Protein AF-0000000067832718 (afdb_homodimer)

Structure (mmCIF, N/CA/C/O backbone):
data_AF-0000000067832718-model_v1
#
loop_
_entity.id
_entity.type
_entity.pdbx_description
1 polymer 'Adenylate cyclase protein'
#
loop_
_atom_site.group_PDB
_atom_site.id
_atom_site.type_symbol
_atom_site.label_atom_id
_atom_site.label_alt_id
_atom_site.label_comp_id
_atom_site.label_asym_id
_atom_site.label_entity_id
_atom_site.label_seq_id
_atom_site.pdbx_PDB_ins_code
_atom_site.Cartn_x
_atom_site.Cartn_y
_atom_site.Cartn_z
_atom_site.occupancy
_atom_site.B_iso_or_equiv
_atom_site.auth_seq_id
_atom_site.auth_comp_id
_atom_site.auth_asym_id
_atom_site.auth_atom_id
_atom_site.pdbx_PDB_model_num
ATOM 1 N N . MET A 1 1 ? -29.156 -42.719 -17.672 1 32.81 1 MET A N 1
ATOM 2 C CA . MET A 1 1 ? -28.422 -41.625 -17.062 1 32.81 1 MET A CA 1
ATOM 3 C C . MET A 1 1 ? -27.031 -41.5 -17.656 1 32.81 1 MET A C 1
ATOM 5 O O . MET A 1 1 ? -26.219 -42.406 -17.562 1 32.81 1 MET A O 1
ATOM 9 N N . ALA A 1 2 ? -26.922 -40.75 -18.703 1 40.12 2 ALA A N 1
ATOM 10 C CA . ALA A 1 2 ? -25.719 -40.75 -19.516 1 40.12 2 ALA A CA 1
ATOM 11 C C . ALA A 1 2 ? -24.469 -40.594 -18.641 1 40.12 2 ALA A C 1
ATOM 13 O O . ALA A 1 2 ? -24.359 -39.656 -17.859 1 40.12 2 ALA A O 1
ATOM 14 N N . ILE A 1 3 ? -23.844 -41.594 -18.266 1 41.84 3 ILE A N 1
ATOM 15 C CA . ILE A 1 3 ? -22.562 -41.625 -17.578 1 41.84 3 ILE A CA 1
ATOM 16 C C . ILE A 1 3 ? -21.609 -40.625 -18.219 1 41.84 3 ILE A C 1
ATOM 18 O O . ILE A 1 3 ? -21.203 -40.781 -19.375 1 41.84 3 ILE A O 1
ATOM 22 N N . THR A 1 4 ? -21.891 -39.344 -18.062 1 50.69 4 THR A N 1
ATOM 23 C CA . THR A 1 4 ? -20.984 -38.344 -18.641 1 50.69 4 THR A CA 1
ATOM 24 C C . THR A 1 4 ? -19.531 -38.688 -18.281 1 50.69 4 THR A C 1
ATOM 26 O O . THR A 1 4 ? -19.234 -39.062 -17.141 1 50.69 4 THR A O 1
ATOM 29 N N . ASP A 1 5 ? -18.797 -39.156 -19.203 1 60.59 5 ASP A N 1
ATOM 30 C CA . ASP A 1 5 ? -17.391 -39.531 -19.109 1 60.59 5 ASP A CA 1
ATOM 31 C C . ASP A 1 5 ? -16.625 -38.531 -18.234 1 60.59 5 ASP A C 1
ATOM 33 O O . ASP A 1 5 ? -16.906 -37.344 -18.25 1 60.59 5 ASP A O 1
ATOM 37 N N . PRO A 1 6 ? -15.93 -39.125 -17.188 1 74.44 6 PRO A N 1
ATOM 38 C CA . PRO A 1 6 ? -15.086 -38.312 -16.328 1 74.44 6 PRO A CA 1
ATOM 39 C C . PRO A 1 6 ? -14.164 -37.375 -17.125 1 74.44 6 PRO A C 1
ATOM 41 O O . PRO A 1 6 ? -13.836 -37.656 -18.266 1 74.44 6 PRO A O 1
ATOM 44 N N . ILE A 1 7 ? -14.07 -36.156 -16.766 1 86.31 7 ILE A N 1
ATOM 45 C CA . ILE A 1 7 ? -13.141 -35.219 -17.359 1 86.31 7 ILE A CA 1
ATOM 46 C C . ILE A 1 7 ? -11.797 -35.906 -17.609 1 86.31 7 ILE A C 1
ATOM 48 O O . ILE A 1 7 ? -11.273 -36.594 -16.75 1 86.31 7 ILE A O 1
ATOM 52 N N . SER A 1 8 ? -11.383 -35.781 -18.844 1 89.62 8 SER A N 1
ATOM 53 C CA . SER A 1 8 ? -10.094 -36.406 -19.172 1 89.62 8 SER A CA 1
ATOM 54 C C . SER A 1 8 ? -8.938 -35.656 -18.531 1 89.62 8 SER A C 1
ATOM 56 O O . SER A 1 8 ? -9.031 -34.438 -18.297 1 89.62 8 SER A O 1
ATOM 58 N N . ALA A 1 9 ? -7.918 -36.406 -18.266 1 88.44 9 ALA A N 1
ATOM 59 C CA . ALA A 1 9 ? -6.723 -35.812 -17.672 1 88.44 9 ALA A CA 1
ATOM 60 C C . ALA A 1 9 ? -6.16 -34.719 -18.578 1 88.44 9 ALA A C 1
ATOM 62 O O . ALA A 1 9 ? -5.66 -33.688 -18.094 1 88.44 9 ALA A O 1
ATOM 63 N N . SER A 1 10 ? -6.266 -34.906 -19.828 1 90.44 10 SER A N 1
ATOM 64 C CA . SER A 1 10 ? -5.758 -33.938 -20.797 1 90.44 10 SER A CA 1
ATOM 65 C C . SER A 1 10 ? -6.574 -32.656 -20.766 1 90.44 10 SER A C 1
ATOM 67 O O . SER A 1 10 ? -6.012 -31.547 -20.812 1 90.44 10 SER A O 1
ATOM 69 N N . ASP A 1 11 ? -7.855 -32.781 -20.688 1 93.62 11 ASP A N 1
ATOM 70 C CA . ASP A 1 11 ? -8.719 -31.609 -20.594 1 93.62 11 ASP A CA 1
ATOM 71 C C . ASP A 1 11 ? -8.461 -30.828 -19.312 1 93.62 11 ASP A C 1
ATOM 73 O O . ASP A 1 11 ? -8.391 -29.594 -19.328 1 93.62 11 ASP A O 1
ATOM 77 N N . LEU A 1 12 ? -8.289 -31.594 -18.281 1 94 12 LEU A N 1
ATOM 78 C CA . LEU A 1 12 ? -8.047 -30.969 -16.984 1 94 12 LEU A CA 1
ATOM 79 C C . LEU A 1 12 ? -6.742 -30.172 -17 1 94 12 LEU A C 1
ATOM 81 O O . LEU A 1 12 ? -6.691 -29.047 -16.5 1 94 12 LEU A O 1
ATOM 85 N N . ARG A 1 13 ? -5.754 -30.703 -17.625 1 93.31 13 ARG A N 1
ATOM 86 C CA . ARG A 1 13 ? -4.465 -30.031 -17.719 1 93.31 13 ARG A CA 1
ATOM 87 C C . ARG A 1 13 ? -4.57 -28.75 -18.531 1 93.31 13 ARG A C 1
ATOM 89 O O . ARG A 1 13 ? -3.963 -27.734 -18.188 1 93.31 13 ARG A O 1
ATOM 96 N N . ARG A 1 14 ? -5.324 -28.844 -19.562 1 95.12 14 ARG A N 1
ATOM 97 C CA . ARG A 1 14 ? -5.52 -27.688 -20.422 1 95.12 14 ARG A CA 1
ATOM 98 C C . ARG A 1 14 ? -6.246 -26.578 -19.672 1 95.12 14 ARG A C 1
ATOM 100 O O . ARG A 1 14 ? -5.887 -25.406 -19.781 1 95.12 14 ARG A O 1
ATOM 107 N N . ILE A 1 15 ? -7.234 -26.922 -18.938 1 97.44 15 ILE A N 1
ATOM 108 C CA . ILE A 1 15 ? -8.031 -25.953 -18.188 1 97.44 15 ILE A CA 1
ATOM 109 C C . ILE A 1 15 ? -7.168 -25.312 -17.109 1 97.44 15 ILE A C 1
ATOM 111 O O . ILE A 1 15 ? -7.211 -24.094 -16.922 1 97.44 15 ILE A O 1
ATOM 115 N N . GLU A 1 16 ? -6.363 -26.125 -16.453 1 97.25 16 GLU A N 1
ATOM 116 C CA . GLU A 1 16 ? -5.461 -25.609 -15.43 1 97.25 16 GLU A CA 1
ATOM 117 C C . GLU A 1 16 ? -4.445 -24.641 -16.031 1 97.25 16 GLU A C 1
ATOM 119 O O . GLU A 1 16 ? -4.203 -23.562 -15.484 1 97.25 16 GLU A O 1
ATOM 124 N N . ALA A 1 17 ? -3.898 -25.062 -17.125 1 96.5 17 ALA A N 1
ATOM 125 C CA . ALA A 1 17 ? -2.912 -24.219 -17.812 1 96.5 17 ALA A CA 1
ATOM 126 C C . ALA A 1 17 ? -3.516 -22.875 -18.219 1 96.5 17 ALA A C 1
ATOM 128 O O . ALA A 1 17 ? -2.867 -21.844 -18.094 1 96.5 17 ALA A O 1
ATOM 129 N N . HIS A 1 18 ? -4.727 -22.938 -18.688 1 97.75 18 HIS A N 1
ATOM 130 C CA . HIS A 1 18 ? -5.414 -21.703 -19.094 1 97.75 18 HIS A CA 1
ATOM 131 C C . HIS A 1 18 ? -5.68 -20.812 -17.891 1 97.75 18 HIS A C 1
ATOM 133 O O . HIS A 1 18 ? -5.492 -19.594 -17.969 1 97.75 18 HIS A O 1
ATOM 139 N N . LEU A 1 19 ? -6.109 -21.391 -16.797 1 98.5 19 LEU A N 1
ATOM 140 C CA . LEU A 1 19 ? -6.355 -20.641 -15.57 1 98.5 19 LEU A CA 1
ATOM 141 C C . LEU A 1 19 ? -5.09 -19.922 -15.109 1 98.5 19 LEU A C 1
ATOM 143 O O . LEU A 1 19 ? -5.125 -18.734 -14.781 1 98.5 19 LEU A O 1
ATOM 147 N N . ILE A 1 20 ? -3.973 -20.625 -15.156 1 98.44 20 ILE A N 1
ATOM 148 C CA . ILE A 1 20 ? -2.68 -20.109 -14.734 1 98.44 20 ILE A CA 1
ATOM 149 C C . ILE A 1 20 ? -2.281 -18.938 -15.633 1 98.44 20 ILE A C 1
ATOM 151 O O . ILE A 1 20 ? -1.93 -17.859 -15.141 1 98.44 20 ILE A O 1
ATOM 155 N N . ALA A 1 21 ? -2.41 -19.156 -16.906 1 97.75 21 ALA A N 1
ATOM 156 C CA . ALA A 1 21 ? -2.033 -18.125 -17.875 1 97.75 21 ALA A CA 1
ATOM 157 C C . ALA A 1 21 ? -2.9 -16.875 -17.703 1 97.75 21 ALA A C 1
ATOM 159 O O . ALA A 1 21 ? -2.391 -15.758 -17.719 1 97.75 21 ALA A O 1
ATOM 160 N N . ARG A 1 22 ? -4.188 -17.047 -17.562 1 98 22 ARG A N 1
ATOM 161 C CA . ARG A 1 22 ? -5.125 -15.938 -17.422 1 98 22 ARG A CA 1
ATOM 162 C C . ARG A 1 22 ? -4.855 -15.148 -16.141 1 98 22 ARG A C 1
ATOM 164 O O . ARG A 1 22 ? -4.852 -13.922 -16.156 1 98 22 ARG A O 1
ATOM 171 N N . ALA A 1 23 ? -4.574 -15.914 -15.055 1 98.31 23 ALA A N 1
ATOM 172 C CA . ALA A 1 23 ? -4.371 -15.281 -13.75 1 98.31 23 ALA A CA 1
ATOM 173 C C . ALA A 1 23 ? -3.055 -14.508 -13.719 1 98.31 23 ALA A C 1
ATOM 175 O O . ALA A 1 23 ? -2.896 -13.57 -12.93 1 98.31 23 ALA A O 1
ATOM 176 N N . THR A 1 24 ? -2.074 -14.914 -14.547 1 98.38 24 THR A N 1
ATOM 177 C CA . THR A 1 24 ? -0.805 -14.195 -14.641 1 98.38 24 THR A CA 1
ATOM 178 C C . THR A 1 24 ? -0.978 -12.891 -15.398 1 98.38 24 THR A C 1
ATOM 180 O O . THR A 1 24 ? -0.471 -11.844 -14.977 1 98.38 24 THR A O 1
ATOM 183 N N . ALA A 1 25 ? -1.812 -12.93 -16.406 1 97.81 25 ALA A N 1
ATOM 184 C CA . ALA A 1 25 ? -1.859 -11.836 -17.391 1 97.81 25 ALA A CA 1
ATOM 185 C C . ALA A 1 25 ? -2.984 -10.859 -17.062 1 97.81 25 ALA A C 1
ATOM 187 O O . ALA A 1 25 ? -3.111 -9.812 -17.703 1 97.81 25 ALA A O 1
ATOM 188 N N . SER A 1 26 ? -3.824 -11.219 -16.109 1 97.94 26 SER A N 1
ATOM 189 C CA . SER A 1 26 ? -4.98 -10.375 -15.836 1 97.94 26 SER A CA 1
ATOM 190 C C . SER A 1 26 ? -5.336 -10.383 -14.352 1 97.94 26 SER A C 1
ATOM 192 O O . SER A 1 26 ? -5.027 -11.344 -13.641 1 97.94 26 SER A O 1
ATOM 194 N N . ASP A 1 27 ? -5.973 -9.336 -13.906 1 97.31 27 ASP A N 1
ATOM 195 C CA . ASP A 1 27 ? -6.477 -9.25 -12.539 1 97.31 27 ASP A CA 1
ATOM 196 C C . ASP A 1 27 ? -8.008 -9.219 -12.516 1 97.31 27 ASP A C 1
ATOM 198 O O . ASP A 1 27 ? -8.609 -8.914 -11.492 1 97.31 27 ASP A O 1
ATOM 202 N N . GLU A 1 28 ? -8.625 -9.492 -13.672 1 97.25 28 GLU A N 1
ATOM 203 C CA . GLU A 1 28 ? -10.078 -9.531 -13.75 1 97.25 28 GLU A CA 1
ATOM 204 C C . GLU A 1 28 ? -10.633 -10.82 -13.148 1 97.25 28 GLU A C 1
ATOM 206 O O . GLU A 1 28 ? -11.055 -11.719 -13.883 1 97.25 28 GLU A O 1
ATOM 211 N N . ALA A 1 29 ? -10.805 -10.836 -11.898 1 97.44 29 ALA A N 1
ATOM 212 C CA . ALA A 1 29 ? -11.094 -12.039 -11.117 1 97.44 29 ALA A CA 1
ATOM 213 C C . ALA A 1 29 ? -12.391 -12.695 -11.586 1 97.44 29 ALA A C 1
ATOM 215 O O . ALA A 1 29 ? -12.422 -13.906 -11.828 1 97.44 29 ALA A O 1
ATOM 216 N N . GLU A 1 30 ? -13.438 -11.914 -11.719 1 97.31 30 GLU A N 1
ATOM 217 C CA . GLU A 1 30 ? -14.734 -12.469 -12.094 1 97.31 30 GLU A CA 1
ATOM 218 C C . GLU A 1 30 ? -14.672 -13.148 -13.461 1 97.31 30 GLU A C 1
ATOM 220 O O . GLU A 1 30 ? -15.18 -14.258 -13.633 1 97.31 30 GLU A O 1
ATOM 225 N N . ALA A 1 31 ? -14.008 -12.484 -14.406 1 98 31 ALA A N 1
ATOM 226 C CA . ALA A 1 31 ? -13.875 -13.055 -15.742 1 98 31 ALA A CA 1
ATOM 227 C C . ALA A 1 31 ? -13.047 -14.336 -15.711 1 98 31 ALA A C 1
ATOM 229 O O . ALA A 1 31 ? -13.414 -15.328 -16.359 1 98 31 ALA A O 1
ATOM 230 N N . ILE A 1 32 ? -11.969 -14.352 -14.992 1 98.56 32 ILE A N 1
ATOM 231 C CA . ILE A 1 32 ? -11.062 -15.492 -14.891 1 98.56 32 ILE A CA 1
ATOM 232 C C . ILE A 1 32 ? -11.805 -16.688 -14.305 1 98.56 32 ILE A C 1
ATOM 234 O O . ILE A 1 32 ? -11.742 -17.797 -14.852 1 98.56 32 ILE A O 1
ATOM 238 N N . ILE A 1 33 ? -12.562 -16.469 -13.219 1 98.44 33 ILE A N 1
ATOM 239 C CA . ILE A 1 33 ? -13.258 -17.531 -12.508 1 98.44 33 ILE A CA 1
ATOM 240 C C . ILE A 1 33 ? -14.414 -18.062 -13.359 1 98.44 33 ILE A C 1
ATOM 242 O O . ILE A 1 33 ? -14.625 -19.266 -13.461 1 98.44 33 ILE A O 1
ATOM 246 N N . ALA A 1 34 ? -15.125 -17.109 -13.961 1 98.56 34 ALA A N 1
ATOM 247 C CA . ALA A 1 34 ? -16.234 -17.516 -14.82 1 98.56 34 ALA A CA 1
ATOM 248 C C . ALA A 1 34 ? -15.75 -18.406 -15.961 1 98.56 34 ALA A C 1
ATOM 250 O O . ALA A 1 34 ? -16.312 -19.469 -16.234 1 98.56 34 ALA A O 1
ATOM 251 N N . GLU A 1 35 ? -14.688 -18.016 -16.656 1 98.44 35 GLU A N 1
ATOM 252 C CA . GLU A 1 35 ? -14.117 -18.781 -17.766 1 98.44 35 GLU A CA 1
ATOM 253 C C . GLU A 1 35 ? -13.672 -20.172 -17.297 1 98.44 35 GLU A C 1
ATOM 255 O O . GLU A 1 35 ? -13.883 -21.156 -18 1 98.44 35 GLU A O 1
ATOM 260 N N . PHE A 1 36 ? -13.141 -20.203 -16.156 1 98.69 36 PHE A N 1
ATOM 261 C CA . PHE A 1 36 ? -12.648 -21.453 -15.578 1 98.69 36 PHE A CA 1
ATOM 262 C C . PHE A 1 36 ? -13.797 -22.422 -15.312 1 98.69 36 PHE A C 1
ATOM 264 O O . PHE A 1 36 ? -13.742 -23.578 -15.703 1 98.69 36 PHE A O 1
ATOM 271 N N . CYS A 1 37 ? -14.844 -21.891 -14.695 1 98.62 37 CYS A N 1
ATOM 272 C CA . CYS A 1 37 ? -16 -22.719 -14.359 1 98.62 37 CYS A CA 1
ATOM 273 C C . CYS A 1 37 ? -16.703 -23.219 -15.617 1 98.62 37 CYS A C 1
ATOM 275 O O . CYS A 1 37 ? -17.062 -24.391 -15.703 1 98.62 37 CYS A O 1
ATOM 277 N N . GLU A 1 38 ? -16.812 -22.391 -16.594 1 98.38 38 GLU A N 1
ATOM 278 C CA . GLU A 1 38 ? -17.453 -22.766 -17.844 1 98.38 38 GLU A CA 1
ATOM 279 C C . GLU A 1 38 ? -16.656 -23.844 -18.562 1 98.38 38 GLU A C 1
ATOM 281 O O . GLU A 1 38 ? -17.25 -24.766 -19.156 1 98.38 38 GLU A O 1
ATOM 286 N N . ALA A 1 39 ? -15.352 -23.719 -18.516 1 98.31 39 ALA A N 1
ATOM 287 C CA . ALA A 1 39 ? -14.492 -24.734 -19.125 1 98.31 39 ALA A CA 1
ATOM 288 C C . ALA A 1 39 ? -14.656 -26.078 -18.438 1 98.31 39 ALA A C 1
ATOM 290 O O . ALA A 1 39 ? -14.664 -27.125 -19.094 1 98.31 39 ALA A O 1
ATOM 291 N N . LEU A 1 40 ? -14.766 -26.094 -17.109 1 98.06 40 LEU A N 1
ATOM 292 C CA . LEU A 1 40 ? -14.945 -27.328 -16.375 1 98.06 40 LEU A CA 1
ATOM 293 C C . LEU A 1 40 ? -16.266 -28 -16.75 1 98.06 40 LEU A C 1
ATOM 295 O O . LEU A 1 40 ? -16.312 -29.219 -16.969 1 98.06 40 LEU A O 1
ATOM 299 N N . VAL A 1 41 ? -17.312 -27.188 -16.844 1 97.44 41 VAL A N 1
ATOM 300 C CA . VAL A 1 41 ? -18.625 -27.719 -17.219 1 97.44 41 VAL A CA 1
ATOM 301 C C . VAL A 1 41 ? -18.562 -28.281 -18.641 1 97.44 41 VAL A C 1
ATOM 303 O O . VAL A 1 41 ? -19.062 -29.391 -18.891 1 97.44 41 VAL A O 1
ATOM 306 N N . ALA A 1 42 ? -17.938 -27.578 -19.516 1 97.06 42 ALA A N 1
ATOM 307 C CA . ALA A 1 42 ? -17.828 -28 -20.906 1 97.06 42 ALA A CA 1
ATOM 308 C C . ALA A 1 42 ? -17.047 -29.312 -21.016 1 97.06 42 ALA A C 1
ATOM 310 O O . ALA A 1 42 ? -17.297 -30.125 -21.906 1 97.06 42 ALA A O 1
ATOM 311 N N . ALA A 1 43 ? -16.172 -29.531 -20.031 1 96.81 43 ALA A N 1
ATOM 312 C CA . ALA A 1 43 ? -15.336 -30.719 -20.047 1 96.81 43 ALA A CA 1
ATOM 313 C C . ALA A 1 43 ? -16.047 -31.906 -19.391 1 96.81 43 ALA A C 1
ATOM 315 O O . ALA A 1 43 ? -15.508 -33.031 -19.344 1 96.81 43 ALA A O 1
ATOM 316 N N . GLY A 1 44 ? -17.203 -31.641 -18.766 1 95.44 44 GLY A N 1
ATOM 317 C CA . GLY A 1 44 ? -18.031 -32.75 -18.312 1 95.44 44 GLY A CA 1
ATOM 318 C C . GLY A 1 44 ? -18.141 -32.812 -16.797 1 95.44 44 GLY A C 1
ATOM 319 O O . GLY A 1 44 ? -18.781 -33.75 -16.266 1 95.44 44 GLY A O 1
ATOM 320 N N . LEU A 1 45 ? -17.516 -31.969 -16.047 1 96.69 45 LEU A N 1
ATOM 321 C CA . LEU A 1 45 ? -17.719 -31.938 -14.602 1 96.69 45 LEU A CA 1
ATOM 322 C C . LEU A 1 45 ? -19.094 -31.375 -14.258 1 96.69 45 LEU A C 1
ATOM 324 O O . LEU A 1 45 ? -19.484 -30.328 -14.766 1 96.69 45 LEU A O 1
ATOM 328 N N . PRO A 1 46 ? -19.844 -32.031 -13.453 1 97.19 46 PRO A N 1
ATOM 329 C CA . PRO A 1 46 ? -21.188 -31.531 -13.102 1 97.19 46 PRO A CA 1
ATOM 330 C C . PRO A 1 46 ? -21.141 -30.406 -12.062 1 97.19 46 PRO A C 1
ATOM 332 O O . PRO A 1 46 ? -21.781 -30.516 -11.008 1 97.19 46 PRO A O 1
ATOM 335 N N . LEU A 1 47 ? -20.453 -29.375 -12.398 1 98.25 47 LEU A N 1
ATOM 336 C CA . LEU A 1 47 ? -20.328 -28.203 -11.531 1 98.25 47 LEU A CA 1
ATOM 337 C C . LEU A 1 47 ? -21.547 -27.312 -11.648 1 98.25 47 LEU A C 1
ATOM 339 O O . LEU A 1 47 ? -21.953 -26.938 -12.75 1 98.25 47 LEU A O 1
ATOM 343 N N . TRP A 1 48 ? -22.125 -27 -10.531 1 98.62 48 TRP A N 1
ATOM 344 C CA . TRP A 1 48 ? -23.297 -26.141 -10.477 1 98.62 48 TRP A CA 1
ATOM 345 C C . TRP A 1 48 ? -22.953 -24.781 -9.852 1 98.62 48 TRP A C 1
ATOM 347 O O . TRP A 1 48 ? -23.531 -23.766 -10.227 1 98.62 48 TRP A O 1
ATOM 357 N N . ARG A 1 49 ? -22.031 -24.781 -8.938 1 98.75 49 ARG A N 1
ATOM 358 C CA . ARG A 1 49 ? -21.625 -23.578 -8.234 1 98.75 49 ARG A CA 1
ATOM 359 C C . ARG A 1 49 ? -20.172 -23.672 -7.762 1 98.75 49 ARG A C 1
ATOM 361 O O . ARG A 1 49 ? -19.75 -24.719 -7.273 1 98.75 49 ARG A O 1
ATOM 368 N N . LEU A 1 50 ? -19.438 -22.688 -7.941 1 98.88 50 LEU A N 1
ATOM 369 C CA . LEU A 1 50 ? -18.141 -22.5 -7.312 1 98.88 50 LEU A CA 1
ATOM 370 C C . LEU A 1 50 ? -18.078 -21.156 -6.57 1 98.88 50 LEU A C 1
ATOM 372 O O . LEU A 1 50 ? -18.547 -20.141 -7.082 1 98.88 50 LEU A O 1
ATOM 376 N N . SER A 1 51 ? -17.578 -21.156 -5.418 1 98.69 51 SER A N 1
ATOM 377 C CA . SER A 1 51 ? -17.438 -19.906 -4.676 1 98.69 51 SER A CA 1
ATOM 378 C C . SER A 1 51 ? -16.078 -19.828 -3.994 1 98.69 51 SER A C 1
ATOM 380 O O . SER A 1 51 ? -15.531 -20.844 -3.564 1 98.69 51 SER A O 1
ATOM 382 N N . LEU A 1 52 ? -15.539 -18.719 -3.973 1 98.75 52 LEU A N 1
ATOM 383 C CA . LEU A 1 52 ? -14.297 -18.375 -3.277 1 98.75 52 LEU A CA 1
ATOM 384 C C . LEU A 1 52 ? -14.555 -17.328 -2.191 1 98.75 52 LEU A C 1
ATOM 386 O O . LEU A 1 52 ? -15.172 -16.297 -2.453 1 98.75 52 LEU A O 1
ATOM 390 N N . ALA A 1 53 ? -14.156 -17.578 -1.007 1 98.31 53 ALA A N 1
ATOM 391 C CA . ALA A 1 53 ? -14.289 -16.641 0.109 1 98.31 53 ALA A CA 1
ATOM 392 C C . ALA A 1 53 ? -12.93 -16.312 0.715 1 98.31 53 ALA A C 1
ATOM 394 O O . ALA A 1 53 ? -12.18 -17.203 1.097 1 98.31 53 ALA A O 1
ATOM 395 N N . VAL A 1 54 ? -12.625 -15.07 0.774 1 97.94 54 VAL A N 1
ATOM 396 C CA . VAL A 1 54 ? -11.328 -14.648 1.282 1 97.94 54 VAL A CA 1
ATOM 397 C C . VAL A 1 54 ? -11.508 -13.492 2.264 1 97.94 54 VAL A C 1
ATOM 399 O O . VAL A 1 54 ? -12.383 -12.641 2.08 1 97.94 54 VAL A O 1
ATOM 402 N N . PRO A 1 55 ? -10.688 -13.453 3.354 1 96.44 55 PRO A N 1
ATOM 403 C CA . PRO A 1 55 ? -10.578 -12.195 4.098 1 96.44 55 PRO A CA 1
ATOM 404 C C . PRO A 1 55 ? -9.914 -11.086 3.285 1 96.44 55 PRO A C 1
ATOM 406 O O . PRO A 1 55 ? -9.117 -11.359 2.391 1 96.44 55 PRO A O 1
ATOM 409 N N . VAL A 1 56 ? -10.289 -9.891 3.5 1 94.81 56 VAL A N 1
ATOM 410 C CA . VAL A 1 56 ? -9.688 -8.773 2.781 1 94.81 56 VAL A CA 1
ATOM 411 C C . VAL A 1 56 ? -9.172 -7.742 3.775 1 94.81 56 VAL A C 1
ATOM 413 O O . VAL A 1 56 ? -9.594 -7.715 4.934 1 94.81 56 VAL A O 1
ATOM 416 N N . ILE A 1 57 ? -8.219 -6.969 3.375 1 93.38 57 ILE A N 1
ATOM 417 C CA . ILE A 1 57 ? -7.746 -5.805 4.109 1 93.38 57 ILE A CA 1
ATOM 418 C C . ILE A 1 57 ? -8.422 -4.543 3.572 1 93.38 57 ILE A C 1
ATOM 420 O O . ILE A 1 57 ? -7.992 -3.982 2.561 1 93.38 57 ILE A O 1
ATOM 424 N N . ASP A 1 58 ? -9.445 -4.164 4.273 1 91.88 58 ASP A N 1
ATOM 425 C CA . ASP A 1 58 ? -10.359 -3.109 3.85 1 91.88 58 ASP A CA 1
ATOM 426 C C . ASP A 1 58 ? -10.984 -2.406 5.055 1 91.88 58 ASP A C 1
ATOM 428 O O . ASP A 1 58 ? -11.281 -3.045 6.062 1 91.88 58 ASP A O 1
ATOM 432 N N . PRO A 1 59 ? -11.156 -1.107 4.891 1 90 59 PRO A N 1
ATOM 433 C CA . PRO A 1 59 ? -11.734 -0.393 6.027 1 90 59 PRO A CA 1
ATOM 434 C C . PRO A 1 59 ? -13.195 -0.775 6.277 1 90 59 PRO A C 1
ATOM 436 O O . PRO A 1 59 ? -13.672 -0.697 7.414 1 90 59 PRO A O 1
ATOM 439 N N . LEU A 1 60 ? -13.859 -1.186 5.273 1 90.19 60 LEU A N 1
ATOM 440 C CA . LEU A 1 60 ? -15.305 -1.397 5.371 1 90.19 60 LEU A CA 1
ATOM 441 C C . LEU A 1 60 ? -15.633 -2.885 5.441 1 90.19 60 LEU A C 1
ATOM 443 O O . LEU A 1 60 ? -16.625 -3.279 6.059 1 90.19 60 LEU A O 1
ATOM 447 N N . PHE A 1 61 ? -14.82 -3.721 4.859 1 92.69 61 PHE A N 1
ATOM 448 C CA . PHE A 1 61 ? -15.164 -5.129 4.711 1 92.69 61 PHE A CA 1
ATOM 449 C C . PHE A 1 61 ? -14.117 -6.02 5.359 1 92.69 61 PHE A C 1
ATOM 451 O O . PHE A 1 61 ? -12.914 -5.75 5.254 1 92.69 61 PHE A O 1
ATOM 458 N N . ARG A 1 62 ? -14.57 -7.035 6.012 1 92.44 62 ARG A N 1
ATOM 459 C CA . ARG A 1 62 ? -13.672 -8.008 6.621 1 92.44 62 ARG A CA 1
ATOM 460 C C . ARG A 1 62 ? -13.359 -9.148 5.652 1 92.44 62 ARG A C 1
ATOM 462 O O . ARG A 1 62 ? -12.328 -9.812 5.777 1 92.44 62 ARG A O 1
ATOM 469 N N . GLY A 1 63 ? -14.273 -9.359 4.727 1 95.69 63 GLY A N 1
ATOM 470 C CA . GLY A 1 63 ? -14.109 -10.422 3.742 1 95.69 63 GLY A CA 1
ATOM 471 C C . GLY A 1 63 ? -15.016 -10.266 2.539 1 95.69 63 GLY A C 1
ATOM 472 O O . GLY A 1 63 ? -15.914 -9.422 2.541 1 95.69 63 GLY A O 1
ATOM 473 N N . VAL A 1 64 ? -14.727 -11.016 1.526 1 96.69 64 VAL A N 1
ATOM 474 C CA . VAL A 1 64 ? -15.531 -11.031 0.311 1 96.69 64 VAL A CA 1
ATOM 475 C C . VAL A 1 64 ? -15.664 -12.461 -0.212 1 96.69 64 VAL A C 1
ATOM 477 O O . VAL A 1 64 ? -14.711 -13.242 -0.135 1 96.69 64 VAL A O 1
ATOM 480 N N . SER A 1 65 ? -16.812 -12.773 -0.675 1 97.12 65 SER A N 1
ATOM 481 C CA . SER A 1 65 ? -17.047 -14.016 -1.396 1 97.12 65 SER A CA 1
ATOM 482 C C . SER A 1 65 ? -17.516 -13.75 -2.82 1 97.12 65 SER A C 1
ATOM 484 O O . SER A 1 65 ? -18.312 -12.828 -3.057 1 97.12 65 SER A O 1
ATOM 486 N N . VAL A 1 66 ? -16.969 -14.453 -3.717 1 98.12 66 VAL A N 1
ATOM 487 C CA . VAL A 1 66 ? -17.453 -14.453 -5.09 1 98.12 66 VAL A CA 1
ATOM 488 C C . VAL A 1 66 ? -18 -15.836 -5.441 1 98.12 66 VAL A C 1
ATOM 490 O O . VAL A 1 66 ? -17.438 -16.859 -5.031 1 98.12 66 VAL A O 1
ATOM 493 N N . ALA A 1 67 ? -19.094 -15.836 -6.164 1 98.62 67 ALA A N 1
ATOM 494 C CA . ALA A 1 67 ? -19.703 -17.109 -6.516 1 98.62 67 ALA A CA 1
ATOM 495 C C . ALA A 1 67 ? -20.125 -17.125 -7.984 1 98.62 67 ALA A C 1
ATOM 497 O O . ALA A 1 67 ? -20.625 -16.141 -8.508 1 98.62 67 ALA A O 1
ATOM 498 N N . TRP A 1 68 ? -19.75 -18.188 -8.609 1 98.81 68 TRP A N 1
ATOM 499 C CA . TRP A 1 68 ? -20.219 -18.5 -9.945 1 98.81 68 TRP A CA 1
ATOM 500 C C . TRP A 1 68 ? -21.344 -19.547 -9.898 1 98.81 68 TRP A C 1
ATOM 502 O O . TRP A 1 68 ? -21.234 -20.531 -9.164 1 98.81 68 TRP A O 1
ATOM 512 N N . ARG A 1 69 ? -22.406 -19.328 -10.625 1 98.31 69 ARG A N 1
ATOM 513 C CA . ARG A 1 69 ? -23.5 -20.266 -10.758 1 98.31 69 ARG A CA 1
ATOM 514 C C . ARG A 1 69 ? -23.797 -20.562 -12.227 1 98.31 69 ARG A C 1
ATOM 516 O O . ARG A 1 69 ? -23.922 -19.641 -13.039 1 98.31 69 ARG A O 1
ATOM 523 N N . ARG A 1 70 ? -23.844 -21.844 -12.516 1 98 70 ARG A N 1
ATOM 524 C CA . ARG A 1 70 ? -24.109 -22.25 -13.891 1 98 70 ARG A CA 1
ATOM 525 C C . ARG A 1 70 ? -25.375 -21.578 -14.414 1 98 70 ARG A C 1
ATOM 527 O O . ARG A 1 70 ? -26.438 -21.672 -13.789 1 98 70 ARG A O 1
ATOM 534 N N . GLY A 1 71 ? -25.219 -20.859 -15.523 1 96.25 71 GLY A N 1
ATOM 535 C CA . GLY A 1 71 ? -26.359 -20.219 -16.156 1 96.25 71 GLY A CA 1
ATOM 536 C C . GLY A 1 71 ? -26.641 -18.828 -15.586 1 96.25 71 GLY A C 1
ATOM 537 O O . GLY A 1 71 ? -27.406 -18.062 -16.172 1 96.25 71 GLY A O 1
ATOM 538 N N . GLN A 1 72 ? -26.125 -18.391 -14.438 1 96.25 72 GLN A N 1
ATOM 539 C CA . GLN A 1 72 ? -26.438 -17.125 -13.797 1 96.25 72 GLN A CA 1
ATOM 540 C C . GLN A 1 72 ? -25.219 -16.203 -13.781 1 96.25 72 GLN A C 1
ATOM 542 O O . GLN A 1 72 ? -25.359 -14.984 -13.625 1 96.25 72 GLN A O 1
ATOM 547 N N . GLY A 1 73 ? -24.047 -16.828 -13.859 1 96.88 73 GLY A N 1
ATOM 548 C CA . GLY A 1 73 ? -22.844 -16 -13.891 1 96.88 73 GLY A CA 1
ATOM 549 C C . GLY A 1 73 ? -22.266 -15.734 -12.516 1 96.88 73 GLY A C 1
ATOM 550 O O . GLY A 1 73 ? -22.234 -16.625 -11.664 1 96.88 73 GLY A O 1
ATOM 551 N N . MET A 1 74 ? -21.688 -14.547 -12.336 1 98.06 74 MET A N 1
ATOM 552 C CA . MET A 1 74 ? -20.922 -14.234 -11.125 1 98.06 74 MET A CA 1
ATOM 553 C C . MET A 1 74 ? -21.734 -13.359 -10.188 1 98.06 74 MET A C 1
ATOM 555 O O . MET A 1 74 ? -22.562 -12.547 -10.633 1 98.06 74 MET A O 1
ATOM 559 N N . ALA A 1 75 ? -21.531 -13.477 -8.906 1 97.88 75 ALA A N 1
ATOM 560 C CA . ALA A 1 75 ? -22.062 -12.609 -7.859 1 97.88 75 ALA A CA 1
ATOM 561 C C . ALA A 1 75 ? -21.031 -12.352 -6.773 1 97.88 75 ALA A C 1
ATOM 563 O O . ALA A 1 75 ? -20.188 -13.219 -6.492 1 97.88 75 ALA A O 1
ATOM 564 N N . VAL A 1 76 ? -21.062 -11.211 -6.172 1 97.25 76 VAL A N 1
ATOM 565 C CA . VAL A 1 76 ? -20.109 -10.82 -5.133 1 97.25 76 VAL A CA 1
ATOM 566 C C . VAL A 1 76 ? -20.859 -10.547 -3.828 1 97.25 76 VAL A C 1
ATOM 568 O O . VAL A 1 76 ? -21.875 -9.852 -3.822 1 97.25 76 VAL A O 1
ATOM 571 N N . PHE A 1 77 ? -20.328 -11.016 -2.764 1 95.81 77 PHE A N 1
ATOM 572 C CA . PHE A 1 77 ? -20.953 -10.898 -1.449 1 95.81 77 PHE A CA 1
ATOM 573 C C . PHE A 1 77 ? -19.953 -10.383 -0.422 1 95.81 77 PHE A C 1
ATOM 575 O O . PHE A 1 77 ? -19.25 -11.164 0.216 1 95.81 77 PHE A O 1
ATOM 582 N N . PRO A 1 78 ? -19.953 -9.133 -0.169 1 95.81 78 PRO A N 1
ATOM 583 C CA . PRO A 1 78 ? -19.062 -8.594 0.861 1 95.81 78 PRO A CA 1
ATOM 584 C C . PRO A 1 78 ? -19.594 -8.797 2.275 1 95.81 78 PRO A C 1
ATOM 586 O O . PRO A 1 78 ? -20.812 -8.852 2.471 1 95.81 78 PRO A O 1
ATOM 589 N N . THR A 1 79 ? -18.734 -9.016 3.209 1 95.38 79 THR A N 1
ATOM 590 C CA . THR A 1 79 ? -19.062 -9.062 4.629 1 95.38 79 THR A CA 1
ATOM 591 C C . THR A 1 79 ? -18.453 -7.867 5.363 1 95.38 79 THR A C 1
ATOM 593 O O . THR A 1 79 ? -17.25 -7.648 5.309 1 95.38 79 THR A O 1
ATOM 596 N N . VAL A 1 80 ? -19.25 -7.117 6.066 1 93.44 80 VAL A N 1
ATOM 597 C CA . VAL A 1 80 ? -18.828 -5.867 6.688 1 93.44 80 VAL A CA 1
ATOM 598 C C . VAL A 1 80 ? -18.156 -6.16 8.031 1 93.44 80 VAL A C 1
ATOM 600 O O . VAL A 1 80 ? -18.328 -7.25 8.586 1 93.44 80 VAL A O 1
ATOM 603 N N . HIS A 1 81 ? -17.422 -5.289 8.547 1 91.12 81 HIS A N 1
ATOM 604 C CA . HIS A 1 81 ? -16.891 -5.367 9.906 1 91.12 81 HIS A CA 1
ATOM 605 C C . HIS A 1 81 ? -18 -5.25 10.945 1 91.12 81 HIS A C 1
ATOM 607 O O . HIS A 1 81 ? -19.141 -4.918 10.609 1 91.12 81 HIS A O 1
ATOM 613 N N . GLY A 1 82 ? -17.672 -5.559 12.227 1 89.19 82 GLY A N 1
ATOM 614 C CA . GLY A 1 82 ? -18.625 -5.391 13.305 1 89.19 82 GLY A CA 1
ATOM 615 C C . GLY A 1 82 ? -19.359 -6.672 13.672 1 89.19 82 GLY A C 1
ATOM 616 O O . GLY A 1 82 ? -19.094 -7.727 13.094 1 89.19 82 GLY A O 1
ATOM 617 N N . PRO A 1 83 ? -20.219 -6.57 14.555 1 91.38 83 PRO A N 1
ATOM 618 C CA . PRO A 1 83 ? -20.906 -7.758 15.07 1 91.38 83 PRO A CA 1
ATOM 619 C C . PRO A 1 83 ? -21.75 -8.445 14.008 1 91.38 83 PRO A C 1
ATOM 621 O O . PRO A 1 83 ? -21.812 -9.68 13.961 1 91.38 83 PRO A O 1
ATOM 624 N N . GLU A 1 84 ? -22.359 -7.621 13.195 1 91.25 84 GLU A N 1
ATOM 625 C CA . GLU A 1 84 ? -23.188 -8.188 12.141 1 91.25 84 GLU A CA 1
ATOM 626 C C . GLU A 1 84 ? -22.359 -9.031 11.172 1 91.25 84 GLU A C 1
ATOM 628 O O . GLU A 1 84 ? -22.766 -10.141 10.812 1 91.25 84 GLU A O 1
ATOM 633 N N . GLY A 1 85 ? -21.266 -8.5 10.789 1 91.38 85 GLY A N 1
ATOM 634 C CA . GLY A 1 85 ? -20.391 -9.234 9.891 1 91.38 85 GLY A CA 1
ATOM 635 C C . GLY A 1 85 ? -19.781 -10.477 10.531 1 91.38 85 GLY A C 1
ATOM 636 O O . GLY A 1 85 ? -19.641 -11.508 9.875 1 91.38 85 GLY A O 1
ATOM 637 N N . GLU A 1 86 ? -19.484 -10.383 11.766 1 91.75 86 GLU A N 1
ATOM 638 C CA . GLU A 1 86 ? -18.953 -11.523 12.5 1 91.75 86 GLU A CA 1
ATOM 639 C C . GLU A 1 86 ? -19.969 -12.648 12.594 1 91.75 86 GLU A C 1
ATOM 641 O O . GLU A 1 86 ? -19.625 -13.82 12.422 1 91.75 86 GLU A O 1
ATOM 646 N N . ASP A 1 87 ? -21.156 -12.266 12.852 1 93.38 87 ASP A N 1
ATOM 647 C CA . ASP A 1 87 ? -22.234 -13.25 12.914 1 93.38 87 ASP A CA 1
ATOM 648 C C . ASP A 1 87 ? -22.438 -13.938 11.57 1 93.38 87 ASP A C 1
ATOM 650 O O . ASP A 1 87 ? -22.562 -15.164 11.5 1 93.38 87 ASP A O 1
ATOM 654 N N . THR A 1 88 ? -22.438 -13.117 10.555 1 93.12 88 THR A N 1
ATOM 655 C CA . THR A 1 88 ? -22.578 -13.648 9.203 1 93.12 88 THR A CA 1
ATOM 656 C C . THR A 1 88 ? -21.469 -14.648 8.891 1 93.12 88 THR A C 1
ATOM 658 O O . THR A 1 88 ? -21.734 -15.711 8.328 1 93.12 88 THR A O 1
ATOM 661 N N . PHE A 1 89 ? -20.344 -14.375 9.297 1 93.5 89 PHE A N 1
ATOM 662 C CA . PHE A 1 89 ? -19.203 -15.25 9.039 1 93.5 89 PHE A CA 1
ATOM 663 C C . PHE A 1 89 ? -19.328 -16.547 9.836 1 93.5 89 PHE A C 1
ATOM 665 O O . PHE A 1 89 ? -19.125 -17.625 9.289 1 93.5 89 PHE A O 1
ATOM 672 N N . LEU A 1 90 ? -19.641 -16.438 11.055 1 93 90 LEU A N 1
ATOM 673 C CA . LEU A 1 90 ? -19.719 -17.594 11.922 1 93 90 LEU A CA 1
ATOM 674 C C . LEU A 1 90 ? -20.812 -18.562 11.453 1 93 90 LEU A C 1
ATOM 676 O O . LEU A 1 90 ? -20.703 -19.766 11.648 1 93 90 LEU A O 1
ATOM 680 N N . ARG A 1 91 ? -21.766 -17.969 10.805 1 95.12 91 ARG A N 1
ATOM 681 C CA . ARG A 1 91 ? -22.875 -18.781 10.305 1 95.12 91 ARG A CA 1
ATOM 682 C C . ARG A 1 91 ? -22.656 -19.172 8.852 1 95.12 91 ARG A C 1
ATOM 684 O O . ARG A 1 91 ? -23.578 -19.625 8.18 1 95.12 91 ARG A O 1
ATOM 691 N N . SER A 1 92 ? -21.516 -18.969 8.375 1 96.5 92 SER A N 1
ATOM 692 C CA . SER A 1 92 ? -21.141 -19.406 7.031 1 96.5 92 SER A CA 1
ATOM 693 C C . SER A 1 92 ? -20.438 -20.766 7.066 1 96.5 92 SER A C 1
ATOM 695 O O . SER A 1 92 ? -19.891 -21.156 8.102 1 96.5 92 SER A O 1
ATOM 697 N N . PRO A 1 93 ? -20.438 -21.5 5.965 1 97 93 PRO A N 1
ATOM 698 C CA . PRO A 1 93 ? -19.703 -22.766 5.91 1 97 93 PRO A CA 1
ATOM 699 C C . PRO A 1 93 ? -18.219 -22.594 6.199 1 97 93 PRO A C 1
ATOM 701 O O . PRO A 1 93 ? -17.625 -23.422 6.879 1 97 93 PRO A O 1
ATOM 704 N N . VAL A 1 94 ? -17.609 -21.547 5.68 1 97.12 94 VAL A N 1
ATOM 705 C CA . VAL A 1 94 ? -16.188 -21.312 5.898 1 97.12 94 VAL A CA 1
ATOM 706 C C . VAL A 1 94 ? -15.922 -21.047 7.379 1 97.12 94 VAL A C 1
ATOM 708 O O . VAL A 1 94 ? -14.953 -21.547 7.953 1 97.12 94 VAL A O 1
ATOM 711 N N . GLY A 1 95 ? -16.797 -20.172 7.984 1 96.5 95 GLY A N 1
ATOM 712 C CA . GLY A 1 95 ? -16.703 -19.969 9.422 1 96.5 95 GLY A CA 1
ATOM 713 C C . GLY A 1 95 ? -16.828 -21.25 10.227 1 96.5 95 GLY A C 1
ATOM 714 O O . GLY A 1 95 ? -16.078 -21.453 11.188 1 96.5 95 GLY A O 1
ATOM 715 N N . TRP A 1 96 ? -17.75 -22.078 9.828 1 96.5 96 TRP A N 1
ATOM 716 C CA . TRP A 1 96 ? -17.938 -23.375 10.484 1 96.5 96 TRP A CA 1
ATOM 717 C C . TRP A 1 96 ? -16.688 -24.234 10.375 1 96.5 96 TRP A C 1
ATOM 719 O O . TRP A 1 96 ? -16.266 -24.844 11.359 1 96.5 96 TRP A O 1
ATOM 729 N N . LEU A 1 97 ? -16.172 -24.312 9.195 1 96.75 97 LEU A N 1
ATOM 730 C CA . LEU A 1 97 ? -14.977 -25.094 8.945 1 96.75 97 LEU A CA 1
ATOM 731 C C . LEU A 1 97 ? -13.828 -24.641 9.844 1 96.75 97 LEU A C 1
ATOM 733 O O . LEU A 1 97 ? -13.141 -25.469 10.438 1 96.75 97 LEU A O 1
ATOM 737 N N . ARG A 1 98 ? -13.609 -23.344 9.938 1 95.25 98 ARG A N 1
ATOM 738 C CA . ARG A 1 98 ? -12.562 -22.766 10.758 1 95.25 98 ARG A CA 1
ATOM 739 C C . ARG A 1 98 ? -12.789 -23.062 12.234 1 95.25 98 ARG A C 1
ATOM 741 O O . ARG A 1 98 ? -11.852 -23.438 12.953 1 95.25 98 ARG A O 1
ATOM 748 N N . ALA A 1 99 ? -14 -22.922 12.711 1 95.19 99 ALA A N 1
ATOM 749 C CA . ALA A 1 99 ? -14.344 -23.156 14.117 1 95.19 99 ALA A CA 1
ATOM 750 C C . ALA A 1 99 ? -14.086 -24.609 14.516 1 95.19 99 ALA A C 1
ATOM 752 O O . ALA A 1 99 ? -13.844 -24.891 15.695 1 95.19 99 ALA A O 1
ATOM 753 N N . ASN A 1 100 ? -14.117 -25.5 13.57 1 96.06 100 ASN A N 1
ATOM 754 C CA . ASN A 1 100 ? -13.93 -26.922 13.859 1 96.06 100 ASN A CA 1
ATOM 755 C C . ASN A 1 100 ? -12.531 -27.391 13.469 1 96.06 100 ASN A C 1
ATOM 757 O O . ASN A 1 100 ? -12.266 -28.594 13.445 1 96.06 100 ASN A O 1
ATOM 761 N N . ASP A 1 101 ? -11.648 -26.516 13.094 1 95.38 101 ASP A N 1
ATOM 762 C CA . ASP A 1 101 ? -10.242 -26.75 12.773 1 95.38 101 ASP A CA 1
ATOM 763 C C . ASP A 1 101 ? -10.109 -27.828 11.688 1 95.38 101 ASP A C 1
ATOM 765 O O . ASP A 1 101 ? -9.352 -28.781 11.844 1 95.38 101 ASP A O 1
ATOM 769 N N . LEU A 1 102 ? -10.992 -27.672 10.656 1 96.56 102 LEU A N 1
ATOM 770 C CA . LEU A 1 102 ? -10.961 -28.578 9.508 1 96.56 102 LEU A CA 1
ATOM 771 C C . LEU A 1 102 ? -10.484 -27.859 8.258 1 96.56 102 LEU A C 1
ATOM 773 O O . LEU A 1 102 ? -10.562 -26.625 8.18 1 96.56 102 LEU A O 1
ATOM 777 N N . SER A 1 103 ? -9.969 -28.609 7.336 1 97.31 103 SER A N 1
ATOM 778 C CA . SER A 1 103 ? -9.547 -28.031 6.066 1 97.31 103 SER A CA 1
ATOM 779 C C . SER A 1 103 ? -10.422 -28.516 4.918 1 97.31 103 SER A C 1
ATOM 781 O O . SER A 1 103 ? -10.297 -28.031 3.789 1 97.31 103 SER A O 1
ATOM 783 N N . PHE A 1 104 ? -11.328 -29.484 5.254 1 98.12 104 PHE A N 1
ATOM 784 C CA . PHE A 1 104 ? -12.219 -30.031 4.238 1 98.12 104 PHE A CA 1
ATOM 785 C C . PHE A 1 104 ? -13.477 -30.609 4.879 1 98.12 104 PHE A C 1
ATOM 787 O O . PHE A 1 104 ? -13.43 -31.172 5.973 1 98.12 104 PHE A O 1
ATOM 794 N N . VAL A 1 105 ? -14.609 -30.406 4.184 1 97 105 VAL A N 1
ATOM 795 C CA . VAL A 1 105 ? -15.852 -31.062 4.562 1 97 105 VAL A CA 1
ATOM 796 C C . VAL A 1 105 ? -16.703 -31.312 3.322 1 97 105 VAL A C 1
ATOM 798 O O . VAL A 1 105 ? -16.578 -30.594 2.322 1 97 105 VAL A O 1
ATOM 801 N N . ARG A 1 106 ? -17.406 -32.344 3.35 1 97.25 106 ARG A N 1
ATOM 802 C CA . ARG A 1 106 ? -18.422 -32.656 2.355 1 97.25 106 ARG A CA 1
ATOM 803 C C . ARG A 1 106 ? -19.797 -32.812 3.006 1 97.25 106 ARG A C 1
ATOM 805 O O . ARG A 1 106 ? -19.938 -33.531 4 1 97.25 106 ARG A O 1
ATOM 812 N N . TRP A 1 107 ? -20.75 -32.094 2.473 1 96.56 107 TRP A N 1
ATOM 813 C CA . TRP A 1 107 ? -22.125 -32.25 2.939 1 96.56 107 TRP A CA 1
ATOM 814 C C . TRP A 1 107 ? -23.047 -32.625 1.788 1 96.56 107 TRP A C 1
ATOM 816 O O . TRP A 1 107 ? -23.172 -31.875 0.809 1 96.56 107 TRP A O 1
ATOM 826 N N . ARG A 1 108 ? -23.688 -33.719 1.938 1 96 108 ARG A N 1
ATOM 827 C CA . ARG A 1 108 ? -24.766 -34.062 1.021 1 96 108 ARG A CA 1
ATOM 828 C C . ARG A 1 108 ? -26.031 -33.281 1.339 1 96 108 ARG A C 1
ATOM 830 O O . ARG A 1 108 ? -26.625 -33.438 2.408 1 96 108 ARG A O 1
ATOM 837 N N . LEU A 1 109 ? -26.406 -32.5 0.365 1 94.19 109 LEU A N 1
ATOM 838 C CA . LEU A 1 109 ? -27.516 -31.578 0.605 1 94.19 109 LEU A CA 1
ATOM 839 C C . LEU A 1 109 ? -28.844 -32.281 0.45 1 94.19 109 LEU A C 1
ATOM 841 O O . LEU A 1 109 ? -29.859 -31.859 1.007 1 94.19 109 LEU A O 1
ATOM 845 N N . ASP A 1 110 ? -28.859 -33.281 -0.294 1 89.25 110 ASP A N 1
ATOM 846 C CA . ASP A 1 110 ? -30.109 -34 -0.579 1 89.25 110 ASP A CA 1
ATOM 847 C C . ASP A 1 110 ? -30.344 -35.094 0.438 1 89.25 110 ASP A C 1
ATOM 849 O O . ASP A 1 110 ? -31.344 -35.812 0.365 1 89.25 110 ASP A O 1
ATOM 853 N N . GLN A 1 111 ? -29.375 -35.25 1.276 1 83.94 111 GLN A N 1
ATOM 854 C CA . GLN A 1 111 ? -29.547 -36.281 2.307 1 83.94 111 GLN A CA 1
ATOM 855 C C . GLN A 1 111 ? -29.641 -35.625 3.693 1 83.94 111 GLN A C 1
ATOM 857 O O . GLN A 1 111 ? -29.094 -34.562 3.934 1 83.94 111 GLN A O 1
ATOM 862 N N . SER A 1 112 ? -30.672 -35.844 4.48 1 65.25 112 SER A N 1
ATOM 863 C CA . SER A 1 112 ? -30.984 -35.25 5.773 1 65.25 112 SER A CA 1
ATOM 864 C C . SER A 1 112 ? -29.875 -35.5 6.785 1 65.25 112 SER A C 1
ATOM 866 O O . SER A 1 112 ? -29.875 -34.938 7.875 1 65.25 112 SER A O 1
ATOM 868 N N . ASN A 1 113 ? -28.625 -36.094 6.492 1 63.78 113 ASN A N 1
ATOM 869 C CA . ASN A 1 113 ? -27.797 -36.5 7.621 1 63.78 113 ASN A CA 1
ATOM 870 C C . ASN A 1 113 ? -26.484 -35.719 7.672 1 63.78 113 ASN A C 1
ATOM 872 O O . ASN A 1 113 ? -25.734 -35.719 6.703 1 63.78 113 ASN A O 1
ATOM 876 N N . GLY A 1 114 ? -26.281 -34.781 8.812 1 77.31 114 GLY A N 1
ATOM 877 C CA . GLY A 1 114 ? -25 -34.281 9.297 1 77.31 114 GLY A CA 1
ATOM 878 C C . GLY A 1 114 ? -24.688 -32.875 8.828 1 77.31 114 GLY A C 1
ATOM 879 O O . GLY A 1 114 ? -23.688 -32.281 9.242 1 77.31 114 GLY A O 1
ATOM 880 N N . CYS A 1 115 ? -25.672 -32.344 7.926 1 85.06 115 CYS A N 1
ATOM 881 C CA . CYS A 1 115 ? -25.391 -30.984 7.48 1 85.06 115 CYS A CA 1
ATOM 882 C C . CYS A 1 115 ? -25.766 -29.984 8.562 1 85.06 115 CYS A C 1
ATOM 884 O O . CYS A 1 115 ? -26.859 -30.031 9.117 1 85.06 115 CYS A O 1
ATOM 886 N N . PRO A 1 116 ? -24.812 -29.172 8.922 1 90.69 116 PRO A N 1
ATOM 887 C CA . PRO A 1 116 ? -25.141 -28.141 9.898 1 90.69 116 PRO A CA 1
ATOM 888 C C . PRO A 1 116 ? -26.203 -27.156 9.398 1 90.69 116 PRO A C 1
ATOM 890 O O . PRO A 1 116 ? -26.438 -27.062 8.188 1 90.69 116 PRO A O 1
ATOM 893 N N . ASP A 1 117 ? -26.875 -26.5 10.352 1 91.62 117 ASP A N 1
ATOM 894 C CA . ASP A 1 117 ? -27.891 -25.5 10.031 1 91.62 117 ASP A CA 1
ATOM 895 C C . ASP A 1 117 ? -27.266 -24.156 9.688 1 91.62 117 ASP A C 1
ATOM 897 O O . ASP A 1 117 ? -27.109 -23.297 10.555 1 91.62 117 ASP A O 1
ATOM 901 N N . LEU A 1 118 ? -26.922 -24.047 8.461 1 95.5 118 LEU A N 1
ATOM 902 C CA . LEU A 1 118 ? -26.328 -22.812 7.941 1 95.5 118 LEU A CA 1
ATOM 903 C C . LEU A 1 118 ? -27.172 -22.234 6.809 1 95.5 118 LEU A C 1
ATOM 905 O O . LEU A 1 118 ? -27.609 -22.984 5.918 1 95.5 118 LEU A O 1
ATOM 909 N N . PRO A 1 119 ? -27.375 -20.953 6.836 1 95.56 119 PRO A N 1
ATOM 910 C CA . PRO A 1 119 ? -28.297 -20.328 5.879 1 95.56 119 PRO A CA 1
ATOM 911 C C . PRO A 1 119 ? -27.938 -20.641 4.43 1 95.56 119 PRO A C 1
ATOM 913 O O . PRO A 1 119 ? -28.828 -20.938 3.625 1 95.56 119 PRO A O 1
ATOM 916 N N . LEU A 1 120 ? -26.719 -20.641 4.051 1 96.44 120 LEU A N 1
ATOM 917 C CA . LEU A 1 120 ? -26.312 -20.875 2.668 1 96.44 120 LEU A CA 1
ATOM 918 C C . LEU A 1 120 ? -26.656 -22.297 2.24 1 96.44 120 LEU A C 1
ATOM 920 O O . LEU A 1 120 ? -27.125 -22.531 1.127 1 96.44 120 LEU A O 1
ATOM 924 N N . LEU A 1 121 ? -26.359 -23.297 3.021 1 96.31 121 LEU A N 1
ATOM 925 C CA . LEU A 1 121 ? -26.625 -24.688 2.684 1 96.31 121 LEU A CA 1
ATOM 926 C C . LEU A 1 121 ? -28.109 -24.938 2.473 1 96.31 121 LEU A C 1
ATOM 928 O O . LEU A 1 121 ? -28.516 -25.656 1.56 1 96.31 121 LEU A O 1
ATOM 932 N N . ASP A 1 122 ? -28.891 -24.266 3.328 1 95 122 ASP A N 1
ATOM 933 C CA . ASP A 1 122 ? -30.328 -24.359 3.178 1 95 122 ASP A CA 1
ATOM 934 C C . ASP A 1 122 ? -30.781 -23.766 1.849 1 95 122 ASP A C 1
ATOM 936 O O . ASP A 1 122 ? -31.609 -24.344 1.143 1 95 122 ASP A O 1
ATOM 940 N N . ALA A 1 123 ? -30.266 -22.625 1.575 1 96.38 123 ALA A N 1
ATOM 941 C CA . ALA A 1 123 ? -30.609 -21.938 0.327 1 96.38 123 ALA A CA 1
ATOM 942 C C . ALA A 1 123 ? -30.219 -22.797 -0.881 1 96.38 123 ALA A C 1
ATOM 944 O O . ALA A 1 123 ? -30.969 -22.875 -1.855 1 96.38 123 ALA A O 1
ATOM 945 N N . LEU A 1 124 ? -29.094 -23.484 -0.886 1 96.75 124 LEU A N 1
ATOM 946 C CA . LEU A 1 124 ? -28.625 -24.297 -1.997 1 96.75 124 LEU A CA 1
ATOM 947 C C . LEU A 1 124 ? -29.469 -25.562 -2.139 1 96.75 124 LEU A C 1
ATOM 949 O O . LEU A 1 124 ? -29.781 -25.984 -3.254 1 96.75 124 LEU A O 1
ATOM 953 N N . ARG A 1 125 ? -29.812 -26.109 -1.029 1 95.38 125 ARG A N 1
ATOM 954 C CA . ARG A 1 125 ? -30.688 -27.266 -1.039 1 95.38 125 ARG A CA 1
ATOM 955 C C . ARG A 1 125 ? -32.031 -26.938 -1.683 1 95.38 125 ARG A C 1
ATOM 957 O O . ARG A 1 125 ? -32.531 -27.688 -2.543 1 95.38 125 ARG A O 1
ATOM 964 N N . GLN A 1 126 ? -32.594 -25.812 -1.264 1 95.5 126 GLN A N 1
ATOM 965 C CA . GLN A 1 126 ? -33.875 -25.375 -1.79 1 95.5 126 GLN A CA 1
ATOM 966 C C . GLN A 1 126 ? -33.781 -25.094 -3.287 1 95.5 126 GLN A C 1
ATOM 968 O O . GLN A 1 126 ? -34.781 -25.297 -4.016 1 95.5 126 GLN A O 1
ATOM 973 N N . ALA A 1 127 ? -32.625 -24.75 -3.709 1 96.62 127 ALA A N 1
ATOM 974 C CA . ALA A 1 127 ? -32.438 -24.422 -5.117 1 96.62 127 ALA A CA 1
ATOM 975 C C . ALA A 1 127 ? -32.094 -25.672 -5.938 1 96.62 127 ALA A C 1
ATOM 977 O O . ALA A 1 127 ? -31.891 -25.578 -7.148 1 96.62 127 ALA A O 1
ATOM 978 N N . GLY A 1 128 ? -31.969 -26.797 -5.238 1 95.69 128 GLY A N 1
ATOM 979 C CA . GLY A 1 128 ? -31.812 -28.047 -5.965 1 95.69 128 GLY A CA 1
ATOM 980 C C . GLY A 1 128 ? -30.422 -28.641 -5.84 1 95.69 128 GLY A C 1
ATOM 981 O O . GLY A 1 128 ? -30.094 -29.625 -6.516 1 95.69 128 GLY A O 1
ATOM 982 N N . GLY A 1 129 ? -29.609 -28.078 -5.008 1 97.19 129 GLY A N 1
ATOM 983 C CA . GLY A 1 129 ? -28.281 -28.625 -4.793 1 97.19 129 GLY A CA 1
ATOM 984 C C . GLY A 1 129 ? -28.297 -29.984 -4.121 1 97.19 129 GLY A C 1
ATOM 985 O O . GLY A 1 129 ? -29.141 -30.25 -3.258 1 97.19 129 GLY A O 1
ATOM 986 N N . THR A 1 130 ? -27.312 -30.844 -4.512 1 97.5 130 THR A N 1
ATOM 987 C CA . THR A 1 130 ? -27.328 -32.188 -3.971 1 97.5 130 THR A CA 1
ATOM 988 C C . THR A 1 130 ? -26.031 -32.5 -3.205 1 97.5 130 THR A C 1
ATOM 990 O O . THR A 1 130 ? -26.016 -33.344 -2.33 1 97.5 130 THR A O 1
ATOM 993 N N . ASP A 1 131 ? -24.969 -31.828 -3.537 1 97.56 131 ASP A N 1
ATOM 994 C CA . ASP A 1 131 ? -23.672 -32.094 -2.918 1 97.56 131 ASP A CA 1
ATOM 995 C C . ASP A 1 131 ? -22.875 -30.781 -2.785 1 97.56 131 ASP A C 1
ATOM 997 O O . ASP A 1 131 ? -22.969 -29.891 -3.637 1 97.56 131 ASP A O 1
ATOM 1001 N N . TYR A 1 132 ? -22.203 -30.656 -1.683 1 97.94 132 TYR A N 1
ATOM 1002 C CA . TYR A 1 132 ? -21.422 -29.484 -1.36 1 97.94 132 TYR A CA 1
ATOM 1003 C C . TYR A 1 132 ? -20.062 -29.875 -0.799 1 97.94 132 TYR A C 1
ATOM 1005 O O . TYR A 1 132 ? -19.969 -30.547 0.229 1 97.94 132 TYR A O 1
ATOM 1013 N N . LEU A 1 133 ? -19 -29.5 -1.523 1 98.38 133 LEU A N 1
ATOM 1014 C CA . LEU A 1 133 ? -17.609 -29.703 -1.098 1 98.38 133 LEU A CA 1
ATOM 1015 C C . LEU A 1 133 ? -16.969 -28.375 -0.711 1 98.38 133 LEU A C 1
ATOM 1017 O O . LEU A 1 133 ? -17.031 -27.406 -1.466 1 98.38 133 LEU A O 1
ATOM 1021 N N . LEU A 1 134 ? -16.375 -28.312 0.471 1 98.5 134 LEU A N 1
ATOM 1022 C CA . LEU A 1 134 ? -15.695 -27.109 0.932 1 98.5 134 LEU A CA 1
ATOM 1023 C C . LEU A 1 134 ? -14.25 -27.406 1.332 1 98.5 134 LEU A C 1
ATOM 1025 O O . LEU A 1 134 ? -14.008 -28.281 2.174 1 98.5 134 LEU A O 1
ATOM 1029 N N . HIS A 1 135 ? -13.328 -26.734 0.688 1 98.69 135 HIS A N 1
ATOM 1030 C CA . HIS A 1 135 ? -11.906 -26.828 0.985 1 98.69 135 HIS A CA 1
ATOM 1031 C C . HIS A 1 135 ? -11.367 -25.5 1.523 1 98.69 135 HIS A C 1
ATOM 1033 O O . HIS A 1 135 ? -11.82 -24.438 1.108 1 98.69 135 HIS A O 1
ATOM 1039 N N . ALA A 1 136 ? -10.469 -25.578 2.436 1 98.12 136 ALA A N 1
ATOM 1040 C CA . ALA A 1 136 ? -9.75 -24.391 2.902 1 98.12 136 ALA A CA 1
ATOM 1041 C C . ALA A 1 136 ? -8.258 -24.5 2.584 1 98.12 136 ALA A C 1
ATOM 1043 O O . ALA A 1 136 ? -7.664 -25.578 2.715 1 98.12 136 ALA A O 1
ATOM 1044 N N . ALA A 1 137 ? -7.695 -23.5 2.078 1 98.12 137 ALA A N 1
ATOM 1045 C CA . ALA A 1 137 ? -6.254 -23.406 1.845 1 98.12 137 ALA A CA 1
ATOM 1046 C C . ALA A 1 137 ? -5.672 -22.156 2.502 1 98.12 137 ALA A C 1
ATOM 1048 O O . ALA A 1 137 ? -6.234 -21.062 2.381 1 98.12 137 ALA A O 1
ATOM 1049 N N . ALA A 1 138 ? -4.543 -22.297 3.162 1 97.75 138 ALA A N 1
ATOM 1050 C CA . ALA A 1 138 ? -3.9 -21.188 3.863 1 97.75 138 ALA A CA 1
ATOM 1051 C C . ALA A 1 138 ? -2.986 -20.391 2.928 1 97.75 138 ALA A C 1
ATOM 1053 O O . ALA A 1 138 ? -2.305 -20.984 2.08 1 97.75 138 ALA A O 1
ATOM 1054 N N . PHE A 1 139 ? -3.01 -19.109 3.039 1 98.19 139 PHE A N 1
ATOM 1055 C CA . PHE A 1 139 ? -2.035 -18.25 2.375 1 98.19 139 PHE A CA 1
ATOM 1056 C C . PHE A 1 139 ? -0.797 -18.062 3.242 1 98.19 139 PHE A C 1
ATOM 1058 O O . PHE A 1 139 ? -0.708 -18.625 4.336 1 98.19 139 PHE A O 1
ATOM 1065 N N . ALA A 1 140 ? 0.195 -17.391 2.678 1 97.56 140 ALA A N 1
ATOM 1066 C CA . ALA A 1 140 ? 1.397 -17.062 3.439 1 97.56 140 ALA A CA 1
ATOM 1067 C C . ALA A 1 140 ? 1.051 -16.281 4.699 1 97.56 140 ALA A C 1
ATOM 1069 O O . ALA A 1 140 ? 0.197 -15.391 4.664 1 97.56 140 ALA A O 1
ATOM 1070 N N . PRO A 1 141 ? 1.688 -16.594 5.84 1 95.75 141 PRO A N 1
ATOM 1071 C CA . PRO A 1 141 ? 1.41 -15.852 7.074 1 95.75 141 PRO A CA 1
ATOM 1072 C C . PRO A 1 141 ? 1.915 -14.414 7.031 1 95.75 141 PRO A C 1
ATOM 1074 O O . PRO A 1 141 ? 2.617 -14.031 6.094 1 95.75 141 PRO A O 1
ATOM 1077 N N . GLY A 1 142 ? 1.414 -13.641 7.988 1 92.62 142 GLY A N 1
ATOM 1078 C CA . GLY A 1 142 ? 1.946 -12.289 8.141 1 92.62 142 GLY A CA 1
ATOM 1079 C C . GLY A 1 142 ? 0.963 -11.211 7.73 1 92.62 142 GLY A C 1
ATOM 1080 O O . GLY A 1 142 ? 1.291 -10.023 7.762 1 92.62 142 GLY A O 1
ATOM 1081 N N . SER A 1 143 ? -0.147 -11.578 7.277 1 94.25 143 SER A N 1
ATOM 1082 C CA . SER A 1 143 ? -1.187 -10.617 6.938 1 94.25 143 SER A CA 1
ATOM 1083 C C . SER A 1 143 ? -2.566 -11.117 7.344 1 94.25 143 SER A C 1
ATOM 1085 O O . SER A 1 143 ? -2.721 -12.281 7.719 1 94.25 143 SER A O 1
ATOM 1087 N N . ALA A 1 144 ? -3.521 -10.25 7.262 1 93.94 144 ALA A N 1
ATOM 1088 C CA . ALA A 1 144 ? -4.895 -10.609 7.602 1 93.94 144 ALA A CA 1
ATOM 1089 C C . ALA A 1 144 ? -5.516 -11.492 6.523 1 93.94 144 ALA A C 1
ATOM 1091 O O . ALA A 1 144 ? -6.59 -12.07 6.723 1 93.94 144 ALA A O 1
ATOM 1092 N N . MET A 1 145 ? -4.902 -11.57 5.367 1 95.06 145 MET A N 1
ATOM 1093 C CA . MET A 1 145 ? -5.344 -12.469 4.309 1 95.06 145 MET A CA 1
ATOM 1094 C C . MET A 1 145 ? -4.871 -13.898 4.574 1 95.06 145 MET A C 1
ATOM 1096 O O . MET A 1 145 ? -3.945 -14.383 3.924 1 95.06 145 MET A O 1
ATOM 1100 N N . GLU A 1 146 ? -5.551 -14.594 5.312 1 95.38 146 GLU A N 1
ATOM 1101 C CA . GLU A 1 146 ? -5.078 -15.844 5.914 1 95.38 146 GLU A CA 1
ATOM 1102 C C . GLU A 1 146 ? -5.246 -17.016 4.957 1 95.38 146 GLU A C 1
ATOM 1104 O O . GLU A 1 146 ? -4.59 -18.047 5.109 1 95.38 146 GLU A O 1
ATOM 1109 N N . GLY A 1 147 ? -6.215 -16.922 4.121 1 97.88 147 GLY A N 1
ATOM 1110 C CA . GLY A 1 147 ? -6.465 -18.047 3.229 1 97.88 147 GLY A CA 1
ATOM 1111 C C . GLY A 1 147 ? -7.742 -17.891 2.422 1 97.88 147 GLY A C 1
ATOM 1112 O O . GLY A 1 147 ? -8.258 -16.781 2.273 1 97.88 147 GLY A O 1
ATOM 1113 N N . VAL A 1 148 ? -8.156 -19.016 1.88 1 98.56 148 VAL A N 1
ATOM 1114 C CA . VAL A 1 148 ? -9.352 -19.016 1.037 1 98.56 148 VAL A CA 1
ATOM 1115 C C . VAL A 1 148 ? -10.195 -20.25 1.333 1 98.56 148 VAL A C 1
ATOM 1117 O O . VAL A 1 148 ? -9.664 -21.328 1.601 1 98.56 148 VAL A O 1
ATOM 1120 N N . GLY A 1 149 ? -11.516 -20 1.414 1 98.69 149 GLY A N 1
ATOM 1121 C CA . GLY A 1 149 ? -12.477 -21.094 1.303 1 98.69 149 GLY A CA 1
ATOM 1122 C C . GLY A 1 149 ? -12.953 -21.328 -0.118 1 98.69 149 GLY A C 1
ATOM 1123 O O . GLY A 1 149 ? -13.383 -20.391 -0.796 1 98.69 149 GLY A O 1
ATOM 1124 N N . ILE A 1 150 ? -12.844 -22.531 -0.591 1 98.88 150 ILE A N 1
ATOM 1125 C CA . ILE A 1 150 ? -13.242 -22.906 -1.941 1 98.88 150 ILE A CA 1
ATOM 1126 C C . ILE A 1 150 ? -14.359 -23.953 -1.877 1 98.88 150 ILE A C 1
ATOM 1128 O O . ILE A 1 150 ? -14.156 -25.062 -1.392 1 98.88 150 ILE A O 1
ATOM 1132 N N . SER A 1 151 ? -15.5 -23.609 -2.42 1 98.75 151 SER A N 1
ATOM 1133 C CA . SER A 1 151 ? -16.609 -24.547 -2.352 1 98.75 151 SER A CA 1
ATOM 1134 C C . SER A 1 151 ? -17.109 -24.922 -3.744 1 98.75 151 SER A C 1
ATOM 1136 O O . SER A 1 151 ? -17.141 -24.078 -4.645 1 98.75 151 SER A O 1
ATOM 1138 N N . PHE A 1 152 ? -17.422 -26.141 -3.908 1 98.81 152 PHE A N 1
ATOM 1139 C CA . PHE A 1 152 ? -18.031 -26.703 -5.109 1 98.81 152 PHE A CA 1
ATOM 1140 C C . PHE A 1 152 ? -19.375 -27.344 -4.785 1 98.81 152 PHE A C 1
ATOM 1142 O O . PHE A 1 152 ? -19.516 -28.031 -3.771 1 98.81 152 PHE A O 1
ATOM 1149 N N . ALA A 1 153 ? -20.328 -27.062 -5.621 1 98.62 153 ALA A N 1
ATOM 1150 C CA . ALA A 1 153 ? -21.625 -27.719 -5.461 1 98.62 153 ALA A CA 1
ATOM 1151 C C . ALA A 1 153 ? -22.125 -28.281 -6.789 1 98.62 153 ALA A C 1
ATOM 1153 O O . ALA A 1 153 ? -21.766 -27.766 -7.855 1 98.62 153 ALA A O 1
ATOM 1154 N N . THR A 1 154 ? -22.828 -29.344 -6.738 1 98.38 154 THR A N 1
ATOM 1155 C CA . THR A 1 154 ? -23.484 -29.922 -7.902 1 98.38 154 THR A CA 1
ATOM 1156 C C . THR A 1 154 ? -24.969 -30.125 -7.637 1 98.38 154 THR A C 1
ATOM 1158 O O . THR A 1 154 ? -25.406 -30.188 -6.48 1 98.38 154 THR A O 1
ATOM 1161 N N . ASP A 1 155 ? -25.75 -30.078 -8.68 1 97.5 155 ASP A N 1
ATOM 1162 C CA . ASP A 1 155 ? -27.188 -30.375 -8.594 1 97.5 155 ASP A CA 1
ATOM 1163 C C . ASP A 1 155 ? -27.5 -31.75 -9.195 1 97.5 155 ASP A C 1
ATOM 1165 O O . ASP A 1 155 ? -28.672 -32.094 -9.359 1 97.5 155 ASP A O 1
ATOM 1169 N N . ARG A 1 156 ? -26.469 -32.469 -9.5 1 95.94 156 ARG A N 1
ATOM 1170 C CA . ARG A 1 156 ? -26.672 -33.812 -10.039 1 95.94 156 ARG A CA 1
ATOM 1171 C C . ARG A 1 156 ? -27.203 -34.75 -8.969 1 95.94 156 ARG A C 1
ATOM 1173 O O . ARG A 1 156 ? -26.656 -34.844 -7.863 1 95.94 156 ARG A O 1
ATOM 1180 N N . PRO A 1 157 ? -28.281 -35.5 -9.367 1 95.12 157 PRO A N 1
ATOM 1181 C CA . PRO A 1 157 ? -28.719 -36.5 -8.406 1 95.12 157 PRO A CA 1
ATOM 1182 C C . PRO A 1 157 ? -27.609 -37.469 -7.988 1 95.12 157 PRO A C 1
ATOM 1184 O O . PRO A 1 157 ? -26.859 -37.938 -8.844 1 95.12 157 PRO A O 1
ATOM 1187 N N . GLY A 1 158 ? -27.438 -37.688 -6.703 1 93.69 158 GLY A N 1
ATOM 1188 C CA . GLY A 1 158 ? -26.391 -38.594 -6.199 1 93.69 158 GLY A CA 1
ATOM 1189 C C . GLY A 1 158 ? -25.109 -37.844 -5.844 1 93.69 158 GLY A C 1
ATOM 1190 O O . GLY A 1 158 ? -24.234 -38.406 -5.176 1 93.69 158 GLY A O 1
ATOM 1191 N N . GLY A 1 159 ? -25 -36.625 -6.285 1 96.38 159 GLY A N 1
ATOM 1192 C CA . GLY A 1 159 ? -23.844 -35.812 -5.941 1 96.38 159 GLY A CA 1
ATOM 1193 C C . GLY A 1 159 ? -22.641 -36.094 -6.816 1 96.38 159 GLY A C 1
ATOM 1194 O O . GLY A 1 159 ? -22.766 -36.594 -7.938 1 96.38 159 GLY A O 1
ATOM 1195 N N . PHE A 1 160 ? -21.484 -35.656 -6.426 1 96.69 160 PHE A N 1
ATOM 1196 C CA . PHE A 1 160 ? -20.234 -35.938 -7.129 1 96.69 160 PHE A CA 1
ATOM 1197 C C . PHE A 1 160 ? -19.828 -37.375 -6.973 1 96.69 160 PHE A C 1
ATOM 1199 O O . PHE A 1 160 ? -19.906 -37.938 -5.879 1 96.69 160 PHE A O 1
ATOM 1206 N N . SER A 1 161 ? -19.438 -38 -8.039 1 96 161 SER A N 1
ATOM 1207 C CA . SER A 1 161 ? -18.812 -39.312 -7.926 1 96 161 SER A CA 1
ATOM 1208 C C . SER A 1 161 ? -17.453 -39.219 -7.234 1 96 161 SER A C 1
ATOM 1210 O O . SER A 1 161 ? -16.922 -38.125 -7.027 1 96 161 SER A O 1
ATOM 1212 N N . GLN A 1 162 ? -16.859 -40.312 -6.828 1 95.62 162 GLN A N 1
ATOM 1213 C CA . GLN A 1 162 ? -15.547 -40.344 -6.207 1 95.62 162 GLN A CA 1
ATOM 1214 C C . GLN A 1 162 ? -14.492 -39.781 -7.145 1 95.62 162 GLN A C 1
ATOM 1216 O O . GLN A 1 162 ? -13.609 -39.031 -6.711 1 95.62 162 GLN A O 1
ATOM 1221 N N . ALA A 1 163 ? -14.617 -40.156 -8.375 1 95.12 163 ALA A N 1
ATOM 1222 C CA . ALA A 1 163 ? -13.68 -39.656 -9.375 1 95.12 163 ALA A CA 1
ATOM 1223 C C . ALA A 1 163 ? -13.789 -38.125 -9.516 1 95.12 163 ALA A C 1
ATOM 1225 O O . ALA A 1 163 ? -12.773 -37.438 -9.641 1 95.12 163 ALA A O 1
ATOM 1226 N N . GLU A 1 164 ? -15 -37.688 -9.5 1 96 164 GLU A N 1
ATOM 1227 C CA . GLU A 1 164 ? -15.227 -36.25 -9.625 1 96 164 GLU A CA 1
ATOM 1228 C C . GLU A 1 164 ? -14.742 -35.5 -8.391 1 96 164 GLU A C 1
ATOM 1230 O O . GLU A 1 164 ? -14.211 -34.406 -8.5 1 96 164 GLU A O 1
ATOM 1235 N N . GLN A 1 165 ? -14.891 -36.062 -7.223 1 96.88 165 GLN A N 1
ATOM 1236 C CA . GLN A 1 165 ? -14.352 -35.5 -5.992 1 96.88 165 GLN A CA 1
ATOM 1237 C C . GLN A 1 165 ? -12.836 -35.375 -6.07 1 96.88 165 GLN A C 1
ATOM 1239 O O . GLN A 1 165 ? -12.266 -34.375 -5.621 1 96.88 165 GLN A O 1
ATOM 1244 N N . ALA A 1 166 ? -12.234 -36.344 -6.621 1 95.69 166 ALA A N 1
ATOM 1245 C CA . ALA A 1 166 ? -10.781 -36.344 -6.777 1 95.69 166 ALA A CA 1
ATOM 1246 C C . ALA A 1 166 ? -10.344 -35.219 -7.727 1 95.69 166 ALA A C 1
ATOM 1248 O O . ALA A 1 166 ? -9.328 -34.562 -7.5 1 95.69 166 ALA A O 1
ATOM 1249 N N . VAL A 1 167 ? -11.086 -35.031 -8.797 1 95.94 167 VAL A N 1
ATOM 1250 C CA . VAL A 1 167 ? -10.812 -33.969 -9.75 1 95.94 167 VAL A CA 1
ATOM 1251 C C . VAL A 1 167 ? -10.883 -32.594 -9.039 1 95.94 167 VAL A C 1
ATOM 1253 O O . VAL A 1 167 ? -9.961 -31.781 -9.156 1 95.94 167 VAL A O 1
ATOM 1256 N N . VAL A 1 168 ? -11.93 -32.406 -8.281 1 96.69 168 VAL A N 1
ATOM 1257 C CA . VAL A 1 168 ? -12.156 -31.156 -7.559 1 96.69 168 VAL A CA 1
ATOM 1258 C C . VAL A 1 168 ? -11.016 -30.922 -6.57 1 96.69 168 VAL A C 1
ATOM 1260 O O . VAL A 1 168 ? -10.438 -29.828 -6.523 1 96.69 168 VAL A O 1
ATOM 1263 N N . ALA A 1 169 ? -10.695 -31.953 -5.859 1 97 169 ALA A N 1
ATOM 1264 C CA . ALA A 1 169 ? -9.617 -31.859 -4.875 1 97 169 ALA A CA 1
ATOM 1265 C C . ALA A 1 169 ? -8.297 -31.5 -5.543 1 97 169 ALA A C 1
ATOM 1267 O O . ALA A 1 169 ? -7.504 -30.734 -4.988 1 97 169 ALA A O 1
ATOM 1268 N N . GLY A 1 170 ? -8.07 -32.062 -6.695 1 95.69 170 GLY A N 1
ATOM 1269 C CA . GLY A 1 170 ? -6.84 -31.828 -7.434 1 95.69 170 GLY A CA 1
ATOM 1270 C C . GLY A 1 170 ? -6.719 -30.406 -7.953 1 95.69 170 GLY A C 1
ATOM 1271 O O . GLY A 1 170 ? -5.617 -29.938 -8.25 1 95.69 170 GLY A O 1
ATOM 1272 N N . LEU A 1 171 ? -7.852 -29.656 -8.055 1 97.25 171 LEU A N 1
ATOM 1273 C CA . LEU A 1 171 ? -7.875 -28.297 -8.586 1 97.25 171 LEU A CA 1
ATOM 1274 C C . LEU A 1 171 ? -7.676 -27.281 -7.48 1 97.25 171 LEU A C 1
ATOM 1276 O O . LEU A 1 171 ? -7.379 -26.109 -7.754 1 97.25 171 LEU A O 1
ATOM 1280 N N . VAL A 1 172 ? -7.801 -27.656 -6.223 1 98.25 172 VAL A N 1
ATOM 1281 C CA . VAL A 1 172 ? -7.844 -26.75 -5.082 1 98.25 172 VAL A CA 1
ATOM 1282 C C . VAL A 1 172 ? -6.527 -25.984 -4.984 1 98.25 172 VAL A C 1
ATOM 1284 O O . VAL A 1 172 ? -6.527 -24.75 -4.84 1 98.25 172 VAL A O 1
ATOM 1287 N N . PRO A 1 173 ? -5.367 -26.625 -5.176 1 98 173 PRO A N 1
ATOM 1288 C CA . PRO A 1 173 ? -4.117 -25.891 -4.996 1 98 173 PRO A CA 1
ATOM 1289 C C . PRO A 1 173 ? -3.943 -24.766 -6.016 1 98 173 PRO A C 1
ATOM 1291 O O . PRO A 1 173 ? -3.529 -23.656 -5.656 1 98 173 PRO A O 1
ATOM 1294 N N . VAL A 1 174 ? -4.258 -25.047 -7.277 1 98.25 174 VAL A N 1
ATOM 1295 C CA . VAL A 1 174 ? -4.07 -24.031 -8.305 1 98.25 174 VAL A CA 1
ATOM 1296 C C . VAL A 1 174 ? -5.09 -22.906 -8.102 1 98.25 174 VAL A C 1
ATOM 1298 O O . VAL A 1 174 ? -4.773 -21.734 -8.289 1 98.25 174 VAL A O 1
ATOM 1301 N N . ILE A 1 175 ? -6.344 -23.219 -7.723 1 98.81 175 ILE A N 1
ATOM 1302 C CA . ILE A 1 175 ? -7.359 -22.203 -7.43 1 98.81 175 ILE A CA 1
ATOM 1303 C C . ILE A 1 175 ? -6.891 -21.328 -6.273 1 98.81 175 ILE A C 1
ATOM 1305 O O . ILE A 1 175 ? -7.047 -20.094 -6.316 1 98.81 175 ILE A O 1
ATOM 1309 N N . ALA A 1 176 ? -6.277 -21.969 -5.297 1 98.75 176 ALA A N 1
ATOM 1310 C CA . ALA A 1 176 ? -5.801 -21.234 -4.121 1 98.75 176 ALA A CA 1
ATOM 1311 C C . ALA A 1 176 ? -4.703 -20.25 -4.496 1 98.75 176 ALA A C 1
ATOM 1313 O O . ALA A 1 176 ? -4.723 -19.094 -4.062 1 98.75 176 ALA A O 1
ATOM 1314 N N . LEU A 1 177 ? -3.744 -20.688 -5.301 1 98.81 177 LEU A N 1
ATOM 1315 C CA . LEU A 1 177 ? -2.66 -19.797 -5.715 1 98.81 177 LEU A CA 1
ATOM 1316 C C . LEU A 1 177 ? -3.193 -18.625 -6.535 1 98.81 177 LEU A C 1
ATOM 1318 O O . LEU A 1 177 ? -2.801 -17.484 -6.312 1 98.81 177 LEU A O 1
ATOM 1322 N N . VAL A 1 178 ? -4.09 -18.938 -7.484 1 98.81 178 VAL A N 1
ATOM 1323 C CA . VAL A 1 178 ? -4.703 -17.906 -8.312 1 98.81 178 VAL A CA 1
ATOM 1324 C C . VAL A 1 178 ? -5.438 -16.906 -7.434 1 98.81 178 VAL A C 1
ATOM 1326 O O . VAL A 1 178 ? -5.297 -15.688 -7.609 1 98.81 178 VAL A O 1
ATOM 1329 N N . THR A 1 179 ? -6.191 -17.406 -6.473 1 98.75 179 THR A N 1
ATOM 1330 C CA . THR A 1 179 ? -6.949 -16.547 -5.57 1 98.75 179 THR A CA 1
ATOM 1331 C C . THR A 1 179 ? -6.012 -15.695 -4.723 1 98.75 179 THR A C 1
ATOM 1333 O O . THR A 1 179 ? -6.281 -14.516 -4.484 1 98.75 179 THR A O 1
ATOM 1336 N N . ALA A 1 180 ? -4.887 -16.297 -4.238 1 98.56 180 ALA A N 1
ATOM 1337 C CA . ALA A 1 180 ? -3.896 -15.539 -3.477 1 98.56 180 ALA A CA 1
ATOM 1338 C C . ALA A 1 180 ? -3.357 -14.359 -4.289 1 98.56 180 ALA A C 1
ATOM 1340 O O . ALA A 1 180 ? -3.301 -13.234 -3.797 1 98.56 180 ALA A O 1
ATOM 1341 N N . LYS A 1 181 ? -2.992 -14.68 -5.559 1 98.62 181 LYS A N 1
ATOM 1342 C CA . LYS A 1 181 ? -2.453 -13.648 -6.441 1 98.62 181 LYS A CA 1
ATOM 1343 C C . LYS A 1 181 ? -3.475 -12.539 -6.68 1 98.62 181 LYS A C 1
ATOM 1345 O O . LYS A 1 181 ? -3.141 -11.352 -6.609 1 98.62 181 LYS A O 1
ATOM 1350 N N . LEU A 1 182 ? -4.699 -12.898 -6.938 1 98.19 182 LEU A N 1
ATOM 1351 C CA . LEU A 1 182 ? -5.754 -11.93 -7.199 1 98.19 182 LEU A CA 1
ATOM 1352 C C . LEU A 1 182 ? -6.062 -11.109 -5.949 1 98.19 182 LEU A C 1
ATOM 1354 O O . LEU A 1 182 ? -6.324 -9.906 -6.035 1 98.19 182 LEU A O 1
ATOM 1358 N N . SER A 1 183 ? -6.051 -11.766 -4.781 1 97.75 183 SER A N 1
ATOM 1359 C CA . SER A 1 183 ? -6.273 -11.078 -3.516 1 97.75 183 SER A CA 1
ATOM 1360 C C . SER A 1 183 ? -5.188 -10.039 -3.244 1 97.75 183 SER A C 1
ATOM 1362 O O . SER A 1 183 ? -5.473 -8.938 -2.781 1 97.75 183 SER A O 1
ATOM 1364 N N . LEU A 1 184 ? -3.963 -10.414 -3.516 1 97.38 184 LEU A N 1
ATOM 1365 C CA . LEU A 1 184 ? -2.84 -9.508 -3.314 1 97.38 184 LEU A CA 1
ATOM 1366 C C . LEU A 1 184 ? -2.941 -8.305 -4.246 1 97.38 184 LEU A C 1
ATOM 1368 O O . LEU A 1 184 ? -2.693 -7.168 -3.832 1 97.38 184 LEU A O 1
ATOM 1372 N N . SER A 1 185 ? -3.281 -8.57 -5.492 1 97.19 185 SER A N 1
ATOM 1373 C CA . SER A 1 185 ? -3.455 -7.492 -6.461 1 97.19 185 SER A CA 1
ATOM 1374 C C . SER A 1 185 ? -4.527 -6.508 -6 1 97.19 185 SER A C 1
ATOM 1376 O O . SER A 1 185 ? -4.344 -5.293 -6.102 1 97.19 185 SER A O 1
ATOM 1378 N N . HIS A 1 186 ? -5.559 -7.043 -5.523 1 96 186 HIS A N 1
ATOM 1379 C CA . HIS A 1 186 ? -6.641 -6.211 -5 1 96 186 HIS A CA 1
ATOM 1380 C C . HIS A 1 186 ? -6.191 -5.43 -3.771 1 96 186 HIS A C 1
ATOM 1382 O O . HIS A 1 186 ? -6.473 -4.238 -3.648 1 96 186 HIS A O 1
ATOM 1388 N N . ALA A 1 187 ? -5.504 -6.051 -2.877 1 95.81 187 ALA A N 1
ATOM 1389 C CA . ALA A 1 187 ? -5.082 -5.449 -1.614 1 95.81 187 ALA A CA 1
ATOM 1390 C C . ALA A 1 187 ? -4.148 -4.27 -1.855 1 95.81 187 ALA A C 1
ATOM 1392 O O . ALA A 1 187 ? -4.25 -3.24 -1.184 1 95.81 187 ALA A O 1
ATOM 1393 N N . ILE A 1 188 ? -3.234 -4.43 -2.768 1 95.38 188 ILE A N 1
ATOM 1394 C CA . ILE A 1 188 ? -2.285 -3.355 -3.037 1 95.38 188 ILE A CA 1
ATOM 1395 C C . ILE A 1 188 ? -3.035 -2.105 -3.498 1 95.38 188 ILE A C 1
ATOM 1397 O O . ILE A 1 188 ? -2.754 -1 -3.031 1 95.38 188 ILE A O 1
ATOM 1401 N N . ARG A 1 189 ? -3.957 -2.299 -4.359 1 94.62 189 ARG A N 1
ATOM 1402 C CA . ARG A 1 189 ? -4.73 -1.175 -4.883 1 94.62 189 ARG A CA 1
ATOM 1403 C C . ARG A 1 189 ? -5.562 -0.526 -3.779 1 94.62 189 ARG A C 1
ATOM 1405 O O . ARG A 1 189 ? -5.609 0.7 -3.67 1 94.62 189 ARG A O 1
ATOM 1412 N N . GLU A 1 190 ? -6.195 -1.354 -2.994 1 93.69 190 GLU A N 1
ATOM 1413 C CA . GLU A 1 190 ? -7.043 -0.861 -1.913 1 93.69 190 GLU A CA 1
ATOM 1414 C C . GLU A 1 190 ? -6.234 -0.058 -0.899 1 93.69 190 GLU A C 1
ATOM 1416 O O . GLU A 1 190 ? -6.676 0.994 -0.434 1 93.69 190 GLU A O 1
ATOM 1421 N N . MET A 1 191 ? -5.129 -0.539 -0.553 1 93.75 191 MET A N 1
ATOM 1422 C CA . MET A 1 191 ? -4.297 0.132 0.441 1 93.75 191 MET A CA 1
ATOM 1423 C C . MET A 1 191 ? -3.789 1.47 -0.088 1 93.75 191 MET A C 1
ATOM 1425 O O . MET A 1 191 ? -3.795 2.469 0.633 1 93.75 191 MET A O 1
ATOM 1429 N N . LEU A 1 192 ? -3.387 1.457 -1.353 1 94.69 192 LEU A N 1
ATOM 1430 C CA . LEU A 1 192 ? -2.914 2.701 -1.95 1 94.69 192 LEU A CA 1
ATOM 1431 C C . LEU A 1 192 ? -4.051 3.711 -2.072 1 94.69 192 LEU A C 1
ATOM 1433 O O . LEU A 1 192 ? -3.875 4.891 -1.768 1 94.69 192 LEU A O 1
ATOM 1437 N N . ASP A 1 193 ? -5.199 3.217 -2.453 1 94.25 193 ASP A N 1
ATOM 1438 C CA . ASP A 1 193 ? -6.367 4.09 -2.545 1 94.25 193 ASP A CA 1
ATOM 1439 C C . ASP A 1 193 ? -6.703 4.699 -1.186 1 94.25 193 ASP A C 1
ATOM 1441 O O . ASP A 1 193 ? -7.012 5.887 -1.091 1 94.25 193 ASP A O 1
ATOM 1445 N N . THR A 1 194 ? -6.621 3.904 -0.2 1 94.31 194 THR A N 1
ATOM 1446 C CA . THR A 1 194 ? -7.047 4.297 1.138 1 94.31 194 THR A CA 1
ATOM 1447 C C . THR A 1 194 ? -6.047 5.262 1.766 1 94.31 194 THR A C 1
ATOM 1449 O O . THR A 1 194 ? -6.438 6.242 2.402 1 94.31 194 THR A O 1
ATOM 1452 N N . TYR A 1 195 ? -4.781 5.062 1.555 1 94.81 195 TYR A N 1
ATOM 1453 C CA . TYR A 1 195 ? -3.805 5.824 2.33 1 94.81 195 TYR A CA 1
ATOM 1454 C C . TYR A 1 195 ? -3.199 6.945 1.493 1 94.81 195 TYR A C 1
ATOM 1456 O O . TYR A 1 195 ? -2.619 7.891 2.035 1 94.81 195 TYR A O 1
ATOM 1464 N N . LEU A 1 196 ? -3.312 6.832 0.14 1 94.06 196 LEU A N 1
ATOM 1465 C CA . LEU A 1 196 ? -2.711 7.871 -0.692 1 94.06 196 LEU A CA 1
ATOM 1466 C C . LEU A 1 196 ? -3.771 8.586 -1.518 1 94.06 196 LEU A C 1
ATOM 1468 O O . LEU A 1 196 ? -3.568 9.727 -1.938 1 94.06 196 LEU A O 1
ATOM 1472 N N . GLY A 1 197 ? -4.922 7.938 -1.773 1 93.56 197 GLY A N 1
ATOM 1473 C CA . GLY A 1 197 ? -5.91 8.414 -2.73 1 93.56 197 GLY A CA 1
ATOM 1474 C C . GLY A 1 197 ? -5.801 7.73 -4.082 1 93.56 197 GLY A C 1
ATOM 1475 O O . GLY A 1 197 ? -4.711 7.352 -4.508 1 93.56 197 GLY A O 1
ATOM 1476 N N . PRO A 1 198 ? -6.898 7.605 -4.738 1 93.38 198 PRO A N 1
ATOM 1477 C CA . PRO A 1 198 ? -6.93 6.836 -5.984 1 93.38 198 PRO A CA 1
ATOM 1478 C C . PRO A 1 198 ? -5.98 7.391 -7.047 1 93.38 198 PRO A C 1
ATOM 1480 O O . PRO A 1 198 ? -5.266 6.629 -7.699 1 93.38 198 PRO A O 1
ATOM 1483 N N . ALA A 1 199 ? -6 8.672 -7.258 1 91.88 199 ALA A N 1
ATOM 1484 C CA . ALA A 1 199 ? -5.152 9.25 -8.297 1 91.88 199 ALA A CA 1
ATOM 1485 C C . ALA A 1 199 ? -3.674 9.094 -7.949 1 91.88 199 ALA A C 1
ATOM 1487 O O . ALA A 1 199 ? -2.871 8.688 -8.797 1 91.88 199 ALA A O 1
ATOM 1488 N N . THR A 1 200 ? -3.35 9.375 -6.758 1 93.06 200 THR A N 1
ATOM 1489 C CA . THR A 1 200 ? -1.973 9.258 -6.293 1 93.06 200 THR A CA 1
ATOM 1490 C C . THR A 1 200 ? -1.539 7.793 -6.262 1 93.06 200 THR A C 1
ATOM 1492 O O . THR A 1 200 ? -0.427 7.461 -6.676 1 93.06 200 THR A O 1
ATOM 1495 N N . GLY A 1 201 ? -2.414 6.957 -5.777 1 94.5 201 GLY A N 1
ATOM 1496 C CA . GLY A 1 201 ? -2.119 5.535 -5.75 1 94.5 201 GLY A CA 1
ATOM 1497 C C . GLY A 1 201 ? -1.804 4.969 -7.121 1 94.5 201 GLY A C 1
ATOM 1498 O O . GLY A 1 201 ? -0.909 4.133 -7.266 1 94.5 201 GLY A O 1
ATOM 1499 N N . ALA A 1 202 ? -2.498 5.426 -8.094 1 93.94 202 ALA A N 1
ATOM 1500 C CA . ALA A 1 202 ? -2.273 4.969 -9.469 1 93.94 202 ALA A CA 1
ATOM 1501 C C . ALA A 1 202 ? -0.885 5.371 -9.953 1 93.94 202 ALA A C 1
ATOM 1503 O O . ALA A 1 202 ? -0.227 4.605 -10.672 1 93.94 202 ALA A O 1
ATOM 1504 N N . ARG A 1 203 ? -0.443 6.52 -9.586 1 92.94 203 ARG A N 1
ATOM 1505 C CA . ARG A 1 203 ? 0.886 6.98 -9.969 1 92.94 203 ARG A CA 1
ATOM 1506 C C . ARG A 1 203 ? 1.972 6.129 -9.32 1 92.94 203 ARG A C 1
ATOM 1508 O O . ARG A 1 203 ? 2.951 5.762 -9.969 1 92.94 203 ARG A O 1
ATOM 1515 N N . VAL A 1 204 ? 1.752 5.844 -8.094 1 94.19 204 VAL A N 1
ATOM 1516 C CA . VAL A 1 204 ? 2.713 5.023 -7.363 1 94.19 204 VAL A CA 1
ATOM 1517 C C . VAL A 1 204 ? 2.76 3.621 -7.969 1 94.19 204 VAL A C 1
ATOM 1519 O O . VAL A 1 204 ? 3.84 3.066 -8.188 1 94.19 204 VAL A O 1
ATOM 1522 N N . LEU A 1 205 ? 1.615 3.064 -8.258 1 94.44 205 LEU A N 1
ATOM 1523 C CA . LEU A 1 205 ? 1.532 1.738 -8.859 1 94.44 205 LEU A CA 1
ATOM 1524 C C . LEU A 1 205 ? 2.219 1.713 -10.219 1 94.44 205 LEU A C 1
ATOM 1526 O O . LEU A 1 205 ? 2.752 0.681 -10.633 1 94.44 205 LEU A O 1
ATOM 1530 N N . ALA A 1 206 ? 2.236 2.842 -10.852 1 93.31 206 ALA A N 1
ATOM 1531 C CA . ALA A 1 206 ? 2.867 2.957 -12.164 1 93.31 206 ALA A CA 1
ATOM 1532 C C . ALA A 1 206 ? 4.379 3.119 -12.031 1 93.31 206 ALA A C 1
ATOM 1534 O O . ALA A 1 206 ? 5.094 3.172 -13.039 1 93.31 206 ALA A O 1
ATOM 1535 N N . GLY A 1 207 ? 4.836 3.242 -10.797 1 91.75 207 GLY A N 1
ATOM 1536 C CA . GLY A 1 207 ? 6.277 3.229 -10.586 1 91.75 207 GLY A CA 1
ATOM 1537 C C . GLY A 1 207 ? 6.824 4.566 -10.133 1 91.75 207 GLY A C 1
ATOM 1538 O O . GLY A 1 207 ? 8.039 4.738 -10.016 1 91.75 207 GLY A O 1
ATOM 1539 N N . GLU A 1 208 ? 5.949 5.539 -9.867 1 90.5 208 GLU A N 1
ATOM 1540 C CA . GLU A 1 208 ? 6.398 6.84 -9.383 1 90.5 208 GLU A CA 1
ATOM 1541 C C . GLU A 1 208 ? 6.648 6.809 -7.879 1 90.5 208 GLU A C 1
ATOM 1543 O O . GLU A 1 208 ? 5.816 7.27 -7.098 1 90.5 208 GLU A O 1
ATOM 1548 N N . MET A 1 209 ? 7.773 6.309 -7.496 1 88.31 209 MET A N 1
ATOM 1549 C CA . MET A 1 209 ? 8.047 6.164 -6.07 1 88.31 209 MET A CA 1
ATOM 1550 C C . MET A 1 209 ? 9.461 6.637 -5.738 1 88.31 209 MET A C 1
ATOM 1552 O O . MET A 1 209 ? 9.992 6.309 -4.676 1 88.31 209 MET A O 1
ATOM 1556 N N . ARG A 1 210 ? 10.055 7.375 -6.695 1 83.75 210 ARG A N 1
ATOM 1557 C CA . ARG A 1 210 ? 11.406 7.848 -6.41 1 83.75 210 ARG A CA 1
ATOM 1558 C C . ARG A 1 210 ? 11.375 9.234 -5.766 1 83.75 210 ARG A C 1
ATOM 1560 O O . ARG A 1 210 ? 10.586 10.094 -6.168 1 83.75 210 ARG A O 1
ATOM 1567 N N . ARG A 1 211 ? 12.242 9.266 -4.91 1 78.75 211 ARG A N 1
ATOM 1568 C CA . ARG A 1 211 ? 12.43 10.594 -4.332 1 78.75 211 ARG A CA 1
ATOM 1569 C C . ARG A 1 211 ? 12.797 11.609 -5.406 1 78.75 211 ARG A C 1
ATOM 1571 O O . ARG A 1 211 ? 13.547 11.305 -6.336 1 78.75 211 ARG A O 1
ATOM 1578 N N . GLY A 1 212 ? 12.227 12.719 -5.371 1 76.06 212 GLY A N 1
ATOM 1579 C CA . GLY A 1 212 ? 12.516 13.773 -6.332 1 76.06 212 GLY A CA 1
ATOM 1580 C C . GLY A 1 212 ? 11.648 13.695 -7.574 1 76.06 212 GLY A C 1
ATOM 1581 O O . GLY A 1 212 ? 11.609 14.641 -8.367 1 76.06 212 GLY A O 1
ATOM 1582 N N . GLN A 1 213 ? 11.023 12.555 -7.734 1 81.5 213 GLN A N 1
ATOM 1583 C CA . GLN A 1 213 ? 10.055 12.492 -8.828 1 81.5 213 GLN A CA 1
ATOM 1584 C C . GLN A 1 213 ? 8.82 13.336 -8.523 1 81.5 213 GLN A C 1
ATOM 1586 O O . GLN A 1 213 ? 7.93 12.891 -7.793 1 81.5 213 GLN A O 1
ATOM 1591 N N . SER A 1 214 ? 8.859 14.539 -8.922 1 87.94 214 SER A N 1
ATOM 1592 C CA . SER A 1 214 ? 7.809 15.523 -8.672 1 87.94 214 SER A CA 1
ATOM 1593 C C . SER A 1 214 ? 7.504 16.328 -9.922 1 87.94 214 SER A C 1
ATOM 1595 O O . SER A 1 214 ? 8.336 16.422 -10.836 1 87.94 214 SER A O 1
ATOM 1597 N N . THR A 1 215 ? 6.316 16.766 -10.016 1 88 215 THR A N 1
ATOM 1598 C CA . THR A 1 215 ? 5.891 17.625 -11.117 1 88 215 THR A CA 1
ATOM 1599 C C . THR A 1 215 ? 5.191 18.875 -10.594 1 88 215 THR A C 1
ATOM 1601 O O . THR A 1 215 ? 4.621 18.859 -9.5 1 88 215 THR A O 1
ATOM 1604 N N . VAL A 1 216 ? 5.34 19.938 -11.344 1 90.12 216 VAL A N 1
ATOM 1605 C CA . VAL A 1 216 ? 4.617 21.172 -11.031 1 90.12 216 VAL A CA 1
ATOM 1606 C C . VAL A 1 216 ? 3.289 21.188 -11.781 1 90.12 216 VAL A C 1
ATOM 1608 O O . VAL A 1 216 ? 3.26 21.047 -13.008 1 90.12 216 VAL A O 1
ATOM 1611 N N . VAL A 1 217 ? 2.252 21.375 -11.047 1 89 217 VAL A N 1
ATOM 1612 C CA . VAL A 1 217 ? 0.938 21.391 -11.68 1 89 217 VAL A CA 1
ATOM 1613 C C . VAL A 1 217 ? 0.101 22.531 -11.117 1 89 217 VAL A C 1
ATOM 1615 O O . VAL A 1 217 ? 0.341 23 -10 1 89 217 VAL A O 1
ATOM 1618 N N . HIS A 1 218 ? -0.847 23 -11.93 1 92.94 218 HIS A N 1
ATOM 1619 C CA . HIS A 1 218 ? -1.883 23.891 -11.414 1 92.94 218 HIS A CA 1
ATOM 1620 C C . HIS A 1 218 ? -2.967 23.109 -10.688 1 92.94 218 HIS A C 1
ATOM 1622 O O . HIS A 1 218 ? -3.324 22 -11.094 1 92.94 218 HIS A O 1
ATOM 1628 N N . ALA A 1 219 ? -3.43 23.703 -9.625 1 94.31 219 ALA A N 1
ATOM 1629 C CA . ALA A 1 219 ? -4.48 23 -8.891 1 94.31 219 ALA A CA 1
ATOM 1630 C C . ALA A 1 219 ? -5.375 23.984 -8.141 1 94.31 219 ALA A C 1
ATOM 1632 O O . ALA A 1 219 ? -4.93 25.078 -7.758 1 94.31 219 ALA A O 1
ATOM 1633 N N . ALA A 1 220 ? -6.629 23.672 -8.062 1 97.12 220 ALA A N 1
ATOM 1634 C CA . ALA A 1 220 ? -7.469 24.25 -7.02 1 97.12 220 ALA A CA 1
ATOM 1635 C C . ALA A 1 220 ? -7.25 23.547 -5.684 1 97.12 220 ALA A C 1
ATOM 1637 O O . ALA A 1 220 ? -7.246 22.312 -5.613 1 97.12 220 ALA A O 1
ATOM 1638 N N . ILE A 1 221 ? -7.051 24.359 -4.703 1 97.38 221 ILE A N 1
ATOM 1639 C CA . ILE A 1 221 ? -6.699 23.875 -3.377 1 97.38 221 ILE A CA 1
ATOM 1640 C C . ILE A 1 221 ? -7.848 24.125 -2.408 1 97.38 221 ILE A C 1
ATOM 1642 O O . ILE A 1 221 ? -8.414 25.219 -2.383 1 97.38 221 ILE A O 1
ATOM 1646 N N . LEU A 1 222 ? -8.227 23.094 -1.688 1 98.56 222 LEU A N 1
ATOM 1647 C CA . LEU A 1 222 ? -9.18 23.188 -0.592 1 98.56 222 LEU A CA 1
ATOM 1648 C C . LEU A 1 222 ? -8.523 22.828 0.737 1 98.56 222 LEU A C 1
ATOM 1650 O O . LEU A 1 222 ? -8.047 21.703 0.919 1 98.56 222 LEU A O 1
ATOM 1654 N N . LEU A 1 223 ? -8.422 23.797 1.584 1 98.19 223 LEU A N 1
ATOM 1655 C CA . LEU A 1 223 ? -7.914 23.578 2.936 1 98.19 223 LEU A CA 1
ATOM 1656 C C . LEU A 1 223 ? -9.047 23.641 3.955 1 98.19 223 LEU A C 1
ATOM 1658 O O . LEU A 1 223 ? -9.758 24.641 4.043 1 98.19 223 LEU A O 1
ATOM 1662 N N . ALA A 1 224 ? -9.227 22.562 4.633 1 98 224 ALA A N 1
ATOM 1663 C CA . ALA A 1 224 ? -10.25 22.484 5.676 1 98 224 ALA A CA 1
ATOM 1664 C C . ALA A 1 224 ? -9.617 22.359 7.055 1 98 224 ALA A C 1
ATOM 1666 O O . ALA A 1 224 ? -8.609 21.656 7.219 1 98 224 ALA A O 1
ATOM 1667 N N . ASP A 1 225 ? -10.195 23.031 8 1 95.69 225 ASP A N 1
ATOM 1668 C CA . ASP A 1 225 ? -9.711 22.984 9.375 1 95.69 225 ASP A CA 1
ATOM 1669 C C . ASP A 1 225 ? -10.875 23.078 10.367 1 95.69 225 ASP A C 1
ATOM 1671 O O . ASP A 1 225 ? -11.828 23.828 10.133 1 95.69 225 ASP A O 1
ATOM 1675 N N . LEU A 1 226 ? -10.805 22.297 11.438 1 94.56 226 LEU A N 1
ATOM 1676 C CA . LEU A 1 226 ? -11.812 22.344 12.492 1 94.56 226 LEU A CA 1
ATOM 1677 C C . LEU A 1 226 ? -11.461 23.406 13.523 1 94.56 226 LEU A C 1
ATOM 1679 O O . LEU A 1 226 ? -10.461 23.281 14.242 1 94.56 226 LEU A O 1
ATOM 1683 N N . ARG A 1 227 ? -12.391 24.344 13.664 1 90.94 227 ARG A N 1
ATOM 1684 C CA . ARG A 1 227 ? -12.156 25.469 14.547 1 90.94 227 ARG A CA 1
ATOM 1685 C C . ARG A 1 227 ? -12.148 25.031 16.016 1 90.94 227 ARG A C 1
ATOM 1687 O O . ARG A 1 227 ? -13.062 24.344 16.469 1 90.94 227 ARG A O 1
ATOM 1694 N N . GLY A 1 228 ? -11.086 25.469 16.672 1 83.5 228 GLY A N 1
ATOM 1695 C CA . GLY A 1 228 ? -11.016 25.234 18.109 1 83.5 228 GLY A CA 1
ATOM 1696 C C . GLY A 1 228 ? -10.797 23.781 18.453 1 83.5 228 GLY A C 1
ATOM 1697 O O . GLY A 1 228 ? -10.953 23.391 19.625 1 83.5 228 GLY A O 1
ATOM 1698 N N . PHE A 1 229 ? -10.5 22.938 17.594 1 85.5 229 PHE A N 1
ATOM 1699 C CA . PHE A 1 229 ? -10.352 21.5 17.828 1 85.5 229 PHE A CA 1
ATOM 1700 C C . PHE A 1 229 ? -9.195 21.234 18.781 1 85.5 229 PHE A C 1
ATOM 1702 O O . PHE A 1 229 ? -9.258 20.312 19.594 1 85.5 229 PHE A O 1
ATOM 1709 N N . THR A 1 230 ? -8.164 22.031 18.688 1 82 230 THR A N 1
ATOM 1710 C CA . THR A 1 230 ? -7 21.828 19.531 1 82 230 THR A CA 1
ATOM 1711 C C . THR A 1 230 ? -7.395 21.891 21.016 1 82 230 THR A C 1
ATOM 1713 O O . THR A 1 230 ? -6.949 21.078 21.812 1 82 230 THR A O 1
ATOM 1716 N N . ALA A 1 231 ? -8.25 22.781 21.297 1 82.12 231 ALA A N 1
ATOM 1717 C CA . ALA A 1 231 ? -8.711 22.922 22.672 1 82.12 231 ALA A CA 1
ATOM 1718 C C . ALA A 1 231 ? -9.516 21.703 23.109 1 82.12 231 ALA A C 1
ATOM 1720 O O . ALA A 1 231 ? -9.398 21.266 24.25 1 82.12 231 ALA A O 1
ATOM 1721 N N . VAL A 1 232 ? -10.289 21.203 22.266 1 82.81 232 VAL A N 1
ATOM 1722 C CA . VAL A 1 232 ? -11.094 20.016 22.547 1 82.81 232 VAL A CA 1
ATOM 1723 C C . VAL A 1 232 ? -10.18 18.812 22.734 1 82.81 232 VAL A C 1
ATOM 1725 O O . VAL A 1 232 ? -10.367 18.016 23.656 1 82.81 232 VAL A O 1
ATOM 1728 N N . ALA A 1 233 ? -9.172 18.703 21.922 1 81.56 233 ALA A N 1
ATOM 1729 C CA . ALA A 1 233 ? -8.219 17.594 21.969 1 81.56 233 ALA A CA 1
ATOM 1730 C C . ALA A 1 233 ? -7.406 17.609 23.25 1 81.56 233 ALA A C 1
ATOM 1732 O O . ALA A 1 233 ? -7 16.562 23.766 1 81.56 233 ALA A O 1
ATOM 1733 N N . ASP A 1 234 ? -7.273 18.734 23.828 1 81.19 234 ASP A N 1
ATOM 1734 C CA . ASP A 1 234 ? -6.469 18.891 25.031 1 81.19 234 ASP A CA 1
ATOM 1735 C C . ASP A 1 234 ? -7.277 18.531 26.281 1 81.19 234 ASP A C 1
ATOM 1737 O O . ASP A 1 234 ? -6.707 18.172 27.312 1 81.19 234 ASP A O 1
ATOM 1741 N N . ARG A 1 235 ? -8.586 18.562 26.172 1 80.75 235 ARG A N 1
ATOM 1742 C CA . ARG A 1 235 ? -9.398 18.484 27.391 1 80.75 235 ARG A CA 1
ATOM 1743 C C . ARG A 1 235 ? -10.133 17.141 27.453 1 80.75 235 ARG A C 1
ATOM 1745 O O . ARG A 1 235 ? -10.406 16.641 28.547 1 80.75 235 ARG A O 1
ATOM 1752 N N . ASP A 1 236 ? -10.445 16.578 26.359 1 84.31 236 ASP A N 1
ATOM 1753 C CA . ASP A 1 236 ? -11.328 15.422 26.328 1 84.31 236 ASP A CA 1
ATOM 1754 C C . ASP A 1 236 ? -10.531 14.133 26.156 1 84.31 236 ASP A C 1
ATOM 1756 O O . ASP A 1 236 ? -9.312 14.172 25.953 1 84.31 236 ASP A O 1
ATOM 1760 N N . ASP A 1 237 ? -11.195 13.086 26.344 1 86.69 237 ASP A N 1
ATOM 1761 C CA . ASP A 1 237 ? -10.602 11.773 26.125 1 86.69 237 ASP A CA 1
ATOM 1762 C C . ASP A 1 237 ? -10.117 11.625 24.688 1 86.69 237 ASP A C 1
ATOM 1764 O O . ASP A 1 237 ? -10.883 11.828 23.75 1 86.69 237 ASP A O 1
ATOM 1768 N N . PRO A 1 238 ? -8.859 11.273 24.578 1 84.25 238 PRO A N 1
ATOM 1769 C CA . PRO A 1 238 ? -8.273 11.258 23.234 1 84.25 238 PRO A CA 1
ATOM 1770 C C . PRO A 1 238 ? -9.008 10.32 22.281 1 84.25 238 PRO A C 1
ATOM 1772 O O . PRO A 1 238 ? -9.109 10.609 21.078 1 84.25 238 PRO A O 1
ATOM 1775 N N . LEU A 1 239 ? -9.477 9.203 22.734 1 87.56 239 LEU A N 1
ATOM 1776 C CA . LEU A 1 239 ? -10.188 8.266 21.859 1 87.56 239 LEU A CA 1
ATOM 1777 C C . LEU A 1 239 ? -11.531 8.844 21.422 1 87.56 239 LEU A C 1
ATOM 1779 O O . LEU A 1 239 ? -11.953 8.641 20.281 1 87.56 239 LEU A O 1
ATOM 1783 N N . LYS A 1 240 ? -12.133 9.555 22.344 1 88.12 240 LYS A N 1
ATOM 1784 C CA . LYS A 1 240 ? -13.383 10.234 22 1 88.12 240 LYS A CA 1
ATOM 1785 C C . LYS A 1 240 ? -13.141 11.328 20.953 1 88.12 240 LYS A C 1
ATOM 1787 O O . LYS A 1 240 ? -13.93 11.492 20.031 1 88.12 240 LYS A O 1
ATOM 1792 N N . VAL A 1 241 ? -12.094 12 21.125 1 87.12 241 VAL A N 1
ATOM 1793 C CA . VAL A 1 241 ? -11.742 13.102 20.234 1 87.12 241 VAL A CA 1
ATOM 1794 C C . VAL A 1 241 ? -11.492 12.562 18.828 1 87.12 241 VAL A C 1
ATOM 1796 O O . VAL A 1 241 ? -11.914 13.18 17.844 1 87.12 241 VAL A O 1
ATOM 1799 N N . VAL A 1 242 ? -10.844 11.453 18.734 1 89.19 242 VAL A N 1
ATOM 1800 C CA . VAL A 1 242 ? -10.578 10.844 17.438 1 89.19 242 VAL A CA 1
ATOM 1801 C C . VAL A 1 242 ? -11.891 10.453 16.766 1 89.19 242 VAL A C 1
ATOM 1803 O O . VAL A 1 242 ? -12.055 10.609 15.555 1 89.19 242 VAL A O 1
ATOM 1806 N N . GLY A 1 243 ? -12.797 9.914 17.562 1 90.75 243 GLY A N 1
ATOM 1807 C CA . GLY A 1 243 ? -14.117 9.602 17.031 1 90.75 243 GLY A CA 1
ATOM 1808 C C . GLY A 1 243 ? -14.82 10.812 16.438 1 90.75 243 GLY A C 1
ATOM 1809 O O . GLY A 1 243 ? -15.43 10.727 15.375 1 90.75 243 GLY A O 1
ATOM 1810 N N . TRP A 1 244 ? -14.734 11.93 17.156 1 92.19 244 TRP A N 1
ATOM 1811 C CA . TRP A 1 244 ? -15.336 13.172 16.688 1 92.19 244 TRP A CA 1
ATOM 1812 C C . TRP A 1 244 ? -14.656 13.648 15.398 1 92.19 244 TRP A C 1
ATOM 1814 O O . TRP A 1 244 ? -15.328 14.102 14.469 1 92.19 244 TRP A O 1
ATOM 1824 N N . LEU A 1 245 ? -13.391 13.539 15.422 1 92.75 245 LEU A N 1
ATOM 1825 C CA . LEU A 1 245 ? -12.617 13.93 14.25 1 92.75 245 LEU A CA 1
ATOM 1826 C C . LEU A 1 245 ? -13.047 13.125 13.023 1 92.75 245 LEU A C 1
ATOM 1828 O O . LEU A 1 245 ? -13.258 13.695 11.953 1 92.75 245 LEU A O 1
ATOM 1832 N N . ASP A 1 246 ? -13.266 11.867 13.164 1 92.94 246 ASP A N 1
ATOM 1833 C CA . ASP A 1 246 ? -13.656 10.977 12.07 1 92.94 246 ASP A CA 1
ATOM 1834 C C . ASP A 1 246 ? -15.023 11.367 11.508 1 92.94 246 ASP A C 1
ATOM 1836 O O . ASP A 1 246 ? -15.219 11.375 10.297 1 92.94 246 ASP A O 1
ATOM 1840 N N . GLU A 1 247 ? -15.898 11.656 12.398 1 94.38 247 GLU A N 1
ATOM 1841 C CA . GLU A 1 247 ? -17.234 12.055 11.977 1 94.38 247 GLU A CA 1
ATOM 1842 C C . GLU A 1 247 ? -17.203 13.312 11.117 1 94.38 247 GLU A C 1
ATOM 1844 O O . GLU A 1 247 ? -17.859 13.383 10.078 1 94.38 247 GLU A O 1
ATOM 1849 N N . HIS A 1 248 ? -16.453 14.195 11.555 1 96 248 HIS A N 1
ATOM 1850 C CA . HIS A 1 248 ? -16.391 15.469 10.844 1 96 248 HIS A CA 1
ATOM 1851 C C . HIS A 1 248 ? -15.578 15.344 9.555 1 96 248 HIS A C 1
ATOM 1853 O O . HIS A 1 248 ? -15.891 16 8.555 1 96 248 HIS A O 1
ATOM 1859 N N . PHE A 1 249 ? -14.547 14.523 9.57 1 95.62 249 PHE A N 1
ATOM 1860 C CA . PHE A 1 249 ? -13.797 14.273 8.344 1 95.62 249 PHE A CA 1
ATOM 1861 C C . PHE A 1 249 ? -14.688 13.609 7.297 1 95.62 249 PHE A C 1
ATOM 1863 O O . PHE A 1 249 ? -14.555 13.883 6.102 1 95.62 249 PHE A O 1
ATOM 1870 N N . ASP A 1 250 ? -15.609 12.828 7.719 1 94.75 250 ASP A N 1
ATOM 1871 C CA . ASP A 1 250 ? -16.562 12.227 6.781 1 94.75 250 ASP A CA 1
ATOM 1872 C C . ASP A 1 250 ? -17.453 13.297 6.16 1 94.75 250 ASP A C 1
ATOM 1874 O O . ASP A 1 250 ? -17.672 13.297 4.945 1 94.75 250 ASP A O 1
ATOM 1878 N N . ALA A 1 251 ? -17.922 14.086 7.035 1 96.75 251 ALA A N 1
ATOM 1879 C CA . ALA A 1 251 ? -18.828 15.141 6.578 1 96.75 251 ALA A CA 1
ATOM 1880 C C . ALA A 1 251 ? -18.125 16.094 5.613 1 96.75 251 ALA A C 1
ATOM 1882 O O . ALA A 1 251 ? -18.703 16.484 4.598 1 96.75 251 ALA A O 1
ATOM 1883 N N . LEU A 1 252 ? -16.891 16.406 5.875 1 97.5 252 LEU A N 1
ATOM 1884 C CA . LEU A 1 252 ? -16.156 17.406 5.113 1 97.5 252 LEU A CA 1
ATOM 1885 C C . LEU A 1 252 ? -15.484 16.766 3.898 1 97.5 252 LEU A C 1
ATOM 1887 O O . LEU A 1 252 ? -15.32 17.422 2.867 1 97.5 252 LEU A O 1
ATOM 1891 N N . GLY A 1 253 ? -15.125 15.531 4.051 1 96.69 253 GLY A N 1
ATOM 1892 C CA . GLY A 1 253 ? -14.242 14.906 3.07 1 96.69 253 GLY A CA 1
ATOM 1893 C C . GLY A 1 253 ? -15 14.211 1.952 1 96.69 253 GLY A C 1
ATOM 1894 O O . GLY A 1 253 ? -14.516 14.148 0.819 1 96.69 253 GLY A O 1
ATOM 1895 N N . GLU A 1 254 ? -16.125 13.648 2.148 1 94.75 254 GLU A N 1
ATOM 1896 C CA . GLU A 1 254 ? -16.891 12.906 1.155 1 94.75 254 GLU A CA 1
ATOM 1897 C C . GLU A 1 254 ? -17.188 13.766 -0.069 1 94.75 254 GLU A C 1
ATOM 1899 O O . GLU A 1 254 ? -17.031 13.32 -1.205 1 94.75 254 GLU A O 1
ATOM 1904 N N . PRO A 1 255 ? -17.562 15.008 0.134 1 97.38 255 PRO A N 1
ATOM 1905 C CA . PRO A 1 255 ? -17.859 15.859 -1.02 1 97.38 255 PRO A CA 1
ATOM 1906 C C . PRO A 1 255 ? -16.625 16.125 -1.891 1 97.38 255 PRO A C 1
ATOM 1908 O O . PRO A 1 255 ? -16.766 16.344 -3.096 1 97.38 255 PRO A O 1
ATOM 1911 N N . VAL A 1 256 ? -15.445 16.094 -1.337 1 97.56 256 VAL A N 1
ATOM 1912 C CA . VAL A 1 256 ? -14.219 16.359 -2.08 1 97.56 256 VAL A CA 1
ATOM 1913 C C . VAL A 1 256 ? -14.078 15.383 -3.238 1 97.56 256 VAL A C 1
ATOM 1915 O O . VAL A 1 256 ? -13.914 15.789 -4.391 1 97.56 256 VAL A O 1
ATOM 1918 N N . GLN A 1 257 ? -14.25 14.148 -2.947 1 92.88 257 GLN A N 1
ATOM 1919 C CA . GLN A 1 257 ? -14.109 13.133 -3.982 1 92.88 257 GLN A CA 1
ATOM 1920 C C . GLN A 1 257 ? -15.25 13.211 -4.992 1 92.88 257 GLN A C 1
ATOM 1922 O O . GLN A 1 257 ? -15.031 13.07 -6.195 1 92.88 257 GLN A O 1
ATOM 1927 N N . ARG A 1 258 ? -16.406 13.414 -4.547 1 94.69 258 ARG A N 1
ATOM 1928 C CA . ARG A 1 258 ? -17.594 13.469 -5.395 1 94.69 258 ARG A CA 1
ATOM 1929 C C . ARG A 1 258 ? -17.469 14.594 -6.422 1 94.69 258 ARG A C 1
ATOM 1931 O O . ARG A 1 258 ? -18 14.477 -7.535 1 94.69 258 ARG A O 1
ATOM 1938 N N . HIS A 1 259 ? -16.781 15.602 -6.051 1 96.88 259 HIS A N 1
ATOM 1939 C CA . HIS A 1 259 ? -16.703 16.75 -6.934 1 96.88 259 HIS A CA 1
ATOM 1940 C C . HIS A 1 259 ? -15.344 16.828 -7.629 1 96.88 259 HIS A C 1
ATOM 1942 O O . HIS A 1 259 ? -14.922 17.906 -8.07 1 96.88 259 HIS A O 1
ATOM 1948 N N . GLY A 1 260 ? -14.625 15.734 -7.609 1 94.06 260 GLY A N 1
ATOM 1949 C CA . GLY A 1 260 ? -13.469 15.594 -8.484 1 94.06 260 GLY A CA 1
ATOM 1950 C C . GLY A 1 260 ? -12.156 15.906 -7.789 1 94.06 260 GLY A C 1
ATOM 1951 O O . GLY A 1 260 ? -11.117 16.016 -8.438 1 94.06 260 GLY A O 1
ATOM 1952 N N . GLY A 1 261 ? -12.188 16.109 -6.5 1 96.25 261 GLY A N 1
ATOM 1953 C CA . GLY A 1 261 ? -10.969 16.344 -5.75 1 96.25 261 GLY A CA 1
ATOM 1954 C C . GLY A 1 261 ? -10.445 15.109 -5.051 1 96.25 261 GLY A C 1
ATOM 1955 O O . GLY A 1 261 ? -11.023 14.023 -5.176 1 96.25 261 GLY A O 1
ATOM 1956 N N . GLU A 1 262 ? -9.289 15.289 -4.465 1 95.5 262 GLU A N 1
ATOM 1957 C CA . GLU A 1 262 ? -8.664 14.234 -3.664 1 95.5 262 GLU A CA 1
ATOM 1958 C C . GLU A 1 262 ? -7.988 14.812 -2.428 1 95.5 262 GLU A C 1
ATOM 1960 O O . GLU A 1 262 ? -7.309 15.844 -2.508 1 95.5 262 GLU A O 1
ATOM 1965 N N . ILE A 1 263 ? -8.25 14.133 -1.322 1 96 263 ILE A N 1
ATOM 1966 C CA . ILE A 1 263 ? -7.547 14.539 -0.114 1 96 263 ILE A CA 1
ATOM 1967 C C . ILE A 1 263 ? -6.074 14.148 -0.217 1 96 263 ILE A C 1
ATOM 1969 O O . ILE A 1 263 ? -5.746 12.961 -0.301 1 96 263 ILE A O 1
ATOM 1973 N N . SER A 1 264 ? -5.234 15.086 -0.234 1 93.81 264 SER A N 1
ATOM 1974 C CA . SER A 1 264 ? -3.799 14.867 -0.353 1 93.81 264 SER A CA 1
ATOM 1975 C C . SER A 1 264 ? -3.197 14.422 0.977 1 93.81 264 SER A C 1
ATOM 1977 O O . SER A 1 264 ? -2.336 13.539 1.013 1 93.81 264 SER A O 1
ATOM 1979 N N . LY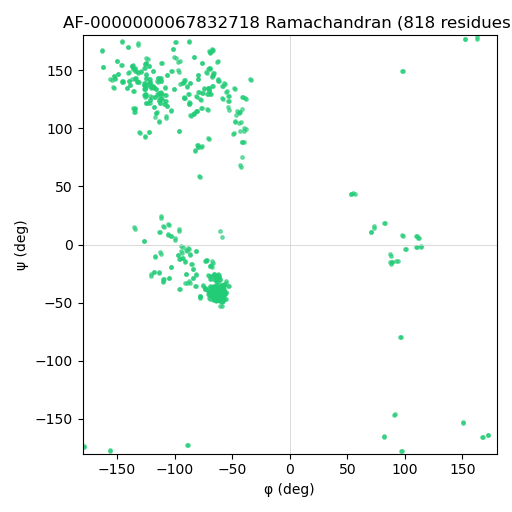S A 1 265 ? -3.635 15.133 2.029 1 91.75 265 LYS A N 1
ATOM 1980 C CA . LYS A 1 265 ? -3.096 14.766 3.336 1 91.75 265 LYS A CA 1
ATOM 1981 C C . LYS A 1 265 ? -3.967 15.312 4.465 1 91.75 265 LYS A C 1
ATOM 1983 O O . LYS A 1 265 ? -4.625 16.344 4.305 1 91.75 265 LYS A O 1
ATOM 1988 N N . PHE A 1 266 ? -3.906 14.602 5.555 1 92 266 PHE A N 1
ATOM 1989 C CA . PHE A 1 266 ? -4.52 15.07 6.789 1 92 266 PHE A CA 1
ATOM 1990 C C . PHE A 1 266 ? -3.52 15.844 7.633 1 92 266 PHE A C 1
ATOM 1992 O O . PHE A 1 266 ? -2.342 15.484 7.699 1 92 266 PHE A O 1
ATOM 1999 N N . LEU A 1 267 ? -3.928 16.891 8.211 1 88.44 267 LEU A N 1
ATOM 2000 C CA . LEU A 1 267 ? -3.059 17.812 8.93 1 88.44 267 LEU A CA 1
ATOM 2001 C C . LEU A 1 267 ? -3.34 17.781 10.43 1 88.44 267 LEU A C 1
ATOM 2003 O O . LEU A 1 267 ? -3.129 18.766 11.133 1 88.44 267 LEU A O 1
ATOM 2007 N N . GLY A 1 268 ? -3.887 16.703 10.953 1 85.56 268 GLY A N 1
ATOM 2008 C CA . GLY A 1 268 ? -4.336 16.594 12.328 1 85.56 268 GLY A CA 1
ATOM 2009 C C . GLY A 1 268 ? -5.816 16.875 12.5 1 85.56 268 GLY A C 1
ATOM 2010 O O . GLY A 1 268 ? -6.633 15.953 12.508 1 85.56 268 GLY A O 1
ATOM 2011 N N . ASP A 1 269 ? -6.133 18.203 12.516 1 90.12 269 ASP A N 1
ATOM 2012 C CA . ASP A 1 269 ? -7.535 18.578 12.688 1 90.12 269 ASP A CA 1
ATOM 2013 C C . ASP A 1 269 ? -8.109 19.156 11.391 1 90.12 269 ASP A C 1
ATOM 2015 O O . ASP A 1 269 ? -9.125 19.859 11.414 1 90.12 269 ASP A O 1
ATOM 2019 N N . GLY A 1 270 ? -7.434 18.938 10.375 1 94.38 270 GLY A N 1
ATOM 2020 C CA . GLY A 1 270 ? -7.844 19.359 9.047 1 94.38 270 GLY A CA 1
ATOM 2021 C C . GLY A 1 270 ? -7.227 18.531 7.934 1 94.38 270 GLY A C 1
ATOM 2022 O O . GLY A 1 270 ? -6.609 17.5 8.195 1 94.38 270 GLY A O 1
ATOM 2023 N N . PHE A 1 271 ? -7.551 18.938 6.715 1 95.69 271 PHE A N 1
ATOM 2024 C CA . PHE A 1 271 ? -6.934 18.234 5.594 1 95.69 271 PHE A CA 1
ATOM 2025 C C . PHE A 1 271 ? -6.773 19.156 4.395 1 95.69 271 PHE A C 1
ATOM 2027 O O . PHE A 1 271 ? -7.391 20.234 4.34 1 95.69 271 PHE A O 1
ATOM 2034 N N . LEU A 1 272 ? -5.875 18.797 3.559 1 96.62 272 LEU A N 1
ATOM 2035 C CA . LEU A 1 272 ? -5.613 19.453 2.289 1 96.62 272 LEU A CA 1
ATOM 2036 C C . LEU A 1 272 ? -6.09 18.609 1.116 1 96.62 272 LEU A C 1
ATOM 2038 O O . LEU A 1 272 ? -5.73 17.438 1.012 1 96.62 272 LEU A O 1
ATOM 2042 N N . ALA A 1 273 ? -6.93 19.172 0.3 1 97.69 273 ALA A N 1
ATOM 2043 C CA . ALA A 1 273 ? -7.41 18.484 -0.898 1 97.69 273 ALA A CA 1
ATOM 2044 C C . ALA A 1 273 ? -7.02 19.25 -2.16 1 97.69 273 ALA A C 1
ATOM 2046 O O . ALA A 1 273 ? -6.859 20.469 -2.127 1 97.69 273 ALA A O 1
ATOM 2047 N N . VAL A 1 274 ? -6.824 18.531 -3.162 1 96.69 274 VAL A N 1
ATOM 2048 C CA . VAL A 1 274 ? -6.414 19.125 -4.43 1 96.69 274 VAL A CA 1
ATOM 2049 C C . VAL A 1 274 ? -7.367 18.688 -5.539 1 96.69 274 VAL A C 1
ATOM 2051 O O . VAL A 1 274 ? -7.82 17.531 -5.559 1 96.69 274 VAL A O 1
ATOM 2054 N N . PHE A 1 275 ? -7.688 19.625 -6.367 1 96.62 275 PHE A N 1
ATOM 2055 C CA . PHE A 1 275 ? -8.461 19.422 -7.582 1 96.62 275 PHE A CA 1
ATOM 2056 C C . PHE A 1 275 ? -7.613 19.688 -8.82 1 96.62 275 PHE A C 1
ATOM 2058 O O . PHE A 1 275 ? -7.289 20.828 -9.117 1 96.62 275 PHE A O 1
ATOM 2065 N N . PRO A 1 276 ? -7.254 18.641 -9.445 1 90.69 276 PRO A N 1
ATOM 2066 C CA . PRO A 1 276 ? -6.355 18.812 -10.594 1 90.69 276 PRO A CA 1
ATOM 2067 C C . PRO A 1 276 ? -6.988 19.641 -11.711 1 90.69 276 PRO A C 1
ATOM 2069 O O . PRO A 1 276 ? -8.18 19.484 -11.992 1 90.69 276 PRO A O 1
ATOM 2072 N N . VAL A 1 277 ? -6.129 20.469 -12.289 1 90.44 277 VAL A N 1
ATOM 2073 C CA . VAL A 1 277 ? -6.574 21.328 -13.383 1 90.44 277 VAL A CA 1
ATOM 2074 C C . VAL A 1 277 ? -6.094 20.766 -14.711 1 90.44 277 VAL A C 1
ATOM 2076 O O . VAL A 1 277 ? -4.891 20.672 -14.961 1 90.44 277 VAL A O 1
ATOM 2079 N N . ALA A 1 278 ? -6.969 20.375 -15.5 1 82.5 278 ALA A N 1
ATOM 2080 C CA . ALA A 1 278 ? -6.629 19.844 -16.812 1 82.5 278 ALA A CA 1
ATOM 2081 C C . ALA A 1 278 ? -6.371 20.969 -17.812 1 82.5 278 ALA A C 1
ATOM 2083 O O . ALA A 1 278 ? -5.473 20.859 -18.656 1 82.5 278 ALA A O 1
ATOM 2084 N N . GLU A 1 279 ? -7.172 22.109 -17.672 1 82.19 279 GLU A N 1
ATOM 2085 C CA . GLU A 1 279 ? -7.059 23.234 -18.578 1 82.19 279 GLU A CA 1
ATOM 2086 C C . GLU A 1 279 ? -6.82 24.531 -17.812 1 82.19 279 GLU A C 1
ATOM 2088 O O . GLU A 1 279 ? -7.766 25.266 -17.531 1 82.19 279 GLU A O 1
ATOM 2093 N N . PRO A 1 280 ? -5.59 24.891 -17.656 1 77.88 280 PRO A N 1
ATOM 2094 C CA . PRO A 1 280 ? -5.277 26.062 -16.828 1 77.88 280 PRO A CA 1
ATOM 2095 C C . PRO A 1 280 ? -5.738 27.375 -17.469 1 77.88 280 PRO A C 1
ATOM 2097 O O . PRO A 1 280 ? -5.957 28.359 -16.766 1 77.88 280 PRO A O 1
ATOM 2100 N N . ASP A 1 281 ? -5.977 27.359 -18.719 1 77.69 281 ASP A N 1
ATOM 2101 C CA . ASP A 1 281 ? -6.285 28.609 -19.406 1 77.69 281 ASP A CA 1
ATOM 2102 C C . ASP A 1 281 ? -7.793 28.766 -19.609 1 77.69 281 ASP A C 1
ATOM 2104 O O . ASP A 1 281 ? -8.242 29.75 -20.203 1 77.69 281 ASP A O 1
ATOM 2108 N N . ALA A 1 282 ? -8.508 27.906 -19.094 1 79.38 282 ALA A N 1
ATOM 2109 C CA . ALA A 1 282 ? -9.961 28.016 -19.25 1 79.38 282 ALA A CA 1
ATOM 2110 C C . ALA A 1 282 ? -10.5 29.219 -18.5 1 79.38 282 ALA A C 1
ATOM 2112 O O . ALA A 1 282 ? -9.969 29.609 -17.453 1 79.38 282 ALA A O 1
ATOM 2113 N N . LEU A 1 283 ? -11.57 29.875 -19.094 1 76.44 283 LEU A N 1
ATOM 2114 C CA . LEU A 1 283 ? -12.203 31.031 -18.453 1 76.44 283 LEU A CA 1
ATOM 2115 C C . LEU A 1 283 ? -12.766 30.641 -17.094 1 76.44 283 LEU A C 1
ATOM 2117 O O . LEU A 1 283 ? -12.523 31.328 -16.109 1 76.44 283 LEU A O 1
ATOM 2121 N N . THR A 1 284 ? -13.578 29.578 -17.125 1 85.38 284 THR A N 1
ATOM 2122 C CA . THR A 1 284 ? -14.047 28.953 -15.898 1 85.38 284 THR A CA 1
ATOM 2123 C C . THR A 1 284 ? -13.391 27.594 -15.695 1 85.38 284 THR A C 1
ATOM 2125 O O . THR A 1 284 ? -13.492 26.719 -16.562 1 85.38 284 THR A O 1
ATOM 2128 N N . CYS A 1 285 ? -12.75 27.516 -14.633 1 91.94 285 CYS A N 1
ATOM 2129 C CA . CYS A 1 285 ? -11.992 26.312 -14.336 1 91.94 285 CYS A CA 1
ATOM 2130 C C . CYS A 1 285 ? -12.875 25.266 -13.656 1 91.94 285 CYS A C 1
ATOM 2132 O O . CYS A 1 285 ? -13.336 25.469 -12.539 1 91.94 285 CYS A O 1
ATOM 2134 N N . PRO A 1 286 ? -13.156 24.203 -14.328 1 93.38 286 PRO A N 1
ATOM 2135 C CA . PRO A 1 286 ? -14 23.172 -13.727 1 93.38 286 PRO A CA 1
ATOM 2136 C C . PRO A 1 286 ? -13.484 22.703 -12.367 1 93.38 286 PRO A C 1
ATOM 2138 O O . PRO A 1 286 ? -14.273 22.375 -11.477 1 93.38 286 PRO A O 1
ATOM 2141 N N . ALA A 1 287 ? -12.234 22.641 -12.203 1 95.38 287 ALA A N 1
ATOM 2142 C CA . ALA A 1 287 ? -11.648 22.266 -10.922 1 95.38 287 ALA A CA 1
ATOM 2143 C C . ALA A 1 287 ? -12.062 23.234 -9.828 1 95.38 287 ALA A C 1
ATOM 2145 O O . ALA A 1 287 ? -12.352 22.828 -8.695 1 95.38 287 ALA A O 1
ATOM 2146 N N . CYS A 1 288 ? -12.078 24.484 -10.156 1 96.75 288 CYS A N 1
ATOM 2147 C CA . CYS A 1 288 ? -12.477 25.5 -9.18 1 96.75 288 CYS A CA 1
ATOM 2148 C C . CYS A 1 288 ? -13.969 25.391 -8.867 1 96.75 288 CYS A C 1
ATOM 2150 O O . CYS A 1 288 ? -14.367 25.516 -7.707 1 96.75 288 CYS A O 1
ATOM 2152 N N . THR A 1 289 ? -14.734 25.188 -9.914 1 96.12 289 THR A N 1
ATOM 2153 C CA . THR A 1 289 ? -16.172 25.016 -9.703 1 96.12 289 THR A CA 1
ATOM 2154 C C . THR A 1 289 ? -16.438 23.797 -8.82 1 96.12 289 THR A C 1
ATOM 2156 O O . THR A 1 289 ? -17.25 23.875 -7.898 1 96.12 289 THR A O 1
ATOM 2159 N N . GLY A 1 290 ? -15.742 22.719 -9.109 1 96.69 290 GLY A N 1
ATOM 2160 C CA . GLY A 1 290 ? -15.875 21.516 -8.297 1 96.69 290 GLY A CA 1
ATOM 2161 C C . GLY A 1 290 ? -15.461 21.719 -6.855 1 96.69 290 GLY A C 1
ATOM 2162 O O . GLY A 1 290 ? -16.141 21.25 -5.938 1 96.69 290 GLY A O 1
ATOM 2163 N N . ALA A 1 291 ? -14.398 22.406 -6.66 1 98.12 291 ALA A N 1
ATOM 2164 C CA . ALA A 1 291 ? -13.906 22.672 -5.312 1 98.12 291 ALA A CA 1
ATOM 2165 C C . ALA A 1 291 ? -14.898 23.531 -4.523 1 98.12 291 ALA A C 1
ATOM 2167 O O . ALA A 1 291 ? -15.109 23.297 -3.332 1 98.12 291 ALA A O 1
ATOM 2168 N N . LEU A 1 292 ? -15.445 24.484 -5.219 1 98.12 292 LEU A N 1
ATOM 2169 C CA . LEU A 1 292 ? -16.438 25.344 -4.566 1 98.12 292 LEU A CA 1
ATOM 2170 C C . LEU A 1 292 ? -17.672 24.547 -4.184 1 98.12 292 LEU A C 1
ATOM 2172 O O . LEU A 1 292 ? -18.188 24.688 -3.074 1 98.12 292 LEU A O 1
ATOM 2176 N N . ASP A 1 293 ? -18.125 23.734 -5.086 1 98.06 293 ASP A N 1
ATOM 2177 C CA . ASP A 1 293 ? -19.297 22.891 -4.805 1 98.06 293 ASP A CA 1
ATOM 2178 C C . ASP A 1 293 ? -19 21.938 -3.65 1 98.06 293 ASP A C 1
ATOM 2180 O O . ASP A 1 293 ? -19.859 21.703 -2.799 1 98.06 293 ASP A O 1
ATOM 2184 N N . ALA A 1 294 ? -17.812 21.406 -3.617 1 98.38 294 ALA A N 1
ATOM 2185 C CA . ALA A 1 294 ? -17.391 20.531 -2.525 1 98.38 294 ALA A CA 1
ATOM 2186 C C . ALA A 1 294 ? -17.406 21.266 -1.191 1 98.38 294 ALA A C 1
ATOM 2188 O O . ALA A 1 294 ? -17.891 20.734 -0.186 1 98.38 294 ALA A O 1
ATOM 2189 N N . ALA A 1 295 ? -16.922 22.469 -1.204 1 98.44 295 ALA A N 1
ATOM 2190 C CA . ALA A 1 295 ? -16.859 23.266 0.018 1 98.44 295 ALA A CA 1
ATOM 2191 C C . ALA A 1 295 ? -18.25 23.562 0.553 1 98.44 295 ALA A C 1
ATOM 2193 O O . ALA A 1 295 ? -18.516 23.438 1.753 1 98.44 295 ALA A O 1
ATOM 2194 N N . ARG A 1 296 ? -19.125 23.938 -0.322 1 97.31 296 ARG A N 1
ATOM 2195 C CA . ARG A 1 296 ? -20.5 24.25 0.068 1 97.31 296 ARG A CA 1
ATOM 2196 C C . ARG A 1 296 ? -21.188 23.031 0.659 1 97.31 296 ARG A C 1
ATOM 2198 O O . ARG A 1 296 ? -21.828 23.109 1.713 1 97.31 296 ARG A O 1
ATOM 2205 N N . GLU A 1 297 ? -21.047 21.969 -0.041 1 98.12 297 GLU A N 1
ATOM 2206 C CA . GLU A 1 297 ? -21.672 20.734 0.434 1 98.12 297 GLU A CA 1
ATOM 2207 C C . GLU A 1 297 ? -21.047 20.281 1.752 1 98.12 297 GLU A C 1
ATOM 2209 O O . GLU A 1 297 ? -21.766 19.812 2.645 1 98.12 297 GLU A O 1
ATOM 2214 N N . ALA A 1 298 ? -19.766 20.375 1.861 1 98.31 298 ALA A N 1
ATOM 2215 C CA . ALA A 1 298 ? -19.047 20 3.074 1 98.31 298 ALA A CA 1
ATOM 2216 C C . ALA A 1 298 ? -19.547 20.781 4.281 1 98.31 298 ALA A C 1
ATOM 2218 O O . ALA A 1 298 ? -19.844 20.203 5.328 1 98.31 298 ALA A O 1
ATOM 2219 N N . LEU A 1 299 ? -19.672 22.047 4.129 1 97.56 299 LEU A N 1
ATOM 2220 C CA . LEU A 1 299 ? -20.125 22.906 5.227 1 97.56 299 LEU A CA 1
ATOM 2221 C C . LEU A 1 299 ? -21.562 22.578 5.598 1 97.56 299 LEU A C 1
ATOM 2223 O O . LEU A 1 299 ? -21.922 22.562 6.781 1 97.56 299 LEU A O 1
ATOM 2227 N N . ALA A 1 300 ? -22.359 22.344 4.59 1 97.62 300 ALA A N 1
ATOM 2228 C CA . ALA A 1 300 ? -23.75 21.969 4.859 1 97.62 300 ALA A CA 1
ATOM 2229 C C . ALA A 1 300 ? -23.828 20.672 5.648 1 97.62 300 ALA A C 1
ATOM 2231 O O . ALA A 1 300 ? -24.625 20.562 6.586 1 97.62 300 ALA A O 1
ATOM 2232 N N . ARG A 1 301 ? -23.078 19.719 5.25 1 97.88 301 ARG A N 1
ATOM 2233 C CA . ARG A 1 301 ? -23.031 18.438 5.938 1 97.88 301 ARG A CA 1
ATOM 2234 C C . ARG A 1 301 ? -22.531 18.594 7.367 1 97.88 301 ARG A C 1
ATOM 2236 O O . ARG A 1 301 ? -23.062 17.969 8.297 1 97.88 301 ARG A O 1
ATOM 2243 N N . ASN A 1 302 ? -21.5 19.375 7.523 1 97.81 302 ASN A N 1
ATOM 2244 C CA . ASN A 1 302 ? -20.953 19.609 8.859 1 97.81 302 ASN A CA 1
ATOM 2245 C C . ASN A 1 302 ? -21.969 20.312 9.758 1 97.81 302 ASN A C 1
ATOM 2247 O O . ASN A 1 302 ? -22.047 20.016 10.953 1 97.81 302 ASN A O 1
ATOM 2251 N N . ASP A 1 303 ? -22.703 21.188 9.188 1 97.25 303 ASP A N 1
ATOM 2252 C CA . ASP A 1 303 ? -23.75 21.891 9.938 1 97.25 303 ASP A CA 1
ATOM 2253 C C . ASP A 1 303 ? -24.812 20.922 10.43 1 97.25 303 ASP A C 1
ATOM 2255 O O . ASP A 1 303 ? -25.281 21.031 11.562 1 97.25 303 ASP A O 1
ATOM 2259 N N . ARG A 1 304 ? -25.188 20.047 9.594 1 97.69 304 ARG A N 1
ATOM 2260 C CA . ARG A 1 304 ? -26.172 19.031 9.977 1 97.69 304 ARG A CA 1
ATOM 2261 C C . ARG A 1 304 ? -25.641 18.156 11.102 1 97.69 304 ARG A C 1
ATOM 2263 O O . ARG A 1 304 ? -26.375 17.812 12.031 1 97.69 304 ARG A O 1
ATOM 2270 N N . LEU A 1 305 ? -24.438 17.781 10.969 1 97.25 305 LEU A N 1
ATOM 2271 C CA . LEU A 1 305 ? -23.797 17 12.016 1 97.25 305 LEU A CA 1
ATOM 2272 C C . LEU A 1 305 ? -23.766 17.75 13.336 1 97.25 305 LEU A C 1
ATOM 2274 O O . LEU A 1 305 ? -24.062 17.188 14.391 1 97.25 305 LEU A O 1
ATOM 2278 N N . ASN A 1 306 ? -23.453 19 13.305 1 97 306 ASN A N 1
ATOM 2279 C CA . ASN A 1 306 ? -23.391 19.812 14.508 1 97 306 ASN A CA 1
ATOM 2280 C C . ASN A 1 306 ? -24.781 19.984 15.133 1 97 306 ASN A C 1
ATOM 2282 O O . ASN A 1 306 ? -24.906 20.062 16.359 1 97 306 ASN A O 1
ATOM 2286 N N . ALA A 1 307 ? -25.75 20.094 14.289 1 97.19 307 ALA A N 1
ATOM 2287 C CA . ALA A 1 307 ? -27.109 20.156 14.797 1 97.19 307 ALA A CA 1
ATOM 2288 C C . ALA A 1 307 ? -27.469 18.906 15.578 1 97.19 307 ALA A C 1
ATOM 2290 O O . ALA A 1 307 ? -28.078 18.984 16.656 1 97.19 307 ALA A O 1
ATOM 2291 N N . SER A 1 308 ? -27.125 17.797 15.039 1 96.44 308 SER A N 1
ATOM 2292 C CA . SER A 1 308 ? -27.359 16.531 15.719 1 96.44 308 SER A CA 1
ATOM 2293 C C . SER A 1 308 ? -26.562 16.438 17.016 1 96.44 308 SER A C 1
ATOM 2295 O O . SER A 1 308 ? -27.078 15.945 18.031 1 96.44 308 SER A O 1
ATOM 2297 N N . ARG A 1 309 ? -25.375 16.891 16.969 1 94.5 309 ARG A N 1
ATOM 2298 C CA . ARG A 1 309 ? -24.516 16.875 18.141 1 94.5 309 ARG A CA 1
ATOM 2299 C C . ARG A 1 309 ? -25.078 17.75 19.266 1 94.5 309 ARG A C 1
ATOM 2301 O O . ARG A 1 309 ? -25.062 17.359 20.438 1 94.5 309 ARG A O 1
ATOM 2308 N N . ARG A 1 310 ? -25.578 18.828 18.922 1 95.44 310 ARG A N 1
ATOM 2309 C CA . ARG A 1 310 ? -26.203 19.703 19.906 1 95.44 310 ARG A CA 1
ATOM 2310 C C . ARG A 1 310 ? -27.375 19.031 20.578 1 95.44 310 ARG A C 1
ATOM 2312 O O . ARG A 1 310 ? -27.594 19.172 21.797 1 95.44 310 ARG A O 1
ATOM 2319 N N . GLN A 1 311 ? -28.078 18.344 19.844 1 96.06 311 GLN A N 1
ATOM 2320 C CA . GLN A 1 311 ? -29.219 17.609 20.375 1 96.06 311 GLN A CA 1
ATOM 2321 C C . GLN A 1 311 ? -28.781 16.531 21.375 1 96.06 311 GLN A C 1
ATOM 2323 O O . GLN A 1 311 ? -29.484 16.234 22.328 1 96.06 311 GLN A O 1
ATOM 2328 N N . ASP A 1 312 ? -27.641 16.016 21.203 1 94.12 312 ASP A N 1
ATOM 2329 C CA . ASP A 1 312 ? -27.109 14.953 22.031 1 94.12 312 ASP A CA 1
ATOM 2330 C C . ASP A 1 312 ? -26.266 15.508 23.188 1 94.12 312 ASP A C 1
ATOM 2332 O O . ASP A 1 312 ? -25.656 14.758 23.938 1 94.12 312 ASP A O 1
ATOM 2336 N N . GLY A 1 313 ? -26.109 16.812 23.25 1 92.06 313 GLY A N 1
ATOM 2337 C CA . GLY A 1 313 ? -25.359 17.453 24.312 1 92.06 313 GLY A CA 1
ATOM 2338 C C . GLY A 1 313 ? -23.859 17.438 24.094 1 92.06 313 GLY A C 1
ATOM 2339 O O . GLY A 1 313 ? -23.078 17.578 25.031 1 92.06 313 GLY A O 1
ATOM 2340 N N . LEU A 1 314 ? -23.453 17.219 22.844 1 90.5 314 LEU A N 1
ATOM 2341 C CA . LEU A 1 314 ? -22.031 17.203 22.5 1 90.5 314 LEU A CA 1
ATOM 2342 C C . LEU A 1 314 ? -21.609 18.562 21.953 1 90.5 314 LEU A C 1
ATOM 2344 O O . LEU A 1 314 ? -22.406 19.297 21.375 1 90.5 314 LEU A O 1
ATOM 2348 N N . PRO A 1 315 ? -20.375 18.938 22.156 1 89.12 315 PRO A N 1
ATOM 2349 C CA . PRO A 1 315 ? -19.906 20.219 21.625 1 89.12 315 PRO A CA 1
ATOM 2350 C C . PRO A 1 315 ? -19.844 20.234 20.094 1 89.12 315 PRO A C 1
ATOM 2352 O O . PRO A 1 315 ? -19.422 19.25 19.484 1 89.12 315 PRO A O 1
ATOM 2355 N N . PRO A 1 316 ? -20.312 21.312 19.516 1 93 316 PRO A N 1
ATOM 2356 C CA . PRO A 1 316 ? -20.141 21.422 18.062 1 93 316 PRO A CA 1
ATOM 2357 C C . PRO A 1 316 ? -18.688 21.625 17.656 1 93 316 PRO A C 1
ATOM 2359 O O . PRO A 1 316 ? -17.891 22.172 18.422 1 93 316 PRO A O 1
ATOM 2362 N N . LEU A 1 317 ? -18.344 21.172 16.469 1 94.25 317 LEU A N 1
ATOM 2363 C CA . LEU A 1 317 ? -17.047 21.391 15.844 1 94.25 317 LEU A CA 1
ATOM 2364 C C . LEU A 1 317 ? -17.219 22.094 14.492 1 94.25 317 LEU A C 1
ATOM 2366 O O . LEU A 1 317 ? -17.359 21.438 13.461 1 94.25 317 LEU A O 1
ATOM 2370 N N . GLU A 1 318 ? -17.047 23.391 14.586 1 95.19 318 GLU A N 1
ATOM 2371 C CA . GLU A 1 318 ? -17.203 24.172 13.367 1 95.19 318 GLU A CA 1
ATOM 2372 C C . GLU A 1 318 ? -15.977 24.016 12.461 1 95.19 318 GLU A C 1
ATOM 2374 O O . GLU A 1 318 ? -14.875 23.719 12.938 1 95.19 318 GLU A O 1
ATOM 2379 N N . ALA A 1 319 ? -16.203 24.25 11.164 1 97.12 319 ALA A N 1
ATOM 2380 C CA . ALA A 1 319 ? -15.109 24.078 10.203 1 97.12 319 ALA A CA 1
ATOM 2381 C C . ALA A 1 319 ? -14.883 25.344 9.391 1 97.12 319 ALA A C 1
ATOM 2383 O O . ALA A 1 319 ? -15.836 26.062 9.078 1 97.12 319 ALA A O 1
ATOM 2384 N N . ASP A 1 320 ? -13.672 25.594 9.117 1 97.06 320 ASP A N 1
ATOM 2385 C CA . ASP A 1 320 ? -13.258 26.625 8.172 1 97.06 320 ASP A CA 1
ATOM 2386 C C . ASP A 1 320 ? -12.703 26.016 6.891 1 97.06 320 ASP A C 1
ATOM 2388 O O . ASP A 1 320 ? -11.977 25.016 6.938 1 97.06 320 ASP A O 1
ATOM 2392 N N . ILE A 1 321 ? -13.117 26.531 5.758 1 98.38 321 ILE A N 1
ATOM 2393 C CA . ILE A 1 321 ? -12.609 26.062 4.473 1 98.38 321 ILE A CA 1
ATOM 2394 C C . ILE A 1 321 ? -12.07 27.25 3.666 1 98.38 321 ILE A C 1
ATOM 2396 O O . ILE A 1 321 ? -12.711 28.297 3.596 1 98.38 321 ILE A O 1
ATOM 2400 N N . VAL A 1 322 ? -10.914 27.031 3.127 1 98.44 322 VAL A N 1
ATOM 2401 C CA . VAL A 1 322 ? -10.305 28.016 2.238 1 98.44 322 VAL A CA 1
ATOM 2402 C C . VAL A 1 322 ? -10.117 27.406 0.85 1 98.44 322 VAL A C 1
ATOM 2404 O O . VAL A 1 322 ? -9.711 26.25 0.723 1 98.44 322 VAL A O 1
ATOM 2407 N N . LEU A 1 323 ? -10.477 28.203 -0.167 1 98.5 323 LEU A N 1
ATOM 2408 C CA . LEU A 1 323 ? -10.258 27.812 -1.556 1 98.5 323 LEU A CA 1
ATOM 2409 C C . LEU A 1 323 ? -9.219 28.703 -2.217 1 98.5 323 LEU A C 1
ATOM 2411 O O . LEU A 1 323 ? -9.328 29.938 -2.158 1 98.5 323 LEU A O 1
ATOM 2415 N N . HIS A 1 324 ? -8.242 28.094 -2.76 1 97.19 324 HIS A N 1
ATOM 2416 C CA . HIS A 1 324 ? -7.148 28.812 -3.404 1 97.19 324 HIS A CA 1
ATOM 2417 C C . HIS A 1 324 ? -6.773 28.156 -4.73 1 97.19 324 HIS A C 1
ATOM 2419 O O . HIS A 1 324 ? -7.164 27.016 -5.004 1 97.19 324 HIS A O 1
ATOM 2425 N N . TYR A 1 325 ? -6.223 28.938 -5.629 1 95.75 325 TYR A N 1
ATOM 2426 C CA . TYR A 1 325 ? -5.738 28.453 -6.914 1 95.75 325 TYR A CA 1
ATOM 2427 C C . TYR A 1 325 ? -4.277 28.844 -7.129 1 95.75 325 TYR A C 1
ATOM 2429 O O . TYR A 1 325 ? -3.895 29.984 -6.91 1 95.75 325 TYR A O 1
ATOM 2437 N N . GLY A 1 326 ? -3.447 27.844 -7.504 1 92.88 326 GLY A N 1
ATOM 2438 C CA . GLY A 1 326 ? -2.057 28.156 -7.805 1 92.88 326 GLY A CA 1
ATOM 2439 C C . GLY A 1 326 ? -1.265 26.922 -8.234 1 92.88 326 GLY A C 1
ATOM 2440 O O . GLY A 1 326 ? -1.842 25.875 -8.539 1 92.88 326 GLY A O 1
ATOM 2441 N N . ARG A 1 327 ? 0.034 27.156 -8.391 1 91.44 327 ARG A N 1
ATOM 2442 C CA . ARG A 1 327 ? 0.942 26.078 -8.758 1 91.44 327 ARG A CA 1
ATOM 2443 C C . ARG A 1 327 ? 1.482 25.375 -7.516 1 91.44 327 ARG A C 1
ATOM 2445 O O . ARG A 1 327 ? 1.808 26.031 -6.52 1 91.44 327 ARG A O 1
ATOM 2452 N N . VAL A 1 328 ? 1.479 24.031 -7.625 1 91.19 328 VAL A N 1
ATOM 2453 C CA . VAL A 1 328 ? 2.014 23.234 -6.527 1 91.19 328 VAL A CA 1
ATOM 2454 C C . VAL A 1 328 ? 2.924 22.141 -7.078 1 91.19 328 VAL A C 1
ATOM 2456 O O . VAL A 1 328 ? 2.803 21.734 -8.242 1 91.19 328 VAL A O 1
ATOM 2459 N N . VAL A 1 329 ? 3.852 21.766 -6.293 1 91.56 329 VAL A N 1
ATOM 2460 C CA . VAL A 1 329 ? 4.648 20.578 -6.594 1 91.56 329 VAL A CA 1
ATOM 2461 C C . VAL A 1 329 ? 3.957 19.344 -6.043 1 91.56 329 VAL A C 1
ATOM 2463 O O . VAL A 1 329 ? 3.621 19.281 -4.859 1 91.56 329 VAL A O 1
ATOM 2466 N N . SER A 1 330 ? 3.674 18.406 -6.926 1 91.25 330 SER A N 1
ATOM 2467 C CA . SER A 1 330 ? 3.07 17.141 -6.555 1 91.25 330 SER A CA 1
ATOM 2468 C C . SER A 1 330 ? 4.039 15.984 -6.773 1 91.25 330 SER A C 1
ATOM 2470 O O . SER A 1 330 ? 4.52 15.766 -7.891 1 91.25 330 SER A O 1
ATOM 2472 N N . GLY A 1 331 ? 4.344 15.242 -5.73 1 91.44 331 GLY A N 1
ATOM 2473 C CA . GLY A 1 331 ? 5.27 14.125 -5.855 1 91.44 331 GLY A CA 1
ATOM 2474 C C . GLY A 1 331 ? 5.727 13.578 -4.52 1 91.44 331 GLY A C 1
ATOM 2475 O O . GLY A 1 331 ? 5.066 13.781 -3.498 1 91.44 331 GLY A O 1
ATOM 2476 N N . ASN A 1 332 ? 6.789 12.773 -4.57 1 92.56 332 ASN A N 1
ATOM 2477 C CA . ASN A 1 332 ? 7.328 12.094 -3.395 1 92.56 332 ASN A CA 1
ATOM 2478 C C . ASN A 1 332 ? 8.352 12.969 -2.672 1 92.56 332 ASN A C 1
ATOM 2480 O O . ASN A 1 332 ? 9.242 13.539 -3.303 1 92.56 332 ASN A O 1
ATOM 2484 N N . VAL A 1 333 ? 8.148 13.078 -1.419 1 91.81 333 VAL A N 1
ATOM 2485 C CA . VAL A 1 333 ? 9.07 13.82 -0.566 1 91.81 333 VAL A CA 1
ATOM 2486 C C . VAL A 1 333 ? 9.422 12.984 0.663 1 91.81 333 VAL A C 1
ATOM 2488 O O . VAL A 1 333 ? 8.578 12.242 1.179 1 91.81 333 VAL A O 1
ATOM 2491 N N . GLY A 1 334 ? 10.664 13.016 1.057 1 92.88 334 GLY A N 1
ATOM 2492 C CA . GLY A 1 334 ? 11.031 12.289 2.266 1 92.88 334 GLY A CA 1
ATOM 2493 C C . GLY A 1 334 ? 12.461 11.805 2.26 1 92.88 334 GLY A C 1
ATOM 2494 O O . GLY A 1 334 ? 13.352 12.469 1.724 1 92.88 334 GLY A O 1
ATOM 2495 N N . THR A 1 335 ? 12.664 10.727 3.01 1 91.62 335 THR A N 1
ATOM 2496 C CA . THR A 1 335 ? 13.969 10.078 3.055 1 91.62 335 THR A CA 1
ATOM 2497 C C . THR A 1 335 ? 14.094 9.023 1.955 1 91.62 335 THR A C 1
ATOM 2499 O O . THR A 1 335 ? 13.211 8.914 1.096 1 91.62 335 THR A O 1
ATOM 2502 N N . ASP A 1 336 ? 15.133 8.281 1.99 1 86.19 336 ASP A N 1
ATOM 2503 C CA . ASP A 1 336 ? 15.367 7.254 0.979 1 86.19 336 ASP A CA 1
ATOM 2504 C C . ASP A 1 336 ? 14.359 6.113 1.113 1 86.19 336 ASP A C 1
ATOM 2506 O O . ASP A 1 336 ? 13.961 5.508 0.115 1 86.19 336 ASP A O 1
ATOM 2510 N N . ARG A 1 337 ? 13.938 5.934 2.334 1 87.94 337 ARG A N 1
ATOM 2511 C CA . ARG A 1 337 ? 13.117 4.742 2.508 1 87.94 337 ARG A CA 1
ATOM 2512 C C . ARG A 1 337 ? 11.781 5.086 3.16 1 87.94 337 ARG A C 1
ATOM 2514 O O . ARG A 1 337 ? 11.023 4.195 3.541 1 87.94 337 ARG A O 1
ATOM 2521 N N . ARG A 1 338 ? 11.547 6.316 3.406 1 93.62 338 ARG A N 1
ATOM 2522 C CA . ARG A 1 338 ? 10.273 6.805 3.934 1 93.62 338 ARG A CA 1
ATOM 2523 C C . ARG A 1 338 ? 9.805 8.039 3.168 1 93.62 338 ARG A C 1
ATOM 2525 O O . ARG A 1 338 ? 10.414 9.102 3.258 1 93.62 338 ARG A O 1
ATOM 2532 N N . LEU A 1 339 ? 8.695 7.848 2.473 1 93.25 339 LEU A N 1
ATOM 2533 C CA . LEU A 1 339 ? 8.227 8.906 1.589 1 93.25 339 LEU A CA 1
ATOM 2534 C C . LEU A 1 339 ? 6.789 9.297 1.92 1 93.25 339 LEU A C 1
ATOM 2536 O O . LEU A 1 339 ? 6.066 8.539 2.57 1 93.25 339 LEU A O 1
ATOM 2540 N N . ASP A 1 340 ? 6.496 10.43 1.575 1 91.88 340 ASP A N 1
ATOM 2541 C CA . ASP A 1 340 ? 5.129 10.938 1.508 1 91.88 340 ASP A CA 1
ATOM 2542 C C . ASP A 1 340 ? 4.82 11.5 0.123 1 91.88 340 ASP A C 1
ATOM 2544 O O . ASP A 1 340 ? 5.625 12.242 -0.444 1 91.88 340 ASP A O 1
ATOM 2548 N N . PHE A 1 341 ? 3.752 11.016 -0.414 1 90.56 341 PHE A N 1
ATOM 2549 C CA . PHE A 1 341 ? 3.285 11.672 -1.626 1 90.56 341 PHE A CA 1
ATOM 2550 C C . PHE A 1 341 ? 2.438 12.891 -1.283 1 90.56 341 PHE A C 1
ATOM 2552 O O . PHE A 1 341 ? 1.36 12.766 -0.698 1 90.56 341 PHE A O 1
ATOM 2559 N N . THR A 1 342 ? 2.982 14.07 -1.604 1 86.94 342 THR A N 1
ATOM 2560 C CA . THR A 1 342 ? 2.342 15.258 -1.062 1 86.94 342 THR A CA 1
ATOM 2561 C C . THR A 1 342 ? 2.428 16.422 -2.053 1 86.94 342 THR A C 1
ATOM 2563 O O . THR A 1 342 ? 2.885 16.234 -3.184 1 86.94 342 THR A O 1
ATOM 2566 N N . VAL A 1 343 ? 1.766 17.484 -1.636 1 89.56 343 VAL A N 1
ATOM 2567 C CA . VAL A 1 343 ? 1.801 18.734 -2.385 1 89.56 343 VAL A CA 1
ATOM 2568 C C . VAL A 1 343 ? 2.486 19.812 -1.553 1 89.56 343 VAL A C 1
ATOM 2570 O O . VAL A 1 343 ? 2.195 19.969 -0.364 1 89.56 343 VAL A O 1
ATOM 2573 N N . ILE A 1 344 ? 3.408 20.406 -2.229 1 86.94 344 ILE A N 1
ATOM 2574 C CA . ILE A 1 344 ? 4.152 21.469 -1.57 1 86.94 344 ILE A CA 1
ATOM 2575 C C . ILE A 1 344 ? 4.27 22.672 -2.506 1 86.94 344 ILE A C 1
ATOM 2577 O O . ILE A 1 344 ? 4.258 22.516 -3.73 1 86.94 344 ILE A O 1
ATOM 2581 N N . GLY A 1 345 ? 4.316 23.844 -1.882 1 86.5 345 GLY A N 1
ATOM 2582 C CA . GLY A 1 345 ? 4.555 25.047 -2.666 1 86.5 345 GLY A CA 1
ATOM 2583 C C . GLY A 1 345 ? 3.949 26.281 -2.051 1 86.5 345 GLY A C 1
ATOM 2584 O O . GLY A 1 345 ? 3.25 26.203 -1.039 1 86.5 345 GLY A O 1
ATOM 2585 N N . ARG A 1 346 ? 4.184 27.375 -2.66 1 88.06 346 ARG A N 1
ATOM 2586 C CA . ARG A 1 346 ? 3.738 28.688 -2.188 1 88.06 346 ARG A CA 1
ATOM 2587 C C . ARG A 1 346 ? 2.217 28.75 -2.094 1 88.06 346 ARG A C 1
ATOM 2589 O O . ARG A 1 346 ? 1.67 29.359 -1.178 1 88.06 346 ARG A O 1
ATOM 2596 N N . ALA A 1 347 ? 1.596 28.094 -3.002 1 91.44 347 ALA A N 1
ATOM 2597 C CA . ALA A 1 347 ? 0.136 28.125 -3.035 1 91.44 347 ALA A CA 1
ATOM 2598 C C . ALA A 1 347 ? -0.45 27.484 -1.776 1 91.44 347 ALA A C 1
ATOM 2600 O O . ALA A 1 347 ? -1.46 27.953 -1.248 1 91.44 347 ALA A O 1
ATOM 2601 N N . VAL A 1 348 ? 0.126 26.453 -1.312 1 92 348 VAL A N 1
ATOM 2602 C CA . VAL A 1 348 ? -0.343 25.781 -0.109 1 92 348 VAL A CA 1
ATOM 2603 C C . VAL A 1 348 ? -0.153 26.688 1.104 1 92 348 VAL A C 1
ATOM 2605 O O . VAL A 1 348 ? -1.04 26.781 1.955 1 92 348 VAL A O 1
ATOM 2608 N N . ASN A 1 349 ? 0.964 27.359 1.145 1 89.31 349 ASN A N 1
ATOM 2609 C CA . ASN A 1 349 ? 1.239 28.281 2.238 1 89.31 349 ASN A CA 1
ATOM 2610 C C . ASN A 1 349 ? 0.252 29.438 2.252 1 89.31 349 ASN A C 1
ATOM 2612 O O . ASN A 1 349 ? -0.199 29.859 3.316 1 89.31 349 ASN A O 1
ATOM 2616 N N . GLU A 1 350 ? -0.005 29.875 1.136 1 92.19 350 GLU A N 1
ATOM 2617 C CA . GLU A 1 350 ? -0.955 30.969 1.017 1 92.19 350 GLU A CA 1
ATOM 2618 C C . GLU A 1 350 ? -2.342 30.562 1.504 1 92.19 350 GLU A C 1
ATOM 2620 O O . GLU A 1 350 ? -3.008 31.328 2.209 1 92.19 350 GLU A O 1
ATOM 2625 N N . ALA A 1 351 ? -2.732 29.391 1.124 1 94 351 ALA A N 1
ATOM 2626 C CA . ALA A 1 351 ? -4.016 28.891 1.595 1 94 351 ALA A CA 1
ATOM 2627 C C . ALA A 1 351 ? -4.051 28.812 3.117 1 94 351 ALA A C 1
ATOM 2629 O O . ALA A 1 351 ? -5.055 29.172 3.742 1 94 351 ALA A O 1
ATOM 2630 N N . SER A 1 352 ? -2.992 28.344 3.676 1 92.19 352 SER A N 1
ATOM 2631 C CA . SER A 1 352 ? -2.893 28.234 5.129 1 92.19 352 SER A CA 1
ATOM 2632 C C . SER A 1 352 ? -2.98 29.594 5.793 1 92.19 352 SER A C 1
ATOM 2634 O O . SER A 1 352 ? -3.607 29.75 6.848 1 92.19 352 SER A O 1
ATOM 2636 N N . ARG A 1 353 ? -2.377 30.594 5.234 1 91.44 353 ARG A N 1
ATOM 2637 C CA . ARG A 1 353 ? -2.406 31.938 5.777 1 91.44 353 ARG A CA 1
ATOM 2638 C C . ARG A 1 353 ? -3.811 32.531 5.703 1 91.44 353 ARG A C 1
ATOM 2640 O O . ARG A 1 353 ? -4.242 33.25 6.609 1 91.44 353 ARG A O 1
ATOM 2647 N N . ILE A 1 354 ? -4.488 32.219 4.621 1 94.38 354 ILE A N 1
ATOM 2648 C CA . ILE A 1 354 ? -5.855 32.688 4.465 1 94.38 354 ILE A CA 1
ATOM 2649 C C . ILE A 1 354 ? -6.758 32.031 5.508 1 94.38 354 ILE A C 1
ATOM 2651 O O . ILE A 1 354 ? -7.668 32.688 6.039 1 94.38 354 ILE A O 1
ATOM 2655 N N . GLU A 1 355 ? -6.52 30.797 5.773 1 93.19 355 GLU A N 1
ATOM 2656 C CA . GLU A 1 355 ? -7.309 30.078 6.762 1 93.19 355 GLU A CA 1
ATOM 2657 C C . GLU A 1 355 ? -7.254 30.766 8.125 1 93.19 355 GLU A C 1
ATOM 2659 O O . GLU A 1 355 ? -8.25 30.812 8.844 1 93.19 355 GLU A O 1
ATOM 2664 N N . ARG A 1 356 ? -6.129 31.359 8.461 1 90 356 ARG A N 1
ATOM 2665 C CA . ARG A 1 356 ? -5.945 32.031 9.75 1 90 356 ARG A CA 1
ATOM 2666 C C . ARG A 1 356 ? -6.816 33.25 9.859 1 90 356 ARG A C 1
ATOM 2668 O O . ARG A 1 356 ? -7.039 33.781 10.961 1 90 356 ARG A O 1
ATOM 2675 N N . LEU A 1 357 ? -7.332 33.719 8.758 1 91.88 357 LEU A N 1
ATOM 2676 C CA . LEU A 1 357 ? -8.172 34.906 8.75 1 91.88 357 LEU A CA 1
ATOM 2677 C C . LEU A 1 357 ? -9.617 34.531 9.07 1 91.88 357 LEU A C 1
ATOM 2679 O O . LEU A 1 357 ? -10.422 35.438 9.391 1 91.88 357 LEU A O 1
ATOM 2683 N N . CYS A 1 358 ? -9.938 33.312 8.969 1 92.25 358 CYS A N 1
ATOM 2684 C CA . CYS A 1 358 ? -11.336 32.906 9.078 1 92.25 358 CYS A CA 1
ATOM 2685 C C . CYS A 1 358 ? -11.922 33.312 10.414 1 92.25 358 CYS A C 1
ATOM 2687 O O . CYS A 1 358 ? -13.023 33.875 10.469 1 92.25 358 CYS A O 1
ATOM 2689 N N . ASP A 1 359 ? -11.195 33.125 11.453 1 87.88 359 ASP A N 1
ATOM 2690 C CA . ASP A 1 359 ? -11.688 33.438 12.789 1 87.88 359 ASP A CA 1
ATOM 2691 C C . ASP A 1 359 ? -11.945 34.938 12.945 1 87.88 359 ASP A C 1
ATOM 2693 O O . ASP A 1 359 ? -13.023 35.344 13.383 1 87.88 359 ASP A O 1
ATOM 2697 N N . GLY A 1 360 ? -10.984 35.688 12.539 1 88.94 360 GLY A N 1
ATOM 2698 C CA . GLY A 1 360 ? -11.102 37.125 12.664 1 88.94 360 GLY A CA 1
ATOM 2699 C C . GLY A 1 360 ? -12.219 37.719 11.82 1 88.94 360 GLY A C 1
ATOM 2700 O O . GLY A 1 360 ? -12.836 38.719 12.195 1 88.94 360 GLY A O 1
ATOM 2701 N N . LEU A 1 361 ? -12.469 37.062 10.727 1 90.94 361 LEU A N 1
ATOM 2702 C CA . LEU A 1 361 ? -13.477 37.562 9.797 1 90.94 361 LEU A CA 1
ATOM 2703 C C . LEU A 1 361 ? -14.828 36.906 10.055 1 90.94 361 LEU A C 1
ATOM 2705 O O . LEU A 1 361 ? -15.82 37.25 9.406 1 90.94 361 LEU A O 1
ATOM 2709 N N . GLU A 1 362 ? -14.891 36 10.891 1 90.62 362 GLU A N 1
ATOM 2710 C CA . GLU A 1 362 ? -16.094 35.25 11.234 1 90.62 362 GLU A CA 1
ATOM 2711 C C . GLU A 1 362 ? -16.766 34.656 9.984 1 90.62 362 GLU A C 1
ATOM 2713 O O . GLU A 1 362 ? -17.953 34.844 9.766 1 90.62 362 GLU A O 1
ATOM 2718 N N . ARG A 1 363 ? -15.961 34.125 9.148 1 92.56 363 ARG A N 1
ATOM 2719 C CA . ARG A 1 363 ? -16.406 33.438 7.941 1 92.56 363 ARG A CA 1
ATOM 2720 C C . ARG A 1 363 ? -15.812 32.031 7.859 1 92.56 363 ARG A C 1
ATOM 2722 O O . ARG A 1 363 ? -14.625 31.844 8.117 1 92.56 363 ARG A O 1
ATOM 2729 N N . SER A 1 364 ? -16.734 31.188 7.465 1 95.06 364 SER A N 1
ATOM 2730 C CA . SER A 1 364 ? -16.312 29.781 7.438 1 95.06 364 SER A CA 1
ATOM 2731 C C . SER A 1 364 ? -15.797 29.391 6.055 1 95.06 364 SER A C 1
ATOM 2733 O O . SER A 1 364 ? -15.242 28.312 5.879 1 95.06 364 SER A O 1
ATOM 2735 N N . LEU A 1 365 ? -16.016 30.25 5.074 1 97.44 365 LEU A N 1
ATOM 2736 C CA . LEU A 1 365 ? -15.555 29.984 3.717 1 97.44 365 LEU A CA 1
ATOM 2737 C C . LEU A 1 365 ? -14.93 31.234 3.105 1 97.44 365 LEU A C 1
ATOM 2739 O O . LEU A 1 365 ? -15.594 32.25 2.955 1 97.44 365 LEU A O 1
ATOM 2743 N N . LEU A 1 366 ? -13.656 31.125 2.801 1 97.88 366 LEU A N 1
ATOM 2744 C CA . LEU A 1 366 ? -12.938 32.219 2.16 1 97.88 366 LEU A CA 1
ATOM 2745 C C . LEU A 1 366 ? -12.273 31.75 0.87 1 97.88 366 LEU A C 1
ATOM 2747 O O . LEU A 1 366 ? -11.867 30.578 0.761 1 97.88 366 LEU A O 1
ATOM 2751 N N . LEU A 1 367 ? -12.211 32.625 -0.097 1 98 367 LEU A N 1
ATOM 2752 C CA . LEU A 1 367 ? -11.602 32.344 -1.391 1 98 367 LEU A CA 1
ATOM 2753 C C . LEU A 1 367 ? -10.516 33.344 -1.715 1 98 367 LEU A C 1
ATOM 2755 O O . LEU A 1 367 ? -10.703 34.562 -1.485 1 98 367 LEU A O 1
ATOM 2759 N N . SER A 1 368 ? -9.422 32.844 -2.221 1 96.5 368 SER A N 1
ATOM 2760 C CA . SER A 1 368 ? -8.414 33.781 -2.727 1 96.5 368 SER A CA 1
ATOM 2761 C C . SER A 1 368 ? -8.891 34.469 -4 1 96.5 368 SER A C 1
ATOM 2763 O O . SER A 1 368 ? -9.828 34 -4.652 1 96.5 368 SER A O 1
ATOM 2765 N N . ASP A 1 369 ? -8.18 35.5 -4.352 1 95.06 369 ASP A N 1
ATOM 2766 C CA . ASP A 1 369 ? -8.484 36.219 -5.578 1 95.06 369 ASP A CA 1
ATOM 2767 C C . ASP A 1 369 ? -8.258 35.344 -6.809 1 95.06 369 ASP A C 1
ATOM 2769 O O . ASP A 1 369 ? -9.062 35.375 -7.746 1 95.06 369 ASP A O 1
ATOM 2773 N N . ALA A 1 370 ? -7.176 34.656 -6.781 1 93.38 370 ALA A N 1
ATOM 2774 C CA . ALA A 1 370 ? -6.836 33.75 -7.898 1 93.38 370 ALA A CA 1
ATOM 2775 C C . ALA A 1 370 ? -7.926 32.719 -8.117 1 93.38 370 ALA A C 1
ATOM 2777 O O . ALA A 1 370 ? -8.211 32.344 -9.258 1 93.38 370 ALA A O 1
ATOM 2778 N N . PHE A 1 371 ? -8.531 32.281 -7.094 1 96.25 371 PHE A N 1
ATOM 2779 C CA . PHE A 1 371 ? -9.594 31.297 -7.168 1 96.25 371 PHE A CA 1
ATOM 2780 C C . PHE A 1 371 ? -10.906 31.938 -7.617 1 96.25 371 PHE A C 1
ATOM 2782 O O . PHE A 1 371 ? -11.602 31.406 -8.484 1 96.25 371 PHE A O 1
ATOM 2789 N N . ALA A 1 372 ? -11.234 33.031 -7.055 1 95.69 372 ALA A N 1
ATOM 2790 C CA . ALA A 1 372 ? -12.492 33.719 -7.312 1 95.69 372 ALA A CA 1
ATOM 2791 C C . ALA A 1 372 ? -12.641 34.031 -8.797 1 95.69 372 ALA A C 1
ATOM 2793 O O . ALA A 1 372 ? -13.75 34 -9.336 1 95.69 372 ALA A O 1
ATOM 2794 N N . ARG A 1 373 ? -11.617 34.312 -9.406 1 92.94 373 ARG A N 1
ATOM 2795 C CA . ARG A 1 373 ? -11.625 34.688 -10.82 1 92.94 373 ARG A CA 1
ATOM 2796 C C . ARG A 1 373 ? -11.922 33.469 -11.695 1 92.94 373 ARG A C 1
ATOM 2798 O O . ARG A 1 373 ? -12.258 33.625 -12.875 1 92.94 373 ARG A O 1
ATOM 2805 N N . ARG A 1 374 ? -11.828 32.344 -11.078 1 93.88 374 ARG A N 1
ATOM 2806 C CA . ARG A 1 374 ? -11.836 31.156 -11.914 1 93.88 374 ARG A CA 1
ATOM 2807 C C . ARG A 1 374 ? -13.047 30.281 -11.609 1 93.88 374 ARG A C 1
ATOM 2809 O O . ARG A 1 374 ? -13.344 29.344 -12.352 1 93.88 374 ARG A O 1
ATOM 2816 N N . CYS A 1 375 ? -13.844 30.5 -10.57 1 92.56 375 CYS A N 1
ATOM 2817 C CA . CYS A 1 375 ? -14.875 29.562 -10.141 1 92.56 375 CYS A CA 1
ATOM 2818 C C . CYS A 1 375 ? -16.234 29.938 -10.719 1 92.56 375 CYS A C 1
ATOM 2820 O O . CYS A 1 375 ? -17.172 29.141 -10.648 1 92.56 375 CYS A O 1
ATOM 2822 N N . GLY A 1 376 ? -16.5 31.062 -11.289 1 87.69 376 GLY A N 1
ATOM 2823 C CA . GLY A 1 376 ? -17.719 31.453 -11.992 1 87.69 376 GLY A CA 1
ATOM 2824 C C . GLY A 1 376 ? -18.891 31.703 -11.062 1 87.69 376 GLY A C 1
ATOM 2825 O O . GLY A 1 376 ? -20.047 31.672 -11.492 1 87.69 376 GLY A O 1
ATOM 2826 N N . ALA A 1 377 ? -18.625 31.828 -9.797 1 90.81 377 ALA A N 1
ATOM 2827 C CA . ALA A 1 377 ? -19.688 32.031 -8.82 1 90.81 377 ALA A CA 1
ATOM 2828 C C . ALA A 1 377 ? -19.828 33.531 -8.453 1 90.81 377 ALA A C 1
ATOM 2830 O O . ALA A 1 377 ? -18.922 34.312 -8.727 1 90.81 377 ALA A O 1
ATOM 2831 N N . SER A 1 378 ? -21.016 33.812 -7.914 1 90.62 378 SER A N 1
ATOM 2832 C CA . SER A 1 378 ? -21.203 35.156 -7.383 1 90.62 378 SER A CA 1
ATOM 2833 C C . SER A 1 378 ? -20.594 35.312 -5.996 1 90.62 378 SER A C 1
ATOM 2835 O O . SER A 1 378 ? -21.016 34.625 -5.051 1 90.62 378 SER A O 1
ATOM 2837 N N . LEU A 1 379 ? -19.578 36.156 -5.941 1 94.81 379 LEU A N 1
ATOM 2838 C CA . LEU A 1 379 ? -18.828 36.344 -4.699 1 94.81 379 LEU A CA 1
ATOM 2839 C C . LEU A 1 379 ? -18.828 37.812 -4.27 1 94.81 379 LEU A C 1
ATOM 2841 O O . LEU A 1 379 ? -19.141 38.688 -5.07 1 94.81 379 LEU A O 1
ATOM 2845 N N . VAL A 1 380 ? -18.562 38 -3.021 1 95.12 380 VAL A N 1
ATOM 2846 C CA . VAL A 1 380 ? -18.422 39.344 -2.498 1 95.12 380 VAL A CA 1
ATOM 2847 C C . VAL A 1 380 ? -17.047 39.531 -1.88 1 95.12 380 VAL A C 1
ATOM 2849 O O . VAL A 1 380 ? -16.516 38.625 -1.255 1 95.12 380 VAL A O 1
ATOM 2852 N N . PRO A 1 381 ? -16.469 40.719 -2.057 1 94.69 381 PRO A N 1
ATOM 2853 C CA . PRO A 1 381 ? -15.172 40.969 -1.406 1 94.69 381 PRO A CA 1
ATOM 2854 C C . PRO A 1 381 ? -15.297 41.094 0.111 1 94.69 381 PRO A C 1
ATOM 2856 O O . PRO A 1 381 ? -16.203 41.781 0.608 1 94.69 381 PRO A O 1
ATOM 2859 N N . VAL A 1 382 ? -14.438 40.469 0.748 1 94.5 382 VAL A N 1
ATOM 2860 C CA . VAL A 1 382 ? -14.398 40.531 2.205 1 94.5 382 VAL A CA 1
ATOM 2861 C C . VAL A 1 382 ? -13.391 41.594 2.645 1 94.5 382 VAL A C 1
ATOM 2863 O O . VAL A 1 382 ? -13.609 42.312 3.635 1 94.5 382 VAL A O 1
ATOM 2866 N N . GLY A 1 383 ? -12.242 41.688 1.916 1 93.69 383 GLY A N 1
ATOM 2867 C CA . GLY A 1 383 ? -11.219 42.656 2.234 1 93.69 383 GLY A CA 1
ATOM 2868 C C . GLY A 1 383 ? -9.875 42.344 1.606 1 93.69 383 GLY A C 1
ATOM 2869 O O . GLY A 1 383 ? -9.75 41.406 0.841 1 93.69 383 GLY A O 1
ATOM 2870 N N . GLU A 1 384 ? -8.961 43.312 1.875 1 93.88 384 GLU A N 1
ATOM 2871 C CA . GLU A 1 384 ? -7.562 43.125 1.483 1 93.88 384 GLU A CA 1
ATOM 2872 C C . GLU A 1 384 ? -6.668 42.969 2.705 1 93.88 384 GLU A C 1
ATOM 2874 O O . GLU A 1 384 ? -6.742 43.75 3.658 1 93.88 384 GLU A O 1
ATOM 2879 N N . PHE A 1 385 ? -5.871 41.938 2.611 1 92 385 PHE A N 1
ATOM 2880 C CA . PHE A 1 385 ? -5.09 41.594 3.791 1 92 385 PHE A CA 1
ATOM 2881 C C . PHE A 1 385 ? -3.629 41.344 3.422 1 92 385 PHE A C 1
ATOM 2883 O O . PHE A 1 385 ? -3.336 40.812 2.361 1 92 385 PHE A O 1
ATOM 2890 N N . ALA A 1 386 ? -2.754 41.844 4.305 1 85.88 386 ALA A N 1
ATOM 2891 C CA . ALA A 1 386 ? -1.338 41.5 4.18 1 85.88 386 ALA A CA 1
ATOM 2892 C C . ALA A 1 386 ? -1.041 40.125 4.785 1 85.88 386 ALA A C 1
ATOM 2894 O O . ALA A 1 386 ? -1.283 39.906 5.973 1 85.88 386 ALA A O 1
ATOM 2895 N N . LEU A 1 387 ? -0.69 39.312 3.971 1 79.5 387 LEU A N 1
ATOM 2896 C CA . LEU A 1 387 ? -0.343 37.969 4.449 1 79.5 387 LEU A CA 1
ATOM 2897 C C . LEU A 1 387 ? 1.16 37.844 4.68 1 79.5 387 LEU A C 1
ATOM 2899 O O . LEU A 1 387 ? 1.956 38.406 3.92 1 79.5 387 LEU A O 1
ATOM 2903 N N . ARG A 1 388 ? 1.495 37.219 5.738 1 68.94 388 ARG A N 1
ATOM 2904 C CA . ARG A 1 388 ? 2.904 37.031 6.066 1 68.94 388 ARG A CA 1
ATOM 2905 C C . ARG A 1 388 ? 3.66 36.406 4.902 1 68.94 388 ARG A C 1
ATOM 2907 O O . ARG A 1 388 ? 3.213 35.406 4.332 1 68.94 388 ARG A O 1
ATOM 2914 N N . GLY A 1 389 ? 4.797 37.031 4.473 1 64.19 389 GLY A N 1
ATOM 2915 C CA . GLY A 1 389 ? 5.664 36.469 3.445 1 64.19 389 GLY A CA 1
ATOM 2916 C C . GLY A 1 389 ? 5.25 36.875 2.039 1 64.19 389 GLY A C 1
ATOM 2917 O O . GLY A 1 389 ? 5.938 36.531 1.069 1 64.19 389 GLY A O 1
ATOM 2918 N N . VAL A 1 390 ? 4.035 37.5 2.074 1 64.75 390 VAL A N 1
ATOM 2919 C CA . VAL A 1 390 ? 3.559 37.938 0.767 1 64.75 390 VAL A CA 1
ATOM 2920 C C . VAL A 1 390 ? 3.664 39.469 0.664 1 64.75 390 VAL A C 1
ATOM 2922 O O . VAL A 1 390 ? 3.227 40.188 1.563 1 64.75 390 VAL A O 1
ATOM 2925 N N . GLY A 1 391 ? 4.457 39.906 -0.061 1 62.59 391 GLY A N 1
ATOM 2926 C CA . GLY A 1 391 ? 4.719 41.312 -0.201 1 62.59 391 GLY A CA 1
ATOM 2927 C C . GLY A 1 391 ? 3.477 42.125 -0.549 1 62.59 391 GLY A C 1
ATOM 2928 O O . GLY A 1 391 ? 3.326 43.281 -0.113 1 62.59 391 GLY A O 1
ATOM 2929 N N . ARG A 1 392 ? 2.602 41.5 -1.308 1 73.19 392 ARG A N 1
ATOM 2930 C CA . ARG A 1 392 ? 1.452 42.281 -1.756 1 73.19 392 ARG A CA 1
ATOM 2931 C C . ARG A 1 392 ? 0.186 41.875 -1.016 1 73.19 392 ARG A C 1
ATOM 2933 O O . ARG A 1 392 ? 0.055 40.719 -0.603 1 73.19 392 ARG A O 1
ATOM 2940 N N . LYS A 1 393 ? -0.664 42.844 -0.788 1 88.31 393 LYS A N 1
ATOM 2941 C CA . LYS A 1 393 ? -1.966 42.562 -0.193 1 88.31 393 LYS A CA 1
ATOM 2942 C C . LYS A 1 393 ? -2.795 41.656 -1.1 1 88.31 393 LYS A C 1
ATOM 2944 O O . LYS A 1 393 ? -2.74 41.75 -2.326 1 88.31 393 LYS A O 1
ATOM 2949 N N . GLN A 1 394 ? -3.471 40.812 -0.436 1 90.69 394 GLN A N 1
ATOM 2950 C CA . GLN A 1 394 ? -4.309 39.875 -1.188 1 90.69 394 GLN A CA 1
ATOM 2951 C C . GLN A 1 394 ? -5.789 40.125 -0.935 1 90.69 394 GLN A C 1
ATOM 2953 O O . GLN A 1 394 ? -6.203 40.344 0.208 1 90.69 394 GLN A O 1
ATOM 2958 N N . ARG A 1 395 ? -6.531 40.219 -2.057 1 94.81 395 ARG A N 1
ATOM 2959 C CA . ARG A 1 395 ? -7.98 40.344 -1.942 1 94.81 395 ARG A CA 1
ATOM 2960 C C . ARG A 1 395 ? -8.609 39 -1.604 1 94.81 395 ARG A C 1
ATOM 2962 O O . ARG A 1 395 ? -8.297 37.969 -2.23 1 94.81 395 ARG A O 1
ATOM 2969 N N . ILE A 1 396 ? -9.461 39.031 -0.587 1 96.56 396 ILE A N 1
ATOM 2970 C CA . ILE A 1 396 ? -10.141 37.844 -0.13 1 96.56 396 ILE A CA 1
ATOM 2971 C C . ILE A 1 396 ? -11.633 37.938 -0.422 1 96.56 396 ILE A C 1
ATOM 2973 O O . ILE A 1 396 ? -12.203 39.031 -0.369 1 96.56 396 ILE A O 1
ATOM 2977 N N . TRP A 1 397 ? -12.188 36.781 -0.781 1 96.94 397 TRP A N 1
ATOM 2978 C CA . TRP A 1 397 ? -13.586 36.75 -1.195 1 96.94 397 TRP A CA 1
ATOM 2979 C C . TRP A 1 397 ? -14.391 35.781 -0.322 1 96.94 397 TRP A C 1
ATOM 2981 O O . TRP A 1 397 ? -13.828 34.875 0.287 1 96.94 397 TRP A O 1
ATOM 2991 N N . GLY A 1 398 ? -15.727 36.031 -0.184 1 95.94 398 GLY A N 1
ATOM 2992 C CA . GLY A 1 398 ? -16.703 35.156 0.45 1 95.94 398 GLY A CA 1
ATOM 2993 C C . GLY A 1 398 ? -17.953 34.969 -0.385 1 95.94 398 GLY A C 1
ATOM 2994 O O . GLY A 1 398 ? -18.078 35.531 -1.465 1 95.94 398 GLY A O 1
ATOM 2995 N N . LEU A 1 399 ? -18.797 34.062 0.098 1 90.94 399 LEU A N 1
ATOM 2996 C CA . LEU A 1 399 ? -20.047 33.844 -0.614 1 90.94 399 LEU A CA 1
ATOM 2997 C C . LEU A 1 399 ? -21.016 35 -0.425 1 90.94 399 LEU A C 1
ATOM 2999 O O . LEU A 1 399 ? -21.062 35.625 0.649 1 90.94 399 LEU A O 1
ATOM 3003 N N . ALA A 1 400 ? -21.812 35.25 -1.419 1 84.38 400 ALA A N 1
ATOM 3004 C CA . ALA A 1 400 ? -22.875 36.25 -1.306 1 84.38 400 ALA A CA 1
ATOM 3005 C C . ALA A 1 400 ? -24.031 35.719 -0.463 1 84.38 400 ALA A C 1
ATOM 3007 O O . ALA A 1 400 ? -24.344 34.531 -0.512 1 84.38 400 ALA A O 1
ATOM 3008 N N . PRO A 1 401 ? -24.484 36.594 0.455 1 71.75 401 PRO A N 1
ATOM 3009 C CA . PRO A 1 401 ? -25.641 36.156 1.231 1 71.75 401 PRO A CA 1
ATOM 3010 C C . PRO A 1 401 ? -26.812 35.719 0.351 1 71.75 401 PRO A C 1
ATOM 3012 O O . PRO A 1 401 ? -26.969 36.219 -0.763 1 71.75 401 PRO A O 1
ATOM 3015 N N . GLU A 1 402 ? -27.234 34.406 0.447 1 57.5 402 GLU A N 1
ATOM 3016 C CA . GLU A 1 402 ? -28.406 34 -0.3 1 57.5 402 GLU A CA 1
ATOM 3017 C C . GLU A 1 402 ? -29.547 35 -0.154 1 57.5 402 GLU A C 1
ATOM 3019 O O . GLU A 1 402 ? -29.781 35.531 0.936 1 57.5 402 GLU A O 1
ATOM 3024 N N . ALA A 1 403 ? -29.953 35.656 -1.183 1 52.09 403 ALA A N 1
ATOM 3025 C CA . ALA A 1 403 ? -31.156 36.469 -1.13 1 52.09 403 ALA A CA 1
ATOM 3026 C C . ALA A 1 403 ? -32.281 35.75 -0.42 1 52.09 403 ALA A C 1
ATOM 3028 O O . ALA A 1 403 ? -32.5 34.562 -0.664 1 52.09 403 ALA A O 1
ATOM 3029 N N . PRO A 1 404 ? -32.719 36.188 0.708 1 49.97 404 PRO A N 1
ATOM 3030 C CA . PRO A 1 404 ? -33.844 35.531 1.334 1 49.97 404 PRO A CA 1
ATOM 3031 C C . PRO A 1 404 ? -34.906 35.125 0.321 1 49.97 404 PRO A C 1
ATOM 3033 O O . PRO A 1 404 ? -35.125 35.781 -0.691 1 49.97 404 PRO A O 1
ATOM 3036 N N . GLY A 1 405 ? -34.875 33.812 -0.03 1 44.66 405 GLY A N 1
ATOM 3037 C CA . GLY A 1 405 ? -35.969 33.406 -0.886 1 44.66 405 GLY A CA 1
ATOM 3038 C C . GLY A 1 405 ? -37.281 34.125 -0.574 1 44.66 405 GLY A C 1
ATOM 3039 O O . GLY A 1 405 ? -37.438 34.688 0.504 1 44.66 405 GLY A O 1
ATOM 3040 N N . PRO A 1 406 ? -38.031 34.438 -1.596 1 44.81 406 PRO A N 1
ATOM 3041 C CA . PRO A 1 406 ? -39.312 35.125 -1.407 1 44.81 406 PRO A CA 1
ATOM 3042 C C . PRO A 1 406 ? -40.188 34.5 -0.325 1 44.81 406 PRO A C 1
ATOM 3044 O O . PRO A 1 406 ? -40.188 33.281 -0.165 1 44.81 406 PRO A O 1
ATOM 3047 N N . SER A 1 407 ? -40.344 35.031 0.83 1 40.78 407 SER A N 1
ATOM 3048 C CA . SER A 1 407 ? -41.344 34.656 1.831 1 40.78 407 SER A CA 1
ATOM 3049 C C . SER A 1 407 ? -42.688 34.344 1.186 1 40.78 407 SER A C 1
ATOM 3051 O O . SER A 1 407 ? -43.219 35.156 0.44 1 40.78 407 SER A O 1
ATOM 3053 N N . GLU A 1 408 ? -42.938 33.062 0.758 1 42.47 408 GLU A N 1
ATOM 3054 C CA . GLU A 1 408 ? -44.281 32.688 0.341 1 42.47 408 GLU A CA 1
ATOM 3055 C C . GLU A 1 408 ? -45.344 33.312 1.258 1 42.47 408 GLU A C 1
ATOM 3057 O O . GLU A 1 408 ? -45.281 33.125 2.477 1 42.47 408 GLU A O 1
ATOM 3062 N N . GLY A 1 409 ? -45.938 34.344 0.958 1 35.31 409 GLY A N 1
ATOM 3063 C CA . GLY A 1 409 ? -47.125 34.969 1.518 1 35.31 409 GLY A CA 1
ATOM 3064 C C . GLY A 1 409 ? -48.219 34 1.825 1 35.31 409 GLY A C 1
ATOM 3065 O O . GLY A 1 409 ? -48.5 33.094 1.021 1 35.31 409 GLY A O 1
ATOM 3066 N N . VAL A 1 410 ? -48.469 33.656 3.156 1 40.97 410 VAL A N 1
ATOM 3067 C CA . VAL A 1 410 ? -49.656 32.969 3.666 1 40.97 410 VAL A CA 1
ATOM 3068 C C . VAL A 1 410 ? -50.906 33.531 2.984 1 40.97 410 VAL A C 1
ATOM 3070 O O . VAL A 1 410 ? -51.219 34.719 3.152 1 40.97 410 VAL A O 1
ATOM 3073 N N . ALA A 1 411 ? -51.125 33.094 1.602 1 28.66 411 ALA A N 1
ATOM 3074 C CA . ALA A 1 411 ? -52.562 33.094 1.309 1 28.66 411 ALA A CA 1
ATOM 3075 C C . ALA A 1 411 ? -53.25 31.906 1.934 1 28.66 411 ALA A C 1
ATOM 3077 O O . ALA A 1 411 ? -52.75 30.781 1.896 1 28.66 411 ALA A O 1
ATOM 3078 N N . MET B 1 1 ? 27.438 -41.75 -22.625 1 32.34 1 MET B N 1
ATOM 3079 C CA . MET B 1 1 ? 26.766 -40.562 -22.109 1 32.34 1 MET B CA 1
ATOM 3080 C C . MET B 1 1 ? 25.359 -40.906 -21.641 1 32.34 1 MET B C 1
ATOM 3082 O O . MET B 1 1 ? 24.531 -41.375 -22.406 1 32.34 1 MET B O 1
ATOM 3086 N N . ALA B 1 2 ? 25.266 -41.281 -20.406 1 40.06 2 ALA B N 1
ATOM 3087 C CA . ALA B 1 2 ? 24.047 -41.875 -19.891 1 40.06 2 ALA B CA 1
ATOM 3088 C C . ALA B 1 2 ? 22.828 -41.031 -20.297 1 40.06 2 ALA B C 1
ATOM 3090 O O . ALA B 1 2 ? 22.781 -39.844 -20.062 1 40.06 2 ALA B O 1
ATOM 3091 N N . ILE B 1 3 ? 22.188 -41.344 -21.297 1 41.97 3 ILE B N 1
ATOM 3092 C CA . ILE B 1 3 ? 20.922 -40.781 -21.734 1 41.97 3 ILE B CA 1
ATOM 3093 C C . ILE B 1 3 ? 19.984 -40.594 -20.531 1 41.97 3 ILE B C 1
ATOM 3095 O O . ILE B 1 3 ? 19.562 -41.562 -19.922 1 41.97 3 ILE B O 1
ATOM 3099 N N . THR B 1 4 ? 20.344 -39.688 -19.625 1 50.53 4 THR B N 1
ATOM 3100 C CA . THR B 1 4 ? 19.453 -39.438 -18.5 1 50.53 4 THR B CA 1
ATOM 3101 C C . THR B 1 4 ? 18 -39.344 -18.953 1 50.53 4 THR B C 1
ATOM 3103 O O . THR B 1 4 ? 17.719 -38.656 -19.953 1 50.53 4 THR B O 1
ATOM 3106 N N . ASP B 1 5 ? 17.234 -40.312 -18.719 1 60.75 5 ASP B N 1
ATOM 3107 C CA . ASP B 1 5 ? 15.82 -40.406 -19.031 1 60.75 5 ASP B CA 1
ATOM 3108 C C . ASP B 1 5 ? 15.109 -39.062 -18.812 1 60.75 5 ASP B C 1
ATOM 3110 O O . ASP B 1 5 ? 15.438 -38.344 -17.875 1 60.75 5 ASP B O 1
ATOM 3114 N N . PRO B 1 6 ? 14.422 -38.594 -19.906 1 74.94 6 PRO B N 1
ATOM 3115 C CA . PRO B 1 6 ? 13.633 -37.375 -19.781 1 74.94 6 PRO B CA 1
ATOM 3116 C C . PRO B 1 6 ? 12.734 -37.375 -18.562 1 74.94 6 PRO B C 1
ATOM 3118 O O . PRO B 1 6 ? 12.359 -38.438 -18.062 1 74.94 6 PRO B O 1
ATOM 3121 N N . ILE B 1 7 ? 12.695 -36.312 -17.844 1 86.44 7 ILE B N 1
ATOM 3122 C CA . ILE B 1 7 ? 11.789 -36.156 -16.703 1 86.44 7 ILE B CA 1
ATOM 3123 C C . ILE B 1 7 ? 10.422 -36.719 -17.062 1 86.44 7 ILE B C 1
ATOM 3125 O O . ILE B 1 7 ? 9.891 -36.469 -18.141 1 86.44 7 ILE B O 1
ATOM 3129 N N . SER B 1 8 ? 9.992 -37.594 -16.203 1 89.56 8 SER B N 1
ATOM 3130 C CA . SER B 1 8 ? 8.68 -38.188 -16.453 1 89.56 8 SER B CA 1
ATOM 3131 C C . SER B 1 8 ? 7.566 -37.156 -16.25 1 89.56 8 SER B C 1
ATOM 3133 O O . SER B 1 8 ? 7.715 -36.219 -15.461 1 89.56 8 SER B O 1
ATOM 3135 N N . ALA B 1 9 ? 6.512 -37.375 -16.969 1 88.44 9 ALA B N 1
ATOM 3136 C CA . ALA B 1 9 ? 5.352 -36.5 -16.844 1 88.44 9 ALA B CA 1
ATOM 3137 C C . ALA B 1 9 ? 4.816 -36.5 -15.414 1 88.44 9 ALA B C 1
ATOM 3139 O O . ALA B 1 9 ? 4.367 -35.469 -14.922 1 88.44 9 ALA B O 1
ATOM 3140 N N . SER B 1 10 ? 4.895 -37.594 -14.789 1 90.44 10 SER B N 1
ATOM 3141 C CA . SER B 1 10 ? 4.406 -37.719 -13.414 1 90.44 10 SER B CA 1
ATOM 3142 C C . SER B 1 10 ? 5.273 -36.906 -12.453 1 90.44 10 SER B C 1
ATOM 3144 O O . SER B 1 10 ? 4.758 -36.219 -11.555 1 90.44 10 SER B O 1
ATOM 3146 N N . ASP B 1 11 ? 6.543 -37 -12.625 1 93.62 11 ASP B N 1
ATOM 3147 C CA . ASP B 1 11 ? 7.457 -36.219 -11.789 1 93.62 11 ASP B CA 1
ATOM 3148 C C . ASP B 1 11 ? 7.262 -34.719 -11.992 1 93.62 11 ASP B C 1
ATOM 3150 O O . ASP B 1 11 ? 7.238 -33.938 -11.023 1 93.62 11 ASP B O 1
ATOM 3154 N N . LEU B 1 12 ? 7.074 -34.375 -13.227 1 94 12 LEU B N 1
ATOM 3155 C CA . LEU B 1 12 ? 6.883 -32.969 -13.555 1 94 12 LEU B CA 1
ATOM 3156 C C . LEU B 1 12 ? 5.617 -32.438 -12.898 1 94 12 LEU B C 1
ATOM 3158 O O . LEU B 1 12 ? 5.625 -31.328 -12.344 1 94 12 LEU B O 1
ATOM 3162 N N . ARG B 1 13 ? 4.598 -33.219 -12.906 1 93.19 13 ARG B N 1
ATOM 3163 C CA . ARG B 1 13 ? 3.332 -32.812 -12.305 1 93.19 13 ARG B CA 1
ATOM 3164 C C . ARG B 1 13 ? 3.477 -32.625 -10.789 1 93.19 13 ARG B C 1
ATOM 3166 O O . ARG B 1 13 ? 2.92 -31.703 -10.211 1 93.19 13 ARG B O 1
ATOM 3173 N N . ARG B 1 14 ? 4.207 -33.531 -10.234 1 95.12 14 ARG B N 1
ATOM 3174 C CA . ARG B 1 14 ? 4.43 -33.469 -8.797 1 95.12 14 ARG B CA 1
ATOM 3175 C C . ARG B 1 14 ? 5.219 -32.219 -8.414 1 95.12 14 ARG B C 1
ATOM 3177 O O . ARG B 1 14 ? 4.902 -31.562 -7.426 1 95.12 14 ARG B O 1
ATOM 3184 N N . ILE B 1 15 ? 6.207 -31.922 -9.164 1 97.44 15 ILE B N 1
ATOM 3185 C CA . ILE B 1 15 ? 7.059 -30.766 -8.906 1 97.44 15 ILE B CA 1
ATOM 3186 C C . ILE B 1 15 ? 6.25 -29.484 -9.07 1 97.44 15 ILE B C 1
ATOM 3188 O O . ILE B 1 15 ? 6.348 -28.578 -8.242 1 97.44 15 ILE B O 1
ATOM 3192 N N . GLU B 1 16 ? 5.418 -29.453 -10.102 1 97.25 16 GLU B N 1
ATOM 3193 C CA . GLU B 1 16 ? 4.559 -28.297 -10.32 1 97.25 16 GLU B CA 1
ATOM 3194 C C . GLU B 1 16 ? 3.572 -28.109 -9.172 1 97.25 16 GLU B C 1
ATOM 3196 O O . GLU B 1 16 ? 3.389 -27 -8.68 1 97.25 16 GLU B O 1
ATOM 3201 N N . ALA B 1 17 ? 2.994 -29.203 -8.789 1 96.5 17 ALA B N 1
ATOM 3202 C CA . ALA B 1 17 ? 2.029 -29.172 -7.691 1 96.5 17 ALA B CA 1
ATOM 3203 C C . ALA B 1 17 ? 2.682 -28.672 -6.406 1 96.5 17 ALA B C 1
ATOM 3205 O O . ALA B 1 17 ? 2.082 -27.891 -5.664 1 96.5 17 ALA B O 1
ATOM 3206 N N . HIS B 1 18 ? 3.877 -29.125 -6.176 1 97.75 18 HIS B N 1
ATOM 3207 C CA . HIS B 1 18 ? 4.605 -28.688 -4.988 1 97.75 18 HIS B CA 1
ATOM 3208 C C . HIS B 1 18 ? 4.934 -27.203 -5.047 1 97.75 18 HIS B C 1
ATOM 3210 O O . HIS B 1 18 ? 4.789 -26.5 -4.051 1 97.75 18 HIS B O 1
ATOM 3216 N N . LEU B 1 19 ? 5.359 -26.719 -6.195 1 98.5 19 LEU B N 1
ATOM 3217 C CA . LEU B 1 19 ? 5.664 -25.312 -6.387 1 98.5 19 LEU B CA 1
ATOM 3218 C C . LEU B 1 19 ? 4.438 -24.453 -6.098 1 98.5 19 LEU B C 1
ATOM 3220 O O . LEU B 1 19 ? 4.531 -23.453 -5.379 1 98.5 19 LEU B O 1
ATOM 3224 N N . ILE B 1 20 ? 3.295 -24.891 -6.594 1 98.5 20 ILE B N 1
ATOM 3225 C CA . ILE B 1 20 ? 2.033 -24.172 -6.422 1 98.5 20 ILE B CA 1
ATOM 3226 C C . ILE B 1 20 ? 1.665 -24.125 -4.941 1 98.5 20 ILE B C 1
ATOM 3228 O O . ILE B 1 20 ? 1.368 -23.047 -4.41 1 98.5 20 ILE B O 1
ATOM 3232 N N . ALA B 1 21 ? 1.758 -25.266 -4.312 1 97.75 21 ALA B N 1
ATOM 3233 C CA . ALA B 1 21 ? 1.404 -25.344 -2.896 1 97.75 21 ALA B CA 1
ATOM 3234 C C . ALA B 1 21 ? 2.328 -24.469 -2.049 1 97.75 21 ALA B C 1
ATOM 3236 O O . ALA B 1 21 ? 1.867 -23.75 -1.161 1 97.75 21 ALA B O 1
ATOM 3237 N N . ARG B 1 22 ? 3.607 -24.531 -2.301 1 98.06 22 ARG B N 1
ATOM 3238 C CA . ARG B 1 22 ? 4.594 -23.766 -1.542 1 98.06 22 ARG B CA 1
ATOM 3239 C C . ARG B 1 22 ? 4.387 -22.266 -1.729 1 98.06 22 ARG B C 1
ATOM 3241 O O . ARG B 1 22 ? 4.438 -21.5 -0.763 1 98.06 22 ARG B O 1
ATOM 3248 N N . ALA B 1 23 ? 4.102 -21.875 -3.002 1 98.31 23 ALA B N 1
ATOM 3249 C CA . ALA B 1 23 ? 3.951 -20.453 -3.322 1 98.31 23 ALA B CA 1
ATOM 3250 C C . ALA B 1 23 ? 2.672 -19.891 -2.713 1 98.31 23 ALA B C 1
ATOM 3252 O O . ALA B 1 23 ? 2.578 -18.688 -2.463 1 98.31 23 ALA B O 1
ATOM 3253 N N . THR B 1 24 ? 1.654 -20.734 -2.496 1 98.38 24 THR B N 1
ATOM 3254 C CA . THR B 1 24 ? 0.415 -20.312 -1.855 1 98.38 24 THR B CA 1
ATOM 3255 C C . THR B 1 24 ? 0.628 -20.094 -0.361 1 98.38 24 THR B C 1
ATOM 3257 O O . THR B 1 24 ? 0.173 -19.078 0.191 1 98.38 24 THR B O 1
ATOM 3260 N N . ALA B 1 25 ? 1.443 -20.938 0.226 1 97.88 25 ALA B N 1
ATOM 3261 C CA . ALA B 1 25 ? 1.52 -21.016 1.683 1 97.88 25 ALA B CA 1
ATOM 3262 C C . ALA B 1 25 ? 2.691 -20.188 2.215 1 97.88 25 ALA B C 1
ATOM 3264 O O . ALA B 1 25 ? 2.852 -20.031 3.428 1 97.88 25 ALA B O 1
ATOM 3265 N N . SER B 1 26 ? 3.533 -19.703 1.324 1 97.94 26 SER B N 1
ATOM 3266 C CA . SER B 1 26 ? 4.73 -19 1.785 1 97.94 26 SER B CA 1
ATOM 3267 C C . SER B 1 26 ? 5.109 -17.875 0.837 1 97.94 26 SER B C 1
ATOM 3269 O O . SER B 1 26 ? 4.773 -17.906 -0.348 1 97.94 26 SER B O 1
ATOM 3271 N N . ASP B 1 27 ? 5.793 -16.891 1.368 1 97.38 27 ASP B N 1
ATOM 3272 C CA . ASP B 1 27 ? 6.328 -15.797 0.563 1 97.38 27 ASP B CA 1
ATOM 3273 C C . ASP B 1 27 ? 7.855 -15.828 0.542 1 97.38 27 ASP B C 1
ATOM 3275 O O . ASP B 1 27 ? 8.5 -14.859 0.133 1 97.38 27 ASP B O 1
ATOM 3279 N N . GLU B 1 28 ? 8.445 -16.922 1.038 1 97.25 28 GLU B N 1
ATOM 3280 C CA . GLU B 1 28 ? 9.898 -17.078 1.028 1 97.25 28 GLU B CA 1
ATOM 3281 C C . GLU B 1 28 ? 10.406 -17.453 -0.363 1 97.25 28 GLU B C 1
ATOM 3283 O O . GLU B 1 28 ? 10.773 -18.594 -0.608 1 97.25 28 GLU B O 1
ATOM 3288 N N . ALA B 1 29 ? 10.594 -16.484 -1.166 1 97.44 29 ALA B N 1
ATOM 3289 C CA . ALA B 1 29 ? 10.844 -16.641 -2.596 1 97.44 29 ALA B CA 1
ATOM 3290 C C . ALA B 1 29 ? 12.102 -17.484 -2.842 1 97.44 29 ALA B C 1
ATOM 3292 O O . ALA B 1 29 ? 12.078 -18.422 -3.631 1 97.44 29 ALA B O 1
ATOM 3293 N N . GLU B 1 30 ? 13.188 -17.141 -2.168 1 97.31 30 GLU B N 1
ATOM 3294 C CA . GLU B 1 30 ? 14.445 -17.828 -2.395 1 97.31 30 GLU B CA 1
ATOM 3295 C C . GLU B 1 30 ? 14.336 -19.312 -2.059 1 97.31 30 GLU B C 1
ATOM 3297 O O . GLU B 1 30 ? 14.797 -20.172 -2.82 1 97.31 30 GLU B O 1
ATOM 3302 N N . ALA B 1 31 ? 13.672 -19.609 -0.94 1 98 31 ALA B N 1
ATOM 3303 C CA . ALA B 1 31 ? 13.492 -21 -0.538 1 98 31 ALA B CA 1
ATOM 3304 C C . ALA B 1 31 ? 12.617 -21.75 -1.537 1 98 31 ALA B C 1
ATOM 3306 O O . ALA B 1 31 ? 12.922 -22.875 -1.91 1 98 31 ALA B O 1
ATOM 3307 N N . ILE B 1 32 ? 11.547 -21.156 -1.98 1 98.56 32 ILE B N 1
ATOM 3308 C CA . ILE B 1 32 ? 10.602 -21.75 -2.91 1 98.56 32 ILE B CA 1
ATOM 3309 C C . ILE B 1 32 ? 11.305 -22.078 -4.223 1 98.56 32 ILE B C 1
ATOM 3311 O O . ILE B 1 32 ? 11.188 -23.203 -4.734 1 98.56 32 ILE B O 1
ATOM 3315 N N . ILE B 1 33 ? 12.102 -21.125 -4.75 1 98.44 33 ILE B N 1
ATOM 3316 C CA . ILE B 1 33 ? 12.758 -21.266 -6.043 1 98.44 33 ILE B CA 1
ATOM 3317 C C . ILE B 1 33 ? 13.875 -22.312 -5.934 1 98.44 33 ILE B C 1
ATOM 3319 O O . ILE B 1 33 ? 14.031 -23.156 -6.816 1 98.44 33 ILE B O 1
ATOM 3323 N N . ALA B 1 34 ? 14.609 -22.219 -4.836 1 98.56 34 ALA B N 1
ATOM 3324 C CA . ALA B 1 34 ? 15.688 -23.188 -4.637 1 98.56 34 ALA B CA 1
ATOM 3325 C C . ALA B 1 34 ? 15.141 -24.609 -4.594 1 98.56 34 ALA B C 1
ATOM 3327 O O . ALA B 1 34 ? 15.656 -25.5 -5.262 1 98.56 34 ALA B O 1
ATOM 3328 N N . GLU B 1 35 ? 14.086 -24.859 -3.834 1 98.44 35 GLU B N 1
ATOM 3329 C CA . GLU B 1 35 ? 13.461 -26.172 -3.719 1 98.44 35 GLU B CA 1
ATOM 3330 C C . GLU B 1 35 ? 12.969 -26.672 -5.074 1 98.44 35 GLU B C 1
ATOM 3332 O O . GLU B 1 35 ? 13.117 -27.844 -5.402 1 98.44 35 GLU B O 1
ATOM 3337 N N . PHE B 1 36 ? 12.445 -25.797 -5.809 1 98.69 36 PHE B N 1
ATOM 3338 C CA . PHE B 1 36 ? 11.914 -26.109 -7.133 1 98.69 36 PHE B CA 1
ATOM 3339 C C . PHE B 1 36 ? 13.031 -26.547 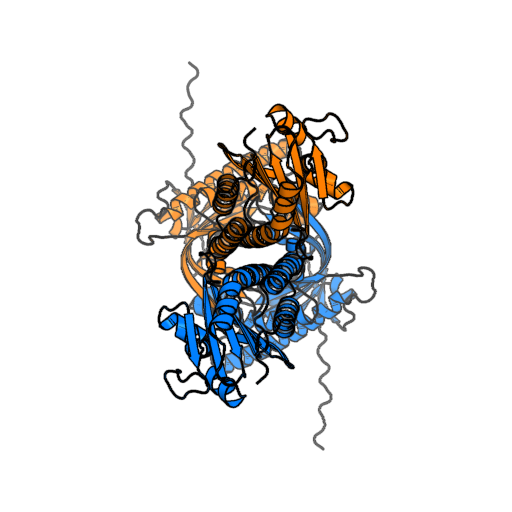-8.07 1 98.69 36 PHE B C 1
ATOM 3341 O O . PHE B 1 36 ? 12.914 -27.594 -8.734 1 98.69 36 PHE B O 1
ATOM 3348 N N . CYS B 1 37 ? 14.109 -25.781 -8.086 1 98.62 37 CYS B N 1
ATOM 3349 C CA . CYS B 1 37 ? 15.242 -26.078 -8.961 1 98.62 37 CYS B CA 1
ATOM 3350 C C . CYS B 1 37 ? 15.898 -27.406 -8.57 1 98.62 37 CYS B C 1
ATOM 3352 O O . CYS B 1 37 ? 16.203 -28.234 -9.43 1 98.62 37 CYS B O 1
ATOM 3354 N N . GLU B 1 38 ? 16.016 -27.641 -7.312 1 98.38 38 GLU B N 1
ATOM 3355 C CA . GLU B 1 38 ? 16.625 -28.891 -6.828 1 98.38 38 GLU B CA 1
ATOM 3356 C C . GLU B 1 38 ? 15.766 -30.094 -7.195 1 98.38 38 GLU B C 1
ATOM 3358 O O . GLU B 1 38 ? 16.297 -31.156 -7.547 1 98.38 38 GLU B O 1
ATOM 3363 N N . ALA B 1 39 ? 14.461 -29.906 -7.105 1 98.31 39 ALA B N 1
ATOM 3364 C CA . ALA B 1 39 ? 13.555 -30.984 -7.48 1 98.31 39 ALA B CA 1
ATOM 3365 C C . ALA B 1 39 ? 13.664 -31.312 -8.969 1 98.31 39 ALA B C 1
ATOM 3367 O O . ALA B 1 39 ? 13.617 -32.469 -9.359 1 98.31 39 ALA B O 1
ATOM 3368 N N . LEU B 1 40 ? 13.805 -30.297 -9.812 1 98.06 40 LEU B N 1
ATOM 3369 C CA . LEU B 1 40 ? 13.953 -30.5 -11.242 1 98.06 40 LEU B CA 1
ATOM 3370 C C . LEU B 1 40 ? 15.227 -31.266 -11.555 1 98.06 40 LEU B C 1
ATOM 3372 O O . LEU B 1 40 ? 15.219 -32.188 -12.367 1 98.06 40 LEU B O 1
ATOM 3376 N N . VAL B 1 41 ? 16.312 -30.891 -10.883 1 97.44 41 VAL B N 1
ATOM 3377 C CA . VAL B 1 41 ? 17.594 -31.562 -11.078 1 97.44 41 VAL B CA 1
ATOM 3378 C C . VAL B 1 41 ? 17.484 -33 -10.633 1 97.44 41 VAL B C 1
ATOM 3380 O O . VAL B 1 41 ? 17.922 -33.938 -11.344 1 97.44 41 VAL B O 1
ATOM 3383 N N . ALA B 1 42 ? 16.859 -33.219 -9.523 1 97 42 ALA B N 1
ATOM 3384 C CA . ALA B 1 42 ? 16.703 -34.562 -8.969 1 97 42 ALA B CA 1
ATOM 3385 C C . ALA B 1 42 ? 15.867 -35.438 -9.898 1 97 42 ALA B C 1
ATOM 3387 O O . ALA B 1 42 ? 16.078 -36.656 -9.977 1 97 42 ALA B O 1
ATOM 3388 N N . ALA B 1 43 ? 15.008 -34.781 -10.672 1 96.81 43 ALA B N 1
ATOM 3389 C CA . ALA B 1 43 ? 14.117 -35.5 -11.57 1 96.81 43 ALA B CA 1
ATOM 3390 C C . ALA B 1 43 ? 14.789 -35.781 -12.922 1 96.81 43 ALA B C 1
ATOM 3392 O O . ALA B 1 43 ? 14.211 -36.406 -13.789 1 96.81 43 ALA B O 1
ATOM 3393 N N . GLY B 1 44 ? 15.984 -35.156 -13.125 1 95.38 44 GLY B N 1
ATOM 3394 C CA . GLY B 1 44 ? 16.766 -35.531 -14.289 1 95.38 44 GLY B CA 1
ATOM 3395 C C . GLY B 1 44 ? 16.906 -34.438 -15.305 1 95.38 44 GLY B C 1
ATOM 3396 O O . GLY B 1 44 ? 17.516 -34.625 -16.359 1 95.38 44 GLY B O 1
ATOM 3397 N N . LEU B 1 45 ? 16.328 -33.281 -15.102 1 96.69 45 LEU B N 1
ATOM 3398 C CA . LEU B 1 45 ? 16.562 -32.125 -15.984 1 96.69 45 LEU B CA 1
ATOM 3399 C C . LEU B 1 45 ? 17.969 -31.578 -15.797 1 96.69 45 LEU B C 1
ATOM 3401 O O . LEU B 1 45 ? 18.391 -31.328 -14.672 1 96.69 45 LEU B O 1
ATOM 3405 N N . PRO B 1 46 ? 18.703 -31.391 -16.844 1 97.19 46 PRO B N 1
ATOM 3406 C CA . PRO B 1 46 ? 20.062 -30.859 -16.703 1 97.19 46 PRO B CA 1
ATOM 3407 C C . PRO B 1 46 ? 20.078 -29.344 -16.484 1 97.19 46 PRO B C 1
ATOM 3409 O O . PRO B 1 46 ? 20.75 -28.625 -17.234 1 97.19 46 PRO B O 1
ATOM 3412 N N . LEU B 1 47 ? 19.438 -28.922 -15.445 1 98.31 47 LEU B N 1
ATOM 3413 C CA . LEU B 1 47 ? 19.375 -27.516 -15.078 1 98.31 47 LEU B CA 1
ATOM 3414 C C . LEU B 1 47 ? 20.641 -27.094 -14.328 1 98.31 47 LEU B C 1
ATOM 3416 O O . LEU B 1 47 ? 21.031 -27.734 -13.352 1 98.31 47 LEU B O 1
ATOM 3420 N N . TRP B 1 48 ? 21.25 -26.047 -14.805 1 98.62 48 TRP B N 1
ATOM 3421 C CA . TRP B 1 48 ? 22.453 -25.516 -14.195 1 98.62 48 TRP B CA 1
ATOM 3422 C C . TRP B 1 48 ? 22.188 -24.172 -13.531 1 98.62 48 TRP B C 1
ATOM 3424 O O . TRP B 1 48 ? 22.797 -23.844 -12.508 1 98.62 48 TRP B O 1
ATOM 3434 N N . ARG B 1 49 ? 21.281 -23.422 -14.078 1 98.75 49 ARG B N 1
ATOM 3435 C CA . ARG B 1 49 ? 20.938 -22.094 -13.57 1 98.75 49 ARG B CA 1
ATOM 3436 C C . ARG B 1 49 ? 19.5 -21.734 -13.922 1 98.75 49 ARG B C 1
ATOM 3438 O O . ARG B 1 49 ? 19.047 -22 -15.039 1 98.75 49 ARG B O 1
ATOM 3445 N N . LEU B 1 50 ? 18.812 -21.219 -13.031 1 98.88 50 LEU B N 1
ATOM 3446 C CA . LEU B 1 50 ? 17.531 -20.562 -13.25 1 98.88 50 LEU B CA 1
ATOM 3447 C C . LEU B 1 50 ? 17.531 -19.156 -12.688 1 98.88 50 LEU B C 1
ATOM 3449 O O . LEU B 1 50 ? 18.031 -18.922 -11.578 1 98.88 50 LEU B O 1
ATOM 3453 N N . SER B 1 51 ? 17.078 -18.219 -13.398 1 98.69 51 SER B N 1
ATOM 3454 C CA . SER B 1 51 ? 17 -16.859 -12.898 1 98.69 51 SER B CA 1
ATOM 3455 C C . SER B 1 51 ? 15.656 -16.219 -13.227 1 98.69 51 SER B C 1
ATOM 3457 O O . SER B 1 51 ? 15.07 -16.5 -14.281 1 98.69 51 SER B O 1
ATOM 3459 N N . LEU B 1 52 ? 15.156 -15.477 -12.367 1 98.75 52 LEU B N 1
ATOM 3460 C CA . LEU B 1 52 ? 13.945 -14.672 -12.516 1 98.75 52 LEU B CA 1
ATOM 3461 C C . LEU B 1 52 ? 14.266 -13.188 -12.391 1 98.75 52 LEU B C 1
ATOM 3463 O O . LEU B 1 52 ? 14.914 -12.766 -11.43 1 98.75 52 LEU B O 1
ATOM 3467 N N . ALA B 1 53 ? 13.883 -12.398 -13.32 1 98.31 53 ALA B N 1
ATOM 3468 C CA . ALA B 1 53 ? 14.078 -10.953 -13.305 1 98.31 53 ALA B CA 1
ATOM 3469 C C . ALA B 1 53 ? 12.742 -10.219 -13.406 1 98.31 53 ALA B C 1
ATOM 3471 O O . ALA B 1 53 ? 11.961 -10.461 -14.328 1 98.31 53 ALA B O 1
ATOM 3472 N N . VAL B 1 54 ? 12.492 -9.383 -12.469 1 97.94 54 VAL B N 1
ATOM 3473 C CA . VAL B 1 54 ? 11.219 -8.664 -12.438 1 97.94 54 VAL B CA 1
ATOM 3474 C C . VAL B 1 54 ? 11.469 -7.18 -12.172 1 97.94 54 VAL B C 1
ATOM 3476 O O . VAL B 1 54 ? 12.375 -6.824 -11.414 1 97.94 54 VAL B O 1
ATOM 3479 N N . PRO B 1 55 ? 10.672 -6.277 -12.812 1 96.5 55 PRO B N 1
ATOM 3480 C CA . PRO B 1 55 ? 10.625 -4.906 -12.312 1 96.5 55 PRO B CA 1
ATOM 3481 C C . PRO B 1 55 ? 9.992 -4.809 -10.922 1 96.5 55 PRO B C 1
ATOM 3483 O O . PRO B 1 55 ? 9.156 -5.641 -10.555 1 96.5 55 PRO B O 1
ATOM 3486 N N . VAL B 1 56 ? 10.422 -3.912 -10.141 1 94.94 56 VAL B N 1
ATOM 3487 C CA . VAL B 1 56 ? 9.852 -3.744 -8.805 1 94.94 56 VAL B CA 1
ATOM 3488 C C . VAL B 1 56 ? 9.398 -2.299 -8.617 1 94.94 56 VAL B C 1
ATOM 3490 O O . VAL B 1 56 ? 9.852 -1.401 -9.336 1 94.94 56 VAL B O 1
ATOM 3493 N N . ILE B 1 57 ? 8.469 -2.09 -7.746 1 93.5 57 ILE B N 1
ATOM 3494 C CA . ILE B 1 57 ? 8.062 -0.767 -7.289 1 93.5 57 ILE B CA 1
ATOM 3495 C C . ILE B 1 57 ? 8.781 -0.421 -5.992 1 93.5 57 ILE B C 1
ATOM 3497 O O . ILE B 1 57 ? 8.359 -0.838 -4.91 1 93.5 57 ILE B O 1
ATOM 3501 N N . ASP B 1 58 ? 9.844 0.323 -6.156 1 92 58 ASP B N 1
ATOM 3502 C CA . ASP B 1 58 ? 10.789 0.619 -5.09 1 92 58 ASP B CA 1
ATOM 3503 C C . ASP B 1 58 ? 11.469 1.97 -5.312 1 92 58 ASP B C 1
ATOM 3505 O O . ASP B 1 58 ? 11.758 2.342 -6.449 1 92 58 ASP B O 1
ATOM 3509 N N . PRO B 1 59 ? 11.68 2.65 -4.207 1 90.25 59 PRO B N 1
ATOM 3510 C CA . PRO B 1 59 ? 12.312 3.961 -4.379 1 90.25 59 PRO B CA 1
ATOM 3511 C C . PRO B 1 59 ? 13.758 3.855 -4.863 1 90.25 59 PRO B C 1
ATOM 3513 O O . PRO B 1 59 ? 14.258 4.766 -5.531 1 90.25 59 PRO B O 1
ATOM 3516 N N . LEU B 1 60 ? 14.391 2.791 -4.566 1 90.25 60 LEU B N 1
ATOM 3517 C CA . LEU B 1 60 ? 15.82 2.674 -4.82 1 90.25 60 LEU B CA 1
ATOM 3518 C C . LEU B 1 60 ? 16.094 1.778 -6.027 1 90.25 60 LEU B C 1
ATOM 3520 O O . LEU B 1 60 ? 17.062 1.974 -6.746 1 90.25 60 LEU B O 1
ATOM 3524 N N . PHE B 1 61 ? 15.227 0.824 -6.289 1 92.75 61 PHE B N 1
ATOM 3525 C CA . PHE B 1 61 ? 15.516 -0.191 -7.297 1 92.75 61 PHE B CA 1
ATOM 3526 C C . PHE B 1 61 ? 14.438 -0.203 -8.375 1 92.75 61 PHE B C 1
ATOM 3528 O O . PHE B 1 61 ? 13.25 -0.068 -8.078 1 92.75 61 PHE B O 1
ATOM 3535 N N . ARG B 1 62 ? 14.883 -0.345 -9.578 1 92.5 62 ARG B N 1
ATOM 3536 C CA . ARG B 1 62 ? 13.953 -0.45 -10.703 1 92.5 62 ARG B CA 1
ATOM 3537 C C . ARG B 1 62 ? 13.57 -1.903 -10.969 1 92.5 62 ARG B C 1
ATOM 3539 O O . ARG B 1 62 ? 12.516 -2.18 -11.531 1 92.5 62 ARG B O 1
ATOM 3546 N N . GLY B 1 63 ? 14.453 -2.791 -10.57 1 95.69 63 GLY B N 1
ATOM 3547 C CA . GLY B 1 63 ? 14.219 -4.211 -10.758 1 95.69 63 GLY B CA 1
ATOM 3548 C C . GLY B 1 63 ? 15.109 -5.086 -9.898 1 95.69 63 GLY B C 1
ATOM 3549 O O . GLY B 1 63 ? 16.047 -4.59 -9.266 1 95.69 63 GLY B O 1
ATOM 3550 N N . VAL B 1 64 ? 14.758 -6.336 -9.836 1 96.69 64 VAL B N 1
ATOM 3551 C CA . VAL B 1 64 ? 15.531 -7.316 -9.094 1 96.69 64 VAL B CA 1
ATOM 3552 C C . VAL B 1 64 ? 15.602 -8.625 -9.875 1 96.69 64 VAL B C 1
ATOM 3554 O O . VAL B 1 64 ? 14.625 -9.023 -10.516 1 96.69 64 VAL B O 1
ATOM 3557 N N . SER B 1 65 ? 16.734 -9.234 -9.844 1 97.12 65 SER B N 1
ATOM 3558 C CA . SER B 1 65 ? 16.906 -10.586 -10.359 1 97.12 65 SER B CA 1
ATOM 3559 C C . SER B 1 65 ? 17.359 -11.547 -9.266 1 97.12 65 SER B C 1
ATOM 3561 O O . SER B 1 65 ? 18.188 -11.18 -8.422 1 97.12 65 SER B O 1
ATOM 3563 N N . VAL B 1 66 ? 16.766 -12.664 -9.25 1 98.12 66 VAL B N 1
ATOM 3564 C CA . VAL B 1 66 ? 17.234 -13.75 -8.398 1 98.12 66 VAL B CA 1
ATOM 3565 C C . VAL B 1 66 ? 17.719 -14.914 -9.266 1 98.12 66 VAL B C 1
ATOM 3567 O O . VAL B 1 66 ? 17.125 -15.211 -10.297 1 98.12 66 VAL B O 1
ATOM 3570 N N . ALA B 1 67 ? 18.797 -15.523 -8.82 1 98.56 67 ALA B N 1
ATOM 3571 C CA . ALA B 1 67 ? 19.344 -16.625 -9.602 1 98.56 67 ALA B CA 1
ATOM 3572 C C . ALA B 1 67 ? 19.719 -17.797 -8.703 1 98.56 67 ALA B C 1
ATOM 3574 O O . ALA B 1 67 ? 20.266 -17.609 -7.609 1 98.56 67 ALA B O 1
ATOM 3575 N N . TRP B 1 68 ? 19.297 -18.922 -9.117 1 98.81 68 TRP B N 1
ATOM 3576 C CA . TRP B 1 68 ? 19.734 -20.188 -8.523 1 98.81 68 TRP B CA 1
ATOM 3577 C C . TRP B 1 68 ? 20.797 -20.844 -9.383 1 98.81 68 TRP B C 1
ATOM 3579 O O . TRP B 1 68 ? 20.672 -20.906 -10.609 1 98.81 68 TRP B O 1
ATOM 3589 N N . ARG B 1 69 ? 21.859 -21.312 -8.789 1 98.31 69 ARG B N 1
ATOM 3590 C CA . ARG B 1 69 ? 22.906 -22.062 -9.461 1 98.31 69 ARG B CA 1
ATOM 3591 C C . ARG B 1 69 ? 23.156 -23.406 -8.773 1 98.31 69 ARG B C 1
ATOM 3593 O O . ARG B 1 69 ? 23.297 -23.469 -7.551 1 98.31 69 ARG B O 1
ATOM 3600 N N . ARG B 1 70 ? 23.141 -24.438 -9.594 1 97.94 70 ARG B N 1
ATOM 3601 C CA . ARG B 1 70 ? 23.359 -25.766 -9.039 1 97.94 70 ARG B CA 1
ATOM 3602 C C . ARG B 1 70 ? 24.656 -25.812 -8.227 1 97.94 70 ARG B C 1
ATOM 3604 O O . ARG B 1 70 ? 25.719 -25.422 -8.711 1 97.94 70 ARG B O 1
ATOM 3611 N N . GLY B 1 71 ? 24.5 -26.219 -6.961 1 96.25 71 GLY B N 1
ATOM 3612 C CA . GLY B 1 71 ? 25.672 -26.328 -6.09 1 96.25 71 GLY B CA 1
ATOM 3613 C C . GLY B 1 71 ? 26.016 -25.047 -5.375 1 96.25 71 GLY B C 1
ATOM 3614 O O . GLY B 1 71 ? 26.797 -25.047 -4.422 1 96.25 71 GLY B O 1
ATOM 3615 N N . GLN B 1 72 ? 25.531 -23.844 -5.754 1 96.25 72 GLN B N 1
ATOM 3616 C CA . GLN B 1 72 ? 25.906 -22.547 -5.172 1 96.25 72 GLN B CA 1
ATOM 3617 C C . GLN B 1 72 ? 24.719 -21.922 -4.441 1 96.25 72 GLN B C 1
ATOM 3619 O O . GLN B 1 72 ? 24.906 -21.031 -3.6 1 96.25 72 GLN B O 1
ATOM 3624 N N . GLY B 1 73 ? 23.531 -22.328 -4.852 1 96.88 73 GLY B N 1
ATOM 3625 C CA . GLY B 1 73 ? 22.359 -21.781 -4.168 1 96.88 73 GLY B CA 1
ATOM 3626 C C . GLY B 1 73 ? 21.828 -20.516 -4.812 1 96.88 73 GLY B C 1
ATOM 3627 O O . GLY B 1 73 ? 21.766 -20.422 -6.043 1 96.88 73 GLY B O 1
ATOM 3628 N N . MET B 1 74 ? 21.297 -19.609 -3.99 1 98.12 74 MET B N 1
ATOM 3629 C CA . MET B 1 74 ? 20.578 -18.453 -4.492 1 98.12 74 MET B CA 1
ATOM 3630 C C . MET B 1 74 ? 21.438 -17.203 -4.422 1 98.12 74 MET B C 1
ATOM 3632 O O . MET B 1 74 ? 22.281 -17.078 -3.533 1 98.12 74 MET B O 1
ATOM 3636 N N . ALA B 1 75 ? 21.266 -16.266 -5.316 1 97.94 75 ALA B N 1
ATOM 3637 C CA . ALA B 1 75 ? 21.844 -14.938 -5.309 1 97.94 75 ALA B CA 1
ATOM 3638 C C . ALA B 1 75 ? 20.844 -13.891 -5.773 1 97.94 75 ALA B C 1
ATOM 3640 O O . ALA B 1 75 ? 19.969 -14.18 -6.602 1 97.94 75 ALA B O 1
ATOM 3641 N N . VAL B 1 76 ? 20.938 -12.695 -5.27 1 97.25 76 VAL B N 1
ATOM 3642 C CA . VAL B 1 76 ? 20.016 -11.602 -5.602 1 97.25 76 VAL B CA 1
ATOM 3643 C C . VAL B 1 76 ? 20.797 -10.453 -6.227 1 97.25 76 VAL B C 1
ATOM 3645 O O . VAL B 1 76 ? 21.859 -10.055 -5.719 1 97.25 76 VAL B O 1
ATOM 3648 N N . PHE B 1 77 ? 20.297 -9.906 -7.25 1 95.81 77 PHE B N 1
ATOM 3649 C CA . PHE B 1 77 ? 20.938 -8.836 -8 1 95.81 77 PHE B CA 1
ATOM 3650 C C . PHE B 1 77 ? 19.984 -7.672 -8.227 1 95.81 77 PHE B C 1
ATOM 3652 O O . PHE B 1 77 ? 19.25 -7.637 -9.219 1 95.81 77 PHE B O 1
ATOM 3659 N N . PRO B 1 78 ? 20.031 -6.684 -7.414 1 95.75 78 PRO B N 1
ATOM 3660 C CA . PRO B 1 78 ? 19.188 -5.508 -7.629 1 95.75 78 PRO B CA 1
ATOM 3661 C C . PRO B 1 78 ? 19.75 -4.562 -8.688 1 95.75 78 PRO B C 1
ATOM 3663 O O . PRO B 1 78 ? 20.969 -4.496 -8.883 1 95.75 78 PRO B O 1
ATOM 3666 N N . THR B 1 79 ? 18.891 -3.941 -9.43 1 95.38 79 THR B N 1
ATOM 3667 C CA . THR B 1 79 ? 19.25 -2.881 -10.367 1 95.38 79 THR B CA 1
ATOM 3668 C C . THR B 1 79 ? 18.719 -1.534 -9.891 1 95.38 79 THR B C 1
ATOM 3670 O O . THR B 1 79 ? 17.516 -1.383 -9.672 1 95.38 79 THR B O 1
ATOM 3673 N N . VAL B 1 80 ? 19.547 -0.567 -9.766 1 93.44 80 VAL B N 1
ATOM 3674 C CA . VAL B 1 80 ? 19.188 0.722 -9.18 1 93.44 80 VAL B CA 1
ATOM 3675 C C . VAL B 1 80 ? 18.531 1.605 -10.242 1 93.44 80 VAL B C 1
ATOM 3677 O O . VAL B 1 80 ? 18.672 1.347 -11.438 1 93.44 80 VAL B O 1
ATOM 3680 N N . HIS B 1 81 ? 17.844 2.596 -9.875 1 91.25 81 HIS B N 1
ATOM 3681 C CA . HIS B 1 81 ? 17.344 3.621 -10.773 1 91.25 81 HIS B CA 1
ATOM 3682 C C . HIS B 1 81 ? 18.469 4.453 -11.359 1 91.25 81 HIS B C 1
ATOM 3684 O O . HIS B 1 81 ? 19.625 4.348 -10.914 1 91.25 81 HIS B O 1
ATOM 3690 N N . GLY B 1 82 ? 18.172 5.27 -12.398 1 89.12 82 GLY B N 1
ATOM 3691 C CA . GLY B 1 82 ? 19.141 6.18 -12.969 1 89.12 82 GLY B CA 1
ATOM 3692 C C . GLY B 1 82 ? 19.828 5.629 -14.211 1 89.12 82 GLY B C 1
ATOM 3693 O O . GLY B 1 82 ? 19.5 4.527 -14.656 1 89.12 82 GLY B O 1
ATOM 3694 N N . PRO B 1 83 ? 20.688 6.34 -14.703 1 91.38 83 PRO B N 1
ATOM 3695 C CA . PRO B 1 83 ? 21.344 5.965 -15.961 1 91.38 83 PRO B CA 1
ATOM 3696 C C . PRO B 1 83 ? 22.141 4.672 -15.852 1 91.38 83 PRO B C 1
ATOM 3698 O O . PRO B 1 83 ? 22.141 3.854 -16.781 1 91.38 83 PRO B O 1
ATOM 3701 N N . GLU B 1 84 ? 22.766 4.543 -14.703 1 91.19 84 GLU B N 1
ATOM 3702 C CA . GLU B 1 84 ? 23.547 3.334 -14.5 1 91.19 84 GLU B CA 1
ATOM 3703 C C . GLU B 1 84 ? 22.672 2.088 -14.523 1 91.19 84 GLU B C 1
ATOM 3705 O O . GLU B 1 84 ? 23.016 1.091 -15.164 1 91.19 84 GLU B O 1
ATOM 3710 N N . GLY B 1 85 ? 21.594 2.16 -13.844 1 91.44 85 GLY B N 1
ATOM 3711 C CA . GLY B 1 85 ? 20.672 1.037 -13.836 1 91.44 85 GLY B CA 1
ATOM 3712 C C . GLY B 1 85 ? 20.031 0.776 -15.188 1 91.44 85 GLY B C 1
ATOM 3713 O O . GLY B 1 85 ? 19.828 -0.377 -15.57 1 91.44 85 GLY B O 1
ATOM 3714 N N . GLU B 1 86 ? 19.75 1.812 -15.883 1 91.75 86 GLU B N 1
ATOM 3715 C CA . GLU B 1 86 ? 19.188 1.685 -17.219 1 91.75 86 GLU B CA 1
ATOM 3716 C C . GLU B 1 86 ? 20.156 1.004 -18.172 1 91.75 86 GLU B C 1
ATOM 3718 O O . GLU B 1 86 ? 19.766 0.149 -18.969 1 91.75 86 GLU B O 1
ATOM 3723 N N . ASP B 1 87 ? 21.375 1.404 -18.062 1 93.38 87 ASP B N 1
ATOM 3724 C CA . ASP B 1 87 ? 22.406 0.795 -18.891 1 93.38 87 ASP B CA 1
ATOM 3725 C C . ASP B 1 87 ? 22.547 -0.692 -18.578 1 93.38 87 ASP B C 1
ATOM 3727 O O . ASP B 1 87 ? 22.641 -1.517 -19.5 1 93.38 87 ASP B O 1
ATOM 3731 N N . THR B 1 88 ? 22.562 -0.967 -17.312 1 93.25 88 THR B N 1
ATOM 3732 C CA . THR B 1 88 ? 22.656 -2.354 -16.875 1 93.25 88 THR B CA 1
ATOM 3733 C C . THR B 1 88 ? 21.5 -3.18 -17.422 1 93.25 88 THR B C 1
ATOM 3735 O O . THR B 1 88 ? 21.703 -4.301 -17.906 1 93.25 88 THR B O 1
ATOM 3738 N N . PHE B 1 89 ? 20.391 -2.643 -17.453 1 93.5 89 PHE B N 1
ATOM 3739 C CA . PHE B 1 89 ? 19.219 -3.342 -17.938 1 93.5 89 PHE B CA 1
ATOM 3740 C C . PHE B 1 89 ? 19.297 -3.547 -19.453 1 93.5 89 PHE B C 1
ATOM 3742 O O . PHE B 1 89 ? 19.031 -4.641 -19.953 1 93.5 89 PHE B O 1
ATOM 3749 N N . LEU B 1 90 ? 19.641 -2.539 -20.141 1 93.06 90 LEU B N 1
ATOM 3750 C CA . LEU B 1 90 ? 19.688 -2.6 -21.594 1 93.06 90 LEU B CA 1
ATOM 3751 C C . LEU B 1 90 ? 20.734 -3.613 -22.062 1 93.06 90 LEU B C 1
ATOM 3753 O O . LEU B 1 90 ? 20.578 -4.219 -23.125 1 93.06 90 LEU B O 1
ATOM 3757 N N . ARG B 1 91 ? 21.703 -3.787 -21.219 1 95.06 91 ARG B N 1
ATOM 3758 C CA . ARG B 1 91 ? 22.766 -4.727 -21.562 1 95.06 91 ARG B CA 1
ATOM 3759 C C . ARG B 1 91 ? 22.5 -6.098 -20.938 1 95.06 91 ARG B C 1
ATOM 3761 O O . ARG B 1 91 ? 23.391 -6.941 -20.891 1 95.06 91 ARG B O 1
ATOM 3768 N N . SER B 1 92 ? 21.344 -6.297 -20.469 1 96.5 92 SER B N 1
ATOM 3769 C CA . SER B 1 92 ? 20.938 -7.602 -19.953 1 96.5 92 SER B CA 1
ATOM 3770 C C . SER B 1 92 ? 20.172 -8.391 -21.016 1 96.5 92 SER B C 1
ATOM 3772 O O . SER B 1 92 ? 19.625 -7.816 -21.953 1 96.5 92 SER B O 1
ATOM 3774 N N . PRO B 1 93 ? 20.141 -9.719 -20.891 1 96.94 93 PRO B N 1
ATOM 3775 C CA . PRO B 1 93 ? 19.359 -10.523 -21.812 1 96.94 93 PRO B CA 1
ATOM 3776 C C . PRO B 1 93 ? 17.875 -10.133 -21.844 1 96.94 93 PRO B C 1
ATOM 3778 O O . PRO B 1 93 ? 17.25 -10.109 -22.906 1 96.94 93 PRO B O 1
ATOM 3781 N N . VAL B 1 94 ? 17.297 -9.852 -20.703 1 97.12 94 VAL B N 1
ATOM 3782 C CA . VAL B 1 94 ? 15.883 -9.477 -20.625 1 97.12 94 VAL B CA 1
ATOM 3783 C C . VAL B 1 94 ? 15.672 -8.148 -21.344 1 97.12 94 VAL B C 1
ATOM 3785 O O . VAL B 1 94 ? 14.688 -7.984 -22.078 1 97.12 94 VAL B O 1
ATOM 3788 N N . GLY B 1 95 ? 16.594 -7.164 -21.062 1 96.5 95 GLY B N 1
ATOM 3789 C CA . GLY B 1 95 ? 16.516 -5.91 -21.797 1 96.5 95 GLY B CA 1
ATOM 3790 C C . GLY B 1 95 ? 16.609 -6.098 -23.297 1 96.5 95 GLY B C 1
ATOM 3791 O O . GLY B 1 95 ? 15.883 -5.445 -24.047 1 96.5 95 GLY B O 1
ATOM 3792 N N . TRP B 1 96 ? 17.5 -6.969 -23.719 1 96.5 96 TRP B N 1
ATOM 3793 C CA . TRP B 1 96 ? 17.656 -7.281 -25.141 1 96.5 96 TRP B CA 1
ATOM 3794 C C . TRP B 1 96 ? 16.359 -7.855 -25.719 1 96.5 96 TRP B C 1
ATOM 3796 O O . TRP B 1 96 ? 15.93 -7.461 -26.797 1 96.5 96 TRP B O 1
ATOM 3806 N N . LEU B 1 97 ? 15.82 -8.812 -25.031 1 96.81 97 LEU B N 1
ATOM 3807 C CA . LEU B 1 97 ? 14.586 -9.453 -25.453 1 96.81 97 LEU B CA 1
ATOM 3808 C C . LEU B 1 97 ? 13.477 -8.422 -25.641 1 96.81 97 LEU B C 1
ATOM 3810 O O . LEU B 1 97 ? 12.758 -8.453 -26.641 1 96.81 97 LEU B O 1
ATOM 3814 N N . ARG B 1 98 ? 13.305 -7.523 -24.688 1 95.31 98 ARG B N 1
ATOM 3815 C CA . ARG B 1 98 ? 12.297 -6.477 -24.734 1 95.31 98 ARG B CA 1
ATOM 3816 C C . ARG B 1 98 ? 12.539 -5.527 -25.906 1 95.31 98 ARG B C 1
ATOM 3818 O O . ARG B 1 98 ? 11.609 -5.156 -26.625 1 95.31 98 ARG B O 1
ATOM 3825 N N . ALA B 1 99 ? 13.773 -5.109 -26.109 1 95.19 99 ALA B N 1
ATOM 3826 C CA . ALA B 1 99 ? 14.141 -4.176 -27.172 1 95.19 99 ALA B CA 1
ATOM 3827 C C . ALA B 1 99 ? 13.828 -4.762 -28.547 1 95.19 99 ALA B C 1
ATOM 3829 O O . ALA B 1 99 ? 13.594 -4.02 -29.5 1 95.19 99 ALA B O 1
ATOM 3830 N N . ASN B 1 100 ? 13.805 -6.062 -28.656 1 96 100 ASN B N 1
ATOM 3831 C CA . ASN B 1 100 ? 13.57 -6.719 -29.938 1 96 100 ASN B CA 1
ATOM 3832 C C . ASN B 1 100 ? 12.141 -7.258 -30.031 1 96 100 ASN B C 1
ATOM 3834 O O . ASN B 1 100 ? 11.828 -8.023 -30.938 1 96 100 ASN B O 1
ATOM 3838 N N . ASP B 1 101 ? 11.289 -6.965 -29.078 1 95.44 101 ASP B N 1
ATOM 3839 C CA . ASP B 1 101 ? 9.867 -7.312 -29.047 1 95.44 101 ASP B CA 1
ATOM 3840 C C . ASP B 1 101 ? 9.672 -8.82 -29.188 1 95.44 101 ASP B C 1
ATOM 3842 O O . ASP B 1 101 ? 8.875 -9.266 -30.031 1 95.44 101 ASP B O 1
ATOM 3846 N N . LEU B 1 102 ? 10.531 -9.562 -28.438 1 96.56 102 LEU B N 1
ATOM 3847 C CA . LEU B 1 102 ? 10.438 -11.023 -28.422 1 96.56 102 LEU B CA 1
ATOM 3848 C C . LEU B 1 102 ? 9.969 -11.516 -27.062 1 96.56 102 LEU B C 1
ATOM 3850 O O . LEU B 1 102 ? 10.094 -10.812 -26.062 1 96.56 102 LEU B O 1
ATOM 3854 N N . SER B 1 103 ? 9.406 -12.68 -27.062 1 97.38 103 SER B N 1
ATOM 3855 C CA . SER B 1 103 ? 8.977 -13.297 -25.797 1 97.38 103 SER B CA 1
ATOM 3856 C C . SER B 1 103 ? 9.82 -14.523 -25.469 1 97.38 103 SER B C 1
ATOM 3858 O O . SER B 1 103 ? 9.688 -15.094 -24.391 1 97.38 103 SER B O 1
ATOM 3860 N N . PHE B 1 104 ? 10.672 -14.922 -26.453 1 98.12 104 PHE B N 1
ATOM 3861 C CA . PHE B 1 104 ? 11.523 -16.094 -26.266 1 98.12 104 PHE B CA 1
ATOM 3862 C C . PHE B 1 104 ? 12.773 -16 -27.141 1 98.12 104 PHE B C 1
ATOM 3864 O O . PHE B 1 104 ? 12.719 -15.5 -28.266 1 98.12 104 PHE B O 1
ATOM 3871 N N . VAL B 1 105 ? 13.906 -16.453 -26.562 1 96.94 105 VAL B N 1
ATOM 3872 C CA . VAL B 1 105 ? 15.125 -16.625 -27.344 1 96.94 105 VAL B CA 1
ATOM 3873 C C . VAL B 1 105 ? 15.953 -17.781 -26.766 1 96.94 105 VAL B C 1
ATOM 3875 O O . VAL B 1 105 ? 15.836 -18.094 -25.578 1 96.94 105 VAL B O 1
ATOM 3878 N N . ARG B 1 106 ? 16.594 -18.438 -27.594 1 97.19 106 ARG B N 1
ATOM 3879 C CA . ARG B 1 106 ? 17.578 -19.453 -27.234 1 97.19 106 ARG B CA 1
ATOM 3880 C C . ARG B 1 106 ? 18.953 -19.109 -27.781 1 97.19 106 ARG B C 1
ATOM 3882 O O . ARG B 1 106 ? 19.094 -18.781 -28.969 1 97.19 106 ARG B O 1
ATOM 3889 N N . TRP B 1 107 ? 19.922 -19.094 -26.906 1 96.5 107 TRP B N 1
ATOM 3890 C CA . TRP B 1 107 ? 21.297 -18.891 -27.344 1 96.5 107 TRP B CA 1
ATOM 3891 C C . TRP B 1 107 ? 22.188 -20.062 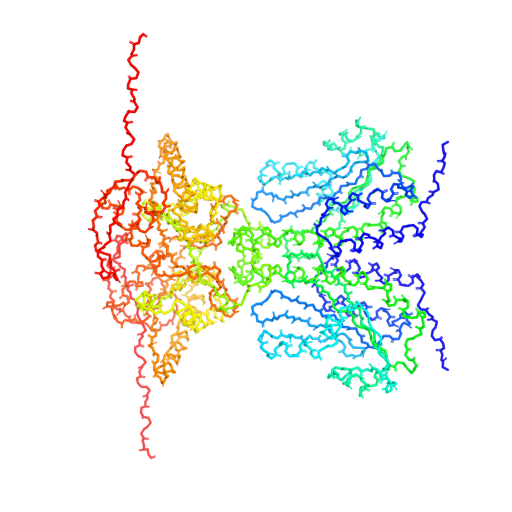-26.938 1 96.5 107 TRP B C 1
ATOM 3893 O O . TRP B 1 107 ? 22.312 -20.359 -25.75 1 96.5 107 TRP B O 1
ATOM 3903 N N . ARG B 1 108 ? 22.781 -20.656 -27.891 1 95.88 108 ARG B N 1
ATOM 3904 C CA . ARG B 1 108 ? 23.828 -21.625 -27.609 1 95.88 108 ARG B CA 1
ATOM 3905 C C . ARG B 1 108 ? 25.141 -20.938 -27.203 1 95.88 108 ARG B C 1
ATOM 3907 O O . ARG B 1 108 ? 25.75 -20.234 -28.031 1 95.88 108 ARG B O 1
ATOM 3914 N N . LEU B 1 109 ? 25.516 -21.219 -26 1 94.12 109 LEU B N 1
ATOM 3915 C CA . LEU B 1 109 ? 26.672 -20.5 -25.453 1 94.12 109 LEU B CA 1
ATOM 3916 C C . LEU B 1 109 ? 27.969 -21.125 -25.938 1 94.12 109 LEU B C 1
ATOM 3918 O O . LEU B 1 109 ? 29.016 -20.453 -25.984 1 94.12 109 LEU B O 1
ATOM 3922 N N . ASP B 1 110 ? 27.938 -22.312 -26.234 1 89.06 110 ASP B N 1
ATOM 3923 C CA . ASP B 1 110 ? 29.141 -23.047 -26.641 1 89.06 110 ASP B CA 1
ATOM 3924 C C . ASP B 1 110 ? 29.344 -22.953 -28.141 1 89.06 110 ASP B C 1
ATOM 3926 O O . ASP B 1 110 ? 30.328 -23.5 -28.672 1 89.06 110 ASP B O 1
ATOM 3930 N N . GLN B 1 111 ? 28.391 -22.359 -28.766 1 83.88 111 GLN B N 1
ATOM 3931 C CA . GLN B 1 111 ? 28.531 -22.203 -30.203 1 83.88 111 GLN B CA 1
ATOM 3932 C C . GLN B 1 111 ? 28.672 -20.734 -30.594 1 83.88 111 GLN B C 1
ATOM 3934 O O . GLN B 1 111 ? 28.172 -19.844 -29.891 1 83.88 111 GLN B O 1
ATOM 3939 N N . SER B 1 112 ? 29.703 -20.266 -31.297 1 65.19 112 SER B N 1
ATOM 3940 C CA . SER B 1 112 ? 30.031 -18.891 -31.641 1 65.19 112 SER B CA 1
ATOM 3941 C C . SER B 1 112 ? 28.922 -18.25 -32.469 1 65.19 112 SER B C 1
ATOM 3943 O O . SER B 1 112 ? 28.984 -17.047 -32.75 1 65.19 112 SER B O 1
ATOM 3945 N N . ASN B 1 113 ? 27.641 -18.797 -32.656 1 63.5 113 ASN B N 1
ATOM 3946 C CA . ASN B 1 113 ? 26.812 -18.188 -33.688 1 63.5 113 ASN B CA 1
ATOM 3947 C C . ASN B 1 113 ? 25.547 -17.562 -33.094 1 63.5 113 ASN B C 1
ATOM 3949 O O . ASN B 1 113 ? 24.766 -18.25 -32.438 1 63.5 113 ASN B O 1
ATOM 3953 N N . GLY B 1 114 ? 25.469 -16.062 -33.094 1 76.81 114 GLY B N 1
ATOM 3954 C CA . GLY B 1 114 ? 24.234 -15.297 -33 1 76.81 114 GLY B CA 1
ATOM 3955 C C . GLY B 1 114 ? 23.969 -14.773 -31.609 1 76.81 114 GLY B C 1
ATOM 3956 O O . GLY B 1 114 ? 23.016 -14.039 -31.391 1 76.81 114 GLY B O 1
ATOM 3957 N N . CYS B 1 115 ? 24.938 -15.203 -30.656 1 84.69 115 CYS B N 1
ATOM 3958 C CA . CYS B 1 115 ? 24.719 -14.688 -29.297 1 84.69 115 CYS B CA 1
ATOM 3959 C C . CYS B 1 115 ? 25.156 -13.227 -29.203 1 84.69 115 CYS B C 1
ATOM 3961 O O . CYS B 1 115 ? 26.266 -12.875 -29.609 1 84.69 115 CYS B O 1
ATOM 3963 N N . PRO B 1 116 ? 24.25 -12.414 -28.781 1 90.5 116 PRO B N 1
ATOM 3964 C CA . PRO B 1 116 ? 24.641 -11.016 -28.609 1 90.5 116 PRO B CA 1
ATOM 3965 C C . PRO B 1 116 ? 25.719 -10.836 -27.547 1 90.5 116 PRO B C 1
ATOM 3967 O O . PRO B 1 116 ? 25.938 -11.727 -26.719 1 90.5 116 PRO B O 1
ATOM 3970 N N . ASP B 1 117 ? 26.453 -9.711 -27.656 1 91.56 117 ASP B N 1
ATOM 3971 C CA . ASP B 1 117 ? 27.5 -9.383 -26.688 1 91.56 117 ASP B CA 1
ATOM 3972 C C . ASP B 1 117 ? 26.922 -8.781 -25.422 1 91.56 117 ASP B C 1
ATOM 3974 O O . ASP B 1 117 ? 26.828 -7.555 -25.297 1 91.56 117 ASP B O 1
ATOM 3978 N N . LEU B 1 118 ? 26.547 -9.648 -24.547 1 95.44 118 LEU B N 1
ATOM 3979 C CA . LEU B 1 118 ? 26 -9.25 -23.25 1 95.44 118 LEU B CA 1
ATOM 3980 C C . LEU B 1 118 ? 26.859 -9.805 -22.109 1 95.44 118 LEU B C 1
ATOM 3982 O O . LEU B 1 118 ? 27.234 -10.977 -22.125 1 95.44 118 LEU B O 1
ATOM 3986 N N . PRO B 1 119 ? 27.094 -8.977 -21.141 1 95.56 119 PRO B N 1
ATOM 3987 C CA . PRO B 1 119 ? 28.016 -9.359 -20.062 1 95.56 119 PRO B CA 1
ATOM 3988 C C . PRO B 1 119 ? 27.625 -10.664 -19.391 1 95.56 119 PRO B C 1
ATOM 3990 O O . PRO B 1 119 ? 28.484 -11.516 -19.141 1 95.56 119 PRO B O 1
ATOM 3993 N N . LEU B 1 120 ? 26.406 -10.922 -19.125 1 96.44 120 LEU B N 1
ATOM 3994 C CA . LEU B 1 120 ? 25.969 -12.125 -18.422 1 96.44 120 LEU B CA 1
ATOM 3995 C C . LEU B 1 120 ? 26.234 -13.367 -19.266 1 96.44 120 LEU B C 1
ATOM 3997 O O . LEU B 1 120 ? 26.672 -14.391 -18.75 1 96.44 120 LEU B O 1
ATOM 4001 N N . LEU B 1 121 ? 25.922 -13.383 -20.516 1 96.25 121 LEU B N 1
ATOM 4002 C CA . LEU B 1 121 ? 26.125 -14.531 -21.391 1 96.25 121 LEU B CA 1
ATOM 4003 C C . LEU B 1 121 ? 27.594 -14.906 -21.469 1 96.25 121 LEU B C 1
ATOM 4005 O O . LEU B 1 121 ? 27.938 -16.094 -21.469 1 96.25 121 LEU B O 1
ATOM 4009 N N . ASP B 1 122 ? 28.406 -13.859 -21.531 1 94.94 122 ASP B N 1
ATOM 4010 C CA . ASP B 1 122 ? 29.844 -14.094 -21.531 1 94.94 122 ASP B CA 1
ATOM 4011 C C . ASP B 1 122 ? 30.297 -14.766 -20.234 1 94.94 122 ASP B C 1
ATOM 4013 O O . ASP B 1 122 ? 31.078 -15.719 -20.266 1 94.94 122 ASP B O 1
ATOM 4017 N N . ALA B 1 123 ? 29.812 -14.234 -19.172 1 96.38 123 ALA B N 1
ATOM 4018 C CA . ALA B 1 123 ? 30.156 -14.797 -17.859 1 96.38 123 ALA B CA 1
ATOM 4019 C C . ALA B 1 123 ? 29.719 -16.25 -17.75 1 96.38 123 ALA B C 1
ATOM 4021 O O . ALA B 1 123 ? 30.438 -17.094 -17.203 1 96.38 123 ALA B O 1
ATOM 4022 N N . LEU B 1 124 ? 28.547 -16.641 -18.25 1 96.69 124 LEU B N 1
ATOM 4023 C CA . LEU B 1 124 ? 28.031 -18 -18.188 1 96.69 124 LEU B CA 1
ATOM 4024 C C . LEU B 1 124 ? 28.828 -18.938 -19.094 1 96.69 124 LEU B C 1
ATOM 4026 O O . LEU B 1 124 ? 29.094 -20.078 -18.719 1 96.69 124 LEU B O 1
ATOM 4030 N N . ARG B 1 125 ? 29.172 -18.438 -20.234 1 95.31 125 ARG B N 1
ATOM 4031 C CA . ARG B 1 125 ? 30 -19.219 -21.141 1 95.31 125 ARG B CA 1
ATOM 4032 C C . ARG B 1 125 ? 31.344 -19.562 -20.5 1 95.31 125 ARG B C 1
ATOM 4034 O O . ARG B 1 125 ? 31.781 -20.719 -20.547 1 95.31 125 ARG B O 1
ATOM 4041 N N . GLN B 1 126 ? 31.953 -18.547 -19.906 1 95.5 126 GLN B N 1
ATOM 4042 C CA . GLN B 1 126 ? 33.25 -18.734 -19.266 1 95.5 126 GLN B CA 1
ATOM 4043 C C . GLN B 1 126 ? 33.125 -19.719 -18.109 1 95.5 126 GLN B C 1
ATOM 4045 O O . GLN B 1 126 ? 34.094 -20.453 -17.828 1 95.5 126 GLN B O 1
ATOM 4050 N N . ALA B 1 127 ? 31.969 -19.781 -17.547 1 96.62 127 ALA B N 1
ATOM 4051 C CA . ALA B 1 127 ? 31.766 -20.656 -16.406 1 96.62 127 ALA B CA 1
ATOM 4052 C C . ALA B 1 127 ? 31.375 -22.062 -16.844 1 96.62 127 ALA B C 1
ATOM 4054 O O . ALA B 1 127 ? 31.141 -22.953 -16.016 1 96.62 127 ALA B O 1
ATOM 4055 N N . GLY B 1 128 ? 31.203 -22.234 -18.172 1 95.62 128 GLY B N 1
ATOM 4056 C CA . GLY B 1 128 ? 30.984 -23.562 -18.688 1 95.62 128 GLY B CA 1
ATOM 4057 C C . GLY B 1 128 ? 29.578 -23.781 -19.203 1 95.62 128 GLY B C 1
ATOM 4058 O O . GLY B 1 128 ? 29.188 -24.906 -19.531 1 95.62 128 GLY B O 1
ATOM 4059 N N . GLY B 1 129 ? 28.797 -22.75 -19.266 1 97.12 129 GLY B N 1
ATOM 4060 C CA . GLY B 1 129 ? 27.453 -22.875 -19.797 1 97.12 129 GLY B CA 1
ATOM 4061 C C . GLY B 1 129 ? 27.422 -23.203 -21.281 1 97.12 129 GLY B C 1
ATOM 4062 O O . GLY B 1 129 ? 28.281 -22.734 -22.047 1 97.12 129 GLY B O 1
ATOM 4063 N N . THR B 1 130 ? 26.406 -24 -21.672 1 97.44 130 THR B N 1
ATOM 4064 C CA . THR B 1 130 ? 26.375 -24.438 -23.078 1 97.44 130 THR B CA 1
ATOM 4065 C C . THR B 1 130 ? 25.094 -23.969 -23.75 1 97.44 130 THR B C 1
ATOM 4067 O O . THR B 1 130 ? 25.047 -23.828 -24.969 1 97.44 130 THR B O 1
ATOM 4070 N N . ASP B 1 131 ? 24.047 -23.781 -23 1 97.56 131 ASP B N 1
ATOM 4071 C CA . ASP B 1 131 ? 22.75 -23.391 -23.562 1 97.56 131 ASP B CA 1
ATOM 4072 C C . ASP B 1 131 ? 22 -22.453 -22.625 1 97.56 131 ASP B C 1
ATOM 4074 O O . ASP B 1 131 ? 22.125 -22.547 -21.406 1 97.56 131 ASP B O 1
ATOM 4078 N N . TYR B 1 132 ? 21.359 -21.484 -23.219 1 97.94 132 TYR B N 1
ATOM 4079 C CA . TYR B 1 132 ? 20.625 -20.453 -22.484 1 97.94 132 TYR B CA 1
ATOM 4080 C C . TYR B 1 132 ? 19.266 -20.219 -23.109 1 97.94 132 TYR B C 1
ATOM 4082 O O . TYR B 1 132 ? 19.172 -19.828 -24.281 1 97.94 132 TYR B O 1
ATOM 4090 N N . LEU B 1 133 ? 18.203 -20.5 -22.359 1 98.38 133 LEU B N 1
ATOM 4091 C CA . LEU B 1 133 ? 16.828 -20.234 -22.75 1 98.38 133 LEU B CA 1
ATOM 4092 C C . LEU B 1 133 ? 16.25 -19.078 -21.953 1 98.38 133 LEU B C 1
ATOM 4094 O O . LEU B 1 133 ? 16.328 -19.062 -20.719 1 98.38 133 LEU B O 1
ATOM 4098 N N . LEU B 1 134 ? 15.68 -18.094 -22.641 1 98.5 134 LEU B N 1
ATOM 4099 C CA . LEU B 1 134 ? 15.062 -16.953 -21.984 1 98.5 134 LEU B CA 1
ATOM 4100 C C . LEU B 1 134 ? 13.617 -16.781 -22.438 1 98.5 134 LEU B C 1
ATOM 4102 O O . LEU B 1 134 ? 13.352 -16.656 -23.641 1 98.5 134 LEU B O 1
ATOM 4106 N N . HIS B 1 135 ? 12.719 -16.812 -21.5 1 98.69 135 HIS B N 1
ATOM 4107 C CA . HIS B 1 135 ? 11.297 -16.578 -21.719 1 98.69 135 HIS B CA 1
ATOM 4108 C C . HIS B 1 135 ? 10.82 -15.312 -21.016 1 98.69 135 HIS B C 1
ATOM 4110 O O . HIS B 1 135 ? 11.312 -14.984 -19.938 1 98.69 135 HIS B O 1
ATOM 4116 N N . ALA B 1 136 ? 9.938 -14.609 -21.625 1 98.12 136 ALA B N 1
ATOM 4117 C CA . ALA B 1 136 ? 9.266 -13.477 -20.984 1 98.12 136 ALA B CA 1
ATOM 4118 C C . ALA B 1 136 ? 7.773 -13.727 -20.844 1 98.12 136 ALA B C 1
ATOM 4120 O O . ALA B 1 136 ? 7.137 -14.281 -21.75 1 98.12 136 ALA B O 1
ATOM 4121 N N . ALA B 1 137 ? 7.242 -13.477 -19.75 1 98.12 137 ALA B N 1
ATOM 4122 C CA . ALA B 1 137 ? 5.805 -13.539 -19.5 1 98.12 137 ALA B CA 1
ATOM 4123 C C . ALA B 1 137 ? 5.285 -12.219 -18.922 1 98.12 137 ALA B C 1
ATOM 4125 O O . ALA B 1 137 ? 5.887 -11.656 -18.016 1 98.12 137 ALA B O 1
ATOM 4126 N N . ALA B 1 138 ? 4.168 -11.742 -19.422 1 97.75 138 ALA B N 1
ATOM 4127 C CA . ALA B 1 138 ? 3.582 -10.477 -18.984 1 97.75 138 ALA B CA 1
ATOM 4128 C C . ALA B 1 138 ? 2.68 -10.672 -17.781 1 97.75 138 ALA B C 1
ATOM 4130 O O . ALA B 1 138 ? 1.962 -11.672 -17.688 1 97.75 138 ALA B O 1
ATOM 4131 N N . PHE B 1 139 ? 2.756 -9.781 -16.844 1 98.19 139 PHE B N 1
ATOM 4132 C CA . PHE B 1 139 ? 1.803 -9.719 -15.75 1 98.19 139 PHE B CA 1
ATOM 4133 C C . PHE B 1 139 ? 0.592 -8.875 -16.125 1 98.19 139 PHE B C 1
ATOM 4135 O O . PHE B 1 139 ? 0.501 -8.383 -17.25 1 98.19 139 PHE B O 1
ATOM 4142 N N . ALA B 1 140 ? -0.38 -8.852 -15.227 1 97.56 140 ALA B N 1
ATOM 4143 C CA . ALA B 1 140 ? -1.554 -8.008 -15.438 1 97.56 140 ALA B CA 1
ATOM 4144 C C . ALA B 1 140 ? -1.151 -6.547 -15.625 1 97.56 140 ALA B C 1
ATOM 4146 O O . ALA B 1 140 ? -0.264 -6.047 -14.93 1 97.56 140 ALA B O 1
ATOM 4147 N N . PRO B 1 141 ? -1.782 -5.828 -16.562 1 95.75 141 PRO B N 1
ATOM 4148 C CA . PRO B 1 141 ? -1.452 -4.418 -16.781 1 95.75 141 PRO B CA 1
ATOM 4149 C C . PRO B 1 141 ? -1.893 -3.521 -15.633 1 95.75 141 PRO B C 1
ATOM 4151 O O . PRO B 1 141 ? -2.6 -3.977 -14.727 1 95.75 141 PRO B O 1
ATOM 4154 N N . GLY B 1 142 ? -1.333 -2.311 -15.641 1 92.75 142 GLY B N 1
ATOM 4155 C CA . GLY B 1 142 ? -1.805 -1.322 -14.68 1 92.75 142 GLY B CA 1
ATOM 4156 C C . GLY B 1 142 ? -0.788 -1.008 -13.602 1 92.75 142 GLY B C 1
ATOM 4157 O O . GLY B 1 142 ? -1.067 -0.229 -12.688 1 92.75 142 GLY B O 1
ATOM 4158 N N . SER B 1 143 ? 0.295 -1.644 -13.633 1 94.25 143 SER B N 1
ATOM 4159 C CA . SER B 1 143 ? 1.365 -1.346 -12.688 1 94.25 143 SER B CA 1
ATOM 4160 C C . SER B 1 143 ? 2.732 -1.409 -13.359 1 94.25 143 SER B C 1
ATOM 4162 O O . SER B 1 143 ? 2.848 -1.858 -14.5 1 94.25 143 SER B O 1
ATOM 4164 N N . ALA B 1 144 ? 3.719 -0.953 -12.648 1 94.06 144 ALA B N 1
ATOM 4165 C CA . ALA B 1 144 ? 5.086 -0.971 -13.164 1 94.06 144 ALA B CA 1
ATOM 4166 C C . ALA B 1 144 ? 5.645 -2.391 -13.18 1 94.06 144 ALA B C 1
ATOM 4168 O O . ALA B 1 144 ? 6.703 -2.641 -13.766 1 94.06 144 ALA B O 1
ATOM 4169 N N . MET B 1 145 ? 5 -3.314 -12.492 1 95.19 145 MET B N 1
ATOM 4170 C CA . MET B 1 145 ? 5.383 -4.723 -12.531 1 95.19 145 MET B CA 1
ATOM 4171 C C . MET B 1 145 ? 4.859 -5.395 -13.797 1 95.19 145 MET B C 1
ATOM 4173 O O . MET B 1 145 ? 3.896 -6.16 -13.75 1 95.19 145 MET B O 1
ATOM 4177 N N . GLU B 1 146 ? 5.531 -5.285 -14.82 1 95.5 146 GLU B N 1
ATOM 4178 C CA . GLU B 1 146 ? 5.023 -5.578 -16.156 1 95.5 146 GLU B CA 1
ATOM 4179 C C . GLU B 1 146 ? 5.125 -7.066 -16.469 1 95.5 146 GLU B C 1
ATOM 4181 O O . GLU B 1 146 ? 4.43 -7.566 -17.359 1 95.5 146 GLU B O 1
ATOM 4186 N N . GLY B 1 147 ? 6.07 -7.695 -15.891 1 97.88 147 GLY B N 1
ATOM 4187 C CA . GLY B 1 147 ? 6.258 -9.102 -16.203 1 97.88 147 GLY B CA 1
ATOM 4188 C C . GLY B 1 147 ? 7.527 -9.68 -15.602 1 97.88 147 GLY B C 1
ATOM 4189 O O . GLY B 1 147 ? 8.086 -9.117 -14.664 1 97.88 147 GLY B O 1
ATOM 4190 N N . VAL B 1 148 ? 7.883 -10.836 -16.141 1 98.56 148 VAL B N 1
ATOM 4191 C CA . VAL B 1 148 ? 9.062 -11.531 -15.633 1 98.56 148 VAL B CA 1
ATOM 4192 C C . VAL B 1 148 ? 9.859 -12.109 -16.797 1 98.56 148 VAL B C 1
ATOM 4194 O O . VAL B 1 148 ? 9.289 -12.562 -17.797 1 98.56 148 VAL B O 1
ATOM 4197 N N . GLY B 1 149 ? 11.188 -11.945 -16.688 1 98.69 149 GLY B N 1
ATOM 4198 C CA . GLY B 1 149 ? 12.102 -12.75 -17.469 1 98.69 149 GLY B CA 1
ATOM 4199 C C . GLY B 1 149 ? 12.539 -14.016 -16.781 1 98.69 149 GLY B C 1
ATOM 4200 O O . GLY B 1 149 ? 12.992 -13.977 -15.625 1 98.69 149 GLY B O 1
ATOM 4201 N N . ILE B 1 150 ? 12.375 -15.141 -17.406 1 98.88 150 ILE B N 1
ATOM 4202 C CA . ILE B 1 150 ? 12.734 -16.453 -16.859 1 98.88 150 ILE B CA 1
ATOM 4203 C C . ILE B 1 150 ? 13.812 -17.094 -17.734 1 98.88 150 ILE B C 1
ATOM 4205 O O . ILE B 1 150 ? 13.57 -17.406 -18.891 1 98.88 150 ILE B O 1
ATOM 4209 N N . SER B 1 151 ? 14.961 -17.344 -17.141 1 98.75 151 SER B N 1
ATOM 4210 C CA . SER B 1 151 ? 16.031 -17.922 -17.938 1 98.75 151 SER B CA 1
ATOM 4211 C C . SER B 1 151 ? 16.484 -19.266 -17.359 1 98.75 151 SER B C 1
ATOM 4213 O O . SER B 1 151 ? 16.531 -19.422 -16.141 1 98.75 151 SER B O 1
ATOM 4215 N N . PHE B 1 152 ? 16.734 -20.172 -18.219 1 98.81 152 PHE B N 1
ATOM 4216 C CA . PHE B 1 152 ? 17.297 -21.484 -17.906 1 98.81 152 PHE B CA 1
ATOM 4217 C C . PHE B 1 152 ? 18.609 -21.703 -18.625 1 98.81 152 PHE B C 1
ATOM 4219 O O . PHE B 1 152 ? 18.75 -21.344 -19.797 1 98.81 152 PHE B O 1
ATOM 4226 N N . ALA B 1 153 ? 19.562 -22.203 -17.906 1 98.62 153 ALA B N 1
ATOM 4227 C CA . ALA B 1 153 ? 20.828 -22.547 -18.547 1 98.62 153 ALA B CA 1
ATOM 4228 C C . ALA B 1 153 ? 21.281 -23.953 -18.156 1 98.62 153 ALA B C 1
ATOM 4230 O O . ALA B 1 153 ? 20.922 -24.438 -17.078 1 98.62 153 ALA B O 1
ATOM 4231 N N . THR B 1 154 ? 21.938 -24.609 -19.016 1 98.31 154 THR B N 1
ATOM 4232 C CA . THR B 1 154 ? 22.547 -25.906 -18.75 1 98.31 154 THR B CA 1
ATOM 4233 C C . THR B 1 154 ? 24.031 -25.891 -19.094 1 98.31 154 THR B C 1
ATOM 4235 O O . THR B 1 154 ? 24.484 -25.047 -19.875 1 98.31 154 THR B O 1
ATOM 4238 N N . ASP B 1 155 ? 24.797 -26.703 -18.438 1 97.44 155 ASP B N 1
ATOM 4239 C CA . ASP B 1 155 ? 26.203 -26.875 -18.734 1 97.44 155 ASP B CA 1
ATOM 4240 C C . ASP B 1 155 ? 26.453 -28.219 -19.438 1 97.44 155 ASP B C 1
ATOM 4242 O O . ASP B 1 155 ? 27.609 -28.609 -19.625 1 97.44 155 ASP B O 1
ATOM 4246 N N . ARG B 1 156 ? 25.391 -28.859 -19.781 1 95.81 156 ARG B N 1
ATOM 4247 C CA . ARG B 1 156 ? 25.531 -30.141 -20.5 1 95.81 156 ARG B CA 1
ATOM 4248 C C . ARG B 1 156 ? 26.047 -29.922 -21.906 1 95.81 156 ARG B C 1
ATOM 4250 O O . ARG B 1 156 ? 25.531 -29.094 -22.656 1 95.81 156 ARG B O 1
ATOM 4257 N N . PRO B 1 157 ? 27.078 -30.734 -22.25 1 95 157 PRO B N 1
ATOM 4258 C CA . PRO B 1 157 ? 27.5 -30.641 -23.656 1 95 157 PRO B CA 1
ATOM 4259 C C . PRO B 1 157 ? 26.344 -30.859 -24.641 1 95 157 PRO B C 1
ATOM 4261 O O . PRO B 1 157 ? 25.562 -31.797 -24.469 1 95 157 PRO B O 1
ATOM 4264 N N . GLY B 1 158 ? 26.203 -30 -25.625 1 93.56 158 GLY B N 1
ATOM 4265 C CA . GLY B 1 158 ? 25.141 -30.125 -26.609 1 93.56 158 GLY B CA 1
ATOM 4266 C C . GLY B 1 158 ? 23.891 -29.344 -26.234 1 93.56 158 GLY B C 1
ATOM 4267 O O . GLY B 1 158 ? 23.016 -29.141 -27.078 1 93.56 158 GLY B O 1
ATOM 4268 N N . GLY B 1 159 ? 23.812 -28.922 -25.016 1 96.31 159 GLY B N 1
ATOM 4269 C CA . GLY B 1 159 ? 22.703 -28.094 -24.578 1 96.31 159 GLY B CA 1
ATOM 4270 C C . GLY B 1 159 ? 21.469 -28.906 -24.234 1 96.31 159 GLY B C 1
ATOM 4271 O O . GLY B 1 159 ? 21.562 -30.094 -23.922 1 96.31 159 GLY B O 1
ATOM 4272 N N . PHE B 1 160 ? 20.344 -28.281 -24.109 1 96.62 160 PHE B N 1
ATOM 4273 C CA . PHE B 1 160 ? 19.078 -28.938 -23.844 1 96.62 160 PHE B CA 1
ATOM 4274 C C . PHE B 1 160 ? 18.609 -29.719 -25.062 1 96.62 160 PHE B C 1
ATOM 4276 O O . PHE B 1 160 ? 18.688 -29.219 -26.188 1 96.62 160 PHE B O 1
ATOM 4283 N N . SER B 1 161 ? 18.172 -30.922 -24.859 1 95.94 161 SER B N 1
ATOM 4284 C CA . SER B 1 161 ? 17.5 -31.625 -25.938 1 95.94 161 SER B CA 1
ATOM 4285 C C . SER B 1 161 ? 16.156 -30.984 -26.281 1 95.94 161 SER B C 1
ATOM 4287 O O . SER B 1 161 ? 15.688 -30.109 -25.547 1 95.94 161 SER B O 1
ATOM 4289 N N . GLN B 1 162 ? 15.547 -31.328 -27.391 1 95.56 162 GLN B N 1
ATOM 4290 C CA . GLN B 1 162 ? 14.234 -30.812 -27.766 1 95.56 162 GLN B CA 1
ATOM 4291 C C . GLN B 1 162 ? 13.188 -31.125 -26.703 1 95.56 162 GLN B C 1
ATOM 4293 O O . GLN B 1 162 ? 12.344 -30.281 -26.391 1 95.56 162 GLN B O 1
ATOM 4298 N N . ALA B 1 163 ? 13.281 -32.344 -26.234 1 95.06 163 ALA B N 1
ATOM 4299 C CA . ALA B 1 163 ? 12.344 -32.75 -25.203 1 95.06 163 ALA B CA 1
ATOM 4300 C C . ALA B 1 163 ? 12.508 -31.922 -23.938 1 95.06 163 ALA B C 1
ATOM 4302 O O . ALA B 1 163 ? 11.523 -31.547 -23.297 1 95.06 163 ALA B O 1
ATOM 4303 N N . GLU B 1 164 ? 13.727 -31.688 -23.609 1 95.94 164 GLU B N 1
ATOM 4304 C CA . GLU B 1 164 ? 14.016 -30.891 -22.422 1 95.94 164 GLU B CA 1
ATOM 4305 C C . GLU B 1 164 ? 13.578 -29.438 -22.609 1 95.94 164 GLU B C 1
ATOM 4307 O O . GLU B 1 164 ? 13.094 -28.812 -21.672 1 95.94 164 GLU B O 1
ATOM 4312 N N . GLN B 1 165 ? 13.734 -28.891 -23.797 1 96.88 165 GLN B N 1
ATOM 4313 C CA . GLN B 1 165 ? 13.242 -27.547 -24.109 1 96.88 165 GLN B CA 1
ATOM 4314 C C . GLN B 1 165 ? 11.727 -27.469 -23.938 1 96.88 165 GLN B C 1
ATOM 4316 O O . GLN B 1 165 ? 11.211 -26.469 -23.438 1 96.88 165 GLN B O 1
ATOM 4321 N N . ALA B 1 166 ? 11.086 -28.484 -24.344 1 95.69 166 ALA B N 1
ATOM 4322 C CA . ALA B 1 166 ? 9.633 -28.531 -24.203 1 95.69 166 ALA B CA 1
ATOM 4323 C C . ALA B 1 166 ? 9.219 -28.562 -22.734 1 95.69 166 ALA B C 1
ATOM 4325 O O . ALA B 1 166 ? 8.234 -27.938 -22.344 1 95.69 166 ALA B O 1
ATOM 4326 N N . VAL B 1 167 ? 9.945 -29.312 -21.922 1 96 167 VAL B N 1
ATOM 4327 C CA . VAL B 1 167 ? 9.695 -29.359 -20.484 1 96 167 VAL B CA 1
ATOM 4328 C C . VAL B 1 167 ? 9.836 -27.969 -19.891 1 96 167 VAL B C 1
ATOM 4330 O O . VAL B 1 167 ? 8.945 -27.5 -19.156 1 96 167 VAL B O 1
ATOM 4333 N N . VAL B 1 168 ? 10.906 -27.281 -20.219 1 96.75 168 VAL B N 1
ATOM 4334 C CA . VAL B 1 168 ? 11.188 -25.953 -19.703 1 96.75 168 VAL B CA 1
ATOM 4335 C C . VAL B 1 168 ? 10.078 -24.984 -20.125 1 96.75 168 VAL B C 1
ATOM 4337 O O . VAL B 1 168 ? 9.547 -24.25 -19.297 1 96.75 168 VAL B O 1
ATOM 4340 N N . ALA B 1 169 ? 9.734 -25.078 -21.375 1 97 169 ALA B N 1
ATOM 4341 C CA . ALA B 1 169 ? 8.68 -24.203 -21.906 1 97 169 ALA B CA 1
ATOM 4342 C C . ALA B 1 169 ? 7.363 -24.438 -21.172 1 97 169 ALA B C 1
ATOM 4344 O O . ALA B 1 169 ? 6.613 -23.5 -20.906 1 97 169 ALA B O 1
ATOM 4345 N N . GLY B 1 170 ? 7.098 -25.688 -20.875 1 95.75 170 GLY B N 1
ATOM 4346 C CA . GLY B 1 170 ? 5.863 -26.047 -20.203 1 95.75 170 GLY B CA 1
ATOM 4347 C C . GLY B 1 170 ? 5.797 -25.562 -18.766 1 95.75 170 GLY B C 1
ATOM 4348 O O . GLY B 1 170 ? 4.711 -25.453 -18.203 1 95.75 170 GLY B O 1
ATOM 4349 N N . LEU B 1 171 ? 6.945 -25.219 -18.156 1 97.31 171 LEU B N 1
ATOM 4350 C CA . LEU B 1 171 ? 7.016 -24.797 -16.766 1 97.31 171 LEU B CA 1
ATOM 4351 C C . LEU B 1 171 ? 6.875 -23.281 -16.656 1 97.31 171 LEU B C 1
ATOM 4353 O O . LEU B 1 171 ? 6.613 -22.75 -15.57 1 97.31 171 LEU B O 1
ATOM 4357 N N . VAL B 1 172 ? 7.016 -22.547 -17.734 1 98.31 172 VAL B N 1
ATOM 4358 C CA . VAL B 1 172 ? 7.117 -21.078 -17.75 1 98.31 172 VAL B CA 1
ATOM 4359 C C . VAL B 1 172 ? 5.84 -20.469 -17.188 1 98.31 172 VAL B C 1
ATOM 4361 O O . VAL B 1 172 ? 5.891 -19.594 -16.328 1 98.31 172 VAL B O 1
ATOM 4364 N N . PRO B 1 173 ? 4.648 -20.984 -17.562 1 98 173 PRO B N 1
ATOM 4365 C CA . PRO B 1 173 ? 3.432 -20.328 -17.078 1 98 173 PRO B CA 1
ATOM 4366 C C . PRO B 1 173 ? 3.281 -20.406 -15.562 1 98 173 PRO B C 1
ATOM 4368 O O . PRO B 1 173 ? 2.918 -19.422 -14.914 1 98 173 PRO B O 1
ATOM 4371 N N . VAL B 1 174 ? 3.566 -21.578 -14.992 1 98.25 174 VAL B N 1
ATOM 4372 C CA . VAL B 1 174 ? 3.402 -21.719 -13.547 1 98.25 174 VAL B CA 1
ATOM 4373 C C . VAL B 1 174 ? 4.469 -20.906 -12.828 1 98.25 174 VAL B C 1
ATOM 4375 O O . VAL B 1 174 ? 4.195 -20.281 -11.789 1 98.25 174 VAL B O 1
ATOM 4378 N N . ILE B 1 175 ? 5.715 -20.844 -13.328 1 98.81 175 ILE B N 1
ATOM 4379 C CA . ILE B 1 175 ? 6.773 -20.031 -12.75 1 98.81 175 ILE B CA 1
ATOM 4380 C C . ILE B 1 175 ? 6.363 -18.562 -12.781 1 98.81 175 ILE B C 1
ATOM 4382 O O . ILE B 1 175 ? 6.57 -17.828 -11.805 1 98.81 175 ILE B O 1
ATOM 4386 N N . ALA B 1 176 ? 5.746 -18.172 -13.891 1 98.81 176 ALA B N 1
ATOM 4387 C CA . ALA B 1 176 ? 5.32 -16.781 -14.055 1 98.81 176 ALA B CA 1
ATOM 4388 C C . ALA B 1 176 ? 4.258 -16.406 -13.023 1 98.81 176 ALA B C 1
ATOM 4390 O O . ALA B 1 176 ? 4.332 -15.352 -12.406 1 98.81 176 ALA B O 1
ATOM 4391 N N . LEU B 1 177 ? 3.275 -17.281 -12.844 1 98.81 177 LEU B N 1
ATOM 4392 C CA . LEU B 1 177 ? 2.221 -17 -11.875 1 98.81 177 LEU B CA 1
ATOM 4393 C C . LEU B 1 177 ? 2.785 -16.922 -10.461 1 98.81 177 LEU B C 1
ATOM 4395 O O . LEU B 1 177 ? 2.443 -16 -9.703 1 98.81 177 LEU B O 1
ATOM 4399 N N . VAL B 1 178 ? 3.645 -17.891 -10.109 1 98.81 178 VAL B N 1
ATOM 4400 C CA . VAL B 1 178 ? 4.281 -17.906 -8.797 1 98.81 178 VAL B CA 1
ATOM 4401 C C . VAL B 1 178 ? 5.074 -16.625 -8.586 1 98.81 178 VAL B C 1
ATOM 4403 O O . VAL B 1 178 ? 4.977 -15.992 -7.531 1 98.81 178 VAL B O 1
ATOM 4406 N N . THR B 1 179 ? 5.824 -16.219 -9.602 1 98.75 179 THR B N 1
ATOM 4407 C CA . THR B 1 179 ? 6.633 -15.016 -9.516 1 98.75 179 THR B CA 1
ATOM 4408 C C . THR B 1 179 ? 5.75 -13.781 -9.367 1 98.75 179 THR B C 1
ATOM 4410 O O . THR B 1 179 ? 6.07 -12.859 -8.609 1 98.75 179 THR B O 1
ATOM 4413 N N . ALA B 1 180 ? 4.609 -13.734 -10.117 1 98.56 180 ALA B N 1
ATOM 4414 C CA . ALA B 1 180 ? 3.668 -12.625 -9.992 1 98.56 180 ALA B CA 1
ATOM 4415 C C . ALA B 1 180 ? 3.16 -12.5 -8.555 1 98.56 180 ALA B C 1
ATOM 4417 O O . ALA B 1 180 ? 3.158 -11.406 -7.988 1 98.56 180 ALA B O 1
ATOM 4418 N N . LYS B 1 181 ? 2.76 -13.664 -7.992 1 98.62 181 LYS B N 1
ATOM 4419 C CA . LYS B 1 181 ? 2.246 -13.68 -6.625 1 98.62 181 LYS B CA 1
ATOM 4420 C C . LYS B 1 181 ? 3.309 -13.211 -5.633 1 98.62 181 LYS B C 1
ATOM 4422 O O . LYS B 1 181 ? 3.023 -12.391 -4.754 1 98.62 181 LYS B O 1
ATOM 4427 N N . LEU B 1 182 ? 4.508 -13.688 -5.777 1 98.25 182 LEU B N 1
ATOM 4428 C CA . LEU B 1 182 ? 5.598 -13.32 -4.883 1 98.25 182 LEU B CA 1
ATOM 4429 C C . LEU B 1 182 ? 5.957 -11.844 -5.039 1 98.25 182 LEU B C 1
ATOM 4431 O O . LEU B 1 182 ? 6.266 -11.164 -4.059 1 98.25 182 LEU B O 1
ATOM 4435 N N . SER B 1 183 ? 5.945 -11.344 -6.281 1 97.75 183 SER B N 1
ATOM 4436 C CA . SER B 1 183 ? 6.223 -9.938 -6.551 1 97.75 183 SER B CA 1
ATOM 4437 C C . SER B 1 183 ? 5.18 -9.039 -5.898 1 97.75 183 SER B C 1
ATOM 4439 O O . SER B 1 183 ? 5.52 -7.992 -5.34 1 97.75 183 SER B O 1
ATOM 4441 N N . LEU B 1 184 ? 3.936 -9.438 -5.992 1 97.38 184 LEU B N 1
ATOM 4442 C CA . LEU B 1 184 ? 2.854 -8.664 -5.391 1 97.38 184 LEU B CA 1
ATOM 4443 C C . LEU B 1 184 ? 2.986 -8.633 -3.873 1 97.38 184 LEU B C 1
ATOM 4445 O O . LEU B 1 184 ? 2.795 -7.586 -3.252 1 97.38 184 LEU B O 1
ATOM 4449 N N . SER B 1 185 ? 3.295 -9.781 -3.301 1 97.25 185 SER B N 1
ATOM 4450 C CA . SER B 1 185 ? 3.494 -9.859 -1.857 1 97.25 185 SER B CA 1
ATOM 4451 C C . SER B 1 185 ? 4.613 -8.93 -1.405 1 97.25 185 SER B C 1
ATOM 4453 O O . SER B 1 185 ? 4.48 -8.234 -0.395 1 97.25 185 SER B O 1
ATOM 4455 N N . HIS B 1 186 ? 5.637 -8.93 -2.141 1 96 186 HIS B N 1
ATOM 4456 C CA . HIS B 1 186 ? 6.758 -8.047 -1.847 1 96 186 HIS B CA 1
ATOM 4457 C C . HIS B 1 186 ? 6.363 -6.582 -2.008 1 96 186 HIS B C 1
ATOM 4459 O O . HIS B 1 186 ? 6.699 -5.746 -1.164 1 96 186 HIS B O 1
ATOM 4465 N N . ALA B 1 187 ? 5.672 -6.25 -3.039 1 95.81 187 ALA B N 1
ATOM 4466 C CA . ALA B 1 187 ? 5.301 -4.875 -3.361 1 95.81 187 ALA B CA 1
ATOM 4467 C C . ALA B 1 187 ? 4.406 -4.277 -2.277 1 95.81 187 ALA B C 1
ATOM 4469 O O . ALA B 1 187 ? 4.562 -3.113 -1.905 1 95.81 187 ALA B O 1
ATOM 4470 N N . ILE B 1 188 ? 3.469 -5.051 -1.806 1 95.44 188 ILE B N 1
ATOM 4471 C CA . ILE B 1 188 ? 2.559 -4.543 -0.786 1 95.44 188 ILE B CA 1
ATOM 4472 C C . ILE B 1 188 ? 3.348 -4.145 0.46 1 95.44 188 ILE B C 1
ATOM 4474 O O . ILE B 1 188 ? 3.125 -3.074 1.03 1 95.44 188 ILE B O 1
ATOM 4478 N N . ARG B 1 189 ? 4.246 -4.98 0.842 1 94.69 189 ARG B N 1
ATOM 4479 C CA . ARG B 1 189 ? 5.055 -4.707 2.025 1 94.69 189 ARG B CA 1
ATOM 4480 C C . ARG B 1 189 ? 5.934 -3.48 1.819 1 94.69 189 ARG B C 1
ATOM 4482 O O . ARG B 1 189 ? 6.031 -2.625 2.701 1 94.69 189 ARG B O 1
ATOM 4489 N N . GLU B 1 190 ? 6.547 -3.422 0.668 1 93.81 190 GLU B N 1
ATOM 4490 C CA . GLU B 1 190 ? 7.438 -2.311 0.354 1 93.81 190 GLU B CA 1
ATOM 4491 C C . GLU B 1 190 ? 6.684 -0.983 0.351 1 93.81 190 GLU B C 1
ATOM 4493 O O . GLU B 1 190 ? 7.18 0.02 0.868 1 93.81 190 GLU B O 1
ATOM 4498 N N . MET B 1 191 ? 5.574 -0.963 -0.223 1 93.81 191 MET B N 1
ATOM 4499 C CA . MET B 1 191 ? 4.793 0.267 -0.318 1 93.81 191 MET B CA 1
ATOM 4500 C C . MET B 1 191 ? 4.324 0.723 1.062 1 93.81 191 MET B C 1
ATOM 4502 O O . MET B 1 191 ? 4.391 1.912 1.38 1 93.81 191 MET B O 1
ATOM 4506 N N . LEU B 1 192 ? 3.898 -0.246 1.855 1 94.75 192 LEU B N 1
ATOM 4507 C CA . LEU B 1 192 ? 3.467 0.097 3.207 1 94.75 192 LEU B CA 1
ATOM 4508 C C . LEU B 1 192 ? 4.641 0.591 4.043 1 94.75 192 LEU B C 1
ATOM 4510 O O . LEU B 1 192 ? 4.52 1.582 4.77 1 94.75 192 LEU B O 1
ATOM 4514 N N . ASP B 1 193 ? 5.754 -0.075 3.887 1 94.31 193 ASP B N 1
ATOM 4515 C CA . ASP B 1 193 ? 6.949 0.356 4.602 1 94.31 193 ASP B CA 1
ATOM 4516 C C . ASP B 1 193 ? 7.344 1.778 4.207 1 94.31 193 ASP B C 1
ATOM 4518 O O . ASP B 1 193 ? 7.703 2.588 5.066 1 94.31 193 ASP B O 1
ATOM 4522 N N . THR B 1 194 ? 7.254 2.049 2.969 1 94.38 194 THR B N 1
ATOM 4523 C CA . THR B 1 194 ? 7.727 3.314 2.42 1 94.38 194 THR B C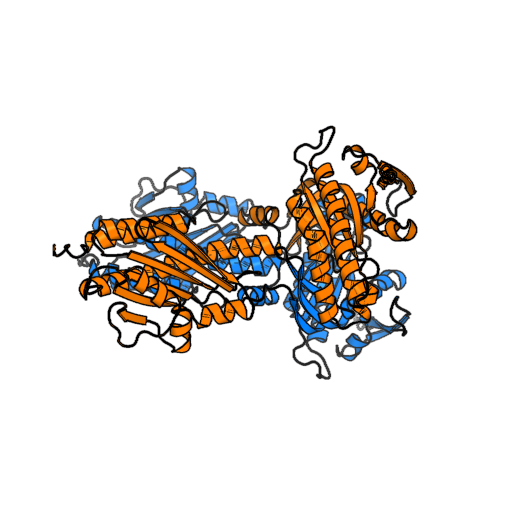A 1
ATOM 4524 C C . THR B 1 194 ? 6.777 4.453 2.791 1 94.38 194 THR B C 1
ATOM 4526 O O . THR B 1 194 ? 7.223 5.543 3.148 1 94.38 194 THR B O 1
ATOM 4529 N N . TYR B 1 195 ? 5.496 4.223 2.799 1 94.81 195 TYR B N 1
ATOM 4530 C CA . TYR B 1 195 ? 4.57 5.344 2.92 1 94.81 195 TYR B CA 1
ATOM 4531 C C . TYR B 1 195 ? 4 5.43 4.332 1 94.81 195 TYR B C 1
ATOM 4533 O O . TYR B 1 195 ? 3.475 6.473 4.734 1 94.81 195 TYR B O 1
ATOM 4541 N N . LEU B 1 196 ? 4.078 4.301 5.098 1 94.19 196 LEU B N 1
ATOM 4542 C CA . LEU B 1 196 ? 3.508 4.332 6.438 1 94.19 196 LEU B CA 1
ATOM 4543 C C . LEU B 1 196 ? 4.582 4.098 7.492 1 94.19 196 LEU B C 1
ATOM 4545 O O . LEU B 1 196 ? 4.418 4.492 8.648 1 94.19 196 LEU B O 1
ATOM 4549 N N . GLY B 1 197 ? 5.703 3.451 7.125 1 93.62 197 GLY B N 1
ATOM 4550 C CA . GLY B 1 197 ? 6.691 2.965 8.078 1 93.62 197 GLY B CA 1
ATOM 4551 C C . GLY B 1 197 ? 6.527 1.492 8.406 1 93.62 197 GLY B C 1
ATOM 4552 O O . GLY B 1 197 ? 5.414 0.969 8.391 1 93.62 197 GLY B O 1
ATOM 4553 N N . PRO B 1 198 ? 7.602 0.849 8.703 1 93.38 198 PRO B N 1
ATOM 4554 C CA . PRO B 1 198 ? 7.574 -0.604 8.883 1 93.38 198 PRO B CA 1
ATOM 4555 C C . PRO B 1 198 ? 6.633 -1.037 10.008 1 93.38 198 PRO B C 1
ATOM 4557 O O . PRO B 1 198 ? 5.875 -1.998 9.844 1 93.38 198 PRO B O 1
ATOM 4560 N N . ALA B 1 199 ? 6.703 -0.395 11.133 1 91.94 199 ALA B N 1
ATOM 4561 C CA . ALA B 1 199 ? 5.859 -0.797 12.25 1 91.94 199 ALA B CA 1
ATOM 4562 C C . ALA B 1 199 ? 4.383 -0.572 11.938 1 91.94 199 ALA B C 1
ATOM 4564 O O . ALA B 1 199 ? 3.551 -1.449 12.18 1 91.94 199 ALA B O 1
ATOM 4565 N N . THR B 1 200 ? 4.09 0.542 11.414 1 93.12 200 THR B N 1
ATOM 4566 C CA . THR B 1 200 ? 2.719 0.882 11.055 1 93.12 200 THR B CA 1
ATOM 4567 C C . THR B 1 200 ? 2.225 0.002 9.914 1 93.12 200 THR B C 1
ATOM 4569 O O . THR B 1 200 ? 1.092 -0.483 9.938 1 93.12 200 THR B O 1
ATOM 4572 N N . GLY B 1 201 ? 3.068 -0.176 8.945 1 94.56 201 GLY B N 1
ATOM 4573 C CA . GLY B 1 201 ? 2.715 -1.043 7.836 1 94.56 201 GLY B CA 1
ATOM 4574 C C . GLY B 1 201 ? 2.35 -2.451 8.266 1 94.56 201 GLY B C 1
ATOM 4575 O O . GLY B 1 201 ? 1.417 -3.049 7.727 1 94.56 201 GLY B O 1
ATOM 4576 N N . ALA B 1 202 ? 3.051 -2.951 9.219 1 94 202 ALA B N 1
ATOM 4577 C CA . ALA B 1 202 ? 2.781 -4.293 9.734 1 94 202 ALA B CA 1
ATOM 4578 C C . ALA B 1 202 ? 1.402 -4.363 10.383 1 94 202 ALA B C 1
ATOM 4580 O O . ALA B 1 202 ? 0.701 -5.371 10.25 1 94 202 ALA B O 1
ATOM 4581 N N . ARG B 1 203 ? 1.011 -3.34 11.047 1 93 203 ARG B N 1
ATOM 4582 C CA . ARG B 1 203 ? -0.306 -3.295 11.672 1 93 203 ARG B CA 1
ATOM 4583 C C . ARG B 1 203 ? -1.412 -3.283 10.625 1 93 203 ARG B C 1
ATOM 4585 O O . ARG B 1 203 ? -2.418 -3.982 10.766 1 93 203 ARG B O 1
ATOM 4592 N N . VAL B 1 204 ? -1.184 -2.514 9.625 1 94.25 204 VAL B N 1
ATOM 4593 C CA . VAL B 1 204 ? -2.166 -2.43 8.547 1 94.25 204 VAL B CA 1
ATOM 4594 C C . VAL B 1 204 ? -2.279 -3.781 7.844 1 94.25 204 VAL B C 1
ATOM 4596 O O . VAL B 1 204 ? -3.385 -4.254 7.57 1 94.25 204 VAL B O 1
ATOM 4599 N N . LEU B 1 205 ? -1.167 -4.402 7.574 1 94.5 205 LEU B N 1
ATOM 4600 C CA . LEU B 1 205 ? -1.151 -5.711 6.922 1 94.5 205 LEU B CA 1
ATOM 4601 C C . LEU B 1 205 ? -1.864 -6.75 7.777 1 94.5 205 LEU B C 1
ATOM 4603 O O . LEU B 1 205 ? -2.451 -7.699 7.25 1 94.5 205 LEU B O 1
ATOM 4607 N N . ALA B 1 206 ? -1.842 -6.531 9.047 1 93.31 206 ALA B N 1
ATOM 4608 C CA . ALA B 1 206 ? -2.492 -7.449 9.977 1 93.31 206 ALA B CA 1
ATOM 4609 C C . ALA B 1 206 ? -3.994 -7.184 10.055 1 93.31 206 ALA B C 1
ATOM 4611 O O . ALA B 1 206 ? -4.723 -7.902 10.742 1 93.31 206 ALA B O 1
ATOM 4612 N N . GLY B 1 207 ? -4.422 -6.133 9.383 1 91.88 207 GLY B N 1
ATOM 4613 C CA . GLY B 1 207 ? -5.855 -5.918 9.266 1 91.88 207 GLY B CA 1
ATOM 4614 C C . GLY B 1 207 ? -6.344 -4.699 10.023 1 91.88 207 GLY B C 1
ATOM 4615 O O . GLY B 1 207 ? -7.547 -4.453 10.109 1 91.88 207 GLY B O 1
ATOM 4616 N N . GLU B 1 208 ? -5.422 -3.916 10.586 1 90.62 208 GLU B N 1
ATOM 4617 C CA . GLU B 1 208 ? -5.809 -2.701 11.297 1 90.62 208 GLU B CA 1
ATOM 4618 C C . GLU B 1 208 ? -6.035 -1.543 10.328 1 90.62 208 GLU B C 1
ATOM 4620 O O . GLU B 1 208 ? -5.164 -0.687 10.164 1 90.62 208 GLU B O 1
ATOM 4625 N N . MET B 1 209 ? -7.184 -1.514 9.734 1 88.38 209 MET B N 1
ATOM 4626 C CA . MET B 1 209 ? -7.434 -0.49 8.727 1 88.38 209 MET B CA 1
ATOM 4627 C C . MET B 1 209 ? -8.805 0.148 8.922 1 88.38 209 MET B C 1
ATOM 4629 O O . MET B 1 209 ? -9.312 0.832 8.031 1 88.38 209 MET B O 1
ATOM 4633 N N . ARG B 1 210 ? -9.406 -0.124 10.109 1 84.06 210 ARG B N 1
ATOM 4634 C CA . ARG B 1 210 ? -10.727 0.461 10.32 1 84.06 210 ARG B CA 1
ATOM 4635 C C . ARG B 1 210 ? -10.617 1.832 10.984 1 84.06 210 ARG B C 1
ATOM 4637 O O . ARG B 1 210 ? -9.797 2.027 11.883 1 84.06 210 ARG B O 1
ATOM 4644 N N . ARG B 1 211 ? -11.461 2.561 10.484 1 78.69 211 ARG B N 1
ATOM 4645 C CA . ARG B 1 211 ? -11.578 3.855 11.148 1 78.69 211 ARG B CA 1
ATOM 4646 C C . ARG B 1 211 ? -11.922 3.684 12.625 1 78.69 211 ARG B C 1
ATOM 4648 O O . ARG B 1 211 ? -12.703 2.801 12.984 1 78.69 211 ARG B O 1
ATOM 4655 N N . GLY B 1 212 ? -11.312 4.391 13.438 1 76 212 GLY B N 1
ATOM 4656 C CA . GLY B 1 212 ? -11.578 4.324 14.867 1 76 212 GLY B CA 1
ATOM 4657 C C . GLY B 1 212 ? -10.742 3.277 15.586 1 76 212 GLY B C 1
ATOM 4658 O O . GLY B 1 212 ? -10.68 3.262 16.812 1 76 212 GLY B O 1
ATOM 4659 N N . GLN B 1 213 ? -10.164 2.404 14.789 1 81.56 213 GLN B N 1
ATOM 4660 C CA . GLN B 1 213 ? -9.234 1.478 15.422 1 81.56 213 GLN B CA 1
ATOM 4661 C C . GLN B 1 213 ? -7.957 2.191 15.852 1 81.56 213 GLN B C 1
ATOM 4663 O O . GLN B 1 213 ? -7.07 2.439 15.031 1 81.56 213 GLN B O 1
ATOM 4668 N N . SER B 1 214 ? -7.961 2.645 17.047 1 87.88 214 SER B N 1
ATOM 4669 C CA . SER B 1 214 ? -6.859 3.408 17.625 1 87.88 214 SER B CA 1
ATOM 4670 C C . SER B 1 214 ? -6.543 2.939 19.031 1 87.88 214 SER B C 1
ATOM 4672 O O . SER B 1 214 ? -7.387 2.328 19.688 1 87.88 214 SER B O 1
ATOM 4674 N N . THR B 1 215 ? -5.34 3.104 19.406 1 88 215 THR B N 1
ATOM 4675 C CA . THR B 1 215 ? -4.902 2.77 20.75 1 88 215 THR B CA 1
ATOM 4676 C C . THR B 1 215 ? -4.141 3.934 21.375 1 88 215 THR B C 1
ATOM 4678 O O . THR B 1 215 ? -3.549 4.75 20.656 1 88 215 THR B O 1
ATOM 4681 N N . VAL B 1 216 ? -4.262 4.039 22.688 1 90.19 216 VAL B N 1
ATOM 4682 C CA . VAL B 1 216 ? -3.48 5.027 23.422 1 90.19 216 VAL B CA 1
ATOM 4683 C C . VAL B 1 216 ? -2.17 4.402 23.891 1 90.19 216 VAL B C 1
ATOM 4685 O O . VAL B 1 216 ? -2.172 3.359 24.547 1 90.19 216 VAL B O 1
ATOM 4688 N N . VAL B 1 217 ? -1.105 5.043 23.547 1 89.19 217 VAL B N 1
ATOM 4689 C CA . VAL B 1 217 ? 0.196 4.504 23.938 1 89.19 217 VAL B CA 1
ATOM 4690 C C . VAL B 1 217 ? 1.091 5.629 24.453 1 89.19 217 VAL B C 1
ATOM 4692 O O . VAL B 1 217 ? 0.892 6.797 24.109 1 89.19 217 VAL B O 1
ATOM 4695 N N . HIS B 1 218 ? 2.037 5.254 25.297 1 93 218 HIS B N 1
ATOM 4696 C CA . HIS B 1 218 ? 3.119 6.172 25.641 1 93 218 HIS B CA 1
ATOM 4697 C C . HIS B 1 218 ? 4.188 6.195 24.547 1 93 218 HIS B C 1
ATOM 4699 O O . HIS B 1 218 ? 4.488 5.164 23.938 1 93 218 HIS B O 1
ATOM 4705 N N . ALA B 1 219 ? 4.699 7.379 24.328 1 94.44 219 ALA B N 1
ATOM 4706 C CA . ALA B 1 219 ? 5.734 7.461 23.297 1 94.44 219 ALA B CA 1
ATOM 4707 C C . ALA B 1 219 ? 6.684 8.625 23.578 1 94.44 219 ALA B C 1
ATOM 4709 O O . ALA B 1 219 ? 6.297 9.617 24.188 1 94.44 219 ALA B O 1
ATOM 4710 N N . ALA B 1 220 ? 7.926 8.43 23.25 1 97.12 220 ALA B N 1
ATOM 4711 C CA . ALA B 1 220 ? 8.812 9.57 23.031 1 97.12 220 ALA B CA 1
ATOM 4712 C C . ALA B 1 220 ? 8.586 10.172 21.641 1 97.12 220 ALA B C 1
ATOM 4714 O O . ALA B 1 220 ? 8.531 9.453 20.641 1 97.12 220 ALA B O 1
ATOM 4715 N N . ILE B 1 221 ? 8.445 11.453 21.656 1 97.44 221 ILE B N 1
ATOM 4716 C CA . ILE B 1 221 ? 8.102 12.18 20.453 1 97.44 221 ILE B CA 1
ATOM 4717 C C . ILE B 1 221 ? 9.281 13.047 20.016 1 97.44 221 ILE B C 1
ATOM 4719 O O . ILE B 1 221 ? 9.891 13.734 20.828 1 97.44 221 ILE B O 1
ATOM 4723 N N . LEU B 1 222 ? 9.633 12.93 18.75 1 98.56 222 LEU B N 1
ATOM 4724 C CA . LEU B 1 222 ? 10.617 13.805 18.109 1 98.56 222 LEU B CA 1
ATOM 4725 C C . LEU B 1 222 ? 9.969 14.641 17.016 1 98.56 222 LEU B C 1
ATOM 4727 O O . LEU B 1 222 ? 9.453 14.094 16.031 1 98.56 222 LEU B O 1
ATOM 4731 N N . LEU B 1 223 ? 9.93 15.914 17.234 1 98.19 223 LEU B N 1
ATOM 4732 C CA . LEU B 1 223 ? 9.445 16.844 16.219 1 98.19 223 LEU B CA 1
ATOM 4733 C C . LEU B 1 223 ? 10.594 17.625 15.594 1 98.19 223 LEU B C 1
ATOM 4735 O O . LEU B 1 223 ? 11.352 18.297 16.312 1 98.19 223 LEU B O 1
ATOM 4739 N N . ALA B 1 224 ? 10.742 17.453 14.328 1 98 224 ALA B N 1
ATOM 4740 C CA . ALA B 1 224 ? 11.781 18.172 13.594 1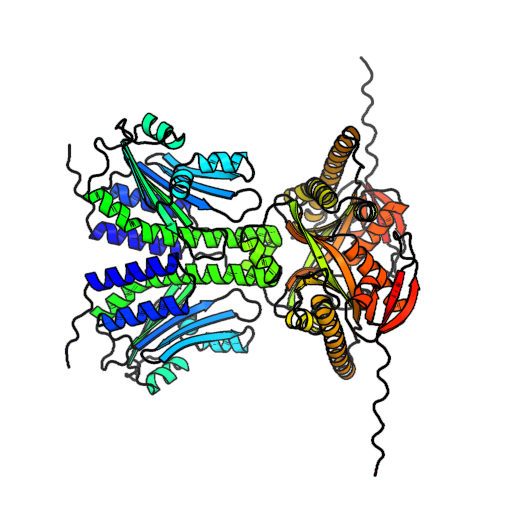 98 224 ALA B CA 1
ATOM 4741 C C . ALA B 1 224 ? 11.172 19.188 12.633 1 98 224 ALA B C 1
ATOM 4743 O O . ALA B 1 224 ? 10.148 18.906 12 1 98 224 ALA B O 1
ATOM 4744 N N . ASP B 1 225 ? 11.797 20.328 12.547 1 95.75 225 ASP B N 1
ATOM 4745 C CA . ASP B 1 225 ? 11.344 21.391 11.648 1 95.75 225 ASP B CA 1
ATOM 4746 C C . ASP B 1 225 ? 12.531 22.156 11.07 1 95.75 225 ASP B C 1
ATOM 4748 O O . ASP B 1 225 ? 13.516 22.406 11.773 1 95.75 225 ASP B O 1
ATOM 4752 N N . LEU B 1 226 ? 12.453 22.5 9.781 1 94.62 226 LEU B N 1
ATOM 4753 C CA . LEU B 1 226 ? 13.484 23.297 9.133 1 94.62 226 LEU B CA 1
ATOM 4754 C C . LEU B 1 226 ? 13.195 24.781 9.305 1 94.62 226 LEU B C 1
ATOM 4756 O O . LEU B 1 226 ? 12.203 25.297 8.781 1 94.62 226 LEU B O 1
ATOM 4760 N N . ARG B 1 227 ? 14.164 25.438 9.922 1 91.19 227 ARG B N 1
ATOM 4761 C CA . ARG B 1 227 ? 14 26.844 10.242 1 91.19 227 ARG B CA 1
ATOM 4762 C C . ARG B 1 227 ? 13.992 27.703 8.977 1 91.19 227 ARG B C 1
ATOM 4764 O O . ARG B 1 227 ? 14.891 27.578 8.133 1 91.19 227 ARG B O 1
ATOM 4771 N N . GLY B 1 228 ? 12.969 28.531 8.914 1 83.94 228 GLY B N 1
ATOM 4772 C CA . GLY B 1 228 ? 12.914 29.484 7.828 1 83.94 228 GLY B CA 1
ATOM 4773 C C . GLY B 1 228 ? 12.641 28.859 6.48 1 83.94 228 GLY B C 1
ATOM 4774 O O . GLY B 1 228 ? 12.805 29.5 5.438 1 83.94 228 GLY B O 1
ATOM 4775 N N . PHE B 1 229 ? 12.281 27.672 6.375 1 85.69 229 PHE B N 1
ATOM 4776 C CA . PHE B 1 229 ? 12.07 26.953 5.121 1 85.69 229 PHE B CA 1
ATOM 4777 C C . PHE B 1 229 ? 10.922 27.562 4.328 1 85.69 229 PHE B C 1
ATOM 4779 O O . PHE B 1 229 ? 10.961 27.609 3.098 1 85.69 229 PHE B O 1
ATOM 4786 N N . THR B 1 230 ? 9.938 28.031 5.035 1 82.44 230 THR B N 1
ATOM 4787 C CA . THR B 1 230 ? 8.781 28.609 4.359 1 82.44 230 THR B CA 1
ATOM 4788 C C . THR B 1 230 ? 9.195 29.766 3.469 1 82.44 230 THR B C 1
ATOM 4790 O O . THR B 1 230 ? 8.742 29.891 2.33 1 82.44 230 THR B O 1
ATOM 4793 N N . ALA B 1 231 ? 10.094 30.516 3.955 1 82.38 231 ALA B N 1
ATOM 4794 C CA . ALA B 1 231 ? 10.578 31.656 3.186 1 82.38 231 ALA B CA 1
ATOM 4795 C C . ALA B 1 231 ? 11.344 31.203 1.949 1 82.38 231 ALA B C 1
ATOM 4797 O O . ALA B 1 231 ? 11.242 31.812 0.882 1 82.38 231 ALA B O 1
ATOM 4798 N N . VAL B 1 232 ? 12.086 30.203 2.076 1 83 232 VAL B N 1
ATOM 4799 C CA . VAL B 1 232 ? 12.844 29.625 0.968 1 83 232 VAL B CA 1
ATOM 4800 C C . VAL B 1 232 ? 11.883 29.047 -0.067 1 83 232 VAL B C 1
ATOM 4802 O O . VAL B 1 232 ? 12.055 29.25 -1.27 1 83 232 VAL B O 1
ATOM 4805 N N . ALA B 1 233 ? 10.859 28.391 0.377 1 81.75 233 ALA B N 1
ATOM 4806 C CA . ALA B 1 233 ? 9.867 27.766 -0.489 1 81.75 233 ALA B CA 1
ATOM 4807 C C . ALA B 1 233 ? 9.078 28.812 -1.271 1 81.75 233 ALA B C 1
ATOM 4809 O O . ALA B 1 233 ? 8.641 28.547 -2.395 1 81.75 233 ALA B O 1
ATOM 4810 N N . ASP B 1 234 ? 9 29.969 -0.763 1 81.44 234 ASP B N 1
ATOM 4811 C CA . ASP B 1 234 ? 8.227 31.031 -1.393 1 81.44 234 ASP B CA 1
ATOM 4812 C C . ASP B 1 234 ? 9.039 31.734 -2.475 1 81.44 234 ASP B C 1
ATOM 4814 O O . ASP B 1 234 ? 8.477 32.312 -3.4 1 81.44 234 ASP B O 1
ATOM 4818 N N . ARG B 1 235 ? 10.344 31.625 -2.398 1 81 235 ARG B N 1
ATOM 4819 C CA . ARG B 1 235 ? 11.18 32.469 -3.246 1 81 235 ARG B CA 1
ATOM 4820 C C . ARG B 1 235 ? 11.859 31.656 -4.34 1 81 235 ARG B C 1
ATOM 4822 O O . ARG B 1 235 ? 12.117 32.156 -5.434 1 81 235 ARG B O 1
ATOM 4829 N N . ASP B 1 236 ? 12.125 30.438 -4.078 1 84.5 236 ASP B N 1
ATOM 4830 C CA . ASP B 1 236 ? 12.961 29.656 -4.973 1 84.5 236 ASP B CA 1
ATOM 4831 C C . ASP B 1 236 ? 12.109 28.734 -5.848 1 84.5 236 ASP B C 1
ATOM 4833 O O . ASP B 1 236 ? 10.891 28.656 -5.668 1 84.5 236 ASP B O 1
ATOM 4837 N N . ASP B 1 237 ? 12.727 28.203 -6.797 1 86.81 237 ASP B N 1
ATOM 4838 C CA . ASP B 1 237 ? 12.078 27.219 -7.664 1 86.81 237 ASP B CA 1
ATOM 4839 C C . ASP B 1 237 ? 11.562 26.031 -6.859 1 86.81 237 ASP B C 1
ATOM 4841 O O . ASP B 1 237 ? 12.32 25.391 -6.125 1 86.81 237 ASP B O 1
ATOM 4845 N N . PRO B 1 238 ? 10.289 25.781 -7.039 1 84.31 238 PRO B N 1
ATOM 4846 C CA . PRO B 1 238 ? 9.672 24.75 -6.195 1 84.31 238 PRO B CA 1
ATOM 4847 C C . PRO B 1 238 ? 10.352 23.391 -6.332 1 84.31 238 PRO B C 1
ATOM 4849 O O . PRO B 1 238 ? 10.445 22.641 -5.359 1 84.31 238 PRO B O 1
ATOM 4852 N N . LEU B 1 239 ? 10.789 23.016 -7.492 1 87.69 239 LEU B N 1
ATOM 4853 C CA . LEU B 1 239 ? 11.438 21.719 -7.68 1 87.69 239 LEU B CA 1
ATOM 4854 C C . LEU B 1 239 ? 12.797 21.688 -6.984 1 87.69 239 LEU B C 1
ATOM 4856 O O . LEU B 1 239 ? 13.195 20.672 -6.434 1 87.69 239 LEU B O 1
ATOM 4860 N N . LYS B 1 240 ? 13.453 22.828 -7.02 1 88.12 240 LYS B N 1
ATOM 4861 C CA . LYS B 1 240 ? 14.719 22.938 -6.297 1 88.12 240 LYS B CA 1
ATOM 4862 C C . LYS B 1 240 ? 14.5 22.828 -4.789 1 88.12 240 LYS B C 1
ATOM 4864 O O . LYS B 1 240 ? 15.281 22.172 -4.09 1 88.12 240 LYS B O 1
ATOM 4869 N N . VAL B 1 241 ? 13.484 23.422 -4.363 1 87.19 241 VAL B N 1
ATOM 4870 C CA . VAL B 1 241 ? 13.156 23.438 -2.943 1 87.19 241 VAL B CA 1
ATOM 4871 C C . VAL B 1 241 ? 12.859 22.031 -2.461 1 87.19 241 VAL B C 1
ATOM 4873 O O . VAL B 1 241 ? 13.289 21.641 -1.371 1 87.19 241 VAL B O 1
ATOM 4876 N N . VAL B 1 242 ? 12.164 21.281 -3.252 1 89.25 242 VAL B N 1
ATOM 4877 C CA . VAL B 1 242 ? 11.852 19.906 -2.895 1 89.25 242 VAL B CA 1
ATOM 4878 C C . VAL B 1 242 ? 13.133 19.078 -2.801 1 89.25 242 VAL B C 1
ATOM 4880 O O . VAL B 1 242 ? 13.281 18.234 -1.914 1 89.25 242 VAL B O 1
ATOM 4883 N N . GLY B 1 243 ? 14.039 19.328 -3.738 1 90.75 243 GLY B N 1
ATOM 4884 C CA . GLY B 1 243 ? 15.328 18.656 -3.662 1 90.75 243 GLY B CA 1
ATOM 4885 C C . GLY B 1 243 ? 16.078 18.953 -2.373 1 90.75 243 GLY B C 1
ATOM 4886 O O . GLY B 1 243 ? 16.656 18.047 -1.768 1 90.75 243 GLY B O 1
ATOM 4887 N N . TRP B 1 244 ? 16.031 20.203 -1.953 1 92.25 244 TRP B N 1
ATOM 4888 C CA . TRP B 1 244 ? 16.688 20.609 -0.705 1 92.25 244 TRP B CA 1
ATOM 4889 C C . TRP B 1 244 ? 16 19.938 0.49 1 92.25 244 TRP B C 1
ATOM 4891 O O . TRP B 1 244 ? 16.672 19.469 1.413 1 92.25 244 TRP B O 1
ATOM 4901 N N . LEU B 1 245 ? 14.734 19.938 0.419 1 92.81 245 LEU B N 1
ATOM 4902 C CA . LEU B 1 245 ? 13.953 19.312 1.479 1 92.81 245 LEU B CA 1
ATOM 4903 C C . LEU B 1 245 ? 14.32 17.844 1.627 1 92.81 245 LEU B C 1
ATOM 4905 O O . LEU B 1 245 ? 14.539 17.359 2.742 1 92.81 245 LEU B O 1
ATOM 4909 N N . ASP B 1 246 ? 14.492 17.141 0.556 1 93 246 ASP B N 1
ATOM 4910 C CA . ASP B 1 246 ? 14.82 15.719 0.556 1 93 246 ASP B CA 1
ATOM 4911 C C . ASP B 1 246 ? 16.188 15.477 1.187 1 93 246 ASP B C 1
ATOM 4913 O O . ASP B 1 246 ? 16.359 14.531 1.962 1 93 246 ASP B O 1
ATOM 4917 N N . GLU B 1 247 ? 17.094 16.297 0.828 1 94.5 247 GLU B N 1
ATOM 4918 C CA . GLU B 1 247 ? 18.438 16.172 1.369 1 94.5 247 GLU B CA 1
ATOM 4919 C C . GLU B 1 247 ? 18.453 16.297 2.889 1 94.5 247 GLU B C 1
ATOM 4921 O O . GLU B 1 247 ? 19.078 15.516 3.588 1 94.5 247 GLU B O 1
ATOM 4926 N N . HIS B 1 248 ? 17.75 17.219 3.311 1 96.06 248 HIS B N 1
ATOM 4927 C CA . HIS B 1 248 ? 17.719 17.484 4.746 1 96.06 248 HIS B CA 1
ATOM 4928 C C . HIS B 1 248 ? 16.875 16.438 5.48 1 96.06 248 HIS B C 1
ATOM 4930 O O . HIS B 1 248 ? 17.203 16.062 6.613 1 96.06 248 HIS B O 1
ATOM 4936 N N . PHE B 1 249 ? 15.812 15.977 4.867 1 95.69 249 PHE B N 1
ATOM 4937 C CA . PHE B 1 249 ? 15.031 14.898 5.465 1 95.69 249 PHE B CA 1
ATOM 4938 C C . PHE B 1 249 ? 15.867 13.633 5.594 1 95.69 249 PHE B C 1
ATOM 4940 O O . PHE B 1 249 ? 15.727 12.891 6.562 1 95.69 249 PHE B O 1
ATOM 4947 N N . ASP B 1 250 ? 16.766 13.422 4.699 1 94.81 250 ASP B N 1
ATOM 4948 C CA . ASP B 1 250 ? 17.672 12.289 4.812 1 94.81 250 ASP B CA 1
ATOM 4949 C C . ASP B 1 250 ? 18.594 12.445 6.012 1 94.81 250 ASP B C 1
ATOM 4951 O O . ASP B 1 250 ? 18.797 11.5 6.781 1 94.81 250 ASP B O 1
ATOM 4955 N N . ALA B 1 251 ? 19.109 13.609 6.066 1 96.75 251 ALA B N 1
ATOM 4956 C CA . ALA B 1 251 ? 20.062 13.883 7.148 1 96.75 251 ALA B CA 1
ATOM 4957 C C . ALA B 1 251 ? 19.375 13.766 8.508 1 96.75 251 ALA B C 1
ATOM 4959 O O . ALA B 1 251 ? 19.953 13.203 9.453 1 96.75 251 ALA B O 1
ATOM 4960 N N . LEU B 1 252 ? 18.172 14.219 8.609 1 97.56 252 LEU B N 1
ATOM 4961 C CA . LEU B 1 252 ? 17.453 14.289 9.883 1 97.56 252 LEU B CA 1
ATOM 4962 C C . LEU B 1 252 ? 16.734 12.977 10.172 1 97.56 252 LEU B C 1
ATOM 4964 O O . LEU B 1 252 ? 16.562 12.602 11.336 1 97.56 252 LEU B O 1
ATOM 4968 N N . GLY B 1 253 ? 16.297 12.336 9.125 1 96.69 253 GLY B N 1
ATOM 4969 C CA . GLY B 1 253 ? 15.383 11.219 9.281 1 96.69 253 GLY B CA 1
ATOM 4970 C C . GLY B 1 253 ? 16.078 9.883 9.438 1 96.69 253 GLY B C 1
ATOM 4971 O O . GLY B 1 253 ? 15.578 8.984 10.109 1 96.69 253 GLY B O 1
ATOM 4972 N N . GLU B 1 254 ? 17.188 9.617 8.852 1 94.81 254 GLU B N 1
ATOM 4973 C CA . GLU B 1 254 ? 17.906 8.344 8.891 1 94.81 254 GLU B CA 1
ATOM 4974 C C . GLU B 1 254 ? 18.219 7.926 10.32 1 94.81 254 GLU B C 1
ATOM 4976 O O . GLU B 1 254 ? 18.016 6.77 10.695 1 94.81 254 GLU B O 1
ATOM 4981 N N . PRO B 1 255 ? 18.641 8.859 11.141 1 97.38 255 PRO B N 1
ATOM 4982 C CA . PRO B 1 255 ? 18.953 8.492 12.531 1 97.38 255 PRO B CA 1
ATOM 4983 C C . PRO B 1 255 ? 17.719 8.031 13.305 1 97.38 255 PRO B C 1
ATOM 4985 O O . PRO B 1 255 ? 17.844 7.23 14.242 1 97.38 255 PRO B O 1
ATOM 4988 N N . VAL B 1 256 ? 16.547 8.477 12.953 1 97.56 256 VAL B N 1
ATOM 4989 C CA . VAL B 1 256 ? 15.32 8.125 13.672 1 97.56 256 VAL B CA 1
ATOM 4990 C C . VAL B 1 256 ? 15.125 6.613 13.641 1 97.56 256 VAL B C 1
ATOM 4992 O O . VAL B 1 256 ? 14.945 5.984 14.688 1 97.56 256 VAL B O 1
ATOM 4995 N N . GLN B 1 257 ? 15.242 6.051 12.508 1 92.94 257 GLN B N 1
ATOM 4996 C CA . GLN B 1 257 ? 15.039 4.609 12.375 1 92.94 257 GLN B CA 1
ATOM 4997 C C . GLN B 1 257 ? 16.172 3.834 13.055 1 92.94 257 GLN B C 1
ATOM 4999 O O . GLN B 1 257 ? 15.914 2.826 13.719 1 92.94 257 GLN B O 1
ATOM 5004 N N . ARG B 1 258 ? 17.344 4.27 12.906 1 94.75 2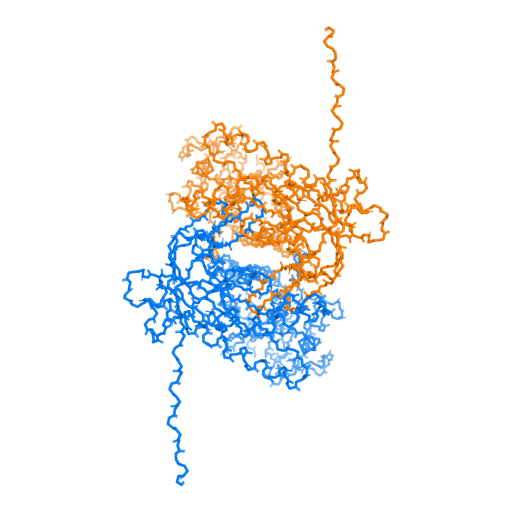58 ARG B N 1
ATOM 5005 C CA . ARG B 1 258 ? 18.516 3.598 13.461 1 94.75 258 ARG B CA 1
ATOM 5006 C C . ARG B 1 258 ? 18.422 3.514 14.984 1 94.75 258 ARG B C 1
ATOM 5008 O O . ARG B 1 258 ? 18.906 2.559 15.586 1 94.75 258 ARG B O 1
ATOM 5015 N N . HIS B 1 259 ? 17.766 4.465 15.539 1 96.94 259 HIS B N 1
ATOM 5016 C CA . HIS B 1 259 ? 17.719 4.516 17 1 96.94 259 HIS B CA 1
ATOM 5017 C C . HIS B 1 259 ? 16.344 4.078 17.516 1 96.94 259 HIS B C 1
ATOM 5019 O O . HIS B 1 259 ? 15.961 4.441 18.625 1 96.94 259 HIS B O 1
ATOM 5025 N N . GLY B 1 260 ? 15.594 3.42 16.672 1 94.06 260 GLY B N 1
ATOM 5026 C CA . GLY B 1 260 ? 14.414 2.707 17.141 1 94.06 260 GLY B CA 1
ATOM 5027 C C . GLY B 1 260 ? 13.133 3.496 16.969 1 94.06 260 GLY B C 1
ATOM 5028 O O . GLY B 1 260 ? 12.078 3.102 17.484 1 94.06 260 GLY B O 1
ATOM 5029 N N . GLY B 1 261 ? 13.203 4.617 16.297 1 96.31 261 GLY B N 1
ATOM 5030 C CA . GLY B 1 261 ? 12.008 5.402 16.031 1 96.31 261 GLY B CA 1
ATOM 5031 C C . GLY B 1 261 ? 11.445 5.188 14.641 1 96.31 261 GLY B C 1
ATOM 5032 O O . GLY B 1 261 ? 11.984 4.387 13.875 1 96.31 261 GLY B O 1
ATOM 5033 N N . GLU B 1 262 ? 10.305 5.805 14.438 1 95.5 262 GLU B N 1
ATOM 5034 C CA . GLU B 1 262 ? 9.664 5.793 13.125 1 95.5 262 GLU B CA 1
ATOM 5035 C C . GLU B 1 262 ? 9.031 7.148 12.812 1 95.5 262 GLU B C 1
ATOM 5037 O O . GLU B 1 262 ? 8.398 7.762 13.672 1 95.5 262 GLU B O 1
ATOM 5042 N N . ILE B 1 263 ? 9.297 7.555 11.57 1 96 263 ILE B N 1
ATOM 5043 C CA . ILE B 1 263 ? 8.633 8.781 11.141 1 96 263 ILE B CA 1
ATOM 5044 C C . ILE B 1 263 ? 7.145 8.516 10.93 1 96 263 ILE B C 1
ATOM 5046 O O . ILE B 1 263 ? 6.762 7.719 10.078 1 96 263 ILE B O 1
ATOM 5050 N N . SER B 1 264 ? 6.348 9.141 11.688 1 93.88 264 SER B N 1
ATOM 5051 C CA . SER B 1 264 ? 4.902 8.977 11.617 1 93.88 264 SER B CA 1
ATOM 5052 C C . SER B 1 264 ? 4.309 9.75 10.445 1 93.88 264 SER B C 1
ATOM 5054 O O . SER B 1 264 ? 3.414 9.258 9.758 1 93.88 264 SER B O 1
ATOM 5056 N N . LYS B 1 265 ? 4.789 10.992 10.305 1 91.81 265 LYS B N 1
ATOM 5057 C CA . LYS B 1 265 ? 4.27 11.797 9.203 1 91.81 265 LYS B CA 1
ATOM 5058 C C . LYS B 1 265 ? 5.184 12.977 8.898 1 91.81 265 LYS B C 1
ATOM 5060 O O . LYS B 1 265 ? 5.879 13.469 9.789 1 91.81 265 LYS B O 1
ATOM 5065 N N . PHE B 1 266 ? 5.121 13.367 7.668 1 92.06 266 PHE B N 1
ATOM 5066 C CA . PHE B 1 266 ? 5.781 14.594 7.238 1 92.06 266 PHE B CA 1
ATOM 5067 C C . PHE B 1 266 ? 4.832 15.781 7.324 1 92.06 266 PHE B C 1
ATOM 5069 O O . PHE B 1 266 ? 3.643 15.656 7.016 1 92.06 266 PHE B O 1
ATOM 5076 N N . LEU B 1 267 ? 5.297 16.875 7.754 1 88.5 267 LEU B N 1
ATOM 5077 C CA . LEU B 1 267 ? 4.477 18.047 8.039 1 88.5 267 LEU B CA 1
ATOM 5078 C C . LEU B 1 267 ? 4.781 19.172 7.051 1 88.5 267 LEU B C 1
ATOM 5080 O O . LEU B 1 267 ? 4.617 20.344 7.379 1 88.5 267 LEU B O 1
ATOM 5084 N N . GLY B 1 268 ? 5.305 18.875 5.879 1 85.69 268 GLY B N 1
ATOM 5085 C CA . GLY B 1 268 ? 5.773 19.859 4.918 1 85.69 268 GLY B CA 1
ATOM 5086 C C . GLY B 1 268 ? 7.266 20.109 5 1 85.69 268 GLY B C 1
ATOM 5087 O O . GLY B 1 268 ? 8.047 19.5 4.262 1 85.69 268 GLY B O 1
ATOM 5088 N N . ASP B 1 269 ? 7.645 20.938 6.016 1 90.25 269 ASP B N 1
ATOM 5089 C CA . ASP B 1 269 ? 9.062 21.25 6.172 1 90.25 269 ASP B CA 1
ATOM 5090 C C . ASP B 1 269 ? 9.633 20.594 7.426 1 90.25 269 ASP B C 1
ATOM 5092 O O . ASP B 1 269 ? 10.68 21 7.926 1 90.25 269 ASP B O 1
ATOM 5096 N N . GLY B 1 270 ? 8.922 19.688 7.918 1 94.44 270 GLY B N 1
ATOM 5097 C CA . GLY B 1 270 ? 9.328 18.906 9.078 1 94.44 270 GLY B CA 1
ATOM 5098 C C . GLY B 1 270 ? 8.648 17.547 9.148 1 94.44 270 GLY B C 1
ATOM 5099 O O . GLY B 1 270 ? 8 17.125 8.195 1 94.44 270 GLY B O 1
ATOM 5100 N N . PHE B 1 271 ? 8.961 16.844 10.242 1 95.75 271 PHE B N 1
ATOM 5101 C CA . PHE B 1 271 ? 8.297 15.562 10.414 1 95.75 271 PHE B CA 1
ATOM 5102 C C . PHE B 1 271 ? 8.148 15.234 11.898 1 95.75 271 PHE B C 1
ATOM 5104 O O . PHE B 1 271 ? 8.812 15.828 12.742 1 95.75 271 PHE B O 1
ATOM 5111 N N . LEU B 1 272 ? 7.215 14.391 12.148 1 96.62 272 LEU B N 1
ATOM 5112 C CA . LEU B 1 272 ? 6.953 13.836 13.469 1 96.62 272 LEU B CA 1
ATOM 5113 C C . LEU B 1 272 ? 7.367 12.375 13.547 1 96.62 272 LEU B C 1
ATOM 5115 O O . LEU B 1 272 ? 6.961 11.562 12.703 1 96.62 272 LEU B O 1
ATOM 5119 N N . ALA B 1 273 ? 8.219 12.055 14.477 1 97.69 273 ALA B N 1
ATOM 5120 C CA . ALA B 1 273 ? 8.641 10.672 14.695 1 97.69 273 ALA B CA 1
ATOM 5121 C C . ALA B 1 273 ? 8.258 10.195 16.094 1 97.69 273 ALA B C 1
ATOM 5123 O O . ALA B 1 273 ? 8.156 11 17.016 1 97.69 273 ALA B O 1
ATOM 5124 N N . VAL B 1 274 ? 8.023 8.969 16.156 1 96.69 274 VAL B N 1
ATOM 5125 C CA . VAL B 1 274 ? 7.609 8.375 17.438 1 96.69 274 VAL B CA 1
ATOM 5126 C C . VAL B 1 274 ? 8.523 7.203 17.766 1 96.69 274 VAL B C 1
ATOM 5128 O O . VAL B 1 274 ? 8.93 6.445 16.891 1 96.69 274 VAL B O 1
ATOM 5131 N N . PHE B 1 275 ? 8.867 7.152 19.031 1 96.69 275 PHE B N 1
ATOM 5132 C CA . PHE B 1 275 ? 9.609 6.039 19.609 1 96.69 275 PHE B CA 1
ATOM 5133 C C . PHE B 1 275 ? 8.742 5.285 20.625 1 96.69 275 PHE B C 1
ATOM 5135 O O . PHE B 1 275 ? 8.453 5.797 21.703 1 96.69 275 PHE B O 1
ATOM 5142 N N . PRO B 1 276 ? 8.32 4.156 20.219 1 90.81 276 PRO B N 1
ATOM 5143 C CA . PRO B 1 276 ? 7.406 3.416 21.094 1 90.81 276 PRO B CA 1
ATOM 5144 C C . PRO B 1 276 ? 8.047 3.037 22.422 1 90.81 276 PRO B C 1
ATOM 5146 O O . PRO B 1 276 ? 9.227 2.678 22.469 1 90.81 276 PRO B O 1
ATOM 5149 N N . VAL B 1 277 ? 7.199 3.148 23.453 1 90.44 277 VAL B N 1
ATOM 5150 C CA . VAL B 1 277 ? 7.656 2.828 24.797 1 90.44 277 VAL B CA 1
ATOM 5151 C C . VAL B 1 277 ? 7.133 1.454 25.203 1 90.44 277 VAL B C 1
ATOM 5153 O O . VAL B 1 277 ? 5.922 1.253 25.312 1 90.44 277 VAL B O 1
ATOM 5156 N N . ALA B 1 278 ? 7.973 0.557 25.406 1 82.44 278 ALA B N 1
ATOM 5157 C CA . ALA B 1 278 ? 7.59 -0.788 25.828 1 82.44 278 ALA B CA 1
ATOM 5158 C C . ALA B 1 278 ? 7.359 -0.846 27.328 1 82.44 278 ALA B C 1
ATOM 5160 O O . ALA B 1 278 ? 6.445 -1.528 27.797 1 82.44 278 ALA B O 1
ATOM 5161 N N . GLU B 1 279 ? 8.211 -0.042 28.094 1 82.12 279 GLU B N 1
ATOM 5162 C CA . GLU B 1 279 ? 8.133 -0.029 29.562 1 82.12 279 GLU B CA 1
ATOM 5163 C C . GLU B 1 279 ? 7.957 1.393 30.094 1 82.12 279 GLU B C 1
ATOM 5165 O O . GLU B 1 279 ? 8.938 2.049 30.453 1 82.12 279 GLU B O 1
ATOM 5170 N N . PRO B 1 280 ? 6.75 1.786 30.281 1 78 280 PRO B N 1
ATOM 5171 C CA . PRO B 1 280 ? 6.5 3.176 30.672 1 78 280 PRO B CA 1
ATOM 5172 C C . PRO B 1 280 ? 7.004 3.494 32.094 1 78 280 PRO B C 1
ATOM 5174 O O . PRO B 1 280 ? 7.273 4.656 32.406 1 78 280 PRO B O 1
ATOM 5177 N N . ASP B 1 281 ? 7.223 2.514 32.844 1 77.88 281 ASP B N 1
ATOM 5178 C CA . ASP B 1 281 ? 7.57 2.746 34.25 1 77.88 281 ASP B CA 1
ATOM 5179 C C . ASP B 1 281 ? 9.078 2.631 34.469 1 77.88 281 ASP B C 1
ATOM 5181 O O . ASP B 1 281 ? 9.555 2.773 35.594 1 77.88 281 ASP B O 1
ATOM 5185 N N . ALA B 1 282 ? 9.766 2.447 33.469 1 79.25 282 ALA B N 1
ATOM 5186 C CA . ALA B 1 282 ? 11.211 2.338 33.625 1 79.25 282 ALA B CA 1
ATOM 5187 C C . ALA B 1 282 ? 11.82 3.662 34.062 1 79.25 282 ALA B C 1
ATOM 5189 O O . ALA B 1 282 ? 11.32 4.734 33.719 1 79.25 282 ALA B O 1
ATOM 5190 N N . LEU B 1 283 ? 12.891 3.555 34.938 1 76.31 283 LEU B N 1
ATOM 5191 C CA . LEU B 1 283 ? 13.578 4.75 35.406 1 76.31 283 LEU B CA 1
ATOM 5192 C C . LEU B 1 283 ? 14.156 5.543 34.25 1 76.31 283 LEU B C 1
ATOM 5194 O O . LEU B 1 283 ? 13.961 6.758 34.156 1 76.31 283 LEU B O 1
ATOM 5198 N N . THR B 1 284 ? 14.93 4.828 33.438 1 85.5 284 THR B N 1
ATOM 5199 C CA . THR B 1 284 ? 15.391 5.375 32.188 1 85.5 284 THR B CA 1
ATOM 5200 C C . THR B 1 284 ? 14.688 4.703 31 1 85.5 284 THR B C 1
ATOM 5202 O O . THR B 1 284 ? 14.734 3.479 30.859 1 85.5 284 THR B O 1
ATOM 5205 N N . CYS B 1 285 ? 14.055 5.508 30.281 1 92.06 285 CYS B N 1
ATOM 5206 C CA . CYS B 1 285 ? 13.258 5.008 29.172 1 92.06 285 CYS B CA 1
ATOM 5207 C C . CYS B 1 285 ? 14.109 4.84 27.906 1 92.06 285 CYS B C 1
ATOM 5209 O O . CYS B 1 285 ? 14.609 5.82 27.359 1 92.06 285 CYS B O 1
ATOM 5211 N N . PRO B 1 286 ? 14.336 3.631 27.516 1 93.38 286 PRO B N 1
ATOM 5212 C CA . PRO B 1 286 ? 15.148 3.408 26.312 1 93.38 286 PRO B CA 1
ATOM 5213 C C . PRO B 1 286 ? 14.641 4.188 25.109 1 93.38 286 PRO B C 1
ATOM 5215 O O . PRO B 1 286 ? 15.438 4.641 24.281 1 93.38 286 PRO B O 1
ATOM 5218 N N . ALA B 1 287 ? 13.398 4.332 24.969 1 95.38 287 ALA B N 1
ATOM 5219 C CA . ALA B 1 287 ? 12.82 5.109 23.875 1 95.38 287 ALA B CA 1
ATOM 5220 C C . ALA B 1 287 ? 13.289 6.562 23.938 1 95.38 287 ALA B C 1
ATOM 5222 O O . ALA B 1 287 ? 13.594 7.16 22.891 1 95.38 287 ALA B O 1
ATOM 5223 N N . CYS B 1 288 ? 13.359 7.078 25.109 1 96.75 288 CYS B N 1
ATOM 5224 C CA . CYS B 1 288 ? 13.812 8.453 25.266 1 96.75 288 CYS B CA 1
ATOM 5225 C C . CYS B 1 288 ? 15.305 8.578 24.969 1 96.75 288 CYS B C 1
ATOM 5227 O O . CYS B 1 288 ? 15.734 9.531 24.312 1 96.75 288 CYS B O 1
ATOM 5229 N N . THR B 1 289 ? 16.047 7.613 25.453 1 96.19 289 THR B N 1
ATOM 5230 C CA . THR B 1 289 ? 17.469 7.602 25.156 1 96.19 289 THR B CA 1
ATOM 5231 C C . THR B 1 289 ? 17.719 7.512 23.656 1 96.19 289 THR B C 1
ATOM 5233 O O . THR B 1 289 ? 18.547 8.234 23.109 1 96.19 289 THR B O 1
ATOM 5236 N N . GLY B 1 290 ? 16.969 6.629 23.016 1 96.69 290 GLY B N 1
ATOM 5237 C CA . GLY B 1 290 ? 17.062 6.492 21.562 1 96.69 290 GLY B CA 1
ATOM 5238 C C . GLY B 1 290 ? 16.688 7.758 20.812 1 96.69 290 GLY B C 1
ATOM 5239 O O . GLY B 1 290 ? 17.359 8.148 19.859 1 96.69 290 GLY B O 1
ATOM 5240 N N . ALA B 1 291 ? 15.664 8.391 21.25 1 98.12 291 ALA B N 1
ATOM 5241 C CA . ALA B 1 291 ? 15.211 9.625 20.609 1 98.12 291 ALA B CA 1
ATOM 5242 C C . ALA B 1 291 ? 16.25 10.727 20.75 1 98.12 291 ALA B C 1
ATOM 5244 O O . ALA B 1 291 ? 16.484 11.5 19.812 1 98.12 291 ALA B O 1
ATOM 5245 N N . LEU B 1 292 ? 16.828 10.766 21.922 1 98.12 292 LEU B N 1
ATOM 5246 C CA . LEU B 1 292 ? 17.859 11.766 22.141 1 98.12 292 LEU B CA 1
ATOM 5247 C C . LEU B 1 292 ? 19.078 11.508 21.266 1 98.12 292 LEU B C 1
ATOM 5249 O O . LEU B 1 292 ? 19.625 12.438 20.656 1 98.12 292 LEU B O 1
ATOM 5253 N N . ASP B 1 293 ? 19.484 10.281 21.203 1 98.06 293 ASP B N 1
ATOM 5254 C CA . ASP B 1 293 ? 20.609 9.922 20.359 1 98.06 293 ASP B CA 1
ATOM 5255 C C . ASP B 1 293 ? 20.312 10.219 18.891 1 98.06 293 ASP B C 1
ATOM 5257 O O . ASP B 1 293 ? 21.188 10.695 18.156 1 98.06 293 ASP B O 1
ATOM 5261 N N . ALA B 1 294 ? 19.094 9.969 18.469 1 98.38 294 ALA B N 1
ATOM 5262 C CA . ALA B 1 294 ? 18.656 10.273 17.109 1 98.38 294 ALA B CA 1
ATOM 5263 C C . ALA B 1 294 ? 18.734 11.773 16.844 1 98.38 294 ALA B C 1
ATOM 5265 O O . ALA B 1 294 ? 19.219 12.195 15.781 1 98.38 294 ALA B O 1
ATOM 5266 N N . ALA B 1 295 ? 18.297 12.531 17.781 1 98.38 295 ALA B N 1
ATOM 5267 C CA . ALA B 1 295 ? 18.297 13.984 17.625 1 98.38 295 ALA B CA 1
ATOM 5268 C C . ALA B 1 295 ? 19.703 14.531 17.5 1 98.38 295 ALA B C 1
ATOM 5270 O O . ALA B 1 295 ? 19.984 15.367 16.641 1 98.38 295 ALA B O 1
ATOM 5271 N N . ARG B 1 296 ? 20.578 14.062 18.312 1 97.31 296 ARG B N 1
ATOM 5272 C CA . ARG B 1 296 ? 21.969 14.508 18.297 1 97.31 296 ARG B CA 1
ATOM 5273 C C . ARG B 1 296 ? 22.625 14.164 16.953 1 97.31 296 ARG B C 1
ATOM 5275 O O . ARG B 1 296 ? 23.281 15.008 16.344 1 97.31 296 ARG B O 1
ATOM 5282 N N . GLU B 1 297 ? 22.422 12.953 16.578 1 98.12 297 GLU B N 1
ATOM 5283 C CA . GLU B 1 297 ? 23 12.516 15.312 1 98.12 297 GLU B CA 1
ATOM 5284 C C . GLU B 1 297 ? 22.391 13.281 14.141 1 98.12 297 GLU B C 1
ATOM 5286 O O . GLU B 1 297 ? 23.094 13.641 13.195 1 98.12 297 GLU B O 1
ATOM 5291 N N . ALA B 1 298 ? 21.109 13.5 14.172 1 98.31 298 ALA B N 1
ATOM 5292 C CA . ALA B 1 298 ? 20.391 14.219 13.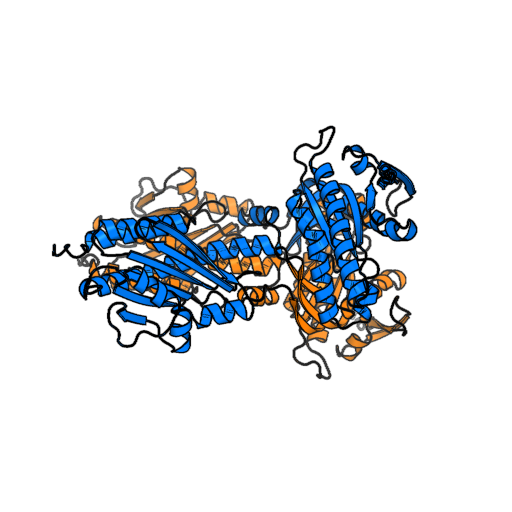125 1 98.31 298 ALA B CA 1
ATOM 5293 C C . ALA B 1 298 ? 20.953 15.633 12.961 1 98.31 298 ALA B C 1
ATOM 5295 O O . ALA B 1 298 ? 21.25 16.062 11.844 1 98.31 298 ALA B O 1
ATOM 5296 N N . LEU B 1 299 ? 21.141 16.297 14.039 1 97.56 299 LEU B N 1
ATOM 5297 C CA . LEU B 1 299 ? 21.641 17.672 13.992 1 97.56 299 LEU B CA 1
ATOM 5298 C C . LEU B 1 299 ? 23.078 17.703 13.484 1 97.56 299 LEU B C 1
ATOM 5300 O O . LEU B 1 299 ? 23.453 18.594 12.711 1 97.56 299 LEU B O 1
ATOM 5304 N N . ALA B 1 300 ? 23.844 16.734 13.914 1 97.62 300 ALA B N 1
ATOM 5305 C CA . ALA B 1 300 ? 25.219 16.656 13.438 1 97.62 300 ALA B CA 1
ATOM 5306 C C . ALA B 1 300 ? 25.266 16.438 11.922 1 97.62 300 ALA B C 1
ATOM 5308 O O . ALA B 1 300 ? 26.078 17.062 11.227 1 97.62 300 ALA B O 1
ATOM 5309 N N . ARG B 1 301 ? 24.453 15.555 11.453 1 97.88 301 ARG B N 1
ATOM 5310 C CA . ARG B 1 301 ? 24.391 15.281 10.023 1 97.88 301 ARG B CA 1
ATOM 5311 C C . ARG B 1 301 ? 23.906 16.5 9.25 1 97.88 301 ARG B C 1
ATOM 5313 O O . ARG B 1 301 ? 24.422 16.812 8.18 1 97.88 301 ARG B O 1
ATOM 5320 N N . ASN B 1 302 ? 22.922 17.172 9.781 1 97.88 302 ASN B N 1
ATOM 5321 C CA . ASN B 1 302 ? 22.406 18.375 9.133 1 97.88 302 ASN B CA 1
ATOM 5322 C C . ASN B 1 302 ? 23.469 19.484 9.086 1 97.88 302 ASN B C 1
ATOM 5324 O O . ASN B 1 302 ? 23.562 20.219 8.102 1 97.88 302 ASN B O 1
ATOM 5328 N N . ASP B 1 303 ? 24.234 19.547 10.109 1 97.25 303 ASP B N 1
ATOM 5329 C CA . ASP B 1 303 ? 25.328 20.516 10.156 1 97.25 303 ASP B CA 1
ATOM 5330 C C . ASP B 1 303 ? 26.359 20.25 9.07 1 97.25 303 ASP B C 1
ATOM 5332 O O . ASP B 1 303 ? 26.844 21.172 8.422 1 97.25 303 ASP B O 1
ATOM 5336 N N . ARG B 1 304 ? 26.672 19.031 8.906 1 97.75 304 ARG B N 1
ATOM 5337 C CA . ARG B 1 304 ? 27.625 18.641 7.863 1 97.75 304 ARG B CA 1
ATOM 5338 C C . ARG B 1 304 ? 27.078 18.984 6.477 1 97.75 304 ARG B C 1
ATOM 5340 O O . ARG B 1 304 ? 27.812 19.469 5.613 1 97.75 304 ARG B O 1
ATOM 5347 N N . LEU B 1 305 ? 25.844 18.719 6.301 1 97.25 305 LEU B N 1
ATOM 5348 C CA . LEU B 1 305 ? 25.203 19.047 5.035 1 97.25 305 LEU B CA 1
ATOM 5349 C C . LEU B 1 305 ? 25.219 20.547 4.789 1 97.25 305 LEU B C 1
ATOM 5351 O O . LEU B 1 305 ? 25.516 21 3.678 1 97.25 305 LEU B O 1
ATOM 5355 N N . ASN B 1 306 ? 24.969 21.312 5.777 1 97.06 306 ASN B N 1
ATOM 5356 C CA . ASN B 1 306 ? 24.969 22.766 5.652 1 97.06 306 ASN B CA 1
ATOM 5357 C C . ASN B 1 306 ? 26.375 23.297 5.367 1 97.06 306 ASN B C 1
ATOM 5359 O O . ASN B 1 306 ? 26.531 24.281 4.645 1 97.06 306 ASN B O 1
ATOM 5363 N N . ALA B 1 307 ? 27.312 22.688 5.961 1 97.25 307 ALA B N 1
ATOM 5364 C CA . ALA B 1 307 ? 28.703 23.062 5.668 1 97.25 307 ALA B CA 1
ATOM 5365 C C . ALA B 1 307 ? 29.016 22.859 4.191 1 97.25 307 ALA B C 1
ATOM 5367 O O . ALA B 1 307 ? 29.641 23.734 3.562 1 97.25 307 ALA B O 1
ATOM 5368 N N . SER B 1 308 ? 28.625 21.766 3.689 1 96.44 308 SER B N 1
ATOM 5369 C CA . SER B 1 308 ? 28.812 21.469 2.271 1 96.44 308 SER B CA 1
ATOM 5370 C C . SER B 1 308 ? 28.047 22.453 1.398 1 96.44 308 SER B C 1
ATOM 5372 O O . SER B 1 308 ? 28.547 22.906 0.366 1 96.44 308 SER B O 1
ATOM 5374 N N . ARG B 1 309 ? 26.875 22.766 1.798 1 94.69 309 ARG B N 1
ATOM 5375 C CA . ARG B 1 309 ? 26.031 23.703 1.055 1 94.69 309 ARG B CA 1
ATOM 5376 C C . ARG B 1 309 ? 26.641 25.094 1.01 1 94.69 309 ARG B C 1
ATOM 5378 O O . ARG B 1 309 ? 26.641 25.75 -0.035 1 94.69 309 ARG B O 1
ATOM 5385 N N . ARG B 1 310 ? 27.188 25.484 2.043 1 95.44 310 ARG B N 1
ATOM 5386 C CA . ARG B 1 310 ? 27.859 26.781 2.09 1 95.44 310 ARG B CA 1
ATOM 5387 C C . ARG B 1 310 ? 29.031 26.812 1.113 1 95.44 310 ARG B C 1
ATOM 5389 O O . ARG B 1 310 ? 29.266 27.844 0.464 1 95.44 310 ARG B O 1
ATOM 5396 N N . GLN B 1 311 ? 29.688 25.781 1.04 1 96.12 311 GLN B N 1
ATOM 5397 C CA . GLN B 1 311 ? 30.812 25.688 0.117 1 96.12 311 GLN B CA 1
ATOM 5398 C C . GLN B 1 311 ? 30.344 25.781 -1.333 1 96.12 311 GLN B C 1
ATOM 5400 O O . GLN B 1 311 ? 31.062 26.312 -2.186 1 96.12 311 GLN B O 1
ATOM 5405 N N . ASP B 1 312 ? 29.172 25.375 -1.604 1 94.06 312 ASP B N 1
ATOM 5406 C CA . ASP B 1 312 ? 28.625 25.375 -2.957 1 94.06 312 ASP B CA 1
ATOM 5407 C C . ASP B 1 312 ? 27.828 26.641 -3.232 1 94.06 312 ASP B C 1
ATOM 5409 O O . ASP B 1 312 ? 27.203 26.766 -4.285 1 94.06 312 ASP B O 1
ATOM 5413 N N . GLY B 1 313 ? 27.719 27.516 -2.256 1 92.06 313 GLY B N 1
ATOM 5414 C CA . GLY B 1 313 ? 27.016 28.781 -2.422 1 92.06 313 GLY B CA 1
ATOM 5415 C C . GLY B 1 313 ? 25.516 28.656 -2.26 1 92.06 313 GLY B C 1
ATOM 5416 O O . GLY B 1 313 ? 24.766 29.516 -2.736 1 92.06 313 GLY B O 1
ATOM 5417 N N . LEU B 1 314 ? 25.078 27.578 -1.64 1 90.56 314 LEU B N 1
ATOM 5418 C CA . LEU B 1 314 ? 23.656 27.359 -1.395 1 90.56 314 LEU B CA 1
ATOM 5419 C C . LEU B 1 314 ? 23.266 27.812 0.009 1 90.56 314 LEU B C 1
ATOM 5421 O O . LEU B 1 314 ? 24.094 27.797 0.92 1 90.56 314 LEU B O 1
ATOM 5425 N N . PRO B 1 315 ? 22.062 28.266 0.187 1 89.12 315 PRO B N 1
ATOM 5426 C CA . PRO B 1 315 ? 21.641 28.672 1.527 1 89.12 315 PRO B CA 1
ATOM 5427 C C . PRO B 1 315 ? 21.547 27.5 2.504 1 89.12 315 PRO B C 1
ATOM 5429 O O . PRO B 1 315 ? 21.062 26.422 2.139 1 89.12 315 PRO B O 1
ATOM 5432 N N . PRO B 1 316 ? 22.047 27.734 3.695 1 93.12 316 PRO B N 1
ATOM 5433 C CA . PRO B 1 316 ? 21.875 26.688 4.703 1 93.12 316 PRO B CA 1
ATOM 5434 C C . PRO B 1 316 ? 20.422 26.547 5.156 1 93.12 316 PRO B C 1
ATOM 5436 O O . PRO B 1 316 ? 19.656 27.516 5.109 1 93.12 316 PRO B O 1
ATOM 5439 N N . LEU B 1 317 ? 20.031 25.359 5.574 1 94.31 317 LEU B N 1
ATOM 5440 C CA . LEU B 1 317 ? 18.734 25.078 6.172 1 94.31 317 LEU B CA 1
ATOM 5441 C C . LEU B 1 317 ? 18.891 24.469 7.562 1 94.31 317 LEU B C 1
ATOM 5443 O O . LEU B 1 317 ? 18.984 23.25 7.703 1 94.31 317 LEU B O 1
ATOM 5447 N N . GLU B 1 318 ? 18.781 25.359 8.516 1 95.19 318 GLU B N 1
ATOM 5448 C CA . GLU B 1 318 ? 18.953 24.906 9.891 1 95.19 318 GLU B CA 1
ATOM 5449 C C . GLU B 1 318 ? 17.703 24.156 10.375 1 95.19 318 GLU B C 1
ATOM 5451 O O . GLU B 1 318 ? 16.609 24.391 9.859 1 95.19 318 GLU B O 1
ATOM 5456 N N . ALA B 1 319 ? 17.906 23.297 11.367 1 97.12 319 ALA B N 1
ATOM 5457 C CA . ALA B 1 319 ? 16.797 22.484 11.859 1 97.12 319 ALA B CA 1
ATOM 5458 C C . ALA B 1 319 ? 16.609 22.672 13.359 1 97.12 319 ALA B C 1
ATOM 5460 O O . ALA B 1 319 ? 17.578 22.859 14.094 1 97.12 319 ALA B O 1
ATOM 5461 N N . ASP B 1 320 ? 15.391 22.672 13.742 1 97.12 320 ASP B N 1
ATOM 5462 C CA . ASP B 1 320 ? 15 22.609 15.148 1 97.12 320 ASP B CA 1
ATOM 5463 C C . ASP B 1 320 ? 14.398 21.25 15.492 1 97.12 320 ASP B C 1
ATOM 5465 O O . ASP B 1 320 ? 13.633 20.688 14.703 1 97.12 320 ASP B O 1
ATOM 5469 N N . ILE B 1 321 ? 14.805 20.672 16.625 1 98.38 321 ILE B N 1
ATOM 5470 C CA . ILE B 1 321 ? 14.258 19.406 17.078 1 98.38 321 ILE B CA 1
ATOM 5471 C C . ILE B 1 321 ? 13.75 19.547 18.516 1 98.38 321 ILE B C 1
ATOM 5473 O O . ILE B 1 321 ? 14.43 20.141 19.359 1 98.38 321 ILE B O 1
ATOM 5477 N N . VAL B 1 322 ? 12.594 19.047 18.703 1 98.44 322 VAL B N 1
ATOM 5478 C CA . VAL B 1 322 ? 12 19 20.031 1 98.44 322 VAL B CA 1
ATOM 5479 C C . VAL B 1 322 ? 11.758 17.547 20.453 1 98.44 322 VAL B C 1
ATOM 5481 O O . VAL B 1 322 ? 11.305 16.734 19.641 1 98.44 322 VAL B O 1
ATOM 5484 N N . LEU B 1 323 ? 12.133 17.234 21.703 1 98.56 323 LEU B N 1
ATOM 5485 C CA . LEU B 1 323 ? 11.867 15.922 22.281 1 98.56 323 LEU B CA 1
ATOM 5486 C C . LEU B 1 323 ? 10.852 16.016 23.406 1 98.56 323 LEU B C 1
ATOM 5488 O O . LEU B 1 323 ? 11.016 16.828 24.328 1 98.56 323 LEU B O 1
ATOM 5492 N N . HIS B 1 324 ? 9.844 15.258 23.297 1 97.19 324 HIS B N 1
ATOM 5493 C CA . HIS B 1 324 ? 8.766 15.25 24.281 1 97.19 324 HIS B CA 1
ATOM 5494 C C . HIS B 1 324 ? 8.328 13.828 24.609 1 97.19 324 HIS B C 1
ATOM 5496 O O . HIS B 1 324 ? 8.664 12.883 23.891 1 97.19 324 HIS B O 1
ATOM 5502 N N . TYR B 1 325 ? 7.797 13.656 25.812 1 95.81 325 TYR B N 1
ATOM 5503 C CA . TYR B 1 325 ? 7.266 12.375 26.266 1 95.81 325 TYR B CA 1
ATOM 5504 C C . TYR B 1 325 ? 5.82 12.516 26.719 1 95.81 325 TYR B C 1
ATOM 5506 O O . TYR B 1 325 ? 5.488 13.422 27.484 1 95.81 325 TYR B O 1
ATOM 5514 N N . GLY B 1 326 ? 4.938 11.625 26.203 1 92.88 326 GLY B N 1
ATOM 5515 C CA . GLY B 1 326 ? 3.555 11.641 26.656 1 92.88 326 GLY B CA 1
ATOM 5516 C C . GLY B 1 326 ? 2.703 10.57 26 1 92.88 326 GLY B C 1
ATOM 5517 O O . GLY B 1 326 ? 3.229 9.656 25.359 1 92.88 326 GLY B O 1
ATOM 5518 N N . ARG B 1 327 ? 1.414 10.656 26.297 1 91.5 327 ARG B N 1
ATOM 5519 C CA . ARG B 1 327 ? 0.454 9.727 25.703 1 91.5 327 ARG B CA 1
ATOM 5520 C C . ARG B 1 327 ? -0.088 10.266 24.391 1 91.5 327 ARG B C 1
ATOM 5522 O O . ARG B 1 327 ? -0.366 11.453 24.266 1 91.5 327 ARG B O 1
ATOM 5529 N N . VAL B 1 328 ? -0.151 9.328 23.406 1 91.25 328 VAL B N 1
ATOM 5530 C CA . VAL B 1 328 ? -0.694 9.695 22.109 1 91.25 328 VAL B CA 1
ATOM 5531 C C . VAL B 1 328 ? -1.662 8.625 21.625 1 91.25 328 VAL B C 1
ATOM 5533 O O . VAL B 1 328 ? -1.585 7.469 22.062 1 91.25 328 VAL B O 1
ATOM 5536 N N . VAL B 1 329 ? -2.59 9.031 20.875 1 91.62 329 VAL B N 1
ATOM 5537 C CA . VAL B 1 329 ? -3.439 8.078 20.156 1 91.62 329 VAL B CA 1
ATOM 5538 C C . VAL B 1 329 ? -2.787 7.695 18.828 1 91.62 329 VAL B C 1
ATOM 5540 O O . VAL B 1 329 ? -2.424 8.562 18.031 1 91.62 329 VAL B O 1
ATOM 5543 N N . SER B 1 330 ? -2.564 6.418 18.672 1 91.25 330 SER B N 1
ATOM 5544 C CA . SER B 1 330 ? -2.006 5.879 17.438 1 91.25 330 SER B CA 1
ATOM 5545 C C . SER B 1 330 ? -3.025 5.02 16.688 1 91.25 330 SER B C 1
ATOM 5547 O O . SER B 1 330 ? -3.535 4.039 17.25 1 91.25 330 SER B O 1
ATOM 5549 N N . GLY B 1 331 ? -3.336 5.367 15.461 1 91.5 331 GLY B N 1
ATOM 5550 C CA . GLY B 1 331 ? -4.309 4.602 14.695 1 91.5 331 GLY B CA 1
ATOM 5551 C C . GLY B 1 331 ? -4.766 5.312 13.438 1 91.5 331 GLY B C 1
ATOM 5552 O O . GLY B 1 331 ? -4.082 6.215 12.945 1 91.5 331 GLY B O 1
ATOM 5553 N N . ASN B 1 332 ? -5.855 4.801 12.859 1 92.56 332 ASN B N 1
ATOM 5554 C CA . ASN B 1 332 ? -6.395 5.309 11.609 1 92.56 332 ASN B CA 1
ATOM 5555 C C . ASN B 1 332 ? -7.371 6.457 11.844 1 92.56 332 ASN B C 1
ATOM 5557 O O . ASN B 1 332 ? -8.25 6.367 12.703 1 92.56 332 ASN B O 1
ATOM 5561 N N . VAL B 1 333 ? -7.133 7.496 11.141 1 91.81 333 VAL B N 1
ATOM 5562 C CA . VAL B 1 333 ? -8.008 8.664 11.195 1 91.81 333 VAL B CA 1
ATOM 5563 C C . VAL B 1 333 ? -8.367 9.102 9.773 1 91.81 333 VAL B C 1
ATOM 5565 O O . VAL B 1 333 ? -7.551 9 8.859 1 91.81 333 VAL B O 1
ATOM 5568 N N . GLY B 1 334 ? -9.609 9.484 9.578 1 92.81 334 GLY B N 1
ATOM 5569 C CA . GLY B 1 334 ? -9.984 9.984 8.266 1 92.81 334 GLY B CA 1
ATOM 5570 C C . GLY B 1 334 ? -11.438 9.727 7.918 1 92.81 334 GLY B C 1
ATOM 5571 O O . GLY B 1 334 ? -12.305 9.773 8.789 1 92.81 334 GLY B O 1
ATOM 5572 N N . THR B 1 335 ? -11.656 9.633 6.605 1 91.5 335 THR B N 1
ATOM 5573 C CA . THR B 1 335 ? -12.992 9.312 6.102 1 91.5 335 THR B CA 1
ATOM 5574 C C . THR B 1 335 ? -13.172 7.805 5.98 1 91.5 335 THR B C 1
ATOM 5576 O O . THR B 1 335 ? -12.32 7.031 6.418 1 91.5 335 THR B O 1
ATOM 5579 N N . ASP B 1 336 ? -14.25 7.41 5.41 1 86 336 ASP B N 1
ATOM 5580 C CA . ASP B 1 336 ? -14.547 5.992 5.254 1 86 336 ASP B CA 1
ATOM 5581 C C . ASP B 1 336 ? -13.586 5.336 4.262 1 86 336 ASP B C 1
ATOM 5583 O O . ASP B 1 336 ? -13.234 4.164 4.41 1 86 336 ASP B O 1
ATOM 5587 N N . ARG B 1 337 ? -13.156 6.148 3.344 1 87.69 337 ARG B N 1
ATOM 5588 C CA . ARG B 1 337 ? -12.383 5.5 2.291 1 87.69 337 ARG B CA 1
ATOM 5589 C C . ARG B 1 337 ? -11.023 6.172 2.115 1 87.69 337 ARG B C 1
ATOM 5591 O O . ARG B 1 337 ? -10.305 5.887 1.155 1 87.69 337 ARG B O 1
ATOM 5598 N N . ARG B 1 338 ? -10.719 7.121 2.914 1 93.62 338 ARG B N 1
ATOM 5599 C CA . ARG B 1 338 ? -9.422 7.785 2.934 1 93.62 338 ARG B CA 1
ATOM 5600 C C . ARG B 1 338 ? -8.914 7.953 4.359 1 93.62 338 ARG B C 1
ATOM 5602 O O . ARG B 1 338 ? -9.477 8.727 5.141 1 93.62 338 ARG B O 1
ATOM 5609 N N . LEU B 1 339 ? -7.828 7.254 4.633 1 93.38 339 LEU B N 1
ATOM 5610 C CA . LEU B 1 339 ? -7.332 7.219 6.004 1 93.38 339 LEU B CA 1
ATOM 5611 C C . LEU B 1 339 ? -5.875 7.66 6.066 1 93.38 339 LEU B C 1
ATOM 5613 O O . LEU B 1 339 ? -5.18 7.664 5.051 1 93.38 339 LEU B O 1
ATOM 5617 N N . ASP B 1 340 ? -5.539 8.086 7.156 1 91.88 340 ASP B N 1
ATOM 5618 C CA . ASP B 1 340 ? -4.152 8.297 7.566 1 91.88 340 ASP B CA 1
ATOM 5619 C C . ASP B 1 340 ? -3.848 7.562 8.867 1 91.88 340 ASP B C 1
ATOM 5621 O O . ASP B 1 340 ? -4.633 7.625 9.82 1 91.88 340 ASP B O 1
ATOM 5625 N N . PHE B 1 341 ? -2.814 6.789 8.812 1 90.62 341 PHE B N 1
ATOM 5626 C CA . PHE B 1 341 ? -2.344 6.246 10.078 1 90.62 341 PHE B CA 1
ATOM 5627 C C . PHE B 1 341 ? -1.438 7.246 10.789 1 90.62 341 PHE B C 1
ATOM 5629 O O . PHE B 1 341 ? -0.353 7.566 10.297 1 90.62 341 PHE B O 1
ATOM 5636 N N . THR B 1 342 ? -1.938 7.762 11.922 1 87.06 342 THR B N 1
ATOM 5637 C CA . THR B 1 342 ? -1.236 8.906 12.484 1 87.06 342 THR B CA 1
ATOM 5638 C C . THR B 1 342 ? -1.289 8.875 14.008 1 87.06 342 THR B C 1
ATOM 5640 O O . THR B 1 342 ? -1.787 7.91 14.602 1 87.06 342 THR B O 1
ATOM 5643 N N . VAL B 1 343 ? -0.557 9.844 14.562 1 89.75 343 VAL B N 1
ATOM 5644 C CA . VAL B 1 343 ? -0.554 10.062 16 1 89.75 343 VAL B CA 1
ATOM 5645 C C . VAL B 1 343 ? -1.175 11.414 16.328 1 89.75 343 VAL B C 1
ATOM 5647 O O . VAL B 1 343 ? -0.853 12.422 15.688 1 89.75 343 VAL B O 1
ATOM 5650 N N . ILE B 1 344 ? -2.088 11.297 17.219 1 86.94 344 ILE B N 1
ATOM 5651 C CA . ILE B 1 344 ? -2.775 12.516 17.641 1 86.94 344 ILE B CA 1
ATOM 5652 C C . ILE B 1 344 ? -2.865 12.555 19.172 1 86.94 344 ILE B C 1
ATOM 5654 O O . ILE B 1 344 ? -2.885 11.508 19.828 1 86.94 344 ILE B O 1
ATOM 5658 N N . GLY B 1 345 ? -2.859 13.781 19.688 1 86.44 345 GLY B N 1
ATOM 5659 C CA . GLY B 1 345 ? -3.07 13.938 21.109 1 86.44 345 GLY B CA 1
ATOM 5660 C C . GLY B 1 345 ? -2.404 15.172 21.672 1 86.44 345 GLY B C 1
ATOM 5661 O O . GLY B 1 345 ? -1.693 15.891 20.969 1 86.44 345 GLY B O 1
ATOM 5662 N N . ARG B 1 346 ? -2.604 15.398 22.922 1 88 346 ARG B N 1
ATOM 5663 C CA . ARG B 1 346 ? -2.098 16.562 23.625 1 88 346 ARG B CA 1
ATOM 5664 C C . ARG B 1 346 ? -0.575 16.625 23.578 1 88 346 ARG B C 1
ATOM 5666 O O . ARG B 1 346 ? 0.013 17.703 23.469 1 88 346 ARG B O 1
ATOM 5673 N N . ALA B 1 347 ? -0.001 15.492 23.641 1 91.5 347 ALA B N 1
ATOM 5674 C CA . ALA B 1 347 ? 1.458 15.422 23.656 1 91.5 347 ALA B CA 1
ATOM 5675 C C . ALA B 1 347 ? 2.043 15.969 22.359 1 91.5 347 ALA B C 1
ATOM 5677 O O . ALA B 1 347 ? 3.082 16.641 22.375 1 91.5 347 ALA B O 1
ATOM 5678 N N . VAL B 1 348 ? 1.436 15.695 21.281 1 92 348 VAL B N 1
ATOM 5679 C CA . VAL B 1 348 ? 1.901 16.172 19.984 1 92 348 VAL B CA 1
ATOM 5680 C C . VAL B 1 348 ? 1.772 17.703 19.922 1 92 348 VAL B C 1
ATOM 5682 O O . VAL B 1 348 ? 2.68 18.391 19.438 1 92 348 VAL B O 1
ATOM 5685 N N . ASN B 1 349 ? 0.698 18.203 20.438 1 89.38 349 ASN B N 1
ATOM 5686 C CA . ASN B 1 349 ? 0.482 19.641 20.469 1 89.38 349 ASN B CA 1
ATOM 5687 C C . ASN B 1 349 ? 1.516 20.344 21.344 1 89.38 349 ASN B C 1
ATOM 5689 O O . ASN B 1 349 ? 2.006 21.422 20.984 1 89.38 349 ASN B O 1
ATOM 5693 N N . GLU B 1 350 ? 1.77 19.75 22.375 1 92.25 350 GLU B N 1
ATOM 5694 C CA . GLU B 1 350 ? 2.76 20.312 23.281 1 92.25 350 GLU B CA 1
ATOM 5695 C C . GLU B 1 350 ? 4.141 20.375 22.641 1 92.25 350 GLU B C 1
ATOM 5697 O O . GLU B 1 350 ? 4.852 21.375 22.766 1 92.25 350 GLU B O 1
ATOM 5702 N N . ALA B 1 351 ? 4.465 19.328 21.969 1 94.06 351 ALA B N 1
ATOM 5703 C CA . ALA B 1 351 ? 5.738 19.312 21.25 1 94.06 351 ALA B CA 1
ATOM 5704 C C . ALA B 1 351 ? 5.801 20.438 20.234 1 94.06 351 ALA B C 1
ATOM 5706 O O . ALA B 1 351 ? 6.832 21.109 20.094 1 94.06 351 ALA B O 1
ATOM 5707 N N . SER B 1 352 ? 4.746 20.625 19.531 1 92.19 352 SER B N 1
ATOM 5708 C CA . SER B 1 352 ? 4.672 21.688 18.531 1 92.19 352 SER B CA 1
ATOM 5709 C C . SER B 1 352 ? 4.832 23.062 19.172 1 92.19 352 SER B C 1
ATOM 5711 O O . SER B 1 352 ? 5.484 23.938 18.609 1 92.19 352 SER B O 1
ATOM 5713 N N . ARG B 1 353 ? 4.262 23.281 20.297 1 91.44 353 ARG B N 1
ATOM 5714 C CA . ARG B 1 353 ? 4.355 24.547 21 1 91.44 353 ARG B CA 1
ATOM 5715 C C . ARG B 1 353 ? 5.781 24.797 21.484 1 91.44 353 ARG B C 1
ATOM 5717 O O . ARG B 1 353 ? 6.258 25.938 21.453 1 91.44 353 ARG B O 1
ATOM 5724 N N . ILE B 1 354 ? 6.418 23.734 21.891 1 94.44 354 ILE B N 1
ATOM 5725 C CA . ILE B 1 354 ? 7.797 23.859 22.344 1 94.44 354 ILE B CA 1
ATOM 5726 C C . ILE B 1 354 ? 8.695 24.219 21.172 1 94.44 354 ILE B C 1
ATOM 5728 O O . ILE B 1 354 ? 9.641 25 21.312 1 94.44 354 ILE B O 1
ATOM 5732 N N . GLU B 1 355 ? 8.406 23.656 20.031 1 93.19 355 GLU B N 1
ATOM 5733 C CA . GLU B 1 355 ? 9.188 23.938 18.828 1 93.19 355 GLU B CA 1
ATOM 5734 C C . GLU B 1 355 ? 9.195 25.422 18.516 1 93.19 355 GLU B C 1
ATOM 5736 O O . GLU B 1 355 ? 10.211 25.969 18.062 1 93.19 355 GLU B O 1
ATOM 5741 N N . ARG B 1 356 ? 8.102 26.109 18.781 1 90.06 356 ARG B N 1
ATOM 5742 C CA . ARG B 1 356 ? 7.973 27.531 18.484 1 90.06 356 ARG B CA 1
ATOM 5743 C C . ARG B 1 356 ? 8.898 28.359 19.359 1 90.06 356 ARG B C 1
ATOM 5745 O O . ARG B 1 356 ? 9.164 29.531 19.062 1 90.06 356 ARG B O 1
ATOM 5752 N N . LEU B 1 357 ? 9.414 27.766 20.391 1 92 357 LEU B N 1
ATOM 5753 C CA . LEU B 1 357 ? 10.297 28.469 21.297 1 92 357 LEU B CA 1
ATOM 5754 C C . LEU B 1 357 ? 11.734 28.438 20.797 1 92 357 LEU B C 1
ATOM 5756 O O . LEU B 1 357 ? 12.586 29.203 21.266 1 92 357 LEU B O 1
ATOM 5760 N N . CYS B 1 358 ? 12.008 27.562 19.906 1 92.31 358 CYS B N 1
ATOM 5761 C CA . CYS B 1 358 ? 13.383 27.328 19.484 1 92.31 358 CYS B CA 1
ATOM 5762 C C . CYS B 1 358 ? 14.016 28.609 18.953 1 92.31 358 CYS B C 1
ATOM 5764 O O . CYS B 1 358 ? 15.141 28.953 19.328 1 92.31 358 CYS B O 1
ATOM 5766 N N . ASP B 1 359 ? 13.305 29.312 18.156 1 88 359 ASP B N 1
ATOM 5767 C CA . ASP B 1 359 ? 13.836 30.531 17.531 1 88 359 ASP B CA 1
ATOM 5768 C C . ASP B 1 359 ? 14.156 31.578 18.594 1 88 359 ASP B C 1
ATOM 5770 O O . ASP B 1 359 ? 15.258 32.125 18.625 1 88 359 ASP B O 1
ATOM 5774 N N . GLY B 1 360 ? 13.227 31.781 19.453 1 89.19 360 GLY B N 1
ATOM 5775 C CA . GLY B 1 360 ? 13.414 32.781 20.484 1 89.19 360 GLY B CA 1
ATOM 5776 C C . GLY B 1 360 ? 14.531 32.469 21.453 1 89.19 360 GLY B C 1
ATOM 5777 O O . GLY B 1 360 ? 15.195 33.344 21.984 1 89.19 360 GLY B O 1
ATOM 5778 N N . LEU B 1 361 ? 14.727 31.188 21.641 1 90.94 361 LEU B N 1
ATOM 5779 C CA . LEU B 1 361 ? 15.734 30.734 22.594 1 90.94 361 LEU B CA 1
ATOM 5780 C C . LEU B 1 361 ? 17.062 30.469 21.906 1 90.94 361 LEU B C 1
ATOM 5782 O O . LEU B 1 361 ? 18.047 30.141 22.562 1 90.94 361 LEU B O 1
ATOM 5786 N N . GLU B 1 362 ? 17.109 30.531 20.656 1 90.62 362 GLU B N 1
ATOM 5787 C CA . GLU B 1 362 ? 18.281 30.281 19.844 1 90.62 362 GLU B CA 1
ATOM 5788 C C . GLU B 1 362 ? 18.891 28.922 20.172 1 90.62 362 GLU B C 1
ATOM 5790 O O . GLU B 1 362 ? 20.094 28.828 20.438 1 90.62 362 GLU B O 1
ATOM 5795 N N . ARG B 1 363 ? 18.047 27.969 20.297 1 92.56 363 ARG B N 1
ATOM 5796 C CA . ARG B 1 363 ? 18.438 26.594 20.516 1 92.56 363 ARG B CA 1
ATOM 5797 C C . ARG B 1 363 ? 17.797 25.656 19.5 1 92.56 363 ARG B C 1
ATOM 5799 O O . ARG B 1 363 ? 16.609 25.781 19.219 1 92.56 363 ARG B O 1
ATOM 5806 N N . SER B 1 364 ? 18.656 24.781 19.062 1 95.12 364 SER B N 1
ATOM 5807 C CA . SER B 1 364 ? 18.172 23.891 18.016 1 95.12 364 SER B CA 1
ATOM 5808 C C . SER B 1 364 ? 17.609 22.594 18.594 1 95.12 364 SER B C 1
ATOM 5810 O O . SER B 1 364 ? 17 21.797 17.875 1 95.12 364 SER B O 1
ATOM 5812 N N . LEU B 1 365 ? 17.859 22.359 19.875 1 97.44 365 LEU B N 1
ATOM 5813 C CA . LEU B 1 365 ? 17.344 21.172 20.547 1 97.44 365 LEU B CA 1
ATOM 5814 C C . LEU B 1 365 ? 16.75 21.5 21.906 1 97.44 365 LEU B C 1
ATOM 5816 O O . LEU B 1 365 ? 17.453 22.016 22.781 1 97.44 365 LEU B O 1
ATOM 5820 N N . LEU B 1 366 ? 15.484 21.25 22.016 1 97.88 366 LEU B N 1
ATOM 5821 C CA . LEU B 1 366 ? 14.797 21.469 23.297 1 97.88 366 LEU B CA 1
ATOM 5822 C C . LEU B 1 366 ? 14.094 20.203 23.75 1 97.88 366 LEU B C 1
ATOM 5824 O O . LEU B 1 366 ? 13.633 19.406 22.938 1 97.88 366 LEU B O 1
ATOM 5828 N N . LEU B 1 367 ? 14.055 20.016 25.047 1 98 367 LEU B N 1
ATOM 5829 C CA . LEU B 1 367 ? 13.398 18.859 25.656 1 98 367 LEU B CA 1
ATOM 5830 C C . LEU B 1 367 ? 12.359 19.297 26.688 1 98 367 LEU B C 1
ATOM 5832 O O . LEU B 1 367 ? 12.602 20.219 27.469 1 98 367 LEU B O 1
ATOM 5836 N N . SER B 1 368 ? 11.227 18.641 26.641 1 96.56 368 SER B N 1
ATOM 5837 C CA . SER B 1 368 ? 10.242 18.859 27.688 1 96.56 368 SER B CA 1
ATOM 5838 C C . SER B 1 368 ? 10.719 18.297 29.016 1 96.56 368 SER B C 1
ATOM 5840 O O . SER B 1 368 ? 11.625 17.453 29.062 1 96.56 368 SER B O 1
ATOM 5842 N N . ASP B 1 369 ? 10.047 18.703 30.062 1 95.06 369 ASP B N 1
ATOM 5843 C CA . ASP B 1 369 ? 10.352 18.203 31.391 1 95.06 369 ASP B CA 1
ATOM 5844 C C . ASP B 1 369 ? 10.07 16.703 31.484 1 95.06 369 ASP B C 1
ATOM 5846 O O . ASP B 1 369 ? 10.852 15.953 32.094 1 95.06 369 ASP B O 1
ATOM 5850 N N . ALA B 1 370 ? 8.953 16.328 30.938 1 93.31 370 ALA B N 1
ATOM 5851 C CA . ALA B 1 370 ? 8.555 14.922 30.969 1 93.31 370 ALA B CA 1
ATOM 5852 C C . ALA B 1 370 ? 9.594 14.047 30.281 1 93.31 370 ALA B C 1
ATOM 5854 O O . ALA B 1 370 ? 9.828 12.906 30.703 1 93.31 370 ALA B O 1
ATOM 5855 N N . PHE B 1 371 ? 10.195 14.547 29.281 1 96.25 371 PHE B N 1
ATOM 5856 C CA . PHE B 1 371 ? 11.219 13.812 28.547 1 96.25 371 PHE B CA 1
ATOM 5857 C C . PHE B 1 371 ? 12.547 13.82 29.297 1 96.25 371 PHE B C 1
ATOM 5859 O O . PHE B 1 371 ? 13.195 12.781 29.422 1 96.25 371 PHE B O 1
ATOM 5866 N N . ALA B 1 372 ? 12.938 14.914 29.781 1 95.69 372 ALA B N 1
ATOM 5867 C CA . ALA B 1 372 ? 14.219 15.102 30.453 1 95.69 372 ALA B CA 1
ATOM 5868 C C . ALA B 1 372 ? 14.359 14.148 31.641 1 95.69 372 ALA B C 1
ATOM 5870 O O . ALA B 1 372 ? 15.453 13.656 31.922 1 95.69 372 ALA B O 1
ATOM 5871 N N . ARG B 1 373 ? 13.328 13.891 32.25 1 92.88 373 ARG B N 1
ATOM 5872 C CA . ARG B 1 373 ? 13.328 13.023 33.438 1 92.88 373 ARG B CA 1
ATOM 5873 C C . ARG B 1 373 ? 13.555 11.57 33.062 1 92.88 373 ARG B C 1
ATOM 5875 O O . ARG B 1 373 ? 13.875 10.734 33.906 1 92.88 373 ARG B O 1
ATOM 5882 N N . ARG B 1 374 ? 13.422 11.344 31.781 1 93.88 374 ARG B N 1
ATOM 5883 C CA . ARG B 1 374 ? 13.359 9.938 31.391 1 93.88 374 ARG B CA 1
ATOM 5884 C C . ARG B 1 374 ? 14.539 9.57 30.5 1 93.88 374 ARG B C 1
ATOM 5886 O O . ARG B 1 374 ? 14.789 8.391 30.234 1 93.88 374 ARG B O 1
ATOM 5893 N N . CYS B 1 375 ? 15.359 10.484 29.984 1 92.62 375 CYS B N 1
ATOM 5894 C CA . CYS B 1 375 ? 16.359 10.18 28.969 1 92.62 375 CYS B CA 1
ATOM 5895 C C . CYS B 1 375 ? 17.719 9.906 29.594 1 92.62 375 CYS B C 1
ATOM 5897 O O . CYS B 1 375 ? 18.641 9.43 28.922 1 92.62 375 CYS B O 1
ATOM 5899 N N . GLY B 1 376 ? 18.031 10.156 30.828 1 87.69 376 GLY B N 1
ATOM 5900 C CA . GLY B 1 376 ? 19.234 9.805 31.547 1 87.69 376 GLY B CA 1
ATOM 5901 C C . GLY B 1 376 ? 20.438 10.641 31.125 1 87.69 376 GLY B C 1
ATOM 5902 O O . GLY B 1 376 ? 21.578 10.25 31.375 1 87.69 376 GLY B O 1
ATOM 5903 N N . ALA B 1 377 ? 20.219 11.719 30.453 1 90.81 377 ALA B N 1
ATOM 5904 C CA . ALA B 1 377 ? 21.328 12.562 29.984 1 90.81 377 ALA B CA 1
ATOM 5905 C C . ALA B 1 377 ? 21.516 13.766 30.891 1 90.81 377 ALA B C 1
ATOM 5907 O O . ALA B 1 377 ? 20.641 14.094 31.703 1 90.81 377 ALA B O 1
ATOM 5908 N N . SER B 1 378 ? 22.719 14.328 30.75 1 90.62 378 SER B N 1
ATOM 5909 C CA . SER B 1 378 ? 23 15.578 31.453 1 90.62 378 SER B CA 1
ATOM 5910 C C . SER B 1 378 ? 22.422 16.766 30.703 1 90.62 378 SER B C 1
ATOM 5912 O O . SER B 1 378 ? 22.844 17.062 29.578 1 90.62 378 SER B O 1
ATOM 5914 N N . LEU B 1 379 ? 21.438 17.406 31.359 1 94.81 379 LEU B N 1
ATOM 5915 C CA . LEU B 1 379 ? 20.734 18.516 30.719 1 94.81 379 LEU B CA 1
ATOM 5916 C C . LEU B 1 379 ? 20.797 19.766 31.594 1 94.81 379 LEU B C 1
ATOM 5918 O O . LEU B 1 379 ? 21.125 19.688 32.781 1 94.81 379 LEU B O 1
ATOM 5922 N N . VAL B 1 380 ? 20.562 20.859 30.953 1 95.12 380 VAL B N 1
ATOM 5923 C CA . VAL B 1 380 ? 20.5 22.125 31.672 1 9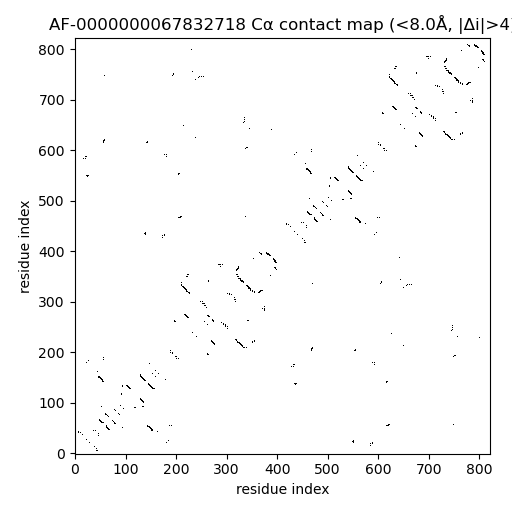5.12 380 VAL B CA 1
ATOM 5924 C C . VAL B 1 380 ? 19.125 22.781 31.438 1 95.12 380 VAL B C 1
ATOM 5926 O O . VAL B 1 380 ? 18.578 22.703 30.344 1 95.12 380 VAL B O 1
ATOM 5929 N N . PRO B 1 381 ? 18.609 23.422 32.5 1 94.69 381 PRO B N 1
ATOM 5930 C CA . PRO B 1 381 ? 17.344 24.141 32.312 1 94.69 381 PRO B CA 1
ATOM 5931 C C . PRO B 1 381 ? 17.5 25.391 31.438 1 94.69 381 PRO B C 1
ATOM 5933 O O . PRO B 1 381 ? 18.438 26.172 31.625 1 94.69 381 PRO B O 1
ATOM 5936 N N . VAL B 1 382 ? 16.641 25.531 30.562 1 94.5 382 VAL B N 1
ATOM 5937 C CA . VAL B 1 382 ? 16.625 26.703 29.688 1 94.5 382 VAL B CA 1
ATOM 5938 C C . VAL B 1 382 ? 15.68 27.75 30.25 1 94.5 382 VAL B C 1
ATOM 5940 O O . VAL B 1 382 ? 15.953 28.953 30.172 1 94.5 382 VAL B O 1
ATOM 5943 N N . GLY B 1 383 ? 14.523 27.281 30.812 1 93.69 383 GLY B N 1
ATOM 5944 C CA . GLY B 1 383 ? 13.555 28.188 31.391 1 93.69 383 GLY B CA 1
ATOM 5945 C C . GLY B 1 383 ? 12.18 27.562 31.578 1 93.69 383 GLY B C 1
ATOM 5946 O O . GLY B 1 383 ? 12 26.375 31.312 1 93.69 383 GLY B O 1
ATOM 5947 N N . GLU B 1 384 ? 11.305 28.438 32.156 1 93.88 384 GLU B N 1
ATOM 5948 C CA . GLU B 1 384 ? 9.898 28.078 32.312 1 93.88 384 GLU B CA 1
ATOM 5949 C C . GLU B 1 384 ? 9.016 28.953 31.406 1 93.88 384 GLU B C 1
ATOM 5951 O O . GLU B 1 384 ? 9.148 30.188 31.406 1 93.88 384 GLU B O 1
ATOM 5956 N N . PHE B 1 385 ? 8.18 28.266 30.688 1 91.94 385 PHE B N 1
ATOM 5957 C CA . PHE B 1 385 ? 7.406 29 29.688 1 91.94 385 PHE B CA 1
ATOM 5958 C C . PHE B 1 385 ? 5.934 28.625 29.766 1 91.94 385 PHE B C 1
ATOM 5960 O O . PHE B 1 385 ? 5.594 27.453 30.016 1 91.94 385 PHE B O 1
ATOM 5967 N N . ALA B 1 386 ? 5.09 29.641 29.594 1 86.12 386 ALA B N 1
ATOM 5968 C CA . ALA B 1 386 ? 3.658 29.391 29.453 1 86.12 386 ALA B CA 1
ATOM 5969 C C . ALA B 1 386 ? 3.316 29.016 28.016 1 86.12 386 ALA B C 1
ATOM 5971 O O . ALA B 1 386 ? 3.557 29.781 27.078 1 86.12 386 ALA B O 1
ATOM 5972 N N . LEU B 1 387 ? 2.932 27.875 27.891 1 79.62 387 LEU B N 1
ATOM 5973 C CA . LEU B 1 387 ? 2.543 27.422 26.562 1 79.62 387 LEU B CA 1
ATOM 5974 C C . LEU B 1 387 ? 1.043 27.594 26.344 1 79.62 387 LEU B C 1
ATOM 5976 O O . LEU B 1 387 ? 0.251 27.375 27.266 1 79.62 387 LEU B O 1
ATOM 5980 N N . ARG B 1 388 ? 0.711 28.031 25.188 1 69 388 ARG B N 1
ATOM 5981 C CA . ARG B 1 388 ? -0.696 28.234 24.859 1 69 388 ARG B CA 1
ATOM 5982 C C . ARG B 1 388 ? -1.507 26.969 25.109 1 69 388 ARG B C 1
ATOM 5984 O O . ARG B 1 388 ? -1.116 25.875 24.688 1 69 388 ARG B O 1
ATOM 5991 N N . GLY B 1 389 ? -2.621 27.078 25.875 1 64.38 389 GLY B N 1
ATOM 5992 C CA . GLY B 1 389 ? -3.535 25.969 26.125 1 64.38 389 GLY B CA 1
ATOM 5993 C C . GLY B 1 389 ? -3.141 25.109 27.312 1 64.38 389 GLY B C 1
ATOM 5994 O O . GLY B 1 389 ? -3.865 24.188 27.672 1 64.38 389 GLY B O 1
ATOM 5995 N N . VAL B 1 390 ? -1.904 25.484 27.766 1 64.81 390 VAL B N 1
ATOM 5996 C CA . VAL B 1 390 ? -1.446 24.734 28.922 1 64.81 390 VAL B CA 1
ATOM 5997 C C . VAL B 1 390 ? -1.489 25.609 30.172 1 64.81 390 VAL B C 1
ATOM 5999 O O . VAL B 1 390 ? -1.004 26.75 30.156 1 64.81 390 VAL B O 1
ATOM 6002 N N . GLY B 1 391 ? -2.297 25.375 30.969 1 62.69 391 GLY B N 1
ATOM 6003 C CA . GLY B 1 391 ? -2.492 26.188 32.156 1 62.69 391 GLY B CA 1
ATOM 6004 C C . GLY B 1 391 ? -1.228 26.359 33 1 62.69 391 GLY B C 1
ATOM 6005 O O . GLY B 1 391 ? -1.009 27.406 33.594 1 62.69 391 GLY B O 1
ATOM 6006 N N . ARG B 1 392 ? -0.402 25.344 32.969 1 73.25 392 ARG B N 1
ATOM 6007 C CA . ARG B 1 392 ? 0.769 25.422 33.844 1 73.25 392 ARG B CA 1
ATOM 6008 C C . ARG B 1 392 ? 2.035 25.688 33.031 1 73.25 392 ARG B C 1
ATOM 6010 O O . ARG B 1 392 ? 2.119 25.297 31.859 1 73.25 392 ARG B O 1
ATOM 6017 N N . LYS B 1 393 ? 2.939 26.438 33.625 1 88.25 393 LYS B N 1
ATOM 6018 C CA . LYS B 1 393 ? 4.242 26.656 33.031 1 88.25 393 LYS B CA 1
ATOM 6019 C C . LYS B 1 393 ? 5.012 25.344 32.875 1 88.25 393 LYS B C 1
ATOM 6021 O O . LYS B 1 393 ? 4.934 24.469 33.75 1 88.25 393 LYS B O 1
ATOM 6026 N N . GLN B 1 394 ? 5.66 25.297 31.781 1 90.62 394 GLN B N 1
ATOM 6027 C CA . GLN B 1 394 ? 6.438 24.094 31.531 1 90.62 394 GLN B CA 1
ATOM 6028 C C . GLN B 1 394 ? 7.934 24.391 31.531 1 90.62 394 GLN B C 1
ATOM 6030 O O . GLN B 1 394 ? 8.383 25.391 30.969 1 90.62 394 GLN B O 1
ATOM 6035 N N . ARG B 1 395 ? 8.664 23.547 32.312 1 94.81 395 ARG B N 1
ATOM 6036 C CA . ARG B 1 395 ? 10.117 23.641 32.281 1 94.81 395 ARG B CA 1
ATOM 6037 C C . ARG B 1 395 ? 10.695 23.031 31.016 1 94.81 395 ARG B C 1
ATOM 6039 O O . ARG B 1 395 ? 10.328 21.906 30.625 1 94.81 395 ARG B O 1
ATOM 6046 N N . ILE B 1 396 ? 11.562 23.812 30.391 1 96.56 396 ILE B N 1
ATOM 6047 C CA . ILE B 1 396 ? 12.203 23.375 29.156 1 96.56 396 ILE B CA 1
ATOM 6048 C C . ILE B 1 396 ? 13.688 23.156 29.391 1 96.56 396 ILE B C 1
ATOM 6050 O O . ILE B 1 396 ? 14.305 23.859 30.203 1 96.56 396 ILE B O 1
ATOM 6054 N N . TRP B 1 397 ? 14.188 22.109 28.703 1 96.94 397 TRP B N 1
ATOM 6055 C CA . TRP B 1 397 ? 15.578 21.703 28.922 1 96.94 397 TRP B CA 1
ATOM 6056 C C . TRP B 1 397 ? 16.359 21.75 27.609 1 96.94 397 TRP B C 1
ATOM 6058 O O . TRP B 1 397 ? 15.773 21.656 26.531 1 96.94 397 TRP B O 1
ATOM 6068 N N . GLY B 1 398 ? 17.703 21.953 27.688 1 95.94 398 GLY B N 1
ATOM 6069 C CA . GLY B 1 398 ? 18.656 21.859 26.594 1 95.94 398 GLY B CA 1
ATOM 6070 C C . GLY B 1 398 ? 19.875 21.031 26.938 1 95.94 398 GLY B C 1
ATOM 6071 O O . GLY B 1 398 ? 20.016 20.547 28.062 1 95.94 398 GLY B O 1
ATOM 6072 N N . LEU B 1 399 ? 20.688 20.781 25.922 1 90.88 399 LEU B N 1
ATOM 6073 C CA . LEU B 1 399 ? 21.922 20.031 26.172 1 90.88 399 LEU B CA 1
ATOM 6074 C C . LEU B 1 399 ? 22.938 20.875 26.938 1 90.88 399 LEU B C 1
ATOM 6076 O O . LEU B 1 399 ? 23.031 22.094 26.719 1 90.88 399 LEU B O 1
ATOM 6080 N N . ALA B 1 400 ? 23.719 20.219 27.75 1 84.38 400 ALA B N 1
ATOM 6081 C CA . ALA B 1 400 ? 24.812 20.891 28.422 1 84.38 400 ALA B CA 1
ATOM 6082 C C . ALA B 1 400 ? 25.969 21.172 27.469 1 84.38 400 ALA B C 1
ATOM 6084 O O . ALA B 1 400 ? 26.234 20.375 26.562 1 84.38 400 ALA B O 1
ATOM 6085 N N . PRO B 1 401 ? 26.469 22.406 27.547 1 71.81 401 PRO B N 1
ATOM 6086 C CA . PRO B 1 401 ? 27.625 22.688 26.703 1 71.81 401 PRO B CA 1
ATOM 6087 C C . PRO B 1 401 ? 28.75 21.688 26.891 1 71.81 401 PRO B C 1
ATOM 6089 O O . PRO B 1 401 ? 28.922 21.125 27.984 1 71.81 401 PRO B O 1
ATOM 6092 N N . GLU B 1 402 ? 29.094 20.906 25.828 1 57.41 402 GLU B N 1
ATOM 6093 C CA . GLU B 1 402 ? 30.25 20.016 25.953 1 57.41 402 GLU B CA 1
ATOM 6094 C C . GLU B 1 402 ? 31.422 20.734 26.609 1 57.41 402 GLU B C 1
ATOM 6096 O O . GLU B 1 402 ? 31.703 21.891 26.312 1 57.41 402 GLU B O 1
ATOM 6101 N N . ALA B 1 403 ? 31.844 20.375 27.766 1 51.91 403 ALA B N 1
ATOM 6102 C CA . ALA B 1 403 ? 33.094 20.891 28.344 1 51.91 403 ALA B CA 1
ATOM 6103 C C . ALA B 1 403 ? 34.188 20.922 27.281 1 51.91 403 ALA B C 1
ATOM 6105 O O . ALA B 1 403 ? 34.344 19.984 26.5 1 51.91 403 ALA B O 1
ATOM 6106 N N . PRO B 1 404 ? 34.625 22.078 26.922 1 49.97 404 PRO B N 1
ATOM 6107 C CA . PRO B 1 404 ? 35.75 22.109 26 1 49.97 404 PRO B CA 1
ATOM 6108 C C . PRO B 1 404 ? 36.781 21 26.297 1 49.97 404 PRO B C 1
ATOM 6110 O O . PRO B 1 404 ? 37 20.641 27.453 1 49.97 404 PRO B O 1
ATOM 6113 N N . GLY B 1 405 ? 36.688 19.906 25.516 1 44.41 405 GLY B N 1
ATOM 6114 C CA . GLY B 1 405 ? 37.781 18.953 25.734 1 44.41 405 GLY B CA 1
ATOM 6115 C C . GLY B 1 405 ? 39.094 19.625 26.078 1 44.41 405 GLY B C 1
ATOM 6116 O O . GLY B 1 405 ? 39.281 20.812 25.844 1 44.41 405 GLY B O 1
ATOM 6117 N N . PRO B 1 406 ? 39.812 19.016 26.984 1 44.19 406 PRO B N 1
ATOM 6118 C CA . PRO B 1 406 ? 41.094 19.578 27.375 1 44.19 406 PRO B CA 1
ATOM 6119 C C . PRO B 1 406 ? 41.969 20 26.172 1 44.19 406 PRO B C 1
ATOM 6121 O O . PRO B 1 406 ? 41.875 19.375 25.109 1 44.19 406 PRO B O 1
ATOM 6124 N N . SER B 1 407 ? 42.219 21.266 25.922 1 41.56 407 SER B N 1
ATOM 6125 C CA . SER B 1 407 ? 43.219 21.766 24.984 1 41.56 407 SER B CA 1
ATOM 6126 C C . SER B 1 407 ? 44.531 20.969 25.078 1 41.56 407 SER B C 1
ATOM 6128 O O . SER B 1 407 ? 45.094 20.844 26.172 1 41.56 407 SER B O 1
ATOM 6130 N N . GLU B 1 408 ? 44.656 19.875 24.328 1 39.56 408 GLU B N 1
ATOM 6131 C CA . GLU B 1 408 ? 45.969 19.25 24.281 1 39.56 408 GLU B CA 1
ATOM 6132 C C . GLU B 1 408 ? 47.094 20.297 24.125 1 39.56 408 GLU B C 1
ATOM 6134 O O . GLU B 1 408 ? 47.062 21.109 23.203 1 39.56 408 GLU B O 1
ATOM 6139 N N . GLY B 1 409 ? 47.719 20.703 25.094 1 36.69 409 GLY B N 1
ATOM 6140 C CA . GLY B 1 409 ? 48.969 21.422 25.109 1 36.69 409 GLY B CA 1
ATOM 6141 C C . GLY B 1 409 ? 49.969 20.891 24.109 1 36.69 409 GLY B C 1
ATOM 6142 O O . GLY B 1 409 ? 50.031 19.688 23.844 1 36.69 409 GLY B O 1
ATOM 6143 N N . VAL B 1 410 ? 50.375 21.719 23.094 1 35.72 410 VAL B N 1
ATOM 6144 C CA . VAL B 1 410 ? 51.469 21.547 22.156 1 35.72 410 VAL B CA 1
ATOM 6145 C C . VAL B 1 410 ? 52.719 21 22.859 1 35.72 410 VAL B C 1
ATOM 6147 O O . VAL B 1 410 ? 53.25 21.641 23.766 1 35.72 410 VAL B O 1
ATOM 6150 N N . ALA B 1 411 ? 52.938 19.656 23.016 1 23.53 411 ALA B N 1
ATOM 6151 C CA . ALA B 1 411 ? 54.281 19.125 23.203 1 23.53 411 ALA B CA 1
ATOM 6152 C C . ALA B 1 411 ? 55.031 19.031 21.875 1 23.53 411 ALA B C 1
ATOM 6154 O O . ALA B 1 411 ? 54.469 18.656 20.859 1 23.53 411 ALA B O 1
#

Nearest PDB structures (foldseek):
  3r5g-assembly2_B  TM=8.602E-01  e=5.409E-13  Pseudomonas aeruginosa
  2w01-assembly1_B  TM=8.642E-01  e=1.503E-12  Synechocystis sp. PCC 6803
  8qfi-assembly1_A  TM=6.132E-01  e=2.534E-16  Oscillatoria acuminata PCC 6304
  6fht-assembly1_A  TM=5.412E-01  e=2.767E-17  unclassified
  6fht-assembly1_B  TM=5.292E-01  e=2.470E-17  unclassified

Foldseek 3Di:
DPPQDDQDPVLLVVLLVQLLVDLVVDLPVQVSVQSSQVSCVVSRQQFAKKKKKWQADAPFFRIKMWMQGVPPGIDIDTQGDDDRSVVLLCLDPVVVCVVVVHFKDKDFLCDPPDDDPHPVSVVCSVVQWGIKIWGWDADDDDDSGGTMIIMTIGNDPPTDDPSSVVSVVVCVVSVGVSVVSSSVVVRLQNVLCVPANNVRSVCVVVPQAFAPPKDKFKWKKKKKFWPPLVVVCVPDDVVVSVVVLVQLCCLLPVLQVVLQKDFRDADPRITMIIHGFPDPPDQATSRLQSSVVSRVSSQVSLVVVQVVCVVVVHHRTHMAMEIEIDMWMFGWHDDRVDTGGHTDDPRVVVRVQVSVCCVVLVHRYKYWPRSVSHNPADKDWSDWDDTPPDPGTTIMIDHDDPDPPPPPPPD/DPPQPDQDPVLLVVLLVQLVVDLVVDLPVQVSVQVSQVSCVVSRQQFAKKKKKWQADAPFFRIKMWMQGVPPGIDIDTQGDDDRSVVLLCLDPVVVCVVVVHFKDKDFLQDPPDDDDHPVSVVCSVVQWGIKIWGWDADDDDDSGGTMIIMTIGNDPPTADPSSVVSVVVCVVSVGVSVVSSSVVVRLQNVLCVPANNVRSVCVVVPQDFAPPKDKFKWKKKKKFWPPLVVVCVPDDVVVSVVVLVQLCCLLPVLQVVLQKDFRDADPRITMIIHGFPDPPDQATSRLQSSVVSRVSSQVSLVVVQVVCVVVVHHRTHMAMEIWIDMWMFGWHDDRVDTGGHTDDPRVVVRVQVSVCCVVLVHRYKYWPRSVSHNPADWDWSDWDDTPPDPGTTIMIGHDDDDPPPPPPDD

pLDDT: mean 91.6, std 11.16, range [23.53, 98.88]

Secondary structure (DSSP, 8-state):
--------HHHHHHHHHHHHHHHHH---HHHHHHHHHHHHHHTT----EEEEEEE---SSEEEEEEEEETTTEEEEEEEESSHHHHHHHHTSHHHHHHHTT-SEEEEETTS-SS----HHHHHHHHTT--EEEEEEEE--SSSS--EEEEEEEE-STT---HHHHHHHHHHHHHHHHHHHHHHHHHHHHHHHHHHH-HHHHHHHHTT--STT-EEEEEEEEEEEEETTHHHHHHHS-HHHHHHHHHHHHHHHHHHHHHTT-EEEEE-SSEEEEEEE-S-TT-SS-HHHHHHHHHHHHHHHHHHHHHHHHHHTTPPP--EEEEEEEEEEEEEEEE-SS-EEEEEESHHHHHHHHHHTHHHHHT-SEEEEHHHHHHH---EEEEEEE--TT-SS-EEEEEEPP----------/--------HHHHHHHHHHHHHHHHH---HHHHHHHHHHHHHHTT----EEEEEEE---SSEEEEEEEEETTTEEEEEEEESHHHHHHHHHTSHHHHHHHTT-SEEEEETTS-SS----HHHHHHHHTT--EEEEEEEE--SSSS--EEEEEEEE-STT---HHHHHHHHHHHHHHHHHHHHHHHHHHHHHHHHHHH-HHHHHHHHTT--STT-EEEEEEEEEEEEETTHHHHHHHS-HHHHHHHHHHHHHHHHHHHHHTT-EEEEE-SSEEEEEEE-S-TT-SS-HHHHHHHHHHHHHHHHHHHHHHHHHHTTPPP--EEEEEEEEEEEEEEEE-SS-EEEEEESHHHHHHHHHHTHHHHHT-SEEEEHHHHTTS---EEEEEEEE-TT-SSEEEEEEEPP----------

InterPro domains:
  IPR001054 Adenylyl cyclase class-3/4/guanylyl cyclase [PF00211] (219-359)
  IPR001054 Adenylyl cyclase class-3/4/guanylyl cyclase [PS50125] (220-355)
  IPR001054 Adenylyl cyclase class-3/4/guanylyl cyclase [SM00044] (187-389)
  IPR001054 Adenylyl cyclase class-3/4/guanylyl cyclase [cd07302] (218-399)
  IPR029787 Nucleotide cyclase [G3DSA:3.30.70.1230] (211-403)
  IPR029787 Nucleotide cyclase [SSF55073] (211-400)
  IPR050697 Adenylyl/Guanylyl Cyclase Class-3/4 [PTHR43081] (162-397)

Organism: Methylorubrum extorquens (strain ATCC 14718 / DSM 1338 / JCM 2805 / NCIMB 9133 / AM1) (NCBI:txid272630)

Radius of gyration: 31.16 Å; Cα contacts (8 Å, |Δi|>4): 1635; chains: 2; bounding box: 107×85×69 Å

Solvent-accessible surface area (backbone atoms only — not comparable to full-atom values): 42454 Å² total; per-residue (Å²): 125,84,76,65,59,74,57,48,72,67,56,52,51,50,52,51,53,48,49,39,47,47,52,26,44,35,74,56,60,67,61,54,52,47,54,48,52,51,50,42,40,73,49,44,42,71,63,37,32,41,34,43,35,32,44,45,64,45,51,62,31,46,25,41,30,40,35,37,33,71,95,73,45,75,49,78,48,76,32,41,59,61,70,68,26,50,51,54,38,56,47,30,72,61,36,45,35,57,76,66,76,47,52,64,51,76,38,45,49,72,46,94,72,86,60,73,97,30,68,65,61,53,54,39,34,76,72,47,29,21,23,38,38,39,39,50,47,58,32,29,80,82,37,46,44,48,34,38,33,42,35,42,28,18,53,42,86,89,29,68,51,73,69,53,48,51,52,53,60,67,44,46,49,60,52,45,32,48,49,51,34,47,49,40,56,50,38,42,52,46,48,29,24,25,61,45,24,60,71,53,25,50,43,38,42,52,46,63,48,30,70,68,52,57,45,80,42,53,29,26,35,40,39,38,37,42,55,69,43,68,62,50,42,62,70,48,59,60,71,58,44,51,49,52,49,27,54,48,33,34,33,44,45,55,32,31,50,77,39,62,28,40,63,51,44,74,69,86,63,30,34,37,30,42,13,67,47,88,56,84,81,45,74,61,26,64,31,34,36,22,50,51,52,16,50,54,51,10,51,52,40,39,49,53,50,30,55,54,28,49,74,70,73,41,83,66,72,50,60,35,38,25,37,29,46,37,55,31,36,44,31,36,44,37,32,84,65,40,38,40,68,43,74,46,39,47,43,59,52,49,41,54,58,53,47,68,43,25,71,82,65,73,38,49,50,39,26,32,52,68,25,57,68,23,35,79,64,77,63,35,80,73,47,73,42,77,44,91,95,42,91,57,67,42,51,33,31,28,73,50,79,76,70,77,68,81,77,79,72,90,120,126,81,76,65,58,74,56,48,70,67,57,50,51,50,52,49,51,48,49,40,46,49,53,26,44,34,73,57,57,68,61,55,52,49,53,48,53,51,50,42,38,74,50,45,44,71,63,34,32,42,34,43,35,32,45,44,64,44,50,61,30,46,26,42,31,40,36,38,33,71,96,72,46,74,49,77,49,75,32,41,58,61,69,68,24,51,51,54,39,56,49,29,72,60,36,44,34,56,76,66,76,46,51,65,51,75,38,45,50,71,45,95,71,86,60,73,98,28,66,64,62,53,54,38,32,75,74,48,28,21,21,37,39,39,38,50,47,58,30,28,81,82,38,44,45,48,35,39,33,42,35,41,27,16,53,42,86,90,29,69,50,73,69,53,48,50,52,53,60,68,45,46,49,60,51,47,32,48,48,50,34,46,50,40,55,49,38,43,51,47,48,29,25,25,62,45,24,60,73,55,24,49,42,38,42,51,47,62,48,32,70,68,53,58,44,80,42,53,30,23,35,41,41,38,37,42,54,68,43,68,61,51,41,61,71,46,58,58,70,59,44,50,49,52,49,27,56,49,33,36,32,44,46,55,32,32,50,78,39,62,27,40,63,51,46,72,67,85,62,28,36,37,28,41,14,69,48,90,55,86,80,45,74,61,26,66,31,35,36,23,49,50,52,14,49,54,50,10,52,52,40,40,50,53,51,31,54,54,29,50,74,72,72,40,83,66,71,50,60,34,37,23,37,31,46,37,57,32,37,44,31,34,44,37,34,83,65,39,37,42,69,41,76,46,39,46,42,59,53,50,40,54,57,53,47,69,43,26,71,82,65,72,39,47,51,41,26,34,52,66,24,56,67,23,34,77,64,76,65,35,80,72,46,74,42,77,43,90,96,41,91,58,68,42,52,34,30,30,74,52,77,75,69,76,66,79,77,77,72,89,123

Sequence (822 aa):
MAITDPISASDLRRIEAHLIARATASDEAEAIIAEFCEALVAAGLPLWRLSLAVPVIDPLFRGVSVAWRRGQGMAVFPTVHGPEGEDTFLRSPVGWLRANDLSFVRWRLDQSNGCPDLPLLDALRQAGGTDYLLHAAAFAPGSAMEGVGISFATDRPGGFSQAEQAVVAGLVPVIALVTAKLSLSHAIREMLDTYLGPATGARVLAGEMRRGQSTVVHAAILLADLRGFTAVADRDDPLKVVGWLDEHFDALGEPVQRHGGEISKFLGDGFLAVFPVAEPDALTCPACTGALDAAREALARNDRLNASRRQDGLPPLEADIVLHYGRVVSGNVGTDRRLDFTVIGRAVNEASRIERLCDGLERSLLLSDAFARRCGASLVPVGEFALRGVGRKQRIWGLAPEAPGPSEGVAMAITDPISASDLRRIEAHLIARATASDEAEAIIAEFCEALVAAGLPLWRLSLAVPVIDPLFRGVSVAWRRGQGMAVFPTVHGPEGEDTFLRSPVGWLRANDLSFVRWRLDQSNGCPDLPLLDALRQAGGTDYLLHAAAFAPGSAMEGVGISFATDRPGGFSQAEQAVVAGLVPVIALVTAKLSLSHAIREMLDTYLGPATGARVLAGEMRRGQSTVVHAAILLADLRGFTAVADRDDPLKVVGWLDEHFDALGEPVQRHGGEISKFLGDGFLAVFPVAEPDALTCPACTGALDAAREALARNDRLNASRRQDGLPPLEADIVLHYGRVVSGNVGTDRRLDFTVIGRAVNEASRIERLCDGLERSLLLSDAFARRCGASLVPVGEFALRGVGRKQRIWGLAPEAPGPSEGVA